Protein AF-A0A918TV89-F1 (afdb_monomer_lite)

Organism: NCBI:txid454148

Structure (mmCIF, N/CA/C/O backbone):
data_AF-A0A918TV89-F1
#
_entry.id   AF-A0A918TV89-F1
#
loop_
_atom_site.group_PDB
_atom_site.id
_atom_site.type_symbol
_atom_site.label_atom_id
_atom_site.label_alt_id
_atom_site.label_comp_id
_atom_site.label_asym_id
_atom_site.label_entity_id
_atom_site.label_seq_id
_atom_site.pdbx_PDB_ins_code
_atom_site.Cartn_x
_atom_site.Cartn_y
_atom_site.Cartn_z
_atom_site.occupancy
_atom_site.B_iso_or_equiv
_atom_site.auth_seq_id
_atom_site.auth_comp_id
_atom_site.auth_asym_id
_atom_site.auth_atom_id
_atom_site.pdbx_PDB_model_num
ATOM 1 N N . MET A 1 1 ? 17.527 -5.616 -58.600 1.00 38.19 1 MET A N 1
ATOM 2 C CA . MET A 1 1 ? 17.125 -6.724 -59.502 1.00 38.19 1 MET A CA 1
ATOM 3 C C . MET A 1 1 ? 16.628 -7.858 -58.612 1.00 38.19 1 MET A C 1
ATOM 5 O O . MET A 1 1 ? 17.432 -8.473 -57.926 1.00 38.19 1 MET A O 1
ATOM 9 N N . LEU A 1 2 ? 15.305 -8.010 -58.497 1.00 38.81 2 LEU A N 1
ATOM 10 C CA . LEU A 1 2 ? 14.639 -8.952 -57.588 1.00 38.81 2 LEU A CA 1
ATOM 11 C C . LEU A 1 2 ? 14.893 -10.394 -58.045 1.00 38.81 2 LEU A C 1
ATOM 13 O O . LEU A 1 2 ? 14.176 -10.913 -58.894 1.00 38.81 2 LEU A O 1
ATOM 17 N N . ILE A 1 3 ? 15.923 -11.035 -57.496 1.00 50.16 3 ILE A N 1
ATOM 18 C CA . ILE A 1 3 ? 16.037 -12.494 -57.554 1.00 50.16 3 ILE A CA 1
ATOM 19 C C . ILE A 1 3 ? 14.991 -13.038 -56.580 1.00 50.16 3 ILE A C 1
ATOM 21 O O . ILE A 1 3 ? 15.085 -12.819 -55.373 1.00 50.16 3 ILE A O 1
ATOM 25 N N . THR A 1 4 ? 13.957 -13.691 -57.103 1.00 47.41 4 THR A N 1
ATOM 26 C CA . THR A 1 4 ? 12.904 -14.310 -56.294 1.00 47.41 4 THR A CA 1
ATOM 27 C C . THR A 1 4 ? 13.390 -15.609 -55.644 1.00 47.41 4 THR A C 1
ATOM 29 O O . THR A 1 4 ? 14.240 -16.314 -56.189 1.00 47.41 4 THR A O 1
ATOM 32 N N . LEU A 1 5 ? 12.813 -15.933 -54.479 1.00 45.31 5 LEU A N 1
ATOM 33 C CA . LEU A 1 5 ? 13.067 -17.133 -53.660 1.00 45.31 5 LEU A CA 1
ATOM 34 C C . LEU A 1 5 ? 13.107 -18.453 -54.451 1.00 45.31 5 LEU A C 1
ATOM 36 O O . LEU A 1 5 ? 13.869 -19.354 -54.101 1.00 45.31 5 LEU A O 1
ATOM 40 N N . ASP A 1 6 ? 12.328 -18.556 -55.529 1.00 44.66 6 ASP A N 1
ATOM 41 C CA . ASP A 1 6 ? 12.279 -19.752 -56.374 1.00 44.66 6 ASP A CA 1
ATOM 42 C C . ASP A 1 6 ? 13.567 -19.992 -57.165 1.00 44.66 6 ASP A C 1
ATOM 44 O O . ASP A 1 6 ? 13.985 -21.141 -57.311 1.00 44.66 6 ASP A O 1
ATOM 48 N N . HIS A 1 7 ? 14.252 -18.932 -57.604 1.00 52.38 7 HIS A N 1
ATOM 49 C CA . HIS A 1 7 ? 15.482 -19.060 -58.391 1.00 52.38 7 HIS A CA 1
ATOM 50 C C . HIS A 1 7 ? 16.663 -19.566 -57.552 1.00 52.38 7 HIS A C 1
ATOM 52 O O . HIS A 1 7 ? 17.511 -20.294 -58.062 1.00 52.38 7 HIS A O 1
ATOM 58 N N . LEU A 1 8 ? 16.708 -19.224 -56.260 1.00 51.72 8 LEU A N 1
ATOM 59 C CA . LEU A 1 8 ? 17.768 -19.660 -55.343 1.00 51.72 8 LEU A CA 1
ATOM 60 C C . LEU A 1 8 ? 17.558 -21.103 -54.848 1.00 51.72 8 LEU A C 1
ATOM 62 O O . LEU A 1 8 ? 18.528 -21.801 -54.572 1.00 51.72 8 LEU A O 1
ATOM 66 N N . ARG A 1 9 ? 16.309 -21.584 -54.770 1.00 47.69 9 ARG A N 1
ATOM 67 C CA . ARG A 1 9 ? 15.990 -22.942 -54.284 1.00 47.69 9 ARG A CA 1
ATOM 68 C C . ARG A 1 9 ? 16.287 -24.068 -55.278 1.00 47.69 9 ARG A C 1
ATOM 70 O O . ARG A 1 9 ? 16.457 -25.202 -54.847 1.00 47.69 9 ARG A O 1
ATOM 77 N N . HIS A 1 10 ? 16.353 -23.778 -56.578 1.00 50.97 10 HIS A N 1
ATOM 78 C CA . HIS A 1 10 ? 16.405 -24.809 -57.625 1.00 50.97 10 HIS A CA 1
ATOM 79 C C . HIS A 1 10 ? 17.817 -25.107 -58.168 1.00 50.97 10 HIS A C 1
ATOM 81 O O . HIS A 1 10 ? 17.950 -25.849 -59.136 1.00 50.97 10 HIS A O 1
ATOM 87 N N . GLY A 1 11 ? 18.882 -24.563 -57.564 1.00 47.88 11 GLY A N 1
ATOM 88 C CA . GLY A 1 11 ? 20.275 -24.983 -57.803 1.00 47.88 11 GLY A CA 1
ATOM 89 C C . GLY A 1 11 ? 20.850 -24.750 -59.212 1.00 47.88 11 GLY A C 1
ATOM 90 O O . GLY A 1 11 ? 22.004 -25.089 -59.454 1.00 47.88 11 GLY A O 1
ATOM 91 N N . GLN A 1 12 ? 20.097 -24.165 -60.149 1.00 48.25 12 GLN A N 1
ATOM 92 C CA . GLN A 1 12 ? 20.498 -24.107 -61.562 1.00 48.25 12 GLN A CA 1
ATOM 93 C C . GLN A 1 12 ? 21.509 -23.000 -61.919 1.00 48.25 12 GLN A C 1
ATOM 95 O O . GLN A 1 12 ? 22.010 -23.000 -63.037 1.00 48.25 12 GLN A O 1
ATOM 100 N N . PHE A 1 13 ? 21.859 -22.092 -60.997 1.00 54.00 13 PHE A N 1
ATOM 101 C CA . PHE A 1 13 ? 22.743 -20.949 -61.291 1.00 54.00 13 PHE A CA 1
ATOM 102 C C . PHE A 1 13 ? 23.621 -20.535 -60.093 1.00 54.00 13 PHE A C 1
ATOM 104 O O . PHE A 1 13 ? 23.590 -19.379 -59.672 1.00 54.00 13 PHE A O 1
ATOM 111 N N . HIS A 1 14 ? 24.401 -21.457 -59.511 1.00 58.62 14 HIS A N 1
ATOM 112 C CA . HIS A 1 14 ? 25.229 -21.150 -58.328 1.00 58.62 14 HIS A CA 1
ATOM 113 C C . HIS A 1 14 ? 26.225 -20.004 -58.558 1.00 58.62 14 HIS A C 1
ATOM 115 O O . HIS A 1 14 ? 26.185 -19.009 -57.833 1.00 58.62 14 HIS A O 1
ATOM 121 N N . ASP A 1 15 ? 27.074 -20.102 -59.582 1.00 55.50 15 ASP A N 1
ATOM 122 C CA . ASP A 1 15 ? 28.140 -19.118 -59.817 1.00 55.50 15 ASP A CA 1
ATOM 123 C C . ASP A 1 15 ? 27.606 -17.753 -60.270 1.00 55.50 15 ASP A C 1
ATOM 125 O O . ASP A 1 15 ? 28.129 -16.708 -59.869 1.00 55.50 15 ASP A O 1
ATOM 129 N N . ASP A 1 16 ? 26.540 -17.742 -61.070 1.00 58.00 16 ASP A N 1
ATOM 130 C CA . ASP A 1 16 ? 25.929 -16.505 -61.556 1.00 58.00 16 ASP A CA 1
ATOM 131 C C . ASP A 1 16 ? 25.141 -15.793 -60.452 1.00 58.00 16 ASP A C 1
ATOM 133 O O . ASP A 1 16 ? 25.238 -14.570 -60.334 1.00 58.00 16 ASP A O 1
ATOM 137 N N . ALA A 1 17 ? 24.449 -16.536 -59.578 1.00 57.44 17 ALA A N 1
ATOM 138 C CA . ALA A 1 17 ? 23.795 -15.974 -58.398 1.00 57.44 17 ALA A CA 1
ATOM 139 C C . ALA A 1 17 ? 24.815 -15.384 -57.411 1.00 57.44 17 ALA A C 1
ATOM 141 O O . ALA A 1 17 ? 24.624 -14.260 -56.944 1.00 57.44 17 ALA A O 1
ATOM 142 N N . VAL A 1 18 ? 25.933 -16.075 -57.143 1.00 59.88 18 VAL A N 1
ATOM 143 C CA . VAL A 1 18 ? 27.009 -15.560 -56.273 1.00 59.88 18 VAL A CA 1
ATOM 144 C C . VAL A 1 18 ? 27.608 -14.270 -56.845 1.00 59.88 18 VAL A C 1
ATOM 146 O O . VAL A 1 18 ? 27.779 -13.294 -56.108 1.00 59.88 18 VAL A O 1
ATOM 149 N N . LYS A 1 19 ? 27.870 -14.207 -58.158 1.00 63.25 19 LYS A N 1
ATOM 150 C CA . LYS A 1 19 ? 28.360 -12.986 -58.828 1.00 63.25 19 LYS A CA 1
ATOM 151 C C . LYS A 1 19 ? 27.353 -11.835 -58.763 1.00 63.25 19 LYS A C 1
ATOM 153 O O . LYS A 1 19 ? 27.755 -10.699 -58.507 1.00 63.25 19 LYS A O 1
ATOM 158 N N . LEU A 1 20 ? 26.062 -12.106 -58.966 1.00 59.47 20 LEU A N 1
ATOM 159 C CA . LEU A 1 20 ? 25.007 -11.087 -58.921 1.00 59.47 20 LEU A CA 1
ATOM 160 C C . LEU A 1 20 ? 24.806 -10.528 -57.512 1.00 59.47 20 LEU A C 1
ATOM 162 O O . LEU A 1 20 ? 24.729 -9.310 -57.354 1.00 59.47 20 LEU A O 1
ATOM 166 N N . ILE A 1 21 ? 24.781 -11.396 -56.495 1.00 59.22 21 ILE A N 1
ATOM 167 C CA . ILE A 1 21 ? 24.690 -10.985 -55.088 1.00 59.22 21 ILE A CA 1
ATOM 168 C C . ILE A 1 21 ? 25.926 -10.160 -54.707 1.00 59.22 21 ILE A C 1
ATOM 170 O O . ILE A 1 21 ? 25.783 -9.081 -54.139 1.00 59.22 21 ILE A O 1
ATOM 174 N N . THR A 1 22 ? 27.124 -10.601 -55.112 1.00 59.12 22 THR A N 1
ATOM 175 C CA . THR A 1 22 ? 28.381 -9.861 -54.894 1.00 59.12 22 THR A CA 1
ATOM 176 C C . THR A 1 22 ? 28.322 -8.462 -55.513 1.00 59.12 22 THR A C 1
ATOM 178 O O . THR A 1 22 ? 28.699 -7.482 -54.875 1.00 59.12 22 THR A O 1
ATOM 181 N N . LYS A 1 23 ? 27.809 -8.336 -56.740 1.00 61.94 23 LYS A N 1
ATOM 182 C CA . LYS A 1 23 ? 27.687 -7.045 -57.428 1.00 61.94 23 LYS A CA 1
ATOM 183 C C . LYS A 1 23 ? 26.637 -6.133 -56.782 1.00 61.94 23 LYS A C 1
ATOM 185 O O . LYS A 1 23 ? 26.883 -4.942 -56.652 1.00 61.94 23 LYS A O 1
ATOM 190 N N . ALA A 1 24 ? 25.502 -6.681 -56.343 1.00 55.91 24 ALA A N 1
ATOM 191 C CA . ALA A 1 24 ? 24.456 -5.924 -55.650 1.00 55.91 24 ALA A CA 1
ATOM 192 C C . ALA A 1 24 ? 24.916 -5.418 -54.270 1.00 55.91 24 ALA A C 1
ATOM 194 O O . ALA A 1 24 ? 24.630 -4.282 -53.902 1.00 55.91 24 ALA A O 1
ATOM 195 N N . SER A 1 25 ? 25.707 -6.219 -53.548 1.00 53.81 25 SER A N 1
ATOM 196 C CA . SER A 1 25 ? 26.252 -5.855 -52.231 1.00 53.81 25 SER A CA 1
ATOM 197 C C . SER A 1 25 ? 27.299 -4.730 -52.252 1.00 53.81 25 SER A C 1
ATOM 199 O O . SER A 1 25 ? 27.689 -4.230 -51.202 1.00 53.81 25 SER A O 1
ATOM 201 N N . GLN A 1 26 ? 27.756 -4.312 -53.438 1.00 57.78 26 GLN A N 1
ATOM 202 C CA . GLN A 1 26 ? 28.606 -3.126 -53.601 1.00 57.78 26 GLN A CA 1
ATOM 203 C C . GLN A 1 26 ? 27.798 -1.818 -53.595 1.00 57.78 26 GLN A C 1
ATOM 205 O O . GLN A 1 26 ? 28.386 -0.749 -53.445 1.00 57.78 26 GLN A O 1
ATOM 210 N N . THR A 1 27 ? 26.474 -1.890 -53.771 1.00 51.06 27 THR A N 1
ATOM 211 C CA . THR A 1 27 ? 25.582 -0.725 -53.895 1.00 51.06 27 THR A CA 1
ATOM 212 C C . THR A 1 27 ? 24.441 -0.710 -52.875 1.00 51.06 27 THR A C 1
ATOM 214 O O . THR A 1 27 ? 23.963 0.368 -52.540 1.00 51.06 27 THR A O 1
ATOM 217 N N . GLU A 1 28 ? 24.011 -1.869 -52.365 1.00 55.69 28 GLU A N 1
ATOM 218 C CA . GLU A 1 28 ? 22.900 -2.018 -51.411 1.00 55.69 28 GLU A CA 1
ATOM 219 C C . GLU A 1 28 ? 23.225 -3.062 -50.324 1.00 55.69 28 GLU A C 1
ATOM 221 O O . GLU A 1 28 ? 24.055 -3.949 -50.522 1.00 55.69 28 GLU A O 1
ATOM 226 N N . LEU A 1 29 ? 22.549 -2.979 -49.172 1.00 52.47 29 LEU A N 1
ATOM 227 C CA . LEU A 1 29 ? 22.635 -3.985 -48.106 1.00 52.47 29 LEU A CA 1
ATOM 228 C C . LEU A 1 29 ? 22.058 -5.335 -48.593 1.00 52.47 29 LEU A C 1
ATOM 230 O O . LEU A 1 29 ? 20.903 -5.366 -49.024 1.00 52.47 29 LEU A O 1
ATOM 234 N N . PRO A 1 30 ? 22.798 -6.461 -48.514 1.00 57.34 30 PRO A N 1
ATOM 235 C CA . PRO A 1 30 ? 22.271 -7.764 -48.853 1.00 57.34 30 PRO A CA 1
ATOM 236 C C . PRO A 1 30 ? 21.195 -8.151 -47.841 1.00 57.34 30 PRO A C 1
ATOM 238 O O . PRO A 1 30 ? 21.341 -7.994 -46.628 1.00 57.34 30 PRO A O 1
ATOM 241 N N . THR A 1 31 ? 20.092 -8.668 -48.363 1.00 58.47 31 THR A N 1
ATOM 242 C CA . THR A 1 31 ? 18.972 -9.153 -47.557 1.00 58.47 31 THR A CA 1
ATOM 243 C C . THR A 1 31 ? 19.401 -10.352 -46.697 1.00 58.47 31 THR A C 1
ATOM 245 O O . THR A 1 31 ? 20.295 -11.102 -47.106 1.00 58.47 31 THR A O 1
ATOM 248 N N . PRO A 1 32 ? 18.733 -10.620 -45.555 1.00 53.00 32 PRO A N 1
ATOM 249 C CA . PRO A 1 32 ? 18.991 -11.818 -44.752 1.00 53.00 32 PRO A CA 1
ATOM 250 C C . PRO A 1 32 ? 19.000 -13.108 -45.586 1.00 53.00 32 PRO A C 1
ATOM 252 O O . PRO A 1 32 ? 19.838 -13.975 -45.377 1.00 53.00 32 PRO A O 1
ATOM 255 N N . PHE A 1 33 ? 18.141 -13.205 -46.604 1.00 59.06 33 PHE A N 1
ATOM 256 C CA . PHE A 1 33 ? 18.077 -14.351 -47.513 1.00 59.06 33 PHE A CA 1
ATOM 257 C C . PHE A 1 33 ? 19.316 -14.515 -48.402 1.00 59.06 33 PHE A C 1
ATOM 259 O O . PHE A 1 33 ? 19.754 -15.639 -48.638 1.00 59.06 33 PHE A O 1
ATOM 266 N N . GLN A 1 34 ? 19.902 -13.418 -48.883 1.00 64.56 34 GLN A N 1
ATOM 267 C CA . GLN A 1 34 ? 21.139 -13.462 -49.670 1.00 64.56 34 GLN A CA 1
ATOM 268 C C . GLN A 1 34 ? 22.334 -13.880 -48.812 1.00 64.56 34 GLN A C 1
ATOM 270 O O . GLN A 1 34 ? 23.192 -14.620 -49.285 1.00 64.56 34 GLN A O 1
ATOM 275 N N . ILE A 1 35 ? 22.357 -13.449 -47.549 1.00 61.00 35 ILE A N 1
ATOM 276 C CA . ILE A 1 35 ? 23.365 -13.861 -46.568 1.00 61.00 35 ILE A CA 1
ATOM 277 C C . ILE A 1 35 ? 23.234 -15.361 -46.267 1.00 61.00 35 ILE A C 1
ATOM 279 O O . ILE A 1 35 ? 24.232 -16.070 -46.313 1.00 61.00 35 ILE A O 1
ATOM 283 N N . ILE A 1 36 ? 22.012 -15.864 -46.060 1.00 58.06 36 ILE A N 1
ATOM 284 C CA . ILE A 1 36 ? 21.742 -17.301 -45.857 1.00 58.06 36 ILE A CA 1
ATOM 285 C C . ILE A 1 36 ? 22.222 -18.132 -47.046 1.00 58.06 36 ILE A C 1
ATOM 287 O O . ILE A 1 36 ? 22.927 -19.121 -46.872 1.00 58.06 36 ILE A O 1
ATOM 291 N N . TYR A 1 37 ? 21.869 -17.713 -48.263 1.00 65.44 37 TYR A N 1
ATOM 292 C CA . TYR A 1 37 ? 22.257 -18.427 -49.473 1.00 65.44 37 TYR A CA 1
ATOM 293 C C . TYR A 1 37 ? 23.776 -18.446 -49.664 1.00 65.44 37 TYR A C 1
ATOM 295 O O . TYR A 1 37 ? 24.335 -19.470 -50.039 1.00 65.44 37 TYR A O 1
ATOM 303 N N . LEU A 1 38 ? 24.470 -17.337 -49.394 1.00 63.66 38 LEU A N 1
ATOM 304 C CA . LEU A 1 38 ? 25.929 -17.288 -49.486 1.00 63.66 38 LEU A CA 1
ATOM 305 C C . LEU A 1 38 ? 26.619 -18.096 -48.387 1.00 63.66 38 LEU A C 1
ATOM 307 O O . LEU A 1 38 ? 27.620 -18.743 -48.681 1.00 63.66 38 LEU A O 1
ATOM 311 N N . ALA A 1 39 ? 26.094 -18.091 -47.160 1.00 60.38 39 ALA A N 1
ATOM 312 C CA . ALA A 1 39 ? 26.599 -18.936 -46.084 1.00 60.38 39 ALA A CA 1
ATOM 313 C C . ALA A 1 39 ? 26.540 -20.417 -46.488 1.00 60.38 39 ALA A C 1
ATOM 315 O O . ALA A 1 39 ? 27.541 -21.111 -46.370 1.00 60.38 39 ALA A O 1
ATOM 316 N N . ASP A 1 40 ? 25.431 -20.857 -47.089 1.00 58.62 40 ASP A N 1
ATOM 317 C CA . ASP A 1 40 ? 25.246 -22.251 -47.514 1.00 58.62 40 ASP A CA 1
ATOM 318 C C . ASP A 1 40 ? 26.112 -22.674 -48.712 1.00 58.62 40 ASP A C 1
ATOM 320 O O . ASP A 1 40 ? 26.357 -23.865 -48.902 1.00 58.62 40 ASP A O 1
ATOM 324 N N . THR A 1 41 ? 26.540 -21.732 -49.557 1.00 63.47 41 THR A N 1
ATOM 325 C CA . THR A 1 41 ? 27.029 -22.055 -50.913 1.00 63.47 41 THR A CA 1
ATOM 326 C C . THR A 1 41 ? 28.442 -21.562 -51.192 1.00 63.47 41 THR A C 1
ATOM 328 O O . THR A 1 41 ? 29.160 -22.169 -51.985 1.00 63.47 41 THR A O 1
ATOM 331 N N . ASN A 1 42 ? 28.872 -20.481 -50.538 1.00 66.50 42 ASN A N 1
ATOM 332 C CA . ASN A 1 42 ? 30.232 -19.959 -50.609 1.00 66.50 42 ASN A CA 1
ATOM 333 C C . ASN A 1 42 ? 30.586 -19.183 -49.318 1.00 66.50 42 ASN A C 1
ATOM 335 O O . ASN A 1 42 ? 30.598 -17.944 -49.316 1.00 66.50 42 ASN A O 1
ATOM 339 N N . PRO A 1 43 ? 30.899 -19.897 -48.217 1.00 59.50 43 PRO A N 1
ATOM 340 C CA . PRO A 1 43 ? 31.137 -19.296 -46.903 1.00 59.50 43 PRO A CA 1
ATOM 341 C C . PRO A 1 43 ? 32.250 -18.245 -46.910 1.00 59.50 43 PRO A C 1
ATOM 343 O O . PRO A 1 43 ? 32.115 -17.181 -46.312 1.00 59.50 43 PRO A O 1
ATOM 346 N N . GLN A 1 44 ? 33.335 -18.498 -47.646 1.00 63.22 44 GLN A N 1
ATOM 347 C CA . GLN A 1 44 ? 34.471 -17.580 -47.739 1.00 63.22 44 GLN A CA 1
ATOM 348 C C . GLN A 1 44 ? 34.068 -16.249 -48.392 1.00 63.22 44 GLN A C 1
ATOM 350 O O . GLN A 1 44 ? 34.455 -15.178 -47.921 1.00 63.22 44 GLN A O 1
ATOM 355 N N . LYS A 1 45 ? 33.207 -16.293 -49.417 1.00 66.06 45 LYS A N 1
ATOM 356 C CA . LYS A 1 45 ? 32.626 -15.088 -50.018 1.00 66.06 45 LYS A CA 1
ATOM 357 C C . LYS A 1 45 ? 31.617 -14.407 -49.094 1.00 66.06 45 LYS A C 1
ATOM 359 O O . LYS A 1 45 ? 31.570 -13.179 -49.059 1.00 66.06 45 LYS A O 1
ATOM 364 N N . CYS A 1 46 ? 30.859 -15.178 -48.312 1.00 62.28 46 CYS A N 1
ATOM 365 C CA . CYS A 1 46 ? 29.985 -14.647 -47.268 1.00 62.28 46 CYS A CA 1
ATOM 366 C C . CYS A 1 46 ? 30.782 -13.841 -46.225 1.00 62.28 46 CYS A C 1
ATOM 368 O O . CYS A 1 46 ? 30.354 -12.748 -45.855 1.00 62.28 46 CYS A O 1
ATOM 370 N N . VAL A 1 47 ? 31.970 -14.312 -45.817 1.00 60.62 47 VAL A N 1
ATOM 371 C CA . VAL A 1 47 ? 32.883 -13.566 -44.927 1.00 60.62 47 VAL A CA 1
ATOM 372 C C . VAL A 1 47 ? 33.349 -12.260 -45.561 1.00 60.62 47 VAL A C 1
ATOM 374 O O . VAL A 1 47 ? 33.234 -11.206 -44.936 1.00 60.62 47 VAL A O 1
ATOM 377 N N . GLU A 1 48 ? 33.846 -12.302 -46.800 1.00 63.38 48 GLU A N 1
ATOM 378 C CA . GLU A 1 48 ? 34.315 -11.100 -47.504 1.00 63.38 48 GLU A CA 1
ATOM 379 C C . GLU A 1 48 ? 33.210 -10.045 -47.646 1.00 63.38 48 GLU A C 1
ATOM 381 O O . GLU A 1 48 ? 33.439 -8.859 -47.398 1.00 63.38 48 GLU A O 1
ATOM 386 N N . LEU A 1 49 ? 32.003 -10.479 -48.016 1.00 60.47 49 LEU A N 1
ATOM 387 C CA . LEU A 1 49 ? 30.853 -9.602 -48.216 1.00 60.47 49 LEU A CA 1
ATOM 388 C C . LEU A 1 49 ? 30.313 -9.049 -46.901 1.00 60.47 49 LEU A C 1
ATOM 390 O O . LEU A 1 49 ? 30.027 -7.859 -46.830 1.00 60.47 49 LEU A O 1
ATOM 394 N N . THR A 1 50 ? 30.250 -9.861 -45.845 1.00 58.06 50 THR A N 1
ATOM 395 C CA . THR A 1 50 ? 29.837 -9.401 -44.510 1.00 58.06 50 THR A CA 1
ATOM 396 C C . THR A 1 50 ? 30.866 -8.430 -43.926 1.00 58.06 50 THR A C 1
ATOM 398 O O . THR A 1 50 ? 30.497 -7.400 -43.371 1.00 58.06 50 THR A O 1
ATOM 401 N N . GLY A 1 51 ? 32.164 -8.673 -44.133 1.00 56.03 51 GLY A N 1
ATOM 402 C CA . GLY A 1 51 ? 33.229 -7.740 -43.755 1.00 56.03 51 GLY A CA 1
ATOM 403 C C . GLY A 1 51 ? 33.184 -6.416 -44.531 1.00 56.03 51 GLY A C 1
ATOM 404 O O . GLY A 1 51 ? 33.405 -5.351 -43.951 1.00 56.03 51 GLY A O 1
ATOM 405 N N . GLY A 1 52 ? 32.864 -6.457 -45.829 1.00 55.09 52 GLY A N 1
ATOM 406 C CA . GLY A 1 52 ? 32.619 -5.264 -46.647 1.00 55.09 52 GLY A CA 1
ATOM 407 C C . GLY A 1 52 ? 31.370 -4.497 -46.205 1.00 55.09 52 GLY A C 1
ATOM 408 O O . GLY A 1 52 ? 31.399 -3.270 -46.099 1.00 55.09 52 GLY A O 1
ATOM 409 N N . LEU A 1 53 ? 30.313 -5.227 -45.847 1.00 53.16 53 LEU A N 1
ATOM 410 C CA . LEU A 1 53 ? 29.066 -4.677 -45.340 1.00 53.16 53 LEU A CA 1
ATOM 411 C C . LEU A 1 53 ? 29.256 -3.919 -44.031 1.00 53.16 53 LEU A C 1
ATOM 413 O O . LEU A 1 53 ? 28.843 -2.768 -43.921 1.00 53.16 53 LEU A O 1
ATOM 417 N N . LEU A 1 54 ? 29.936 -4.542 -43.068 1.00 52.59 54 LEU A N 1
ATOM 418 C CA . LEU A 1 54 ? 30.236 -3.959 -41.761 1.00 52.59 54 LEU A CA 1
ATOM 419 C C . LEU A 1 54 ? 31.053 -2.665 -41.886 1.00 52.59 54 LEU A C 1
ATOM 421 O O . LEU A 1 54 ? 30.824 -1.720 -41.135 1.00 52.59 54 LEU A O 1
ATOM 425 N N . LYS A 1 55 ? 31.943 -2.573 -42.884 1.00 51.91 55 LYS A N 1
ATOM 426 C CA . LYS A 1 55 ? 32.658 -1.330 -43.215 1.00 51.91 55 LYS A CA 1
ATOM 427 C C . LYS A 1 55 ? 31.740 -0.279 -43.850 1.00 51.91 55 LYS A C 1
ATOM 429 O O . LYS A 1 55 ? 31.855 0.895 -43.521 1.00 51.91 55 LYS A O 1
ATOM 434 N N . SER A 1 56 ? 30.819 -0.681 -44.729 1.00 50.03 56 SER A N 1
ATOM 435 C CA . SER A 1 56 ? 29.874 0.237 -45.394 1.00 50.03 56 SER A CA 1
ATOM 436 C C . SER A 1 56 ? 28.780 0.787 -44.465 1.00 50.03 56 SER A C 1
ATOM 438 O O . SER A 1 56 ? 28.327 1.916 -44.642 1.00 50.03 56 SER A O 1
ATOM 440 N N . LEU A 1 57 ? 28.399 0.020 -43.439 1.00 48.66 57 LEU A N 1
ATOM 441 C CA . LEU A 1 57 ? 27.384 0.363 -42.439 1.00 48.66 57 LEU A CA 1
ATOM 442 C C . LEU A 1 57 ? 27.787 1.530 -41.525 1.00 48.66 57 LEU A C 1
ATOM 444 O O . LEU A 1 57 ? 26.915 2.154 -40.932 1.00 48.66 57 LEU A O 1
ATOM 448 N N . GLN A 1 58 ? 29.073 1.896 -41.485 1.00 47.88 58 GLN A N 1
ATOM 449 C CA . GLN A 1 58 ? 29.546 3.134 -40.849 1.00 47.88 58 GLN A CA 1
ATOM 450 C C . GLN A 1 58 ? 28.928 4.401 -41.472 1.00 47.88 58 GLN A C 1
ATOM 452 O O . GLN A 1 58 ? 28.897 5.446 -40.828 1.00 47.88 58 GLN A O 1
ATOM 457 N N . ASN A 1 59 ? 28.406 4.306 -42.701 1.00 45.25 59 ASN A N 1
ATOM 458 C CA . ASN A 1 59 ? 27.810 5.424 -43.433 1.00 45.25 59 ASN A CA 1
ATOM 459 C C . ASN A 1 59 ? 26.271 5.475 -43.358 1.00 45.25 59 ASN A C 1
ATOM 461 O O . ASN A 1 59 ? 25.682 6.422 -43.876 1.00 45.25 59 ASN A O 1
ATOM 465 N N . TYR A 1 60 ? 25.607 4.494 -42.734 1.00 45.22 60 TYR A N 1
ATOM 466 C CA . TYR A 1 60 ? 24.142 4.411 -42.675 1.00 45.22 60 TYR A CA 1
ATOM 467 C C . TYR A 1 60 ? 23.627 4.669 -41.253 1.00 45.22 60 TYR A C 1
ATOM 469 O O . TYR A 1 60 ? 23.911 3.907 -40.334 1.00 45.22 60 TYR A O 1
ATOM 477 N N . ARG A 1 61 ? 22.843 5.743 -41.074 1.00 43.53 61 ARG A N 1
ATOM 478 C CA . ARG A 1 61 ? 22.273 6.150 -39.773 1.00 43.53 61 ARG A CA 1
ATOM 479 C C . ARG A 1 61 ? 21.059 5.322 -39.317 1.00 43.53 61 ARG A C 1
ATOM 481 O O . ARG A 1 61 ? 20.719 5.389 -38.145 1.00 43.53 61 ARG A O 1
ATOM 488 N N . GLU A 1 62 ? 20.425 4.541 -40.197 1.00 45.28 62 GLU A N 1
ATOM 489 C CA . GLU A 1 62 ? 19.107 3.932 -39.937 1.00 45.28 62 GLU A CA 1
ATOM 490 C C . GLU A 1 62 ? 18.980 2.506 -40.503 1.00 45.28 62 GLU A C 1
ATOM 492 O O . GLU A 1 62 ? 18.258 2.262 -41.468 1.00 45.28 62 GLU A O 1
ATOM 497 N N . VAL A 1 63 ? 19.681 1.526 -39.925 1.00 50.09 63 VAL A N 1
ATOM 498 C CA . VAL A 1 63 ? 19.386 0.107 -40.205 1.00 50.09 63 VAL A CA 1
ATOM 499 C C . VAL A 1 63 ? 18.610 -0.482 -39.024 1.00 50.09 63 VAL A C 1
ATOM 501 O O . VAL A 1 63 ? 19.137 -0.471 -37.912 1.00 50.09 63 VAL A O 1
ATOM 504 N N . PRO A 1 64 ? 17.388 -1.019 -39.225 1.00 51.66 64 PRO A N 1
ATOM 505 C CA . PRO A 1 64 ? 16.616 -1.631 -38.146 1.00 51.66 64 PRO A CA 1
ATOM 506 C C . PRO A 1 64 ? 17.339 -2.834 -37.518 1.00 51.66 64 PRO A C 1
ATOM 508 O O . PRO A 1 64 ? 17.706 -3.773 -38.233 1.00 51.66 64 PRO A O 1
ATOM 511 N N . ASN A 1 65 ? 17.464 -2.850 -36.182 1.00 54.91 65 ASN A N 1
ATOM 512 C CA . ASN A 1 65 ? 18.112 -3.918 -35.393 1.00 54.91 65 ASN A CA 1
ATOM 513 C C . ASN A 1 65 ? 17.659 -5.315 -35.820 1.00 54.91 65 ASN A C 1
ATOM 515 O O . ASN A 1 65 ? 18.473 -6.214 -35.996 1.00 54.91 65 ASN A O 1
ATOM 519 N N . TYR A 1 66 ? 16.359 -5.474 -36.068 1.00 57.56 66 TYR A N 1
ATOM 520 C CA . TYR A 1 66 ? 15.746 -6.743 -36.439 1.00 57.56 66 TYR A CA 1
ATOM 521 C C . TYR A 1 66 ? 16.341 -7.378 -37.707 1.00 57.56 66 TYR A C 1
ATOM 523 O O . TYR A 1 66 ? 16.477 -8.596 -37.775 1.00 57.56 66 TYR A O 1
ATOM 531 N N . ILE A 1 67 ? 16.725 -6.585 -38.714 1.00 56.28 67 ILE A N 1
ATOM 532 C CA . ILE A 1 67 ? 17.241 -7.120 -39.988 1.00 56.28 67 ILE A CA 1
ATOM 533 C C . ILE A 1 67 ? 18.638 -7.710 -39.787 1.00 56.28 67 ILE A C 1
ATOM 535 O O . ILE A 1 67 ? 18.922 -8.818 -40.248 1.00 56.28 67 ILE A O 1
ATOM 539 N N . VAL A 1 68 ? 19.484 -6.994 -39.044 1.00 59.09 68 VAL A N 1
ATOM 540 C CA . VAL A 1 68 ? 20.820 -7.450 -38.646 1.00 59.09 68 VAL A CA 1
ATOM 541 C C . VAL A 1 68 ? 20.688 -8.688 -37.755 1.00 59.09 68 VAL A C 1
ATOM 543 O O . VAL A 1 68 ? 21.311 -9.714 -38.034 1.00 59.09 68 VAL A O 1
ATOM 546 N N . THR A 1 69 ? 19.780 -8.644 -36.775 1.00 63.41 69 THR A N 1
ATOM 547 C CA . THR A 1 69 ? 19.500 -9.768 -35.877 1.00 63.41 69 THR A CA 1
ATOM 548 C C . THR A 1 69 ? 18.927 -10.995 -36.591 1.00 63.41 69 THR A C 1
ATOM 550 O O . THR A 1 69 ? 19.131 -12.118 -36.159 1.00 63.41 69 THR A O 1
ATOM 553 N N . LYS A 1 70 ? 18.242 -10.862 -37.726 1.00 62.47 70 LYS A N 1
ATOM 554 C CA . LYS A 1 70 ? 17.797 -12.038 -38.497 1.00 62.47 70 LYS A CA 1
ATOM 555 C C . LYS A 1 70 ? 18.899 -12.626 -39.371 1.00 62.47 70 LYS A C 1
ATOM 557 O O . LYS A 1 70 ? 18.971 -13.846 -39.510 1.00 62.47 70 LYS A O 1
ATOM 562 N N . ALA A 1 71 ? 19.775 -11.788 -39.922 1.00 65.38 71 ALA A N 1
ATOM 563 C CA . ALA A 1 71 ? 20.849 -12.229 -40.806 1.00 65.38 71 ALA A CA 1
ATOM 564 C C . ALA A 1 71 ? 21.863 -13.136 -40.092 1.00 65.38 71 ALA A C 1
ATOM 566 O O . ALA A 1 71 ? 22.084 -14.267 -40.519 1.00 65.38 71 ALA A O 1
ATOM 567 N N . PHE A 1 72 ? 22.438 -12.692 -38.971 1.00 69.81 72 PHE A N 1
ATOM 568 C CA . PHE A 1 72 ? 23.428 -13.506 -38.258 1.00 69.81 72 PHE A CA 1
ATOM 569 C C . PHE A 1 72 ? 22.793 -14.742 -37.566 1.00 69.81 72 PHE A C 1
ATOM 571 O O . PHE A 1 72 ? 23.495 -15.707 -37.294 1.00 69.81 72 PHE A O 1
ATOM 578 N N . GLN A 1 73 ? 21.473 -14.756 -37.306 1.00 69.19 73 GLN A N 1
ATOM 579 C CA . GLN A 1 73 ? 20.764 -15.854 -36.627 1.00 69.19 73 GLN A CA 1
ATOM 580 C C . GLN A 1 73 ? 20.695 -16.998 -37.615 1.00 69.19 73 GLN A C 1
ATOM 582 O O . GLN A 1 73 ? 20.913 -18.155 -37.286 1.00 69.19 73 GLN A O 1
ATOM 587 N N . ALA A 1 74 ? 20.444 -16.639 -38.866 1.00 68.00 74 ALA A N 1
ATOM 588 C CA . ALA A 1 74 ? 20.436 -17.572 -39.952 1.00 68.00 74 ALA A CA 1
ATOM 589 C C . ALA A 1 74 ? 21.849 -18.067 -40.323 1.00 68.00 74 ALA A C 1
ATOM 591 O O . ALA A 1 74 ? 21.973 -19.227 -40.699 1.00 68.00 74 ALA A O 1
ATOM 592 N N . ILE A 1 75 ? 22.904 -17.255 -40.131 1.00 69.56 75 ILE A N 1
ATOM 593 C CA . ILE A 1 75 ? 24.304 -17.732 -40.176 1.00 69.56 75 ILE A CA 1
ATOM 594 C C . ILE A 1 75 ? 24.555 -18.754 -39.051 1.00 69.56 75 ILE A C 1
ATOM 596 O O . ILE A 1 75 ? 25.079 -19.835 -39.312 1.00 69.56 75 ILE A O 1
ATOM 600 N N . ALA A 1 76 ? 24.154 -18.447 -37.813 1.00 70.81 76 ALA A N 1
ATOM 601 C CA . ALA A 1 76 ? 24.342 -19.334 -36.665 1.00 70.81 76 ALA A CA 1
ATOM 602 C C . ALA A 1 76 ? 23.568 -20.660 -36.806 1.00 70.81 76 ALA A C 1
ATOM 604 O O . ALA A 1 76 ? 24.099 -21.721 -36.491 1.00 70.81 76 ALA A O 1
ATOM 605 N N . ASN A 1 77 ? 22.358 -20.623 -37.373 1.00 71.56 77 ASN A N 1
ATOM 606 C CA . ASN A 1 77 ? 21.542 -21.806 -37.687 1.00 71.56 77 ASN A CA 1
ATOM 607 C C . ASN A 1 77 ? 22.127 -22.693 -38.807 1.00 71.56 77 ASN A C 1
ATOM 609 O O . ASN A 1 77 ? 21.557 -23.728 -39.144 1.00 71.56 77 ASN A O 1
ATOM 613 N N . GLN A 1 78 ? 23.232 -22.281 -39.427 1.00 71.38 78 GLN A N 1
ATOM 614 C CA . GLN A 1 78 ? 23.977 -23.055 -40.419 1.00 71.38 78 GLN A CA 1
ATOM 615 C C . GLN A 1 78 ? 25.408 -23.300 -39.914 1.00 71.38 78 GLN A C 1
ATOM 617 O O . GLN A 1 78 ? 26.370 -23.265 -40.683 1.00 71.38 78 GLN A O 1
ATOM 622 N N . TRP A 1 79 ? 25.559 -23.541 -38.603 1.00 76.44 79 TRP A N 1
ATOM 623 C CA . TRP A 1 79 ? 26.856 -23.659 -37.925 1.00 76.44 79 TRP A CA 1
ATOM 624 C C . TRP A 1 79 ? 27.827 -24.611 -38.638 1.00 76.44 79 TRP A C 1
ATOM 626 O O . TRP A 1 79 ? 28.979 -24.260 -38.879 1.00 76.44 79 TRP A O 1
ATOM 636 N N . THR A 1 80 ? 27.338 -25.785 -39.052 1.00 74.62 80 THR A N 1
ATOM 637 C CA . THR A 1 80 ? 28.118 -26.840 -39.727 1.00 74.62 80 THR A CA 1
ATOM 638 C C . THR A 1 80 ? 28.328 -26.614 -41.227 1.00 74.62 80 THR A C 1
ATOM 640 O O . THR A 1 80 ? 29.047 -27.383 -41.863 1.00 74.62 80 THR A O 1
ATOM 643 N N . LYS A 1 81 ? 27.723 -25.573 -41.809 1.00 66.38 81 LYS A N 1
ATOM 644 C CA . LYS A 1 81 ? 27.823 -25.220 -43.232 1.00 66.38 81 LYS A CA 1
ATOM 645 C C . LYS A 1 81 ? 28.480 -23.853 -43.419 1.00 66.38 81 LYS A C 1
ATOM 647 O O . LYS A 1 81 ? 27.945 -22.986 -44.095 1.00 66.38 81 LYS A O 1
ATOM 652 N N . GLY A 1 82 ? 29.630 -23.631 -42.785 1.00 65.12 82 GLY A N 1
ATOM 653 C CA . GLY A 1 82 ? 30.387 -22.384 -42.935 1.00 65.12 82 GLY A CA 1
ATOM 654 C C . GLY A 1 82 ? 30.004 -21.263 -41.962 1.00 65.12 82 GLY A C 1
ATOM 655 O O . GLY A 1 82 ? 30.704 -20.251 -41.890 1.00 65.12 82 GLY A O 1
ATOM 656 N N . GLY A 1 83 ? 28.910 -21.415 -41.204 1.00 71.38 83 GLY A N 1
ATOM 657 C CA . GLY A 1 83 ? 28.458 -20.420 -40.228 1.00 71.38 83 GLY A CA 1
ATOM 658 C C . GLY A 1 83 ? 29.463 -20.190 -39.096 1.00 71.38 83 GLY A C 1
ATOM 659 O O . GLY A 1 83 ? 29.687 -19.041 -38.704 1.00 71.38 83 GLY A O 1
ATOM 660 N N . ARG A 1 84 ? 30.133 -21.258 -38.636 1.00 79.44 84 ARG A N 1
ATOM 661 C CA . ARG A 1 84 ? 31.216 -21.195 -37.644 1.00 79.44 84 ARG A CA 1
ATOM 662 C C . ARG A 1 84 ? 32.351 -20.286 -38.116 1.00 79.44 84 ARG A C 1
ATOM 664 O O . ARG A 1 84 ? 32.701 -19.325 -37.434 1.00 79.44 84 ARG A O 1
ATOM 671 N N . GLU A 1 85 ? 32.913 -20.546 -39.293 1.00 72.06 85 GLU A N 1
ATOM 672 C CA . GLU A 1 85 ? 34.023 -19.767 -39.851 1.00 72.06 85 GLU A CA 1
ATOM 673 C C . GLU A 1 85 ? 33.637 -18.299 -40.031 1.00 72.06 85 GLU A C 1
ATOM 675 O O . GLU A 1 85 ? 34.441 -17.413 -39.740 1.00 72.06 85 GLU A O 1
ATOM 680 N N . VAL A 1 86 ? 32.398 -18.039 -40.460 1.00 69.00 86 VAL A N 1
ATOM 681 C CA . VAL A 1 86 ? 31.882 -16.682 -40.645 1.00 69.00 86 VAL A CA 1
ATOM 682 C C . VAL A 1 86 ? 31.790 -15.934 -39.320 1.00 69.00 86 VAL A C 1
ATOM 684 O O . VAL A 1 86 ? 32.317 -14.825 -39.217 1.00 69.00 86 VAL A O 1
ATOM 687 N N . LEU A 1 87 ? 31.189 -16.527 -38.289 1.00 73.75 87 LEU A N 1
ATOM 688 C CA . LEU A 1 87 ? 31.026 -15.871 -36.991 1.00 73.75 87 LEU A CA 1
ATOM 689 C C . LEU A 1 87 ? 32.360 -15.666 -36.267 1.00 73.75 87 LEU A C 1
ATOM 691 O O . LEU A 1 87 ? 32.575 -14.589 -35.715 1.00 73.75 87 LEU A O 1
ATOM 695 N N . PHE A 1 88 ? 33.297 -16.614 -36.344 1.00 74.56 88 PHE A N 1
ATOM 696 C CA . PHE A 1 88 ? 34.645 -16.434 -35.792 1.00 74.56 88 PHE A CA 1
ATOM 697 C C . PHE A 1 88 ? 35.475 -15.412 -36.571 1.00 74.56 88 PHE A C 1
ATOM 699 O O . PHE A 1 88 ? 36.202 -14.621 -35.968 1.00 74.56 88 PHE A O 1
ATOM 706 N N . ALA A 1 89 ? 35.381 -15.391 -37.903 1.00 68.25 89 ALA A N 1
ATOM 707 C CA . ALA A 1 89 ? 36.046 -14.371 -38.706 1.00 68.25 89 ALA A CA 1
ATOM 708 C C . ALA A 1 89 ? 35.503 -12.979 -38.371 1.00 68.25 89 ALA A C 1
ATOM 710 O O . ALA A 1 89 ? 36.281 -12.035 -38.249 1.00 68.25 89 ALA A O 1
ATOM 711 N N . ILE A 1 90 ? 34.195 -12.857 -38.156 1.00 67.19 90 ILE A N 1
ATOM 712 C CA . ILE A 1 90 ? 33.561 -11.631 -37.678 1.00 67.19 90 ILE A CA 1
ATOM 713 C C . ILE A 1 90 ? 34.059 -11.304 -36.268 1.00 67.19 90 ILE A C 1
ATOM 715 O O . ILE A 1 90 ? 34.578 -10.211 -36.080 1.00 67.19 90 ILE A O 1
ATOM 719 N N . ALA A 1 91 ? 34.004 -12.216 -35.298 1.00 70.75 91 ALA A N 1
ATOM 720 C CA . ALA A 1 91 ? 34.472 -11.965 -33.930 1.00 70.75 91 ALA A CA 1
ATOM 721 C C . ALA A 1 91 ? 35.928 -11.461 -33.886 1.00 70.75 91 ALA A C 1
ATOM 723 O O . ALA A 1 91 ? 36.240 -10.551 -33.123 1.00 70.75 91 ALA A O 1
ATOM 724 N N . LYS A 1 92 ? 36.800 -12.013 -34.745 1.00 68.06 92 LYS A N 1
ATOM 725 C CA . LYS A 1 92 ? 38.231 -11.667 -34.849 1.00 68.06 92 LYS A CA 1
ATOM 726 C C . LYS A 1 92 ? 38.510 -10.378 -35.627 1.00 68.06 92 LYS A C 1
ATOM 728 O O . LYS A 1 92 ? 39.515 -9.724 -35.366 1.00 68.06 92 LYS A O 1
ATOM 733 N N . ASN A 1 93 ? 37.672 -10.032 -36.609 1.00 58.34 93 ASN A N 1
ATOM 734 C CA . ASN A 1 93 ? 37.941 -8.941 -37.560 1.00 58.34 93 ASN A CA 1
ATOM 735 C C . ASN A 1 93 ? 36.924 -7.789 -37.507 1.00 58.34 93 ASN A C 1
ATOM 737 O O . ASN A 1 93 ? 37.061 -6.829 -38.270 1.00 58.34 93 ASN A O 1
ATOM 741 N N . SER A 1 94 ? 35.903 -7.861 -36.649 1.00 56.81 94 SER A N 1
ATOM 742 C CA . SER A 1 94 ? 34.877 -6.824 -36.522 1.00 56.81 94 SER A CA 1
ATOM 743 C C . SER A 1 94 ? 35.494 -5.526 -36.030 1.00 56.81 94 SER A C 1
ATOM 745 O O . SER A 1 94 ? 35.788 -5.349 -34.849 1.00 56.81 94 SER A O 1
ATOM 747 N N . ILE A 1 95 ? 35.658 -4.593 -36.961 1.00 50.94 95 ILE A N 1
ATOM 748 C CA . ILE A 1 95 ? 35.871 -3.181 -36.679 1.00 50.94 95 ILE A CA 1
ATOM 749 C C . ILE A 1 95 ? 34.551 -2.675 -36.088 1.00 50.94 95 ILE A C 1
ATOM 751 O O . ILE A 1 95 ? 33.631 -2.325 -36.827 1.00 50.94 95 ILE A O 1
ATOM 755 N N . LEU A 1 96 ? 34.429 -2.678 -34.759 1.00 51.41 96 LEU A N 1
ATOM 756 C CA . LEU A 1 96 ? 33.389 -1.889 -34.101 1.00 51.41 96 LEU A CA 1
ATOM 757 C C . LEU A 1 96 ? 33.710 -0.421 -34.440 1.00 51.41 96 LEU A C 1
ATOM 759 O O . LEU A 1 96 ? 34.887 -0.050 -34.387 1.00 51.41 96 LEU A O 1
ATOM 763 N N . PRO A 1 97 ? 32.736 0.394 -34.882 1.00 45.41 97 PRO A N 1
ATOM 764 C CA . PRO A 1 97 ? 33.004 1.742 -35.370 1.00 45.41 97 PRO A CA 1
ATOM 765 C C . PRO A 1 97 ? 33.893 2.539 -34.410 1.00 45.41 97 PRO A C 1
ATOM 767 O O . PRO A 1 97 ? 33.596 2.680 -33.227 1.00 45.41 97 PRO A O 1
ATOM 770 N N . THR A 1 98 ? 35.001 3.057 -34.937 1.00 40.41 98 THR A N 1
ATOM 771 C CA . THR A 1 98 ? 36.017 3.802 -34.179 1.00 40.41 98 THR A CA 1
ATOM 772 C C . THR A 1 98 ? 35.641 5.265 -33.933 1.00 40.41 98 THR A C 1
ATOM 774 O O . THR A 1 98 ? 36.405 5.984 -33.297 1.00 40.41 98 THR A O 1
ATOM 777 N N . SER A 1 99 ? 34.493 5.736 -34.430 1.00 39.50 99 SER A N 1
ATOM 778 C CA . SER A 1 99 ? 34.059 7.129 -34.294 1.00 39.50 99 SER A CA 1
ATOM 779 C C . SER A 1 99 ? 32.595 7.223 -33.881 1.00 39.50 99 SER A C 1
ATOM 781 O O . SER A 1 99 ? 31.699 6.907 -34.664 1.00 39.50 99 SER A O 1
ATOM 783 N N . PHE A 1 100 ? 32.372 7.709 -32.662 1.00 40.25 100 PHE A N 1
ATOM 784 C CA . PHE A 1 100 ? 31.082 8.229 -32.226 1.00 40.25 100 PHE A CA 1
ATOM 785 C C . PHE A 1 100 ? 30.845 9.587 -32.895 1.00 40.25 100 PHE A C 1
ATOM 787 O O . PHE A 1 100 ? 31.733 10.440 -32.909 1.00 40.25 100 PHE A O 1
ATOM 794 N N . THR A 1 101 ? 29.650 9.817 -33.435 1.00 37.88 101 THR A N 1
ATOM 795 C CA . THR A 1 101 ? 29.167 11.186 -33.648 1.00 37.88 101 THR A CA 1
ATOM 796 C C . THR A 1 101 ? 28.903 11.838 -32.288 1.00 37.88 101 THR A C 1
ATOM 798 O O . THR A 1 101 ? 28.520 11.149 -31.343 1.00 37.88 101 THR A O 1
ATOM 801 N N . ASN A 1 102 ? 29.087 13.162 -32.196 1.00 36.94 102 ASN A N 1
ATOM 802 C CA . ASN A 1 102 ? 28.977 13.971 -30.967 1.00 36.94 102 ASN A CA 1
ATOM 803 C C . ASN A 1 102 ? 27.654 13.815 -30.176 1.00 36.94 102 ASN A C 1
ATOM 805 O O . ASN A 1 102 ? 27.589 14.260 -29.034 1.00 36.94 102 ASN A O 1
ATOM 809 N N . ASP A 1 103 ? 26.643 13.146 -30.740 1.00 38.03 103 ASP A N 1
ATOM 810 C CA . ASP A 1 103 ? 25.329 12.901 -30.132 1.00 38.03 103 ASP A CA 1
ATOM 811 C C . ASP A 1 103 ? 25.173 11.497 -29.498 1.00 38.03 103 ASP A C 1
ATOM 813 O O . ASP A 1 103 ? 24.080 11.111 -29.090 1.00 38.03 103 ASP A O 1
ATOM 817 N N . GLY A 1 104 ? 26.245 10.702 -29.390 1.00 39.81 104 GLY A N 1
ATOM 818 C CA . GLY A 1 104 ? 26.253 9.481 -28.564 1.00 39.81 104 GLY A CA 1
ATOM 819 C C . GLY A 1 104 ? 25.461 8.273 -29.096 1.00 39.81 104 GLY A C 1
ATOM 820 O O . GLY A 1 104 ? 25.320 7.283 -28.384 1.00 39.81 104 GLY A O 1
ATOM 821 N N . GLN A 1 105 ? 24.981 8.305 -30.339 1.00 43.12 105 GLN A N 1
ATOM 822 C CA . GLN A 1 105 ? 24.363 7.174 -31.048 1.00 43.12 105 GLN A CA 1
ATOM 823 C C . GLN A 1 105 ? 25.115 7.035 -32.387 1.00 43.12 105 GLN A C 1
ATOM 825 O O . GLN A 1 105 ? 25.168 8.005 -33.129 1.00 43.12 105 GLN A O 1
ATOM 830 N N . ALA A 1 106 ? 25.804 5.959 -32.777 1.00 43.03 106 ALA A N 1
ATOM 831 C CA . ALA A 1 106 ? 25.736 4.535 -32.452 1.00 43.03 106 ALA A CA 1
ATOM 832 C C . ALA A 1 106 ? 27.162 3.909 -32.551 1.00 43.03 106 ALA A C 1
ATOM 834 O O . ALA A 1 106 ? 28.023 4.508 -33.202 1.00 43.03 106 ALA A O 1
ATOM 835 N N . PRO A 1 107 ? 27.443 2.738 -31.926 1.00 48.25 107 PRO A N 1
ATOM 836 C CA . PRO A 1 107 ? 26.825 1.466 -32.318 1.00 48.25 107 PRO A CA 1
ATOM 837 C C . PRO A 1 107 ? 26.557 0.523 -31.123 1.00 48.25 107 PRO A C 1
ATOM 839 O O . PRO A 1 107 ? 27.339 -0.383 -30.855 1.00 48.25 107 PRO A O 1
ATOM 842 N N . SER A 1 108 ? 25.423 0.681 -30.434 1.00 54.00 108 SER A N 1
ATOM 843 C CA . SER A 1 108 ? 24.904 -0.363 -29.529 1.00 54.00 108 SER A CA 1
ATOM 844 C C . SER A 1 108 ? 24.234 -1.505 -30.304 1.00 54.00 108 SER A C 1
ATOM 846 O O . SER A 1 108 ? 24.262 -2.648 -29.872 1.00 54.00 108 SER A O 1
ATOM 848 N N . ILE A 1 109 ? 23.687 -1.216 -31.488 1.00 50.94 109 ILE A N 1
ATOM 849 C CA . ILE A 1 109 ? 22.871 -2.136 -32.291 1.00 50.94 109 ILE A CA 1
ATOM 850 C C . ILE A 1 109 ? 23.656 -3.369 -32.746 1.00 50.94 109 ILE A C 1
ATOM 852 O O . ILE A 1 109 ? 23.174 -4.486 -32.613 1.00 50.94 109 ILE A O 1
ATOM 856 N N . PHE A 1 110 ? 24.869 -3.183 -33.271 1.00 54.19 110 PHE A N 1
ATOM 857 C CA . PHE A 1 110 ? 25.635 -4.271 -33.888 1.00 54.19 110 PHE A CA 1
ATOM 858 C C . PHE A 1 110 ? 26.268 -5.210 -32.872 1.00 54.19 110 PHE A C 1
ATOM 860 O O . PHE A 1 110 ? 26.244 -6.415 -33.075 1.00 54.19 110 PHE A O 1
ATOM 867 N N . SER A 1 111 ? 26.798 -4.681 -31.772 1.00 56.12 111 SER A N 1
ATOM 868 C CA . SER A 1 111 ? 27.303 -5.492 -30.663 1.00 56.12 111 SER A CA 1
ATOM 869 C C . SER A 1 111 ? 26.178 -6.179 -29.901 1.00 56.12 111 SER A C 1
ATOM 871 O O . SER A 1 111 ? 26.353 -7.314 -29.477 1.00 56.12 111 SER A O 1
ATOM 873 N N . HIS A 1 112 ? 25.032 -5.506 -29.737 1.00 54.78 112 HIS A N 1
ATOM 874 C CA . HIS A 1 112 ? 23.855 -6.087 -29.102 1.00 54.78 112 HIS A CA 1
ATOM 875 C C . HIS A 1 112 ? 23.259 -7.192 -29.967 1.00 54.78 112 HIS A C 1
ATOM 877 O O . HIS A 1 112 ? 23.041 -8.273 -29.447 1.00 54.78 112 HIS A O 1
ATOM 883 N N . ALA A 1 113 ? 23.096 -6.970 -31.276 1.00 58.84 113 ALA A N 1
ATOM 884 C CA . ALA A 1 113 ? 22.696 -8.012 -32.216 1.00 58.84 113 ALA A CA 1
ATOM 885 C C . ALA A 1 113 ? 23.716 -9.155 -32.199 1.00 58.84 113 ALA A C 1
ATOM 887 O O . ALA A 1 113 ? 23.363 -10.287 -31.911 1.00 58.84 113 ALA A O 1
ATOM 888 N N . PHE A 1 114 ? 25.006 -8.872 -32.388 1.00 65.62 114 PHE A N 1
ATOM 889 C CA . PHE A 1 114 ? 26.050 -9.896 -32.355 1.00 65.62 114 PHE A CA 1
ATOM 890 C C . PHE A 1 114 ? 26.000 -10.739 -31.066 1.00 65.62 114 PHE A C 1
ATOM 892 O O . PHE A 1 114 ? 25.955 -11.964 -31.144 1.00 65.62 114 PHE A O 1
ATOM 899 N N . ALA A 1 115 ? 25.896 -10.107 -29.894 1.00 63.00 115 ALA A N 1
ATOM 900 C CA . ALA A 1 115 ? 25.757 -10.788 -28.607 1.00 63.00 115 ALA A CA 1
ATOM 901 C C . ALA A 1 115 ? 24.451 -11.583 -28.462 1.00 63.00 115 ALA A C 1
ATOM 903 O O . ALA A 1 115 ? 24.482 -12.763 -28.114 1.00 63.00 115 ALA A O 1
ATOM 904 N N . GLU A 1 116 ? 23.310 -10.960 -28.767 1.00 61.53 116 GLU A N 1
ATOM 905 C CA . GLU A 1 116 ? 21.971 -11.560 -28.724 1.00 61.53 116 GLU A CA 1
ATOM 906 C C . GLU A 1 116 ? 21.910 -12.837 -29.556 1.00 61.53 116 GLU A C 1
ATOM 908 O O . GLU A 1 116 ? 21.175 -13.761 -29.237 1.00 61.53 116 GLU A O 1
ATOM 913 N N . MET A 1 117 ? 22.722 -12.943 -30.597 1.00 64.31 117 MET A N 1
ATOM 914 C CA . MET A 1 117 ? 22.643 -14.019 -31.576 1.00 64.31 117 MET A CA 1
ATOM 915 C C . MET A 1 117 ? 23.623 -15.149 -31.325 1.00 64.31 117 MET A C 1
ATOM 917 O O . MET A 1 117 ? 23.274 -16.313 -31.532 1.00 64.31 117 MET A O 1
ATOM 921 N N . CYS A 1 118 ? 24.811 -14.813 -30.817 1.00 63.50 118 CYS A N 1
ATOM 922 C CA . CYS A 1 118 ? 25.715 -15.802 -30.242 1.00 63.50 118 CYS A CA 1
ATOM 923 C C . CYS A 1 118 ? 25.027 -16.544 -29.086 1.00 63.50 118 CYS A C 1
ATOM 925 O O . CYS A 1 118 ? 25.239 -17.737 -28.916 1.00 63.50 118 CYS A O 1
ATOM 927 N N . LEU A 1 119 ? 24.159 -15.856 -28.335 1.00 62.84 119 LEU A N 1
ATOM 928 C CA . LEU A 1 119 ? 23.515 -16.394 -27.135 1.00 62.84 119 LEU A CA 1
ATOM 929 C C . LEU A 1 119 ? 22.104 -16.972 -27.373 1.00 62.84 119 LEU A C 1
ATOM 931 O O . LEU A 1 119 ? 21.668 -17.811 -26.592 1.00 62.84 119 LEU A O 1
ATOM 935 N N . SER A 1 120 ? 21.397 -16.586 -28.446 1.00 56.69 120 SER A N 1
ATOM 936 C CA . SER A 1 120 ? 20.040 -17.093 -28.757 1.00 56.69 120 SER A CA 1
ATOM 937 C C . SER A 1 120 ? 19.981 -18.289 -29.717 1.00 56.69 120 SER A C 1
ATOM 939 O O . SER A 1 120 ? 18.898 -18.832 -29.938 1.00 56.69 120 SER A O 1
ATOM 941 N N . SER A 1 121 ? 21.099 -18.725 -30.310 1.00 61.22 121 SER A N 1
ATOM 942 C CA . SER A 1 121 ? 21.094 -19.833 -31.276 1.00 61.22 121 SER A CA 1
ATOM 943 C C . SER A 1 121 ? 21.395 -21.178 -30.606 1.00 61.22 121 SER A C 1
ATOM 945 O O . SER A 1 121 ? 22.520 -21.485 -30.229 1.00 61.22 121 SER A O 1
ATOM 947 N N . ALA A 1 122 ? 20.375 -22.034 -30.513 1.00 58.44 122 ALA A N 1
ATOM 948 C CA . ALA A 1 122 ? 20.444 -23.357 -29.879 1.00 58.44 122 ALA A CA 1
ATOM 949 C C . ALA A 1 122 ? 21.382 -24.378 -30.573 1.00 58.44 122 ALA A C 1
ATOM 951 O O . ALA A 1 122 ? 21.413 -25.542 -30.185 1.00 58.44 122 ALA A O 1
ATOM 952 N N . GLN A 1 123 ? 22.104 -23.979 -31.626 1.00 65.56 123 GLN A N 1
ATOM 953 C CA . GLN A 1 123 ? 22.913 -24.866 -32.470 1.00 65.56 123 GLN A CA 1
ATOM 954 C C . GLN A 1 123 ? 24.429 -24.658 -32.335 1.00 65.56 123 GLN A C 1
ATOM 956 O O . GLN A 1 123 ? 25.187 -25.417 -32.939 1.00 65.56 123 GLN A O 1
ATOM 961 N N . VAL A 1 124 ? 24.882 -23.669 -31.556 1.00 72.56 124 VAL A N 1
ATOM 962 C CA . VAL A 1 124 ? 26.314 -23.434 -31.310 1.00 72.56 124 VAL A CA 1
ATOM 963 C C . VAL A 1 124 ? 26.805 -24.378 -30.206 1.00 72.56 124 VAL A C 1
ATOM 965 O O . VAL A 1 124 ? 26.253 -24.343 -29.104 1.00 72.56 124 VAL A O 1
ATOM 968 N N . PRO A 1 125 ? 27.826 -25.222 -30.450 1.00 79.94 125 PRO A N 1
ATOM 969 C CA . PRO A 1 125 ? 28.437 -26.032 -29.401 1.00 79.94 125 PRO A CA 1
ATOM 970 C C . PRO A 1 125 ? 28.995 -25.158 -28.272 1.00 79.94 125 PRO A C 1
ATOM 972 O O . PRO A 1 125 ? 29.563 -24.098 -28.523 1.00 79.94 125 PRO A O 1
ATOM 975 N N . GLY A 1 126 ? 28.873 -25.614 -27.026 1.00 75.81 126 GLY A N 1
ATOM 976 C CA . GLY A 1 126 ? 29.264 -24.832 -25.849 1.00 75.81 126 GLY A CA 1
ATOM 977 C C . GLY A 1 126 ? 30.731 -24.376 -25.837 1.00 75.81 126 GLY A C 1
ATOM 978 O O . GLY A 1 126 ? 31.010 -23.220 -25.529 1.00 75.81 126 GLY A O 1
ATOM 979 N N . ASP A 1 127 ? 31.660 -25.246 -26.243 1.00 79.19 127 ASP A N 1
ATOM 980 C CA . ASP A 1 127 ? 33.093 -24.912 -26.313 1.00 79.19 127 ASP A CA 1
ATOM 981 C C . ASP A 1 127 ? 33.381 -23.837 -27.374 1.00 79.19 127 ASP A C 1
ATOM 983 O O . ASP A 1 127 ? 34.140 -22.897 -27.137 1.00 79.19 127 ASP A O 1
ATOM 987 N N . ASP A 1 128 ? 32.712 -23.935 -28.526 1.00 81.81 128 ASP A N 1
ATOM 988 C CA . ASP A 1 128 ? 32.791 -22.940 -29.595 1.00 81.81 128 ASP A CA 1
ATOM 989 C C . ASP A 1 128 ? 32.197 -21.593 -29.140 1.00 81.81 128 ASP A C 1
ATOM 991 O O . ASP A 1 128 ? 32.707 -20.535 -29.503 1.00 81.81 128 ASP A O 1
ATOM 995 N N . LEU A 1 129 ? 31.133 -21.609 -28.329 1.00 78.94 129 LEU A N 1
ATOM 996 C CA . LEU A 1 129 ? 30.523 -20.399 -27.777 1.00 78.94 129 LEU A CA 1
ATOM 997 C C . LEU A 1 129 ? 31.478 -19.667 -26.825 1.00 78.94 129 LEU A C 1
ATOM 999 O O . LEU A 1 129 ? 31.616 -18.445 -26.922 1.00 78.94 129 LEU A O 1
ATOM 1003 N N . ALA A 1 130 ? 32.149 -20.398 -25.932 1.00 79.75 130 ALA A N 1
ATOM 1004 C CA . ALA A 1 130 ? 33.151 -19.830 -25.035 1.00 79.75 130 ALA A CA 1
ATOM 1005 C C . ALA A 1 130 ? 34.315 -19.203 -25.822 1.00 79.75 130 ALA A C 1
ATOM 1007 O O . ALA A 1 130 ? 34.658 -18.041 -25.591 1.00 79.75 130 ALA A O 1
ATOM 1008 N N . GLU A 1 131 ? 34.843 -19.914 -26.826 1.00 83.31 131 GLU A N 1
ATOM 1009 C CA . GLU A 1 131 ? 35.919 -19.407 -27.690 1.00 83.31 131 GLU A CA 1
ATOM 1010 C C . GLU A 1 131 ? 35.480 -18.161 -28.488 1.00 83.31 131 GLU A C 1
ATOM 1012 O O . GLU A 1 131 ? 36.256 -17.219 -28.682 1.00 83.31 131 GLU A O 1
ATOM 1017 N N . LEU A 1 132 ? 34.222 -18.110 -28.933 1.00 77.31 132 LEU A N 1
ATOM 1018 C CA . LEU A 1 132 ? 33.666 -16.965 -29.653 1.00 77.31 132 LEU A CA 1
ATOM 1019 C C . LEU A 1 132 ? 33.558 -15.721 -28.752 1.00 77.31 132 LEU A C 1
ATOM 1021 O O . LEU A 1 132 ? 33.928 -14.621 -29.176 1.00 77.31 132 LEU A O 1
ATOM 1025 N N . VAL A 1 133 ? 33.090 -15.890 -27.509 1.00 78.44 133 VAL A N 1
ATOM 1026 C CA . VAL A 1 133 ? 33.010 -14.817 -26.501 1.00 78.44 133 VAL A CA 1
ATOM 1027 C C . VAL A 1 133 ? 34.404 -14.321 -26.119 1.00 78.44 133 VAL A C 1
ATOM 1029 O O . VAL A 1 133 ? 34.614 -13.105 -26.034 1.00 78.44 133 VAL A O 1
ATOM 1032 N N . ASP A 1 134 ? 35.370 -15.225 -25.961 1.00 80.56 134 ASP A N 1
ATOM 1033 C CA . ASP A 1 134 ? 36.773 -14.873 -25.729 1.00 80.56 134 ASP A CA 1
ATOM 1034 C C . ASP A 1 134 ? 37.334 -14.057 -26.888 1.00 80.56 134 ASP A C 1
ATOM 1036 O O . ASP A 1 134 ? 37.896 -12.980 -26.680 1.00 80.56 134 ASP A O 1
ATOM 1040 N N . SER A 1 135 ? 37.112 -14.514 -28.121 1.00 78.12 135 SER A N 1
ATOM 1041 C CA . SER A 1 135 ? 37.558 -13.810 -29.320 1.00 78.12 135 SER A CA 1
ATOM 1042 C C . SER A 1 135 ? 36.939 -12.414 -29.433 1.00 78.12 135 SER A C 1
ATOM 1044 O O . SER A 1 135 ? 37.624 -11.469 -29.834 1.00 78.12 135 SER A O 1
ATOM 1046 N N . ALA A 1 136 ? 35.659 -12.262 -29.090 1.00 74.31 136 ALA A N 1
ATOM 1047 C CA . ALA A 1 136 ? 34.971 -10.975 -29.114 1.00 74.31 136 ALA A CA 1
ATOM 1048 C C . ALA A 1 136 ? 35.492 -10.029 -28.019 1.00 74.31 136 ALA A C 1
ATOM 1050 O O . ALA A 1 136 ? 35.763 -8.853 -28.281 1.00 74.31 136 ALA A O 1
ATOM 1051 N N . THR A 1 137 ? 35.686 -10.544 -26.805 1.00 76.69 137 THR A N 1
ATOM 1052 C CA . THR A 1 137 ? 36.163 -9.770 -25.650 1.00 76.69 137 THR A CA 1
ATOM 1053 C C . THR A 1 137 ? 37.624 -9.346 -25.822 1.00 76.69 137 THR A C 1
ATOM 1055 O O . THR A 1 137 ? 37.968 -8.188 -25.573 1.00 76.69 137 THR A O 1
ATOM 1058 N N . ASP A 1 138 ? 38.483 -10.239 -26.319 1.00 79.50 138 ASP A N 1
ATOM 1059 C CA . ASP A 1 138 ? 39.882 -9.953 -26.653 1.00 79.50 138 ASP A CA 1
ATOM 1060 C C . ASP A 1 138 ? 39.982 -8.886 -27.752 1.00 79.50 138 ASP A C 1
ATOM 1062 O O . ASP A 1 138 ? 40.701 -7.895 -27.594 1.00 79.50 138 ASP A O 1
ATOM 1066 N N . THR A 1 139 ? 39.179 -9.006 -28.812 1.00 71.94 139 THR A N 1
ATOM 1067 C CA . THR A 1 139 ? 39.112 -7.991 -29.874 1.00 71.94 139 THR A CA 1
ATOM 1068 C C . THR A 1 139 ? 38.668 -6.632 -29.326 1.00 71.94 139 THR A C 1
ATOM 1070 O O . THR A 1 139 ? 39.321 -5.620 -29.595 1.00 71.94 139 THR A O 1
ATOM 1073 N N . LEU A 1 140 ? 37.624 -6.589 -28.488 1.00 72.19 140 LEU A N 1
ATOM 1074 C CA . LEU A 1 140 ? 37.148 -5.363 -27.833 1.00 72.19 140 LEU A CA 1
ATOM 1075 C C . LEU A 1 140 ? 38.225 -4.732 -26.933 1.00 72.19 140 LEU A C 1
ATOM 1077 O O . LEU A 1 140 ? 38.378 -3.506 -26.890 1.00 72.19 140 LEU A O 1
ATOM 1081 N N . SER A 1 141 ? 39.005 -5.559 -26.232 1.00 72.94 141 SER A N 1
ATOM 1082 C CA . SER A 1 141 ? 40.080 -5.088 -25.356 1.00 72.94 141 SER A CA 1
ATOM 1083 C C . SER A 1 141 ? 41.179 -4.351 -26.137 1.00 72.94 141 SER A C 1
ATOM 1085 O O . SER A 1 141 ? 41.624 -3.282 -25.698 1.00 72.94 141 SER A O 1
ATOM 1087 N N . ARG A 1 142 ? 41.534 -4.857 -27.329 1.00 73.25 142 ARG A N 1
ATOM 1088 C CA . ARG A 1 142 ? 42.608 -4.352 -28.206 1.00 73.25 142 ARG A CA 1
ATOM 1089 C C . ARG A 1 142 ? 42.235 -3.095 -28.989 1.00 73.25 142 ARG A C 1
ATOM 1091 O O . ARG A 1 142 ? 43.124 -2.397 -29.473 1.00 73.25 142 ARG A O 1
ATOM 1098 N N . GLN A 1 143 ? 40.949 -2.783 -29.123 1.00 68.12 143 GLN A N 1
ATOM 1099 C CA . GLN A 1 143 ? 40.514 -1.600 -29.865 1.00 68.12 143 GLN A CA 1
ATOM 1100 C C . GLN A 1 143 ? 40.789 -0.292 -29.111 1.00 68.12 143 GLN A C 1
ATOM 1102 O O . GLN A 1 143 ? 40.673 -0.212 -27.886 1.00 68.12 143 GLN A O 1
ATOM 1107 N N . SER A 1 144 ? 41.111 0.771 -29.850 1.00 68.31 144 SER A N 1
ATOM 1108 C CA . SER A 1 144 ? 41.300 2.122 -29.303 1.00 68.31 144 SER A CA 1
ATOM 1109 C C . SER A 1 144 ? 39.953 2.839 -29.148 1.00 68.31 144 SER A C 1
ATOM 1111 O O . SER A 1 144 ? 39.600 3.688 -29.960 1.00 68.31 144 SER A O 1
ATOM 1113 N N . LEU A 1 145 ? 39.186 2.460 -28.121 1.00 67.62 145 LEU A N 1
ATOM 1114 C CA . LEU A 1 145 ? 37.875 3.037 -27.786 1.00 67.62 145 LEU A CA 1
ATOM 1115 C C . LEU A 1 145 ? 37.908 3.741 -26.425 1.00 67.62 145 LEU A C 1
ATOM 1117 O O . LEU A 1 145 ? 38.666 3.347 -25.532 1.00 67.62 145 LEU A O 1
ATOM 1121 N N . GLU A 1 146 ? 37.029 4.731 -26.238 1.00 69.56 146 GLU A N 1
ATOM 1122 C CA . GLU A 1 146 ? 36.798 5.341 -24.928 1.00 69.56 146 GLU A CA 1
ATOM 1123 C C . GLU A 1 146 ? 36.333 4.303 -23.898 1.00 69.56 146 GLU A C 1
ATOM 1125 O O . GLU A 1 146 ? 35.564 3.386 -24.197 1.00 69.56 146 GLU A O 1
ATOM 1130 N N . LYS A 1 147 ? 36.755 4.478 -22.640 1.00 73.94 147 LYS A N 1
ATOM 1131 C CA . LYS A 1 147 ? 36.433 3.553 -21.540 1.00 73.94 147 LYS A CA 1
ATOM 1132 C C . LYS A 1 147 ? 34.924 3.332 -21.374 1.00 73.94 147 LYS A C 1
ATOM 1134 O O . LYS A 1 147 ? 34.499 2.211 -21.112 1.00 73.94 147 LYS A O 1
ATOM 1139 N N . ARG A 1 148 ? 34.116 4.387 -21.536 1.00 70.25 148 ARG A N 1
ATOM 1140 C CA . ARG A 1 148 ? 32.651 4.311 -21.441 1.00 70.25 148 ARG A CA 1
ATOM 1141 C C . ARG A 1 148 ? 32.063 3.408 -22.527 1.00 70.25 148 ARG A C 1
ATOM 1143 O O . ARG A 1 148 ? 31.313 2.497 -22.200 1.00 70.25 148 ARG A O 1
ATOM 1150 N N . ALA A 1 149 ? 32.468 3.615 -23.778 1.00 66.31 149 ALA A N 1
ATOM 1151 C CA . ALA A 1 149 ? 32.025 2.814 -24.913 1.00 66.31 149 ALA A CA 1
ATOM 1152 C C . ALA A 1 149 ? 32.396 1.334 -24.750 1.00 66.31 149 ALA A C 1
ATOM 1154 O O . ALA A 1 149 ? 31.553 0.462 -24.936 1.00 66.31 149 ALA A O 1
ATOM 1155 N N . LYS A 1 150 ? 33.631 1.038 -24.317 1.00 73.19 150 LYS A N 1
ATOM 1156 C CA . LYS A 1 150 ? 34.047 -0.345 -24.024 1.00 73.19 150 LYS A CA 1
ATOM 1157 C C . LYS A 1 150 ? 33.151 -1.008 -22.978 1.00 73.19 150 LYS A C 1
ATOM 1159 O O . LYS A 1 150 ? 32.758 -2.155 -23.160 1.00 73.19 150 LYS A O 1
ATOM 1164 N N . ASN A 1 151 ? 32.803 -0.287 -21.911 1.00 77.19 151 ASN A N 1
ATOM 1165 C CA . ASN A 1 151 ? 31.944 -0.816 -20.852 1.00 77.19 151 ASN A CA 1
ATOM 1166 C C . ASN A 1 151 ? 30.503 -1.058 -21.328 1.00 77.19 151 ASN A C 1
ATOM 1168 O O . ASN A 1 151 ? 29.921 -2.077 -20.976 1.00 77.19 151 ASN A O 1
ATOM 1172 N N . GLU A 1 152 ? 29.925 -0.156 -22.125 1.00 71.81 152 GLU A N 1
ATOM 1173 C CA . GLU A 1 152 ? 28.571 -0.322 -22.683 1.00 71.81 152 GLU A CA 1
ATOM 1174 C C . GLU A 1 152 ? 28.486 -1.527 -23.638 1.00 71.81 152 GLU A C 1
ATOM 1176 O O . GLU A 1 152 ? 27.521 -2.298 -23.594 1.00 71.81 152 GLU A O 1
ATOM 1181 N N . LEU A 1 153 ? 29.527 -1.744 -24.446 1.00 71.06 153 LEU A N 1
ATOM 1182 C CA . LEU A 1 153 ? 29.642 -2.902 -25.334 1.00 71.06 153 LEU A CA 1
ATOM 1183 C C . LEU A 1 153 ? 29.777 -4.207 -24.541 1.00 71.06 153 LEU A C 1
ATOM 1185 O O . LEU A 1 153 ? 29.056 -5.166 -24.809 1.00 71.06 153 LEU A O 1
ATOM 1189 N N . LEU A 1 154 ? 30.640 -4.222 -23.522 1.00 75.75 154 LEU A N 1
ATOM 1190 C CA . LEU A 1 154 ? 30.824 -5.375 -22.641 1.00 75.75 154 LEU A CA 1
ATOM 1191 C C . LEU A 1 154 ? 29.527 -5.704 -21.881 1.00 75.75 154 LEU A C 1
ATOM 1193 O O . LEU A 1 154 ? 29.118 -6.859 -21.844 1.00 75.75 154 LEU A O 1
ATOM 1197 N N . ASN A 1 155 ? 28.823 -4.694 -21.357 1.00 75.38 155 ASN A N 1
ATOM 1198 C CA . ASN A 1 155 ? 27.513 -4.871 -20.721 1.00 75.38 155 ASN A CA 1
ATOM 1199 C C . ASN A 1 155 ? 26.492 -5.486 -21.686 1.00 75.38 155 ASN A C 1
ATOM 1201 O O . ASN A 1 155 ? 25.738 -6.366 -21.291 1.00 75.38 155 ASN A O 1
ATOM 1205 N N . SER A 1 156 ? 26.472 -5.050 -22.949 1.00 71.88 156 SER A N 1
ATOM 1206 C CA . SER A 1 156 ? 25.539 -5.577 -23.954 1.00 71.88 156 SER A CA 1
ATOM 1207 C C . SER A 1 156 ? 25.792 -7.053 -24.263 1.00 71.88 156 SER A C 1
ATOM 1209 O O . SER A 1 156 ? 24.834 -7.790 -24.482 1.00 71.88 156 SER A O 1
ATOM 1211 N N . ILE A 1 157 ? 27.062 -7.480 -24.246 1.00 73.25 157 ILE A N 1
ATOM 1212 C CA . ILE A 1 157 ? 27.446 -8.885 -24.431 1.00 73.25 157 ILE A CA 1
ATOM 1213 C C . ILE A 1 157 ? 26.876 -9.750 -23.302 1.00 73.25 157 ILE A C 1
ATOM 1215 O O . ILE A 1 157 ? 26.209 -10.748 -23.564 1.00 73.25 157 ILE A O 1
ATOM 1219 N N . TRP A 1 158 ? 27.072 -9.330 -22.053 1.00 79.44 158 TRP A N 1
ATOM 1220 C CA . TRP A 1 158 ? 26.651 -10.100 -20.877 1.00 79.44 158 TRP A CA 1
ATOM 1221 C C . TRP A 1 158 ? 25.164 -9.933 -20.514 1.00 79.44 158 TRP A C 1
ATOM 1223 O O . TRP A 1 158 ? 24.594 -10.788 -19.848 1.00 79.44 158 TRP A O 1
ATOM 1233 N N . ALA A 1 159 ? 24.482 -8.884 -20.985 1.00 76.06 159 ALA A N 1
ATOM 1234 C CA . ALA A 1 159 ? 23.052 -8.687 -20.715 1.00 76.06 159 ALA A CA 1
ATOM 1235 C C . ALA A 1 159 ? 22.181 -9.819 -21.278 1.00 76.06 159 ALA A C 1
ATOM 1237 O O . ALA A 1 159 ? 21.155 -10.179 -20.707 1.00 76.06 159 ALA A O 1
ATOM 1238 N N . GLN A 1 160 ? 22.599 -10.396 -22.400 1.00 69.88 160 GLN A N 1
ATOM 1239 C CA . GLN A 1 160 ? 21.893 -11.505 -23.032 1.00 69.88 160 GLN A CA 1
ATOM 1240 C C . GLN A 1 160 ? 22.190 -12.838 -22.333 1.00 69.88 160 GLN A C 1
ATOM 1242 O O . GLN A 1 160 ? 21.314 -13.697 -22.266 1.00 69.88 160 GLN A O 1
ATOM 1247 N N . SER A 1 161 ? 23.379 -12.997 -21.738 1.00 70.12 161 SER A N 1
ATOM 1248 C CA . SER A 1 161 ? 23.715 -14.210 -20.988 1.00 70.12 161 SER A CA 1
ATOM 1249 C C . SER A 1 161 ? 22.931 -14.312 -19.683 1.00 70.12 161 SER A C 1
ATOM 1251 O O . SER A 1 161 ? 22.623 -15.413 -19.253 1.00 70.12 161 SER A O 1
ATOM 1253 N N . ALA A 1 162 ? 22.555 -13.178 -19.085 1.00 72.75 162 ALA A N 1
ATOM 1254 C CA . ALA A 1 162 ? 21.661 -13.154 -17.930 1.00 72.75 162 ALA A CA 1
ATOM 1255 C C . ALA A 1 162 ? 20.238 -13.634 -18.277 1.00 72.75 162 ALA A C 1
ATOM 1257 O O . ALA A 1 162 ? 19.586 -14.280 -17.462 1.00 72.75 162 ALA A O 1
ATOM 1258 N N . ARG A 1 163 ? 19.762 -13.372 -19.506 1.00 71.88 163 ARG A N 1
ATOM 1259 C CA . ARG A 1 163 ? 18.450 -13.847 -19.993 1.00 71.88 163 ARG A CA 1
ATOM 1260 C C . ARG A 1 163 ? 18.452 -15.336 -20.336 1.00 71.88 163 ARG A C 1
ATOM 1262 O O . ARG A 1 163 ? 17.446 -16.007 -20.129 1.00 71.88 163 ARG A O 1
ATOM 1269 N N . LEU A 1 164 ? 19.561 -15.831 -20.888 1.00 71.56 164 LEU A N 1
ATOM 1270 C CA . LEU A 1 164 ? 19.767 -17.232 -21.267 1.00 71.56 164 LEU A CA 1
ATOM 1271 C C . LEU A 1 164 ? 21.138 -17.724 -20.758 1.00 71.56 164 LEU A C 1
ATOM 1273 O O . LEU A 1 164 ? 22.109 -17.740 -21.522 1.00 71.56 164 LEU A O 1
ATOM 1277 N N . PRO A 1 165 ? 21.237 -18.116 -19.475 1.00 78.00 165 PRO A N 1
ATOM 1278 C CA . PRO A 1 165 ? 22.482 -18.599 -18.881 1.00 78.00 165 PRO A CA 1
ATOM 1279 C C . PRO A 1 165 ? 22.985 -19.875 -19.559 1.00 78.00 165 PRO A C 1
ATOM 1281 O O . PRO A 1 165 ? 22.219 -20.818 -19.769 1.00 78.00 165 PRO A O 1
ATOM 1284 N N . ASN A 1 166 ? 24.281 -19.930 -19.877 1.00 81.44 166 ASN A N 1
ATOM 1285 C CA . ASN A 1 166 ? 24.899 -21.082 -20.534 1.00 81.44 166 ASN A CA 1
ATOM 1286 C C . ASN A 1 166 ? 26.047 -21.657 -19.679 1.00 81.44 166 ASN A C 1
ATOM 1288 O O . ASN A 1 166 ? 26.991 -20.920 -19.382 1.00 81.44 166 ASN A O 1
ATOM 1292 N N . PRO A 1 167 ? 26.017 -22.954 -19.303 1.00 83.94 167 PRO A N 1
ATOM 1293 C CA . PRO A 1 167 ? 27.058 -23.568 -18.473 1.00 83.94 167 PRO A CA 1
ATOM 1294 C C . PRO A 1 167 ? 28.477 -23.454 -19.043 1.00 83.94 167 PRO A C 1
ATOM 1296 O O . PRO A 1 167 ? 29.435 -23.361 -18.283 1.00 83.94 167 PRO A O 1
ATOM 1299 N N . SER A 1 168 ? 28.640 -23.406 -20.367 1.00 84.75 168 SER A N 1
ATOM 1300 C CA . SER A 1 168 ? 29.962 -23.267 -20.995 1.00 84.75 168 SER A CA 1
ATOM 1301 C C . SER A 1 168 ? 30.619 -21.902 -20.759 1.00 84.75 168 SER A C 1
ATOM 1303 O O . SER A 1 168 ? 31.815 -21.761 -20.989 1.00 84.75 168 SER A O 1
ATOM 1305 N N . LEU A 1 169 ? 29.867 -20.906 -20.277 1.00 86.31 169 LEU A N 1
ATOM 1306 C CA . LEU A 1 169 ? 30.363 -19.566 -19.942 1.00 86.31 169 LEU A CA 1
ATOM 1307 C C . LEU A 1 169 ? 30.555 -19.355 -18.430 1.00 86.31 169 LEU A C 1
ATOM 1309 O O . LEU A 1 169 ? 30.845 -18.238 -17.995 1.00 86.31 169 LEU A O 1
ATOM 1313 N N . GLU A 1 170 ? 30.414 -20.404 -17.614 1.00 89.06 170 GLU A N 1
ATOM 1314 C CA . GLU A 1 170 ? 30.458 -20.306 -16.150 1.00 89.06 170 GLU A CA 1
ATOM 1315 C C . GLU A 1 170 ? 31.743 -19.627 -15.644 1.00 89.06 170 GLU A C 1
ATOM 1317 O O . GLU A 1 170 ? 31.693 -18.731 -14.798 1.00 89.06 170 GLU A O 1
ATOM 1322 N N . SER A 1 171 ? 32.902 -19.985 -16.209 1.00 89.69 171 SER A N 1
ATOM 1323 C CA . SER A 1 171 ? 34.194 -19.381 -15.853 1.00 89.69 171 SER A CA 1
ATOM 1324 C C . SER A 1 171 ? 34.215 -17.866 -16.044 1.00 89.69 171 SER A C 1
ATOM 1326 O O . SER A 1 171 ? 34.821 -17.139 -15.250 1.00 89.69 171 SER A O 1
ATOM 1328 N N . HIS A 1 172 ? 33.541 -17.371 -17.080 1.00 89.19 172 HIS A N 1
ATOM 1329 C CA . HIS A 1 172 ? 33.471 -15.948 -17.376 1.00 89.19 172 HIS A CA 1
ATOM 1330 C C . HIS A 1 172 ? 32.526 -15.228 -16.432 1.00 89.19 172 HIS A C 1
ATOM 1332 O O . HIS A 1 172 ? 32.849 -14.123 -16.001 1.00 89.19 172 HIS A O 1
ATOM 1338 N N . TYR A 1 173 ? 31.405 -15.846 -16.053 1.00 92.25 173 TYR A N 1
ATOM 1339 C CA . TYR A 1 173 ? 30.516 -15.267 -15.048 1.00 92.25 173 TYR A CA 1
ATOM 1340 C C . TYR A 1 173 ? 31.248 -15.088 -13.714 1.00 92.25 173 TYR A C 1
ATOM 1342 O O . TYR A 1 173 ? 31.244 -13.990 -13.158 1.00 92.25 173 TYR A O 1
ATOM 1350 N N . TRP A 1 174 ? 31.990 -16.102 -13.255 1.00 94.38 174 TRP A N 1
ATOM 1351 C CA . TRP A 1 174 ? 32.827 -15.981 -12.054 1.00 94.38 174 TRP A CA 1
ATOM 1352 C C . TRP A 1 174 ? 33.914 -14.909 -12.189 1.00 94.38 174 TRP A C 1
ATOM 1354 O O . TRP A 1 174 ? 34.187 -14.181 -11.234 1.00 94.38 174 TRP A O 1
ATOM 1364 N N . SER A 1 175 ? 34.512 -14.758 -13.373 1.00 91.94 175 SER A N 1
ATOM 1365 C CA . SER A 1 175 ? 35.467 -13.676 -13.637 1.00 91.94 175 SER A CA 1
ATOM 1366 C C . SER A 1 175 ? 34.804 -12.295 -13.529 1.00 91.94 175 SER A C 1
ATOM 1368 O O . SER A 1 175 ? 35.293 -11.420 -12.806 1.00 91.94 175 SER A O 1
ATOM 1370 N N . ASN A 1 176 ? 33.646 -12.120 -14.168 1.00 91.19 176 ASN A N 1
ATOM 1371 C CA . ASN A 1 176 ? 32.879 -10.874 -14.191 1.00 91.19 176 ASN A CA 1
ATOM 1372 C C . ASN A 1 176 ? 32.311 -10.495 -12.822 1.00 91.19 176 ASN A C 1
ATOM 1374 O O . ASN A 1 176 ? 32.227 -9.306 -12.512 1.00 91.19 176 ASN A O 1
ATOM 1378 N N . LEU A 1 177 ? 32.000 -11.476 -11.973 1.00 93.94 177 LEU A N 1
ATOM 1379 C CA . LEU A 1 177 ? 31.577 -11.253 -10.591 1.00 93.94 177 LEU A CA 1
ATOM 1380 C C . LEU A 1 177 ? 32.629 -10.468 -9.789 1.00 93.94 177 LEU A C 1
ATOM 1382 O O . LEU A 1 177 ? 32.290 -9.646 -8.939 1.00 93.94 177 LEU A O 1
ATOM 1386 N N . THR A 1 178 ? 33.916 -10.667 -10.098 1.00 93.31 178 THR A N 1
ATOM 1387 C CA . THR A 1 178 ? 35.036 -9.962 -9.447 1.00 93.31 178 THR A CA 1
ATOM 1388 C C . THR A 1 178 ? 35.348 -8.588 -10.047 1.00 93.31 178 THR A C 1
ATOM 1390 O O . THR A 1 178 ? 36.298 -7.922 -9.620 1.00 93.31 178 THR A O 1
ATOM 1393 N N . SER A 1 179 ? 34.578 -8.159 -11.049 1.00 88.81 179 SER A N 1
ATOM 1394 C CA . SER A 1 179 ? 34.752 -6.872 -11.715 1.00 88.81 179 SER A CA 1
ATOM 1395 C C . SER A 1 179 ? 34.397 -5.707 -10.793 1.00 88.81 179 SER A C 1
ATOM 1397 O O . SER A 1 179 ? 33.464 -5.770 -10.000 1.00 88.81 179 SER A O 1
ATOM 1399 N N . ASN A 1 180 ? 35.096 -4.585 -10.959 1.00 84.94 180 ASN A N 1
ATOM 1400 C CA . ASN A 1 180 ? 34.744 -3.325 -10.300 1.00 84.94 180 ASN A CA 1
ATOM 1401 C C . ASN A 1 180 ? 33.601 -2.571 -11.012 1.00 84.94 180 ASN A C 1
ATOM 1403 O O . ASN A 1 180 ? 33.187 -1.495 -10.571 1.00 84.94 180 ASN A O 1
ATOM 1407 N N . LEU A 1 181 ? 33.106 -3.102 -12.135 1.00 85.00 181 LEU A N 1
ATOM 1408 C CA . LEU A 1 181 ? 31.961 -2.569 -12.862 1.00 85.00 181 LEU A CA 1
ATOM 1409 C C . LEU A 1 181 ? 30.675 -3.190 -12.319 1.00 85.00 181 LEU A C 1
ATOM 1411 O O . LEU A 1 181 ? 30.348 -4.330 -12.638 1.00 85.00 181 LEU A O 1
ATOM 1415 N N . LYS A 1 182 ? 29.915 -2.397 -11.552 1.00 84.50 182 LYS A N 1
ATOM 1416 C CA . LYS A 1 182 ? 28.666 -2.829 -10.902 1.00 84.50 182 LYS A CA 1
ATOM 1417 C C . LYS A 1 182 ? 27.678 -3.504 -11.866 1.00 84.50 182 LYS A C 1
ATOM 1419 O O . LYS A 1 182 ? 27.049 -4.485 -11.503 1.00 84.50 182 LYS A O 1
ATOM 1424 N N . THR A 1 183 ? 27.559 -3.002 -13.096 1.00 85.00 183 THR A N 1
ATOM 1425 C CA . THR A 1 183 ? 26.667 -3.579 -14.116 1.00 85.00 183 THR A CA 1
ATOM 1426 C C . THR A 1 183 ? 27.088 -4.982 -14.544 1.00 85.00 183 THR A C 1
ATOM 1428 O O . THR A 1 183 ? 26.239 -5.852 -14.653 1.00 85.00 183 THR A O 1
ATOM 1431 N N . LEU A 1 184 ? 28.385 -5.234 -14.744 1.00 86.75 184 LEU A N 1
ATOM 1432 C CA . LEU A 1 184 ? 28.871 -6.571 -15.107 1.00 86.75 184 LEU A CA 1
ATOM 1433 C C . LEU A 1 184 ? 28.770 -7.547 -13.948 1.00 86.75 184 LEU A C 1
ATOM 1435 O O . LEU A 1 184 ? 28.434 -8.706 -14.161 1.00 86.75 184 LEU A O 1
ATOM 1439 N N . GLN A 1 185 ? 29.046 -7.069 -12.736 1.00 91.75 185 GLN A N 1
ATOM 1440 C CA . GLN A 1 185 ? 28.879 -7.861 -11.527 1.00 91.75 185 GLN A CA 1
ATOM 1441 C C . GLN A 1 185 ? 27.420 -8.307 -11.370 1.00 91.75 185 GLN A C 1
ATOM 1443 O O . GLN A 1 185 ? 27.177 -9.487 -11.153 1.00 91.75 185 GLN A O 1
ATOM 1448 N N . GLN A 1 186 ? 26.456 -7.404 -11.575 1.00 90.81 186 GLN A N 1
ATOM 1449 C CA . GLN A 1 186 ? 25.029 -7.732 -11.526 1.00 90.81 186 GLN A CA 1
ATOM 1450 C C . GLN A 1 186 ? 24.623 -8.762 -12.594 1.00 90.81 186 GLN A C 1
ATOM 1452 O O . GLN A 1 186 ? 23.983 -9.759 -12.279 1.00 90.81 186 GLN A O 1
ATOM 1457 N N . LEU A 1 187 ? 25.052 -8.570 -13.845 1.00 88.69 187 LEU A N 1
ATOM 1458 C CA . LEU A 1 187 ? 24.767 -9.512 -14.936 1.00 88.69 187 LEU A CA 1
ATOM 1459 C C . LEU A 1 187 ? 25.391 -10.896 -14.695 1.00 88.69 187 LEU A C 1
ATOM 1461 O O . LEU A 1 187 ? 24.822 -11.919 -15.080 1.00 88.69 187 LEU A O 1
ATOM 1465 N N . ALA A 1 188 ? 26.557 -10.939 -14.045 1.00 92.44 188 ALA A N 1
ATOM 1466 C CA . ALA A 1 188 ? 27.192 -12.181 -13.627 1.00 92.44 188 ALA A CA 1
ATOM 1467 C C . ALA A 1 188 ? 26.398 -12.893 -12.525 1.00 92.44 188 ALA A C 1
ATOM 1469 O O . ALA A 1 188 ? 26.255 -14.109 -12.597 1.00 92.44 188 ALA A O 1
ATOM 1470 N N . ILE A 1 189 ? 25.854 -12.153 -11.550 1.00 94.00 189 ILE A N 1
ATOM 1471 C CA . ILE A 1 189 ? 24.976 -12.704 -10.506 1.00 94.00 189 ILE A CA 1
ATOM 1472 C C . ILE A 1 189 ? 23.745 -13.347 -11.146 1.00 94.00 189 ILE A C 1
ATOM 1474 O O . ILE A 1 189 ? 23.496 -14.529 -10.926 1.00 94.00 189 ILE A O 1
ATOM 1478 N N . GLU A 1 190 ? 23.034 -12.610 -12.002 1.00 91.69 190 GLU A N 1
ATOM 1479 C CA . GLU A 1 190 ? 21.844 -13.105 -12.710 1.00 91.69 190 GLU A CA 1
ATOM 1480 C C . GLU A 1 190 ? 22.151 -14.372 -13.525 1.00 91.69 190 GLU A C 1
ATOM 1482 O O . GLU A 1 190 ? 21.410 -15.354 -13.463 1.00 91.69 190 GLU A O 1
ATOM 1487 N N . SER A 1 191 ? 23.290 -14.382 -14.229 1.00 90.56 191 SER A N 1
ATOM 1488 C CA . SER A 1 191 ? 23.733 -15.542 -15.007 1.00 90.56 191 SER A CA 1
ATOM 1489 C C . SER A 1 191 ? 24.055 -16.749 -14.110 1.00 90.56 191 SER A C 1
ATOM 1491 O O . SER A 1 191 ? 23.588 -17.849 -14.388 1.00 90.56 191 SER A O 1
ATOM 1493 N N . LEU A 1 192 ? 24.815 -16.567 -13.020 1.00 94.19 192 LEU A N 1
ATOM 1494 C CA . LEU A 1 192 ? 25.201 -17.650 -12.099 1.00 94.19 192 LEU A CA 1
ATOM 1495 C C . LEU A 1 192 ? 23.995 -18.256 -11.375 1.00 94.19 192 LEU A C 1
ATOM 1497 O O . LEU A 1 192 ? 23.887 -19.478 -11.296 1.00 94.19 192 LEU A O 1
ATOM 1501 N N . VAL A 1 193 ? 23.068 -17.421 -10.901 1.00 92.19 193 VAL A N 1
ATOM 1502 C CA . VAL A 1 193 ? 21.814 -17.874 -10.278 1.00 92.19 193 VAL A CA 1
ATOM 1503 C C . VAL A 1 193 ? 20.974 -18.657 -11.288 1.00 92.19 193 VAL A C 1
ATOM 1505 O O . VAL A 1 193 ? 20.461 -19.736 -10.986 1.00 92.19 193 VAL A O 1
ATOM 1508 N N . GLY A 1 194 ? 20.878 -18.160 -12.522 1.00 87.00 194 GLY A N 1
ATOM 1509 C CA . GLY A 1 194 ? 20.113 -18.809 -13.576 1.00 87.00 194 GLY A CA 1
ATOM 1510 C C . GLY A 1 194 ? 20.683 -20.156 -14.051 1.00 87.00 194 GLY A C 1
ATOM 1511 O O . GLY A 1 194 ? 19.913 -20.979 -14.550 1.00 87.00 194 GLY A O 1
ATOM 1512 N N . LEU A 1 195 ? 21.980 -20.436 -13.840 1.00 88.38 195 LEU A N 1
ATOM 1513 C CA . LEU A 1 195 ? 22.572 -21.762 -14.091 1.00 88.38 195 LEU A CA 1
ATOM 1514 C C . LEU A 1 195 ? 22.074 -22.844 -13.119 1.00 88.38 195 LEU A C 1
ATOM 1516 O O . LEU A 1 195 ? 22.127 -24.025 -13.467 1.00 88.38 195 LEU A O 1
ATOM 1520 N N . LYS A 1 196 ? 21.601 -22.461 -11.923 1.00 87.88 196 LYS A N 1
ATOM 1521 C CA . LYS A 1 196 ? 21.069 -23.369 -10.887 1.00 87.88 196 LYS A CA 1
ATOM 1522 C C . LYS A 1 196 ? 22.010 -24.534 -10.537 1.00 87.88 196 LYS A C 1
ATOM 1524 O O . LYS A 1 196 ? 21.571 -25.673 -10.371 1.00 87.88 196 LYS A O 1
ATOM 1529 N N . GLN A 1 197 ? 23.312 -24.269 -10.453 1.00 89.44 197 GLN A N 1
ATOM 1530 C CA . GLN A 1 197 ? 24.287 -25.275 -10.033 1.00 89.44 197 GLN A CA 1
ATOM 1531 C C . GLN A 1 197 ? 24.284 -25.429 -8.508 1.00 89.44 197 GLN A C 1
ATOM 1533 O O . GLN A 1 197 ? 24.252 -24.451 -7.771 1.00 89.44 197 GLN A O 1
ATOM 1538 N N . ALA A 1 198 ? 24.374 -26.667 -8.023 1.00 86.50 198 ALA A N 1
ATOM 1539 C CA . ALA A 1 198 ? 24.323 -26.955 -6.587 1.00 86.50 198 ALA A CA 1
ATOM 1540 C C . ALA A 1 198 ? 25.546 -26.446 -5.794 1.00 86.50 198 ALA A C 1
ATOM 1542 O O . ALA A 1 198 ? 25.511 -26.410 -4.569 1.00 86.50 198 ALA A O 1
ATOM 1543 N N . ASP A 1 199 ? 26.646 -26.088 -6.464 1.00 91.88 199 ASP A N 1
ATOM 1544 C CA . ASP A 1 199 ? 27.894 -25.657 -5.824 1.00 91.88 199 ASP A CA 1
ATOM 1545 C C . ASP A 1 199 ? 28.134 -24.136 -5.883 1.00 91.88 199 ASP A C 1
ATOM 1547 O O . ASP A 1 199 ? 29.183 -23.661 -5.431 1.00 91.88 199 ASP A O 1
ATOM 1551 N N . THR A 1 200 ? 27.174 -23.360 -6.404 1.00 93.88 200 THR A N 1
ATOM 1552 C CA . THR A 1 200 ? 27.305 -21.905 -6.581 1.00 93.88 200 THR A CA 1
ATOM 1553 C C . THR A 1 200 ? 27.593 -21.196 -5.255 1.00 93.88 200 THR A C 1
ATOM 1555 O O . THR A 1 200 ? 28.572 -20.451 -5.162 1.00 93.88 200 THR A O 1
ATOM 1558 N N . SER A 1 201 ? 26.834 -21.485 -4.199 1.00 93.56 201 SER A N 1
ATOM 1559 C CA . SER A 1 201 ? 27.010 -20.873 -2.874 1.00 93.56 201 SER A CA 1
ATOM 1560 C C . SER A 1 201 ? 28.371 -21.201 -2.261 1.00 93.56 201 SER A C 1
ATOM 1562 O O . SER A 1 201 ? 29.063 -20.323 -1.748 1.00 93.56 201 SER A O 1
ATOM 1564 N N . GLN A 1 202 ? 28.839 -22.444 -2.414 1.00 94.44 202 GLN A N 1
ATOM 1565 C CA . GLN A 1 202 ? 30.152 -22.873 -1.914 1.00 94.44 202 GLN A CA 1
ATOM 1566 C C . GLN A 1 202 ? 31.310 -22.161 -2.629 1.00 94.44 202 GLN A C 1
ATOM 1568 O O . GLN A 1 202 ? 32.321 -21.815 -2.008 1.00 94.44 202 GLN A O 1
ATOM 1573 N N . LYS A 1 203 ? 31.187 -21.936 -3.943 1.00 95.69 203 LYS A N 1
ATOM 1574 C CA . LYS A 1 203 ? 32.159 -21.152 -4.720 1.00 95.69 203 LYS A CA 1
ATOM 1575 C C . LYS A 1 203 ? 32.154 -19.682 -4.288 1.00 95.69 203 LYS A C 1
ATOM 1577 O O . LYS A 1 203 ? 33.232 -19.108 -4.118 1.00 95.69 203 LYS A O 1
ATOM 1582 N N . ALA A 1 204 ? 30.979 -19.101 -4.043 1.00 96.19 204 ALA A N 1
ATOM 1583 C CA . ALA A 1 204 ? 30.842 -17.726 -3.564 1.00 96.19 204 ALA A CA 1
ATOM 1584 C C . ALA A 1 204 ? 31.446 -17.535 -2.160 1.00 96.19 204 ALA A C 1
ATOM 1586 O O . ALA A 1 204 ? 32.224 -16.603 -1.955 1.00 96.19 204 ALA A O 1
ATOM 1587 N N . ILE A 1 205 ? 31.206 -18.463 -1.227 1.00 96.31 205 ILE A N 1
ATOM 1588 C CA . ILE A 1 205 ? 31.798 -18.447 0.123 1.00 96.31 205 ILE A CA 1
ATOM 1589 C C . ILE A 1 205 ? 33.330 -18.423 0.059 1.00 96.31 205 ILE A C 1
ATOM 1591 O O . ILE A 1 205 ? 33.975 -17.609 0.719 1.00 96.31 205 ILE A O 1
ATOM 1595 N N . LYS A 1 206 ? 33.950 -19.251 -0.792 1.00 95.88 206 LYS A N 1
ATOM 1596 C CA . LYS A 1 206 ? 35.415 -19.225 -0.983 1.00 95.88 206 LYS A CA 1
ATOM 1597 C C . LYS A 1 206 ? 35.909 -17.860 -1.468 1.00 95.88 206 LYS A C 1
ATOM 1599 O O . LYS A 1 206 ? 37.008 -17.434 -1.109 1.00 95.88 206 LYS A O 1
ATOM 1604 N N . LEU A 1 207 ? 35.108 -17.168 -2.275 1.00 95.94 207 LEU A N 1
ATOM 1605 C CA . LEU A 1 207 ? 35.443 -15.863 -2.836 1.00 95.94 207 LEU A CA 1
ATOM 1606 C C . LEU A 1 207 ? 35.349 -14.725 -1.799 1.00 95.94 207 LEU A C 1
ATOM 1608 O O . LEU A 1 207 ? 36.036 -13.714 -1.961 1.00 95.94 207 LEU A O 1
ATOM 1612 N N . LEU A 1 208 ? 34.628 -14.914 -0.685 1.00 95.81 208 LEU A N 1
ATOM 1613 C CA . LEU A 1 208 ? 34.659 -13.998 0.467 1.00 95.81 208 LEU A CA 1
ATOM 1614 C C . LEU A 1 208 ? 36.053 -13.889 1.102 1.00 95.81 208 LEU A C 1
ATOM 1616 O O . LEU A 1 208 ? 36.364 -12.885 1.728 1.00 95.81 208 LEU A O 1
ATOM 1620 N N . GLN A 1 209 ? 36.938 -14.863 0.885 1.00 93.81 209 GLN A N 1
ATOM 1621 C CA . GLN A 1 209 ? 38.323 -14.828 1.375 1.00 93.81 209 GLN A CA 1
ATOM 1622 C C . GLN A 1 209 ? 39.303 -14.191 0.371 1.00 93.81 209 GLN A C 1
ATOM 1624 O O . GLN A 1 209 ? 40.526 -14.229 0.542 1.00 93.81 209 GLN A O 1
ATOM 1629 N N . ALA A 1 210 ? 38.799 -13.601 -0.718 1.00 94.00 210 ALA A N 1
ATOM 1630 C CA . ALA A 1 210 ? 39.640 -12.992 -1.739 1.00 94.00 210 ALA A CA 1
ATOM 1631 C C . ALA A 1 210 ? 40.378 -11.745 -1.220 1.00 94.00 210 ALA A C 1
ATOM 1633 O O . ALA A 1 210 ? 39.836 -10.903 -0.506 1.00 94.00 210 ALA A O 1
ATOM 1634 N N . LYS A 1 211 ? 41.621 -11.549 -1.683 1.00 92.31 211 LYS A N 1
ATOM 1635 C CA . LYS A 1 211 ? 42.437 -10.374 -1.315 1.00 92.31 211 LYS A CA 1
ATOM 1636 C C . LYS A 1 211 ? 41.805 -9.040 -1.740 1.00 92.31 211 LYS A C 1
ATOM 1638 O O . LYS A 1 211 ? 41.976 -8.035 -1.054 1.00 92.31 211 LYS A O 1
ATOM 1643 N N . LYS A 1 212 ? 41.104 -9.009 -2.880 1.00 92.81 212 LYS A N 1
ATOM 1644 C CA . LYS A 1 212 ? 40.498 -7.790 -3.444 1.00 92.81 212 LYS A CA 1
ATOM 1645 C C . LYS A 1 212 ? 39.086 -7.577 -2.897 1.00 92.81 212 LYS A C 1
ATOM 1647 O O . LYS A 1 212 ? 38.265 -8.481 -2.986 1.00 92.81 212 LYS A O 1
ATOM 1652 N N . ALA A 1 213 ? 38.796 -6.361 -2.431 1.00 91.44 213 ALA A N 1
ATOM 1653 C CA . ALA A 1 213 ? 37.477 -5.999 -1.907 1.00 91.44 213 ALA A CA 1
ATOM 1654 C C . ALA A 1 213 ? 36.352 -6.151 -2.947 1.00 91.44 213 ALA A C 1
ATOM 1656 O O . ALA A 1 213 ? 35.287 -6.632 -2.594 1.00 91.44 213 ALA A O 1
ATOM 1657 N N . ASP A 1 214 ? 36.595 -5.829 -4.225 1.00 90.31 214 ASP A N 1
ATOM 1658 C CA . ASP A 1 214 ? 35.579 -5.969 -5.287 1.00 90.31 214 ASP A CA 1
ATOM 1659 C C . ASP A 1 214 ? 35.132 -7.429 -5.491 1.00 90.31 214 ASP A C 1
ATOM 1661 O O . ASP A 1 214 ? 33.962 -7.688 -5.757 1.00 90.31 214 ASP A O 1
ATOM 1665 N N . ALA A 1 215 ? 36.045 -8.391 -5.304 1.00 93.50 215 ALA A N 1
ATOM 1666 C CA . ALA A 1 215 ? 35.723 -9.815 -5.385 1.00 93.50 215 ALA A CA 1
ATOM 1667 C C . ALA A 1 215 ? 34.860 -10.270 -4.201 1.00 93.50 215 ALA A C 1
ATOM 1669 O O . ALA A 1 215 ? 33.879 -10.980 -4.401 1.00 93.50 215 ALA A O 1
ATOM 1670 N N . ARG A 1 216 ? 35.186 -9.810 -2.985 1.00 95.81 216 ARG A N 1
ATOM 1671 C CA . ARG A 1 216 ? 34.377 -10.084 -1.788 1.00 95.81 216 ARG A CA 1
ATOM 1672 C C . ARG A 1 216 ? 33.003 -9.418 -1.864 1.00 95.81 216 ARG A C 1
ATOM 1674 O O . ARG A 1 216 ? 32.015 -10.024 -1.480 1.00 95.81 216 ARG A O 1
ATOM 1681 N N . LEU A 1 217 ? 32.935 -8.206 -2.421 1.00 93.62 217 LEU A N 1
ATOM 1682 C CA . LEU A 1 217 ? 31.684 -7.485 -2.655 1.00 93.62 217 LEU A CA 1
ATOM 1683 C C . LEU A 1 217 ? 30.762 -8.252 -3.613 1.00 93.62 217 LEU A C 1
ATOM 1685 O O . LEU A 1 217 ? 29.584 -8.415 -3.318 1.00 93.62 217 LEU A O 1
ATOM 1689 N N . GLY A 1 218 ? 31.304 -8.751 -4.729 1.00 93.88 218 GLY A N 1
ATOM 1690 C CA . GLY A 1 218 ? 30.540 -9.563 -5.680 1.00 93.88 218 GLY A CA 1
ATOM 1691 C C . GLY A 1 218 ? 30.076 -10.889 -5.088 1.00 93.88 218 GLY A C 1
ATOM 1692 O O . GLY A 1 218 ? 28.942 -11.294 -5.314 1.00 93.88 218 GLY A O 1
ATOM 1693 N N . ALA A 1 219 ? 30.922 -11.533 -4.282 1.00 96.75 219 ALA A N 1
ATOM 1694 C CA . ALA A 1 219 ? 30.563 -12.746 -3.556 1.00 96.75 219 ALA A CA 1
ATOM 1695 C C . ALA A 1 219 ? 29.412 -12.517 -2.563 1.00 96.75 219 ALA A C 1
ATOM 1697 O O . ALA A 1 219 ? 28.459 -13.291 -2.560 1.00 96.75 219 ALA A O 1
ATOM 1698 N N . ALA A 1 220 ? 29.470 -11.440 -1.772 1.00 95.94 220 ALA A N 1
ATOM 1699 C CA . ALA A 1 220 ? 28.407 -11.082 -0.835 1.00 95.94 220 ALA A CA 1
ATOM 1700 C C . ALA A 1 220 ? 27.077 -10.802 -1.559 1.00 95.94 220 ALA A C 1
ATOM 1702 O O . ALA A 1 220 ? 26.056 -11.353 -1.172 1.00 95.94 220 ALA A O 1
ATOM 1703 N N . ALA A 1 221 ? 27.101 -10.038 -2.657 1.00 94.56 221 ALA A N 1
ATOM 1704 C CA . ALA A 1 221 ? 25.902 -9.741 -3.449 1.00 94.56 221 ALA A CA 1
ATOM 1705 C C . ALA A 1 221 ? 25.296 -10.986 -4.136 1.00 94.56 221 ALA A C 1
ATOM 1707 O O . ALA A 1 221 ? 24.078 -11.098 -4.281 1.00 94.56 221 ALA A O 1
ATOM 1708 N N . LEU A 1 222 ? 26.130 -11.948 -4.553 1.00 96.75 222 LEU A N 1
ATOM 1709 C CA . LEU A 1 222 ? 25.645 -13.230 -5.072 1.00 96.75 222 LEU A CA 1
ATOM 1710 C C . LEU A 1 222 ? 24.953 -14.050 -3.974 1.00 96.75 222 LEU A C 1
ATOM 1712 O O . LEU A 1 222 ? 23.870 -14.577 -4.207 1.00 96.75 222 LEU A O 1
ATOM 1716 N N . LEU A 1 223 ? 25.555 -14.134 -2.784 1.00 96.31 223 LEU A N 1
ATOM 1717 C CA . LEU A 1 223 ? 24.979 -14.851 -1.640 1.00 96.31 223 LEU A CA 1
ATOM 1718 C C . LEU A 1 223 ? 23.680 -14.203 -1.147 1.00 96.31 223 LEU A C 1
ATOM 1720 O O . LEU A 1 223 ? 22.739 -14.919 -0.828 1.00 96.31 223 LEU A O 1
ATOM 1724 N N . GLU A 1 224 ? 23.597 -12.873 -1.172 1.00 93.50 224 GLU A N 1
ATOM 1725 C CA . GLU A 1 224 ? 22.359 -12.127 -0.922 1.00 93.50 224 GLU A CA 1
ATOM 1726 C C . GLU A 1 224 ? 21.239 -12.534 -1.886 1.00 93.50 224 GLU A C 1
ATOM 1728 O O . GLU A 1 224 ? 20.111 -12.757 -1.464 1.00 93.50 224 GLU A O 1
ATOM 1733 N N . THR A 1 225 ? 21.554 -12.689 -3.176 1.00 93.19 225 THR A N 1
ATOM 1734 C CA . THR A 1 225 ? 20.560 -13.081 -4.190 1.00 93.19 225 THR A CA 1
ATOM 1735 C C . THR A 1 225 ? 20.120 -14.542 -4.041 1.00 93.19 225 THR A C 1
ATOM 1737 O O . THR A 1 225 ? 18.982 -14.874 -4.361 1.00 93.19 225 THR A O 1
ATOM 1740 N N . LEU A 1 226 ? 21.016 -15.424 -3.584 1.00 93.44 226 LEU A N 1
ATOM 1741 C CA . LEU A 1 226 ? 20.709 -16.838 -3.343 1.00 93.44 226 LEU A CA 1
ATOM 1742 C C . LEU A 1 226 ? 19.894 -17.045 -2.058 1.00 93.44 226 LEU A C 1
ATOM 1744 O O . LEU A 1 226 ? 19.036 -17.922 -2.031 1.00 93.44 226 LEU A O 1
ATOM 1748 N N . ALA A 1 227 ? 20.148 -16.233 -1.024 1.00 91.75 227 ALA A N 1
ATOM 1749 C CA . ALA A 1 227 ? 19.418 -16.227 0.246 1.00 91.75 227 ALA A CA 1
ATOM 1750 C C . ALA A 1 227 ? 19.331 -17.606 0.945 1.00 91.75 227 ALA A C 1
ATOM 1752 O O . ALA A 1 227 ? 18.360 -17.926 1.632 1.00 91.75 227 ALA A O 1
ATOM 1753 N N . GLU A 1 228 ? 20.360 -18.443 0.788 1.00 91.94 228 GLU A N 1
ATOM 1754 C CA . GLU A 1 228 ? 20.413 -19.787 1.372 1.00 91.94 228 GLU A CA 1
ATOM 1755 C C . GLU A 1 228 ? 20.783 -19.732 2.861 1.00 91.94 228 GLU A C 1
ATOM 1757 O O . GLU A 1 228 ? 21.815 -19.177 3.249 1.00 91.94 228 GLU A O 1
ATOM 1762 N N . LYS A 1 229 ? 19.951 -20.331 3.722 1.00 89.12 229 LYS A N 1
ATOM 1763 C CA . LYS A 1 229 ? 20.144 -20.301 5.184 1.00 89.12 229 LYS A CA 1
ATOM 1764 C C . LYS A 1 229 ? 21.408 -21.036 5.624 1.00 89.12 229 LYS A C 1
ATOM 1766 O O . LYS A 1 229 ? 21.991 -20.698 6.654 1.00 89.12 229 LYS A O 1
ATOM 1771 N N . GLU A 1 230 ? 21.867 -22.011 4.846 1.00 90.56 230 GLU A N 1
ATOM 1772 C CA . GLU A 1 230 ? 23.100 -22.749 5.114 1.00 90.56 230 GLU A CA 1
ATOM 1773 C C . GLU A 1 230 ? 24.351 -21.854 5.087 1.00 90.56 230 GLU A C 1
ATOM 1775 O O . GLU A 1 230 ? 25.355 -22.209 5.702 1.00 90.56 230 GLU A O 1
ATOM 1780 N N . CYS A 1 231 ? 24.305 -20.692 4.423 1.00 91.19 231 CYS A N 1
ATOM 1781 C CA . CYS A 1 231 ? 25.443 -19.775 4.300 1.00 91.19 231 CYS A CA 1
ATOM 1782 C C . CYS A 1 231 ? 25.638 -18.835 5.502 1.00 91.19 231 CYS A C 1
ATOM 1784 O O . CYS A 1 231 ? 26.662 -18.150 5.570 1.00 91.19 231 CYS A O 1
ATOM 1786 N N . ILE A 1 232 ? 24.691 -18.783 6.448 1.00 88.56 232 ILE A N 1
ATOM 1787 C CA . ILE A 1 232 ? 24.715 -17.844 7.586 1.00 88.56 232 ILE A CA 1
ATOM 1788 C C . ILE A 1 232 ? 26.037 -17.903 8.383 1.00 88.56 232 ILE A C 1
ATOM 1790 O O . ILE A 1 232 ? 26.631 -16.841 8.592 1.00 88.56 232 ILE A O 1
ATOM 1794 N N . PRO A 1 233 ? 26.564 -19.082 8.786 1.00 89.50 233 PRO A N 1
ATOM 1795 C CA . PRO A 1 233 ? 27.797 -19.143 9.577 1.00 89.50 233 PRO A CA 1
ATOM 1796 C C . PRO A 1 233 ? 29.017 -18.581 8.835 1.00 89.50 233 PRO A C 1
ATOM 1798 O O . PRO A 1 233 ? 29.861 -17.904 9.425 1.00 89.50 233 PRO A O 1
ATOM 1801 N N . ASP A 1 234 ? 29.108 -18.831 7.527 1.00 93.19 234 ASP A N 1
ATOM 1802 C CA . ASP A 1 234 ? 30.207 -18.345 6.693 1.00 93.19 234 ASP A CA 1
ATOM 1803 C C . ASP A 1 234 ? 30.132 -16.826 6.476 1.00 93.19 234 ASP A C 1
ATOM 1805 O O . ASP A 1 234 ? 31.162 -16.145 6.503 1.00 93.19 234 ASP A O 1
ATOM 1809 N N . LEU A 1 235 ? 28.921 -16.283 6.312 1.00 90.69 235 LEU A N 1
ATOM 1810 C CA . LEU A 1 235 ? 28.677 -14.842 6.201 1.00 90.69 235 LEU A CA 1
ATOM 1811 C C . LEU A 1 235 ? 29.027 -14.099 7.500 1.00 90.69 235 LEU A C 1
ATOM 1813 O O . LEU A 1 235 ? 29.693 -13.063 7.443 1.00 90.69 235 LEU A O 1
ATOM 1817 N N . GLN A 1 236 ? 28.648 -14.640 8.663 1.00 86.94 236 GLN A N 1
ATOM 1818 C CA . GLN A 1 236 ? 29.003 -14.075 9.972 1.00 86.94 236 GLN A CA 1
ATOM 1819 C C . GLN A 1 236 ? 30.525 -14.056 10.184 1.00 86.94 236 GLN A C 1
ATOM 1821 O O . GLN A 1 236 ? 31.094 -13.020 10.527 1.00 86.94 236 GLN A O 1
ATOM 1826 N N . ASN A 1 237 ? 31.212 -15.159 9.881 1.00 86.06 237 ASN A N 1
ATOM 1827 C CA . ASN A 1 237 ? 32.672 -15.248 9.989 1.00 86.06 237 ASN A CA 1
ATOM 1828 C C . ASN A 1 237 ? 33.396 -14.279 9.025 1.00 86.06 237 ASN A C 1
ATOM 1830 O O . ASN A 1 237 ? 34.377 -13.614 9.381 1.00 86.06 237 ASN A O 1
ATOM 1834 N N . ALA A 1 238 ? 32.894 -14.139 7.794 1.00 89.62 238 ALA A N 1
ATOM 1835 C CA . ALA A 1 238 ? 33.417 -13.155 6.849 1.00 89.62 238 ALA A CA 1
ATOM 1836 C C . ALA A 1 238 ? 33.233 -11.715 7.360 1.00 89.62 238 ALA A C 1
ATOM 1838 O O . ALA A 1 238 ? 34.129 -10.887 7.192 1.00 89.62 238 ALA A O 1
ATOM 1839 N N . LEU A 1 239 ? 32.110 -11.418 8.020 1.00 85.75 239 LEU A N 1
ATOM 1840 C CA . LEU A 1 239 ? 31.807 -10.095 8.564 1.00 85.75 239 LEU A CA 1
ATOM 1841 C C . LEU A 1 239 ? 32.744 -9.698 9.717 1.00 85.75 239 LEU A C 1
ATOM 1843 O O . LEU A 1 239 ? 33.204 -8.553 9.749 1.00 85.75 239 LEU A O 1
ATOM 1847 N N . GLU A 1 240 ? 33.070 -10.630 10.617 1.00 82.25 240 GLU A N 1
ATOM 1848 C CA . GLU A 1 240 ? 33.975 -10.394 11.756 1.00 82.25 240 GLU A CA 1
ATOM 1849 C C . GLU A 1 240 ? 35.370 -9.927 11.318 1.00 82.25 240 GLU A C 1
ATOM 1851 O O . GLU A 1 240 ? 35.978 -9.051 11.938 1.00 82.25 240 GLU A O 1
ATOM 1856 N N . SER A 1 241 ? 35.878 -10.502 10.227 1.00 83.12 241 SER A N 1
ATOM 1857 C CA . SER A 1 241 ? 37.229 -10.244 9.717 1.00 83.12 241 SER A CA 1
ATOM 1858 C C . SER A 1 241 ? 37.286 -9.180 8.611 1.00 83.12 241 SER A C 1
ATOM 1860 O O . SER A 1 241 ? 38.377 -8.780 8.184 1.00 83.12 241 SER A O 1
ATOM 1862 N N . GLU A 1 242 ? 36.138 -8.670 8.155 1.00 90.25 242 GLU A N 1
ATOM 1863 C CA . GLU A 1 242 ? 36.077 -7.687 7.077 1.00 90.25 242 GLU A CA 1
ATOM 1864 C C . GLU A 1 242 ? 36.536 -6.294 7.542 1.00 90.25 242 GLU A C 1
ATOM 1866 O O . GLU A 1 242 ? 36.258 -5.821 8.645 1.00 90.25 242 GLU A O 1
ATOM 1871 N N . THR A 1 243 ? 37.233 -5.582 6.658 1.00 82.00 243 THR A N 1
ATOM 1872 C CA . THR A 1 243 ? 37.768 -4.233 6.912 1.00 82.00 243 THR A CA 1
ATOM 1873 C C . THR A 1 243 ? 37.166 -3.171 5.997 1.00 82.00 243 THR A C 1
ATOM 1875 O O . THR A 1 243 ? 37.223 -1.986 6.314 1.00 82.00 243 THR A O 1
ATOM 1878 N N . SER A 1 244 ? 36.581 -3.564 4.865 1.00 84.44 244 SER A N 1
ATOM 1879 C CA . SER A 1 244 ? 35.928 -2.662 3.925 1.00 84.44 244 SER A CA 1
ATOM 1880 C C . SER A 1 244 ? 34.477 -2.406 4.320 1.00 84.44 244 SER A C 1
ATOM 1882 O O . SER A 1 244 ? 33.651 -3.309 4.230 1.00 84.44 244 SER A O 1
ATOM 1884 N N . ASP A 1 245 ? 34.143 -1.155 4.645 1.00 75.88 245 ASP A N 1
ATOM 1885 C CA . ASP A 1 245 ? 32.769 -0.755 4.996 1.00 75.88 245 ASP A CA 1
ATOM 1886 C C . ASP A 1 245 ? 31.745 -1.158 3.923 1.00 75.88 245 ASP A C 1
ATOM 1888 O O . ASP A 1 245 ? 30.663 -1.637 4.239 1.00 75.88 245 ASP A O 1
ATOM 1892 N N . LYS A 1 246 ? 32.108 -1.042 2.636 1.00 80.31 246 LYS A N 1
ATOM 1893 C CA . LYS A 1 246 ? 31.229 -1.440 1.524 1.00 80.31 246 LYS A CA 1
ATOM 1894 C C . LYS A 1 246 ? 30.915 -2.934 1.525 1.00 80.31 246 LYS A C 1
ATOM 1896 O O . LYS A 1 246 ? 29.794 -3.309 1.205 1.00 80.31 246 LYS A O 1
ATOM 1901 N N . VAL A 1 247 ? 31.907 -3.770 1.839 1.00 87.25 247 VAL A N 1
ATOM 1902 C CA . VAL A 1 247 ? 31.721 -5.225 1.888 1.00 87.25 247 VAL A CA 1
ATOM 1903 C C . VAL A 1 247 ? 30.956 -5.607 3.150 1.00 87.25 247 VAL A C 1
ATOM 1905 O O . VAL A 1 247 ? 30.062 -6.435 3.059 1.00 87.25 247 VAL A O 1
ATOM 1908 N N . LYS A 1 248 ? 31.205 -4.942 4.288 1.00 80.81 248 LYS A N 1
ATOM 1909 C CA . LYS A 1 248 ? 30.399 -5.125 5.507 1.00 80.81 248 LYS A CA 1
ATOM 1910 C C . LYS A 1 248 ? 28.919 -4.879 5.251 1.00 80.81 248 LYS A C 1
ATOM 1912 O O . LYS A 1 248 ? 28.106 -5.722 5.594 1.00 80.81 248 LYS A O 1
ATOM 1917 N N . THR A 1 249 ? 28.570 -3.763 4.604 1.00 76.69 249 THR A N 1
ATOM 1918 C CA . THR A 1 249 ? 27.174 -3.473 4.242 1.00 76.69 249 THR A CA 1
ATOM 1919 C C . THR A 1 249 ? 26.572 -4.565 3.356 1.00 76.69 249 THR A C 1
ATOM 1921 O O . THR A 1 249 ? 25.448 -4.979 3.601 1.00 76.69 249 THR A O 1
ATOM 1924 N N . ALA A 1 250 ? 27.316 -5.064 2.365 1.00 84.44 250 ALA A N 1
ATOM 1925 C CA . ALA A 1 250 ? 26.835 -6.150 1.509 1.00 84.44 250 ALA A CA 1
ATOM 1926 C C . ALA A 1 250 ? 26.667 -7.479 2.270 1.00 84.44 250 ALA A C 1
ATOM 1928 O O . ALA A 1 250 ? 25.710 -8.202 2.032 1.00 84.44 250 ALA A O 1
ATOM 1929 N N . LEU A 1 251 ? 27.560 -7.786 3.215 1.00 87.62 251 LEU A N 1
ATOM 1930 C CA . LEU A 1 251 ? 27.449 -8.962 4.083 1.00 87.62 251 LEU A CA 1
ATOM 1931 C C . LEU A 1 251 ? 26.242 -8.872 5.024 1.00 87.62 251 LEU A C 1
ATOM 1933 O O . LEU A 1 251 ? 25.559 -9.872 5.217 1.00 87.62 251 LEU A O 1
ATOM 1937 N N . PHE A 1 252 ? 25.947 -7.686 5.565 1.00 80.50 252 PHE A N 1
ATOM 1938 C CA . PHE A 1 252 ? 24.720 -7.459 6.332 1.00 80.50 252 PHE A CA 1
ATOM 1939 C C . PHE A 1 252 ? 23.470 -7.681 5.478 1.00 80.50 252 PHE A C 1
ATOM 1941 O O . PHE A 1 252 ? 22.577 -8.405 5.904 1.00 80.50 252 PHE A O 1
ATOM 1948 N N . SER A 1 253 ? 23.441 -7.127 4.261 1.00 77.75 253 SER A N 1
ATOM 1949 C CA . SER A 1 253 ? 22.338 -7.339 3.312 1.00 77.75 253 SER A CA 1
ATOM 1950 C C . SER A 1 253 ? 22.132 -8.828 3.016 1.00 77.75 253 SER A C 1
ATOM 1952 O O . SER A 1 253 ? 21.011 -9.325 3.059 1.00 77.75 253 SER A O 1
ATOM 1954 N N . ALA A 1 254 ? 23.226 -9.570 2.813 1.00 86.69 254 ALA A N 1
ATOM 1955 C CA . ALA A 1 254 ? 23.176 -11.011 2.591 1.00 86.69 254 ALA A CA 1
ATOM 1956 C C . ALA A 1 254 ? 22.633 -11.791 3.801 1.00 86.69 254 ALA A C 1
ATOM 1958 O O . ALA A 1 254 ? 21.818 -12.691 3.628 1.00 86.69 254 ALA A O 1
ATOM 1959 N N . LEU A 1 255 ? 23.048 -11.442 5.024 1.00 84.38 255 LEU A N 1
ATOM 1960 C CA . LEU A 1 255 ? 22.532 -12.062 6.251 1.00 84.38 255 LEU A CA 1
ATOM 1961 C C . LEU A 1 255 ? 21.033 -11.799 6.437 1.00 84.38 255 LEU A C 1
ATOM 1963 O O . LEU A 1 255 ? 20.286 -12.733 6.736 1.00 84.38 255 LEU A O 1
ATOM 1967 N N . ALA A 1 256 ? 20.596 -10.559 6.205 1.00 75.19 256 ALA A N 1
ATOM 1968 C CA . ALA A 1 256 ? 19.186 -10.187 6.258 1.00 75.19 256 ALA A CA 1
ATOM 1969 C C . ALA A 1 256 ? 18.360 -10.975 5.227 1.00 75.19 256 ALA A C 1
ATOM 1971 O O . ALA A 1 256 ? 17.316 -11.526 5.570 1.00 75.19 256 ALA A O 1
ATOM 1972 N N . ALA A 1 257 ? 18.865 -11.124 3.996 1.00 78.31 257 ALA A N 1
ATOM 1973 C CA . ALA A 1 257 ? 18.218 -11.928 2.957 1.00 78.31 257 ALA A CA 1
ATOM 1974 C C . ALA A 1 257 ? 18.065 -13.412 3.352 1.00 78.31 257 ALA A C 1
ATOM 1976 O O . ALA A 1 257 ? 17.055 -14.032 3.030 1.00 78.31 257 ALA A O 1
ATOM 1977 N N . CYS A 1 258 ? 19.009 -13.977 4.114 1.00 83.56 258 CYS A N 1
ATOM 1978 C CA . CYS A 1 258 ? 18.904 -15.331 4.677 1.00 83.56 258 CYS A CA 1
ATOM 1979 C C . CYS A 1 258 ? 17.888 -15.453 5.839 1.00 83.56 258 CYS A C 1
ATOM 1981 O O . CYS A 1 258 ? 17.718 -16.542 6.396 1.00 83.56 258 CYS A O 1
ATOM 1983 N N . GLY A 1 259 ? 17.206 -14.371 6.228 1.00 73.62 259 GLY A N 1
ATOM 1984 C CA . GLY A 1 259 ? 16.235 -14.357 7.324 1.00 73.62 259 GLY A CA 1
ATOM 1985 C C . GLY A 1 259 ? 16.867 -14.264 8.713 1.00 73.62 259 GLY A C 1
ATOM 1986 O O . GLY A 1 259 ? 16.241 -14.662 9.695 1.00 73.62 259 GLY A O 1
ATOM 1987 N N . VAL A 1 260 ? 18.110 -13.781 8.804 1.00 72.38 260 VAL A N 1
ATOM 1988 C CA . VAL A 1 260 ? 18.683 -13.332 10.076 1.00 72.38 260 VAL A CA 1
ATOM 1989 C C . VAL A 1 260 ? 18.081 -11.959 10.356 1.00 72.38 260 VAL A C 1
ATOM 1991 O O . VAL A 1 260 ? 18.499 -10.966 9.762 1.00 72.38 260 VAL A O 1
ATOM 1994 N N . GLU A 1 261 ? 17.063 -11.913 11.218 1.00 57.62 261 GLU A N 1
ATOM 1995 C CA . GLU A 1 261 ? 16.555 -10.644 11.744 1.00 57.62 261 GLU A CA 1
ATOM 1996 C C . GLU A 1 261 ? 17.714 -9.883 12.400 1.00 57.62 261 GLU A C 1
ATOM 1998 O O . GLU A 1 261 ? 18.548 -10.495 13.080 1.00 57.62 261 GLU A O 1
ATOM 2003 N N . GLU A 1 262 ? 17.761 -8.558 12.204 1.00 53.34 262 GLU A N 1
ATOM 2004 C CA . GLU A 1 262 ? 18.811 -7.669 12.739 1.00 53.34 262 GLU A CA 1
ATOM 2005 C C . GLU A 1 262 ? 19.033 -7.838 14.256 1.00 53.34 262 GLU A C 1
ATOM 2007 O O . GLU A 1 262 ? 20.105 -7.502 14.760 1.00 53.34 262 GLU A O 1
ATOM 2012 N N . ASP A 1 263 ? 18.055 -8.412 14.963 1.00 39.78 263 ASP A N 1
ATOM 2013 C CA . ASP A 1 263 ? 18.053 -8.656 16.406 1.00 39.78 263 ASP A CA 1
ATOM 2014 C C . ASP A 1 263 ? 18.889 -9.882 16.840 1.00 39.78 263 ASP A C 1
ATOM 2016 O O . ASP A 1 263 ? 19.267 -10.025 18.005 1.00 39.78 263 ASP A O 1
ATOM 2020 N N . SER A 1 264 ? 19.251 -10.775 15.910 1.00 39.25 264 SER A N 1
ATOM 2021 C CA . SER A 1 264 ? 20.073 -11.949 16.222 1.00 39.25 264 SER A CA 1
ATOM 2022 C C . SER A 1 264 ? 21.551 -11.729 15.878 1.00 39.25 264 SER A C 1
ATOM 2024 O O . SER A 1 264 ? 22.036 -12.022 14.788 1.00 39.25 264 SER A O 1
ATOM 2026 N N . ALA A 1 265 ? 22.284 -11.274 16.898 1.00 40.69 265 ALA A N 1
ATOM 2027 C CA . ALA A 1 265 ? 23.744 -11.283 16.998 1.00 40.69 265 ALA A CA 1
ATOM 2028 C C . ALA A 1 265 ? 24.506 -10.224 16.178 1.00 40.69 265 ALA A C 1
ATOM 2030 O O . ALA A 1 265 ? 25.390 -10.537 15.380 1.00 40.69 265 ALA A O 1
ATOM 2031 N N . GLN A 1 266 ? 24.296 -8.948 16.505 1.00 48.22 266 GLN A N 1
ATOM 2032 C CA . GLN A 1 266 ? 25.454 -8.059 16.621 1.00 48.22 266 GLN A CA 1
ATOM 2033 C C . GLN A 1 266 ? 26.039 -8.231 18.032 1.00 48.22 266 GLN A C 1
ATOM 2035 O O . GLN A 1 266 ? 25.283 -8.166 19.001 1.00 48.22 266 GLN A O 1
ATOM 2040 N N . PRO A 1 267 ? 27.355 -8.441 18.212 1.00 44.78 267 PRO A N 1
ATOM 2041 C CA . PRO A 1 267 ? 27.946 -8.166 19.513 1.00 44.78 267 PRO A CA 1
ATOM 2042 C C . PRO A 1 267 ? 27.689 -6.683 19.807 1.00 44.78 267 PRO A C 1
ATOM 2044 O O . PRO A 1 267 ? 28.127 -5.835 19.028 1.00 44.78 267 PRO A O 1
ATOM 2047 N N . GLU A 1 268 ? 26.944 -6.371 20.875 1.00 54.59 268 GLU A N 1
ATOM 2048 C CA . GLU A 1 268 ? 26.730 -4.993 21.331 1.00 54.59 268 GLU A CA 1
ATOM 2049 C C . GLU A 1 268 ? 28.085 -4.285 21.383 1.00 54.59 268 GLU A C 1
ATOM 2051 O O . GLU A 1 268 ? 28.920 -4.578 22.244 1.00 54.59 268 GLU A O 1
ATOM 2056 N N . LEU A 1 269 ? 28.341 -3.369 20.443 1.00 65.81 269 LEU A N 1
ATOM 2057 C CA . LEU A 1 269 ? 29.553 -2.572 20.514 1.00 65.81 269 LEU A CA 1
ATOM 2058 C C . LEU A 1 269 ? 29.401 -1.648 21.728 1.00 65.81 269 LEU A C 1
ATOM 2060 O O . LEU A 1 269 ? 28.441 -0.866 21.775 1.00 65.81 269 LEU A O 1
ATOM 2064 N N . PRO A 1 270 ? 30.322 -1.683 22.705 1.00 78.31 270 PRO A N 1
ATOM 2065 C CA . PRO A 1 270 ? 30.212 -0.818 23.865 1.00 78.31 270 PRO A CA 1
ATOM 2066 C C . PRO A 1 270 ? 30.213 0.649 23.428 1.00 78.31 270 PRO A C 1
ATOM 2068 O O . PRO A 1 270 ? 31.065 1.065 22.635 1.00 78.31 270 PRO A O 1
ATOM 2071 N N . LEU A 1 271 ? 29.318 1.463 23.998 1.00 80.94 271 LEU A N 1
ATOM 2072 C CA . LEU A 1 271 ? 29.229 2.899 23.707 1.00 80.94 271 LEU A CA 1
ATOM 2073 C C . LEU A 1 271 ? 30.604 3.614 23.710 1.00 80.94 271 LEU A C 1
ATOM 2075 O O . LEU A 1 271 ? 30.867 4.389 22.786 1.00 80.94 271 LEU A O 1
ATOM 2079 N N . PRO A 1 272 ? 31.550 3.332 24.636 1.00 82.25 272 PRO A N 1
ATOM 2080 C CA . PRO A 1 272 ? 32.888 3.927 24.592 1.00 82.25 272 PRO A CA 1
ATOM 2081 C C . PRO A 1 272 ? 33.682 3.657 23.302 1.00 82.25 272 PRO A C 1
ATOM 2083 O O . PRO A 1 272 ? 34.481 4.500 22.890 1.00 82.25 272 PRO A O 1
ATOM 2086 N N . GLU A 1 273 ? 33.504 2.505 22.654 1.00 79.94 273 GLU A N 1
ATOM 2087 C CA . GLU A 1 273 ? 34.179 2.177 21.392 1.00 79.94 273 GLU A CA 1
ATOM 2088 C C . GLU A 1 273 ? 33.575 2.935 20.210 1.00 79.94 273 GLU A C 1
ATOM 2090 O O . GLU A 1 273 ? 34.314 3.501 19.393 1.00 79.94 273 GLU A O 1
ATOM 2095 N N . ILE A 1 274 ? 32.245 3.056 20.184 1.00 80.69 274 ILE A N 1
ATOM 2096 C CA . ILE A 1 274 ? 31.518 3.888 19.217 1.00 80.69 274 ILE A CA 1
ATOM 2097 C C . ILE A 1 274 ? 32.020 5.337 19.315 1.00 80.69 274 ILE A C 1
ATOM 2099 O O . ILE A 1 274 ? 32.443 5.929 18.315 1.00 80.69 274 ILE A O 1
ATOM 2103 N N . LEU A 1 275 ? 32.091 5.883 20.534 1.00 82.81 275 LEU A N 1
ATOM 2104 C CA . LEU A 1 275 ? 32.553 7.250 20.793 1.00 82.81 275 LEU A CA 1
ATOM 2105 C C . LEU A 1 275 ? 34.027 7.476 20.406 1.00 82.81 275 LEU A C 1
ATOM 2107 O O . LEU A 1 275 ? 34.378 8.553 19.919 1.00 82.81 275 LEU A O 1
ATOM 2111 N N . LYS A 1 276 ? 34.906 6.473 20.545 1.00 81.06 276 LYS A N 1
ATOM 2112 C CA . LYS A 1 276 ? 36.303 6.571 20.072 1.00 81.06 276 LYS A CA 1
ATOM 2113 C C . LYS A 1 276 ? 36.385 6.729 18.555 1.00 81.06 276 LYS A C 1
ATOM 2115 O O . LYS A 1 276 ? 37.194 7.518 18.062 1.00 81.06 276 LYS A O 1
ATOM 2120 N N . SER A 1 277 ? 35.554 6.000 17.809 1.00 76.56 277 SER A N 1
ATOM 2121 C CA . SER A 1 277 ? 35.516 6.090 16.342 1.00 76.56 277 SER A CA 1
ATOM 2122 C C . SER A 1 277 ? 34.999 7.455 15.854 1.00 76.56 277 SER A C 1
ATOM 2124 O O . SER A 1 277 ? 35.402 7.950 14.796 1.00 76.56 277 SER A O 1
ATOM 2126 N N . ALA A 1 278 ? 34.169 8.105 16.671 1.00 76.81 278 ALA A N 1
ATOM 2127 C CA . ALA A 1 278 ? 33.539 9.381 16.377 1.00 76.81 278 ALA A CA 1
ATOM 2128 C C . ALA A 1 278 ? 34.489 10.585 16.437 1.00 76.81 278 ALA A C 1
ATOM 2130 O O . ALA A 1 278 ? 34.293 11.553 15.705 1.00 76.81 278 ALA A O 1
ATOM 2131 N N . ALA A 1 279 ? 35.563 10.510 17.233 1.00 72.38 279 ALA A N 1
ATOM 2132 C CA . ALA A 1 279 ? 36.506 11.614 17.448 1.00 72.38 279 ALA A CA 1
ATOM 2133 C C . ALA A 1 279 ? 37.189 12.135 16.163 1.00 72.38 279 ALA A C 1
ATOM 2135 O O . ALA A 1 279 ? 37.724 13.242 16.145 1.00 72.38 279 ALA A O 1
ATOM 2136 N N . LYS A 1 280 ? 37.189 11.348 15.077 1.00 80.06 280 LYS A N 1
ATOM 2137 C CA . LYS A 1 280 ? 37.772 11.722 13.773 1.00 80.06 280 LYS A CA 1
ATOM 2138 C C . LYS A 1 280 ? 36.739 12.218 12.754 1.00 80.06 280 LYS A C 1
ATOM 2140 O O . LYS A 1 280 ? 37.115 12.598 11.641 1.00 80.06 280 LYS A O 1
ATOM 2145 N N . LEU A 1 281 ? 35.451 12.173 13.085 1.00 87.62 281 LEU A N 1
ATOM 2146 C CA . LEU A 1 281 ? 34.371 12.554 12.181 1.00 87.62 281 LEU A CA 1
ATOM 2147 C C . LEU A 1 281 ? 34.146 14.068 12.204 1.00 87.62 281 LEU A C 1
ATOM 2149 O O . LEU A 1 281 ? 34.434 14.756 13.177 1.00 87.62 281 LEU A O 1
ATOM 2153 N N . LYS A 1 282 ? 33.632 14.590 11.090 1.00 90.12 282 LYS A N 1
ATOM 2154 C CA . LYS A 1 282 ? 33.189 15.980 10.973 1.00 90.12 282 LYS A CA 1
ATOM 2155 C C . LYS A 1 282 ? 31.704 15.981 10.662 1.00 90.12 282 LYS A C 1
ATOM 2157 O O . LYS A 1 282 ? 31.261 15.171 9.844 1.00 90.12 282 LYS A O 1
ATOM 2162 N N . LEU A 1 283 ? 30.979 16.911 11.274 1.00 92.12 283 LEU A N 1
ATOM 2163 C CA . LEU A 1 283 ? 29.585 17.175 10.938 1.00 92.12 283 LEU A CA 1
ATOM 2164 C C . LEU A 1 283 ? 29.442 17.522 9.445 1.00 92.12 283 LEU A C 1
ATOM 2166 O O . LEU A 1 283 ? 30.374 18.072 8.838 1.00 92.12 283 LEU A O 1
ATOM 2170 N N . PRO A 1 284 ? 28.289 17.205 8.835 1.00 91.62 284 PRO A N 1
ATOM 2171 C CA . PRO A 1 284 ? 27.992 17.634 7.479 1.00 91.62 284 PRO A CA 1
ATOM 2172 C C . PRO A 1 284 ? 28.013 19.166 7.390 1.00 91.62 284 PRO A C 1
ATOM 2174 O O . PRO A 1 284 ? 27.694 19.879 8.339 1.00 91.62 284 PRO A O 1
ATOM 2177 N N . LYS A 1 285 ? 28.411 19.693 6.227 1.00 90.06 285 LYS A N 1
ATOM 2178 C CA . LYS A 1 285 ? 28.427 21.141 5.981 1.00 90.06 285 LYS A CA 1
ATOM 2179 C C . LYS A 1 285 ? 27.005 21.646 5.728 1.00 90.06 285 LYS A C 1
ATOM 2181 O O . LYS A 1 285 ? 26.585 21.763 4.572 1.00 90.06 285 LYS A O 1
ATOM 2186 N N . THR A 1 286 ? 26.301 21.941 6.814 1.00 89.81 286 THR A N 1
ATOM 2187 C CA . THR A 1 286 ? 24.918 22.431 6.829 1.00 89.81 286 THR A CA 1
ATOM 2188 C C . THR A 1 286 ? 24.824 23.755 7.574 1.00 89.81 286 THR A C 1
ATOM 2190 O O . THR A 1 286 ? 25.345 23.871 8.677 1.00 89.81 286 THR A O 1
ATOM 2193 N N . SER A 1 287 ? 24.159 24.748 6.983 1.00 88.19 287 SER A N 1
ATOM 2194 C CA . SER A 1 287 ? 24.015 26.091 7.567 1.00 88.19 287 SER A CA 1
ATOM 2195 C C . SER A 1 287 ? 22.966 26.176 8.677 1.00 88.19 287 SER A C 1
ATOM 2197 O O . SER A 1 287 ? 22.996 27.125 9.450 1.00 88.19 287 SER A O 1
ATOM 2199 N N . PHE A 1 288 ? 22.047 25.210 8.754 1.00 94.62 288 PHE A N 1
ATOM 2200 C CA . PHE A 1 288 ? 20.924 25.243 9.694 1.00 94.62 288 PHE A CA 1
ATOM 2201 C C . PHE A 1 288 ? 21.235 24.637 11.068 1.00 94.62 288 PHE A C 1
ATOM 2203 O O . PHE A 1 288 ? 20.551 24.952 12.034 1.00 94.62 288 PHE A O 1
ATOM 2210 N N . LEU A 1 289 ? 22.228 23.744 11.151 1.00 95.38 289 LEU A N 1
ATOM 2211 C CA . LEU A 1 289 ? 22.460 22.922 12.337 1.00 95.38 289 LEU A CA 1
ATOM 2212 C C . LEU A 1 289 ? 23.158 23.722 13.441 1.00 95.38 289 LEU A C 1
ATOM 2214 O O . LEU A 1 289 ? 24.328 24.083 13.310 1.00 95.38 289 LEU A O 1
ATOM 2218 N N . ASN A 1 290 ? 22.465 23.909 14.561 1.00 93.50 290 ASN A N 1
ATOM 2219 C CA . ASN A 1 290 ? 23.015 24.428 15.807 1.00 93.50 290 ASN A CA 1
ATOM 2220 C C . ASN A 1 290 ? 22.866 23.379 16.919 1.00 93.50 290 ASN A C 1
ATOM 2222 O O . ASN A 1 290 ? 21.811 23.287 17.550 1.00 93.50 290 ASN A O 1
ATOM 2226 N N . LEU A 1 291 ? 23.935 22.610 17.167 1.00 91.00 291 LEU A N 1
ATOM 2227 C CA . LEU A 1 291 ? 23.949 21.544 18.178 1.00 91.00 291 LEU A CA 1
ATOM 2228 C C . LEU A 1 291 ? 23.658 22.052 19.594 1.00 91.00 291 LEU A C 1
ATOM 2230 O O . LEU A 1 291 ? 22.953 21.381 20.339 1.00 91.00 291 LEU A O 1
ATOM 2234 N N . GLY A 1 292 ? 24.150 23.240 19.958 1.00 89.94 292 GLY A N 1
ATOM 2235 C CA . GLY A 1 292 ? 23.970 23.794 21.305 1.00 89.94 292 GLY A CA 1
ATOM 2236 C C . GLY A 1 292 ? 22.537 24.236 21.618 1.00 89.94 292 GLY A C 1
ATOM 2237 O O . GLY A 1 292 ? 22.223 24.497 22.774 1.00 89.94 292 GLY A O 1
ATOM 2238 N N . ALA A 1 293 ? 21.674 24.327 20.602 1.00 93.12 293 ALA A N 1
ATOM 2239 C CA . ALA A 1 293 ? 20.258 24.660 20.748 1.00 93.12 293 ALA A CA 1
ATOM 2240 C C . ALA A 1 293 ? 19.339 23.424 20.723 1.00 93.12 293 ALA A C 1
ATOM 2242 O O . ALA A 1 293 ? 18.120 23.577 20.802 1.00 93.12 293 ALA A O 1
ATOM 2243 N N . LEU A 1 294 ? 19.894 22.215 20.581 1.00 95.50 294 LEU A N 1
ATOM 2244 C CA . LEU A 1 294 ? 19.114 20.980 20.609 1.00 95.50 294 LEU A CA 1
ATOM 2245 C C . LEU A 1 294 ? 18.912 20.512 22.064 1.00 95.50 294 LEU A C 1
ATOM 2247 O O . LEU A 1 294 ? 19.856 20.568 22.854 1.00 95.50 294 LEU A O 1
ATOM 2251 N N . PRO A 1 295 ? 17.710 20.026 22.431 1.00 96.19 295 PRO A N 1
ATOM 2252 C CA . PRO A 1 295 ? 17.493 19.315 23.691 1.00 96.19 295 PRO A CA 1
ATOM 2253 C C . PRO A 1 295 ? 18.457 18.126 23.850 1.00 96.19 295 PRO A C 1
ATOM 2255 O O . PRO A 1 295 ? 18.936 17.603 22.848 1.00 96.19 295 PRO A O 1
ATOM 2258 N N . PRO A 1 296 ? 18.749 17.653 25.071 1.00 95.69 296 PRO A N 1
ATOM 2259 C CA . PRO A 1 296 ? 19.603 16.483 25.240 1.00 95.69 296 PRO A CA 1
ATOM 2260 C C . PRO A 1 296 ? 18.951 15.237 24.626 1.00 95.69 296 PRO A C 1
ATOM 2262 O O . PRO A 1 296 ? 17.779 14.957 24.868 1.00 95.69 296 PRO A O 1
ATOM 2265 N N . LEU A 1 297 ? 19.731 14.473 23.860 1.00 96.12 297 LEU A N 1
ATOM 2266 C CA . LEU A 1 297 ? 19.368 13.120 23.447 1.00 96.12 297 LEU A CA 1
ATOM 2267 C C . LEU A 1 297 ? 19.800 12.163 24.558 1.00 96.12 297 LEU A C 1
ATOM 2269 O O . LEU A 1 297 ? 20.975 12.157 24.921 1.00 96.12 297 LEU A O 1
ATOM 2273 N N . LEU A 1 298 ? 18.866 11.412 25.133 1.00 95.62 298 LEU A N 1
ATOM 2274 C CA . LEU A 1 298 ? 19.136 10.576 26.303 1.00 95.62 298 LEU A CA 1
ATOM 2275 C C . LEU A 1 298 ? 19.526 9.155 25.891 1.00 95.62 298 LEU A C 1
ATOM 2277 O O . LEU A 1 298 ? 19.011 8.607 24.916 1.00 95.62 298 LEU A O 1
ATOM 2281 N N . THR A 1 299 ? 20.445 8.569 26.647 1.00 93.88 299 THR A N 1
ATOM 2282 C CA . THR A 1 299 ? 20.759 7.139 26.590 1.00 93.88 299 THR A CA 1
ATOM 2283 C C . THR A 1 299 ? 19.828 6.358 27.520 1.00 93.88 299 THR A C 1
ATOM 2285 O O . THR A 1 299 ? 19.139 6.954 28.351 1.00 93.88 299 THR A O 1
ATOM 2288 N N . GLN A 1 300 ? 19.795 5.030 27.395 1.00 90.88 300 GLN A N 1
ATOM 2289 C CA . GLN A 1 300 ? 18.938 4.164 28.217 1.00 90.88 300 GLN A CA 1
ATOM 2290 C C . GLN A 1 300 ? 19.197 4.298 29.728 1.00 90.88 300 GLN A C 1
ATOM 2292 O O . GLN A 1 300 ? 18.283 4.103 30.526 1.00 90.88 300 GLN A O 1
ATOM 2297 N N . ASP A 1 301 ? 20.413 4.681 30.136 1.00 89.00 301 ASP A N 1
ATOM 2298 C CA . ASP A 1 301 ? 20.750 4.938 31.544 1.00 89.00 301 ASP A CA 1
ATOM 2299 C C . ASP A 1 301 ? 20.269 6.318 32.055 1.00 89.00 301 ASP A C 1
ATOM 2301 O O . ASP A 1 301 ? 20.462 6.663 33.224 1.00 89.00 301 ASP A O 1
ATOM 2305 N N . GLY A 1 302 ? 19.623 7.110 31.191 1.00 89.50 302 GLY A N 1
ATOM 2306 C CA . GLY A 1 302 ? 19.107 8.447 31.479 1.00 89.50 302 GLY A CA 1
ATOM 2307 C C . GLY A 1 302 ? 20.138 9.572 31.342 1.00 89.50 302 GLY A C 1
ATOM 2308 O O . GLY A 1 302 ? 19.781 10.744 31.495 1.00 89.50 302 GLY A O 1
ATOM 2309 N N . SER A 1 303 ? 21.401 9.264 31.042 1.00 93.19 303 SER A N 1
ATOM 2310 C CA . SER A 1 303 ? 22.438 10.265 30.799 1.00 93.19 303 SER A CA 1
ATOM 2311 C C . SER A 1 303 ? 22.317 10.879 29.401 1.00 93.19 303 SER A C 1
ATOM 2313 O O . SER A 1 303 ? 21.845 10.251 28.451 1.00 93.19 303 SER A O 1
ATOM 2315 N N . ALA A 1 304 ? 22.745 12.136 29.261 1.00 95.19 304 ALA A N 1
ATOM 2316 C CA . ALA A 1 304 ? 22.767 12.810 27.968 1.00 95.19 304 ALA A CA 1
ATOM 2317 C C . ALA A 1 304 ? 23.905 12.267 27.092 1.00 95.19 304 ALA A C 1
ATOM 2319 O O . ALA A 1 304 ? 25.063 12.221 27.518 1.00 95.19 304 ALA A O 1
ATOM 2320 N N . LEU A 1 305 ? 23.586 11.930 25.842 1.00 94.44 305 LEU A N 1
ATOM 2321 C CA . LEU A 1 305 ? 24.566 11.513 24.853 1.00 94.44 305 LEU A CA 1
ATOM 2322 C C . LEU A 1 305 ? 25.596 12.640 24.641 1.00 94.44 305 LEU A C 1
ATOM 2324 O O . LEU A 1 305 ? 25.213 13.763 24.294 1.00 94.44 305 LEU A O 1
ATOM 2328 N N . PRO A 1 30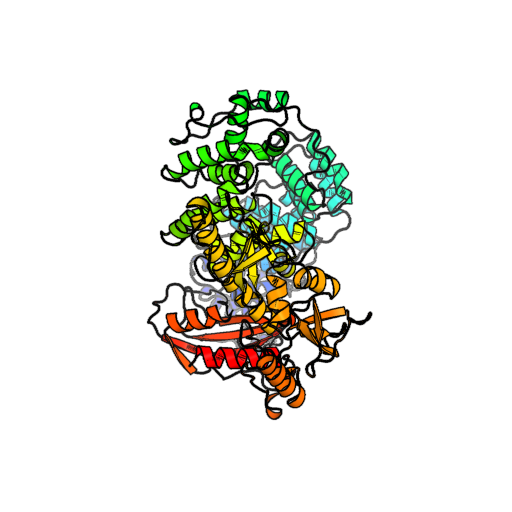6 ? 26.904 12.367 24.798 1.00 92.12 306 PRO A N 1
ATOM 2329 C CA . PRO A 1 306 ? 27.935 13.375 24.581 1.00 92.12 306 PRO A CA 1
ATOM 2330 C C . PRO A 1 306 ? 27.925 13.930 23.149 1.00 92.12 306 PRO A C 1
ATOM 2332 O O . PRO A 1 306 ? 27.578 13.227 22.199 1.00 92.12 306 PRO A O 1
ATOM 2335 N N . GLU A 1 307 ? 28.420 15.156 22.957 1.00 90.94 307 GLU A N 1
ATOM 2336 C CA . GLU A 1 307 ? 28.490 15.818 21.638 1.00 90.94 307 GLU A CA 1
ATOM 2337 C C . GLU A 1 307 ? 29.240 14.986 20.579 1.00 90.94 307 GLU A C 1
ATOM 2339 O O . GLU A 1 307 ? 28.894 14.979 19.397 1.00 90.94 307 GLU A O 1
ATOM 2344 N N . VAL A 1 308 ? 30.244 14.220 21.007 1.00 90.56 308 VAL A N 1
ATOM 2345 C CA . VAL A 1 308 ? 30.980 13.283 20.148 1.00 90.56 308 VAL A CA 1
ATOM 2346 C C . VAL A 1 308 ? 30.063 12.163 19.627 1.00 90.56 308 VAL A C 1
ATOM 2348 O O . VAL A 1 308 ? 30.162 11.783 18.461 1.00 90.56 308 VAL A O 1
ATOM 2351 N N . GLY A 1 309 ? 29.120 11.685 20.445 1.00 91.81 309 GLY A N 1
ATOM 2352 C CA . GLY A 1 309 ? 28.085 10.729 20.043 1.00 91.81 309 GLY A CA 1
ATOM 2353 C C . GLY A 1 309 ? 27.061 11.342 19.087 1.00 91.81 309 GLY A C 1
ATOM 2354 O O . GLY A 1 309 ? 26.745 10.737 18.064 1.00 91.81 309 GLY A O 1
ATOM 2355 N N . LEU A 1 310 ? 26.629 12.584 19.335 1.00 93.94 310 LEU A N 1
ATOM 2356 C CA . LEU A 1 310 ? 25.784 13.332 18.388 1.00 93.94 310 LEU A CA 1
ATOM 2357 C C . LEU A 1 310 ? 26.486 13.519 17.034 1.00 93.94 310 LEU A C 1
ATOM 2359 O O . LEU A 1 310 ? 25.881 13.344 15.976 1.00 93.94 310 LEU A O 1
ATOM 2363 N N . THR A 1 311 ? 27.788 13.814 17.059 1.00 92.81 311 THR A N 1
ATOM 2364 C CA . THR A 1 311 ? 28.612 13.940 15.851 1.00 92.81 311 THR A CA 1
ATOM 2365 C C . THR A 1 311 ? 28.684 12.625 15.087 1.00 92.81 311 THR A C 1
ATOM 2367 O O . THR A 1 311 ? 28.583 12.641 13.860 1.00 92.81 311 THR A O 1
ATOM 2370 N N . PHE A 1 312 ? 28.826 11.492 15.780 1.00 93.25 312 PHE A N 1
ATOM 2371 C CA . PHE A 1 312 ? 28.786 10.169 15.157 1.00 93.25 312 PHE A CA 1
ATOM 2372 C C . PHE A 1 312 ? 27.462 9.927 14.439 1.00 93.25 312 PHE A C 1
ATOM 2374 O O . PHE A 1 312 ? 27.463 9.693 13.229 1.00 93.25 312 PHE A O 1
ATOM 2381 N N . LEU A 1 313 ? 26.355 10.057 15.175 1.00 94.94 313 LEU A N 1
ATOM 2382 C CA . LEU A 1 313 ? 24.998 9.843 14.682 1.00 94.94 313 LEU A CA 1
ATOM 2383 C C . LEU A 1 313 ? 24.743 10.658 13.409 1.00 94.94 313 LEU A C 1
ATOM 2385 O O . LEU A 1 313 ? 24.417 10.110 12.356 1.00 94.94 313 LEU A O 1
ATOM 2389 N N . ILE A 1 314 ? 24.978 11.970 13.482 1.00 95.62 314 ILE A N 1
ATOM 2390 C CA . ILE A 1 314 ? 24.709 12.892 12.377 1.00 95.62 314 ILE A CA 1
ATOM 2391 C C . ILE A 1 314 ? 25.670 12.649 11.210 1.00 95.62 314 ILE A C 1
ATOM 2393 O O . ILE A 1 314 ? 25.237 12.588 10.061 1.00 95.62 314 ILE A O 1
ATOM 2397 N N . ALA A 1 315 ? 26.977 12.502 11.453 1.00 94.00 315 ALA A N 1
ATOM 2398 C CA . ALA A 1 315 ? 27.955 12.373 10.372 1.00 94.00 315 ALA A CA 1
ATOM 2399 C C . ALA A 1 315 ? 27.830 11.047 9.608 1.00 94.00 315 ALA A C 1
ATOM 2401 O O . ALA A 1 315 ? 28.096 11.015 8.401 1.00 94.00 315 ALA A O 1
ATOM 2402 N N . LYS A 1 316 ? 27.455 9.959 10.290 1.00 93.25 316 LYS A N 1
ATOM 2403 C CA . LYS A 1 316 ? 27.211 8.656 9.662 1.00 93.25 316 LYS A CA 1
ATOM 2404 C C . LYS A 1 316 ? 25.888 8.656 8.907 1.00 93.25 316 LYS A C 1
ATOM 2406 O O . LYS A 1 316 ? 25.892 8.318 7.723 1.00 93.25 316 LYS A O 1
ATOM 2411 N N . GLN A 1 317 ? 24.806 9.152 9.513 1.00 94.81 317 GLN A N 1
ATOM 2412 C CA . GLN A 1 317 ? 23.519 9.239 8.822 1.00 94.81 317 GLN A CA 1
ATOM 2413 C C . GLN A 1 317 ? 23.576 10.181 7.611 1.00 94.81 317 GLN A C 1
ATOM 2415 O O . GLN A 1 317 ? 23.073 9.845 6.546 1.00 94.81 317 GLN A O 1
ATOM 2420 N N . ALA A 1 318 ? 24.264 11.323 7.707 1.00 94.75 318 ALA A N 1
ATOM 2421 C CA . ALA A 1 318 ? 24.375 12.280 6.602 1.00 94.75 318 ALA A CA 1
ATOM 2422 C C . ALA A 1 318 ? 25.127 11.745 5.369 1.00 94.75 318 ALA A C 1
ATOM 2424 O O . ALA A 1 318 ? 24.954 12.264 4.263 1.00 94.75 318 ALA A O 1
ATOM 2425 N N . LYS A 1 319 ? 25.979 10.726 5.536 1.00 91.81 319 LYS A N 1
ATOM 2426 C CA . LYS A 1 319 ? 26.656 10.043 4.421 1.00 91.81 319 LYS A CA 1
ATOM 2427 C C . LYS A 1 319 ? 25.802 8.935 3.812 1.00 91.81 319 LYS A C 1
ATOM 2429 O O . LYS A 1 319 ? 26.005 8.599 2.642 1.00 91.81 319 LYS A O 1
ATOM 2434 N N . HIS A 1 320 ? 24.872 8.389 4.586 1.00 90.38 320 HIS A N 1
ATOM 2435 C CA . HIS A 1 320 ? 23.949 7.363 4.144 1.00 90.38 320 HIS A CA 1
ATOM 2436 C C . HIS A 1 320 ? 22.847 7.994 3.287 1.00 90.38 320 HIS A C 1
ATOM 2438 O O . HIS A 1 320 ? 22.249 9.010 3.642 1.00 90.38 320 HIS A O 1
ATOM 2444 N N . LYS A 1 321 ? 22.669 7.477 2.066 1.00 87.44 321 LYS A N 1
ATOM 2445 C CA . LYS A 1 321 ? 21.809 8.129 1.073 1.00 87.44 321 LYS A CA 1
ATOM 2446 C C . LYS A 1 321 ? 20.328 7.737 1.159 1.00 87.44 321 LYS A C 1
ATOM 2448 O O . LYS A 1 321 ? 19.525 8.654 0.945 1.00 87.44 321 LYS A O 1
ATOM 2453 N N . PRO A 1 322 ? 19.976 6.457 1.339 1.00 88.75 322 PRO A N 1
ATOM 2454 C CA . PRO A 1 322 ? 18.594 6.040 1.562 1.00 88.75 322 PRO A CA 1
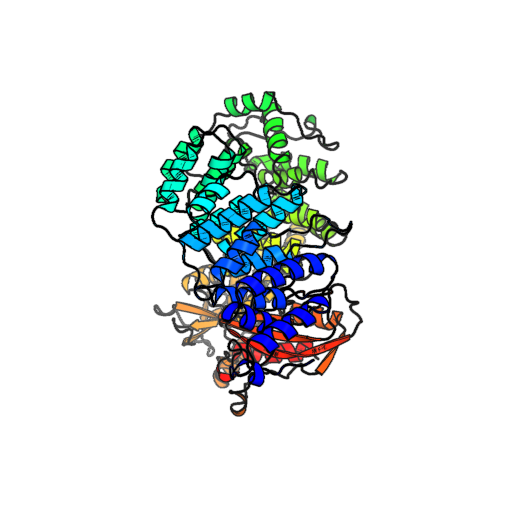ATOM 2455 C C . PRO A 1 322 ? 17.967 6.702 2.799 1.00 88.75 322 PRO A C 1
ATOM 2457 O O . PRO A 1 322 ? 18.679 7.210 3.667 1.00 88.75 322 PRO A O 1
ATOM 2460 N N . VAL A 1 323 ? 16.632 6.751 2.848 1.00 91.19 323 VAL A N 1
ATOM 2461 C CA . VAL A 1 323 ? 15.877 7.234 4.019 1.00 91.19 323 VAL A CA 1
ATOM 2462 C C . VAL A 1 323 ? 15.581 6.037 4.916 1.00 91.19 323 VAL A C 1
ATOM 2464 O O . VAL A 1 323 ? 14.450 5.596 5.046 1.00 91.19 323 VAL A O 1
ATOM 2467 N N . GLU A 1 324 ? 16.644 5.499 5.490 1.00 89.88 324 GLU A N 1
ATOM 2468 C CA . GLU A 1 324 ? 16.645 4.362 6.410 1.00 89.88 324 GLU A CA 1
ATOM 2469 C C . GLU A 1 324 ? 17.833 4.550 7.376 1.00 89.88 324 GLU A C 1
ATOM 2471 O O . GLU A 1 324 ? 18.714 5.390 7.103 1.00 89.88 324 GLU A O 1
ATOM 2476 N N . PRO A 1 325 ? 17.864 3.873 8.535 1.00 88.31 325 PRO A N 1
ATOM 2477 C CA . PRO A 1 325 ? 18.989 3.996 9.449 1.00 88.31 325 PRO A CA 1
ATOM 2478 C C . PRO A 1 325 ? 20.268 3.498 8.771 1.00 88.31 325 PRO A C 1
ATOM 2480 O O . PRO A 1 325 ? 20.317 2.411 8.206 1.00 88.31 325 PRO A O 1
ATOM 2483 N N . SER A 1 326 ? 21.338 4.292 8.837 1.00 89.31 326 SER A N 1
ATOM 2484 C CA . SER A 1 326 ? 22.648 3.806 8.409 1.00 89.31 326 SER A CA 1
ATOM 2485 C C . SER A 1 326 ? 23.021 2.572 9.242 1.00 89.31 326 SER A C 1
ATOM 2487 O O . SER A 1 326 ? 22.983 2.669 10.472 1.00 89.31 326 SER A O 1
ATOM 2489 N N . PRO A 1 327 ? 23.493 1.466 8.636 1.00 82.50 327 PRO A N 1
ATOM 2490 C CA . PRO A 1 327 ? 23.937 0.292 9.394 1.00 82.50 327 PRO A CA 1
ATOM 2491 C C . PRO A 1 327 ? 24.988 0.632 10.462 1.00 82.50 327 PRO A C 1
ATOM 2493 O O . PRO A 1 327 ? 25.081 -0.006 11.503 1.00 82.50 327 PRO A O 1
ATOM 2496 N N . GLU A 1 328 ? 25.762 1.698 10.234 1.00 84.50 328 GLU A N 1
ATOM 2497 C CA . GLU A 1 328 ? 26.790 2.170 11.161 1.00 84.50 328 GLU A CA 1
ATOM 2498 C C . GLU A 1 328 ? 26.239 2.849 12.425 1.00 84.50 328 GLU A C 1
ATOM 2500 O O . GLU A 1 328 ? 26.977 2.976 13.400 1.00 84.50 328 GLU A O 1
ATOM 2505 N N . ILE A 1 329 ? 24.990 3.333 12.412 1.00 89.81 329 ILE A N 1
ATOM 2506 C CA . ILE A 1 329 ? 24.363 3.971 13.581 1.00 89.81 329 ILE A CA 1
ATOM 2507 C C . ILE A 1 329 ? 23.490 3.012 14.387 1.00 89.81 329 ILE A C 1
ATOM 2509 O O . ILE A 1 329 ? 23.174 3.354 15.523 1.00 89.81 329 ILE A O 1
ATOM 2513 N N . LEU A 1 330 ? 23.139 1.837 13.851 1.00 86.12 330 LEU A N 1
ATOM 2514 C CA . LEU A 1 330 ? 22.308 0.847 14.550 1.00 86.12 330 LEU A CA 1
ATOM 2515 C C . LEU A 1 330 ? 22.853 0.508 15.951 1.00 86.12 330 LEU A C 1
ATOM 2517 O O . LEU A 1 330 ? 22.082 0.624 16.904 1.00 86.12 330 LEU A O 1
ATOM 2521 N N . PRO A 1 331 ? 24.172 0.262 16.143 1.00 85.50 331 PRO A N 1
ATOM 2522 C CA . PRO A 1 331 ? 24.709 0.003 17.479 1.00 85.50 331 PRO A CA 1
ATOM 2523 C C . PRO A 1 331 ? 24.594 1.194 18.429 1.00 85.50 331 PRO A C 1
ATOM 2525 O O . PRO A 1 331 ? 24.638 1.011 19.633 1.00 85.50 331 PRO A O 1
ATOM 2528 N N . LEU A 1 332 ? 24.513 2.431 17.923 1.00 90.44 332 LEU A N 1
ATOM 2529 C CA . LEU A 1 332 ? 24.299 3.604 18.772 1.00 90.44 332 LEU A CA 1
ATOM 2530 C C . LEU A 1 332 ? 22.821 3.746 19.139 1.00 90.44 332 LEU A C 1
ATOM 2532 O O . LEU A 1 332 ? 22.535 4.099 20.277 1.00 90.44 332 LEU A O 1
ATOM 2536 N N . LEU A 1 333 ? 21.905 3.486 18.198 1.00 91.81 333 LEU A N 1
ATOM 2537 C CA . LEU A 1 333 ? 20.462 3.561 18.440 1.00 91.81 333 LEU A CA 1
ATOM 2538 C C . LEU A 1 333 ? 20.030 2.614 19.566 1.00 91.81 333 LEU A C 1
ATOM 2540 O O . LEU A 1 333 ? 19.203 3.013 20.381 1.00 91.81 333 LEU A O 1
ATOM 2544 N N . SER A 1 334 ? 20.642 1.429 19.674 1.00 88.62 334 SER A N 1
ATOM 2545 C CA . SER A 1 334 ? 20.359 0.477 20.757 1.00 88.62 334 SER A CA 1
ATOM 2546 C C . SER A 1 334 ? 20.761 0.974 22.152 1.00 88.62 334 SER A C 1
ATOM 2548 O O . SER A 1 334 ? 20.241 0.462 23.134 1.00 88.62 334 SER A O 1
ATOM 2550 N N . HIS A 1 335 ? 21.622 1.994 22.268 1.00 91.06 335 HIS A N 1
ATOM 2551 C CA . HIS A 1 335 ? 21.972 2.632 23.551 1.00 91.06 335 HIS A CA 1
ATOM 2552 C C . HIS A 1 335 ? 21.082 3.837 23.893 1.00 91.06 335 HIS A C 1
ATOM 2554 O O . HIS A 1 335 ? 21.242 4.425 24.966 1.00 91.06 335 HIS A O 1
ATOM 2560 N N . LEU A 1 336 ? 20.180 4.262 23.001 1.00 94.12 336 LEU A N 1
ATOM 2561 C CA . LEU A 1 336 ? 19.344 5.451 23.195 1.00 94.12 336 LEU A CA 1
ATOM 2562 C C . LEU A 1 336 ? 18.007 5.130 23.867 1.00 94.12 336 LEU A C 1
ATOM 2564 O O . LEU A 1 336 ? 17.407 4.083 23.640 1.00 94.12 336 LEU A O 1
ATOM 2568 N N . ASP A 1 337 ? 17.508 6.084 24.652 1.00 93.88 337 ASP A N 1
ATOM 2569 C CA . ASP A 1 337 ? 16.119 6.093 25.112 1.00 93.88 337 ASP A CA 1
ATOM 2570 C C . ASP A 1 337 ? 15.249 6.728 24.014 1.00 93.88 337 ASP A C 1
ATOM 2572 O O . ASP A 1 337 ? 15.097 7.954 23.927 1.00 93.88 337 ASP A O 1
ATOM 2576 N N . LEU A 1 338 ? 14.721 5.881 23.126 1.00 91.69 338 LEU A N 1
ATOM 2577 C CA . LEU A 1 338 ? 13.915 6.326 21.988 1.00 91.69 338 LEU A CA 1
ATOM 2578 C C . LEU A 1 338 ? 12.575 6.940 22.422 1.00 91.69 338 LEU A C 1
ATOM 2580 O O . LEU A 1 338 ? 12.127 7.898 21.788 1.00 91.69 338 LEU A O 1
ATOM 2584 N N . GLU A 1 339 ? 11.985 6.493 23.535 1.00 89.62 339 GLU A N 1
ATOM 2585 C CA . GLU A 1 339 ? 10.730 7.047 24.065 1.00 89.62 339 GLU A CA 1
ATOM 2586 C C . GLU A 1 339 ? 10.883 8.522 24.466 1.00 89.62 339 GLU A C 1
ATOM 2588 O O . GLU A 1 339 ? 9.975 9.335 24.262 1.00 89.62 339 GLU A O 1
ATOM 2593 N N . LYS A 1 340 ? 12.057 8.900 24.988 1.00 92.94 340 LYS A N 1
ATOM 2594 C CA . LYS A 1 340 ? 12.367 10.283 25.387 1.00 92.94 340 LYS A CA 1
ATOM 2595 C C . LYS A 1 340 ? 13.106 11.094 24.319 1.00 92.94 340 LYS A C 1
ATOM 2597 O O . LYS A 1 340 ? 13.405 12.266 24.553 1.00 92.94 340 LYS A O 1
ATOM 2602 N N . SER A 1 341 ? 13.375 10.525 23.143 1.00 94.81 341 SER A N 1
ATOM 2603 C CA . SER A 1 341 ? 14.157 11.185 22.082 1.00 94.81 341 SER A CA 1
ATOM 2604 C C . SER A 1 341 ? 13.374 12.221 21.250 1.00 94.81 341 SER A C 1
ATOM 2606 O O . SER A 1 341 ? 13.975 13.101 20.623 1.00 94.81 341 SER A O 1
ATOM 2608 N N . GLY A 1 342 ? 12.037 12.209 21.333 1.00 94.06 342 GLY A N 1
ATOM 2609 C CA . GLY A 1 342 ? 11.138 13.067 20.547 1.00 94.06 342 GLY A CA 1
ATOM 2610 C C . GLY A 1 342 ? 11.454 14.573 20.564 1.00 94.06 342 GLY A C 1
ATOM 2611 O O . GLY A 1 342 ? 11.500 15.183 19.494 1.00 94.06 342 GLY A O 1
ATOM 2612 N N . PRO A 1 343 ? 11.710 15.213 21.726 1.00 95.38 343 PRO A N 1
ATOM 2613 C CA . PRO A 1 343 ? 12.046 16.638 21.776 1.00 95.38 343 PRO A CA 1
ATOM 2614 C C . PRO A 1 343 ? 13.320 17.002 21.002 1.00 95.38 343 PRO A C 1
ATOM 2616 O O . PRO A 1 343 ? 13.351 18.035 20.331 1.00 95.38 343 PRO A O 1
ATOM 2619 N N . PHE A 1 344 ? 14.358 16.158 21.062 1.00 96.94 344 PHE A N 1
ATOM 2620 C CA . PHE A 1 344 ? 15.591 16.353 20.293 1.00 96.94 344 PHE A CA 1
ATOM 2621 C C . PHE A 1 344 ? 15.306 16.299 18.790 1.00 96.94 344 PHE A C 1
ATOM 2623 O O . PHE A 1 344 ? 15.686 17.205 18.044 1.00 96.94 344 PHE A O 1
ATOM 2630 N N . ALA A 1 345 ? 14.596 15.257 18.359 1.00 96.81 345 ALA A N 1
ATOM 2631 C CA . ALA A 1 345 ? 14.261 15.025 16.962 1.00 96.81 345 ALA A CA 1
ATOM 2632 C C . ALA A 1 345 ? 13.399 16.151 16.375 1.00 96.81 345 ALA A C 1
ATOM 2634 O O . ALA A 1 345 ? 13.681 16.643 15.282 1.00 96.81 345 ALA A O 1
ATOM 2635 N N . LEU A 1 346 ? 12.394 16.607 17.129 1.00 96.56 346 LEU A N 1
ATOM 2636 C CA . LEU A 1 346 ? 11.523 17.711 16.737 1.00 96.56 346 LEU A CA 1
ATOM 2637 C C . LEU A 1 346 ? 12.309 19.019 16.583 1.00 96.56 346 LEU A C 1
ATOM 2639 O O . LEU A 1 346 ? 12.147 19.710 15.580 1.00 96.56 346 LEU A O 1
ATOM 2643 N N . ALA A 1 347 ? 13.197 19.344 17.527 1.00 96.75 347 ALA A N 1
ATOM 2644 C CA . ALA A 1 347 ? 14.027 20.546 17.437 1.00 96.75 347 ALA A CA 1
ATOM 2645 C C . ALA A 1 347 ? 14.989 20.497 16.235 1.00 96.75 347 ALA A C 1
ATOM 2647 O O . ALA A 1 347 ? 15.141 21.490 15.520 1.00 96.75 347 ALA A O 1
ATOM 2648 N N . LEU A 1 348 ? 15.603 19.337 15.972 1.00 97.06 348 LEU A N 1
ATOM 2649 C CA . LEU A 1 348 ? 16.458 19.127 14.801 1.00 97.06 348 LEU A CA 1
ATOM 2650 C C . LEU A 1 348 ? 15.668 19.293 13.495 1.00 97.06 348 LEU A C 1
ATOM 2652 O O . LEU A 1 348 ? 16.115 19.998 12.585 1.00 97.06 348 LEU A O 1
ATOM 2656 N N . TYR A 1 349 ? 14.485 18.680 13.420 1.00 97.00 349 TYR A N 1
ATOM 2657 C CA . TYR A 1 349 ? 13.572 18.825 12.293 1.00 97.00 349 TYR A CA 1
ATOM 2658 C C . TYR A 1 349 ? 13.179 20.286 12.077 1.00 97.00 349 TYR A C 1
ATOM 2660 O O . TYR A 1 349 ? 13.263 20.762 10.952 1.00 97.00 349 TYR A O 1
ATOM 2668 N N . GLN A 1 350 ? 12.822 21.025 13.130 1.00 96.00 350 GLN A N 1
ATOM 2669 C CA . GLN A 1 350 ? 12.428 22.433 13.033 1.00 96.00 350 GLN A CA 1
ATOM 2670 C C . GLN A 1 350 ? 13.568 23.332 12.540 1.00 96.00 350 GLN A C 1
ATOM 2672 O O . GLN A 1 350 ? 13.337 24.186 11.682 1.00 96.00 350 GLN A O 1
ATOM 2677 N N . GLN A 1 351 ? 14.805 23.117 13.011 1.00 97.00 351 GLN A N 1
ATOM 2678 C CA . GLN A 1 351 ? 15.974 23.832 12.481 1.00 97.00 351 GLN A CA 1
ATOM 2679 C C . GLN A 1 351 ? 16.154 23.565 10.979 1.00 97.00 351 GLN A C 1
ATOM 2681 O O . GLN A 1 351 ? 16.361 24.496 10.199 1.00 97.00 351 GLN A O 1
ATOM 2686 N N . TRP A 1 352 ? 16.040 22.303 10.553 1.00 96.38 352 TRP A N 1
ATOM 2687 C CA . TRP A 1 352 ? 16.125 21.934 9.139 1.00 96.38 352 TRP A CA 1
ATOM 2688 C C . TRP A 1 352 ? 14.951 22.486 8.316 1.00 96.38 352 TRP A C 1
ATOM 2690 O O . TRP A 1 352 ? 15.158 23.007 7.219 1.00 96.38 352 TRP A O 1
ATOM 2700 N N . PHE A 1 353 ? 13.731 22.422 8.840 1.00 95.50 353 PHE A N 1
ATOM 2701 C CA . PHE A 1 353 ? 12.515 22.873 8.171 1.00 95.50 353 PHE A CA 1
ATOM 2702 C C . PHE A 1 353 ? 12.519 24.391 7.946 1.00 95.50 353 PHE A C 1
ATOM 2704 O O . PHE A 1 353 ? 12.081 24.855 6.896 1.00 95.50 353 PHE A O 1
ATOM 2711 N N . ALA A 1 354 ? 13.099 25.160 8.872 1.00 95.38 354 ALA A N 1
ATOM 2712 C CA . ALA A 1 354 ? 13.303 26.604 8.732 1.00 95.38 354 ALA A CA 1
ATOM 2713 C C . ALA A 1 354 ? 14.408 26.991 7.723 1.00 95.38 354 ALA A C 1
ATOM 2715 O O . ALA A 1 354 ? 14.586 28.173 7.426 1.00 95.38 354 ALA A O 1
ATOM 2716 N N . SER A 1 355 ? 15.167 26.022 7.205 1.00 94.06 355 SER A N 1
ATOM 2717 C CA . SER A 1 355 ? 16.213 26.250 6.204 1.00 94.06 355 SER A CA 1
ATOM 2718 C C . SER A 1 355 ? 15.670 26.202 4.769 1.00 94.06 355 SER A C 1
ATOM 2720 O O . SER A 1 355 ? 14.478 26.034 4.529 1.00 94.06 355 SER A O 1
ATOM 2722 N N . GLU A 1 356 ? 16.560 26.269 3.776 1.00 91.00 356 GLU A N 1
ATOM 2723 C CA . GLU A 1 356 ? 16.215 26.035 2.364 1.00 91.00 356 GLU A CA 1
ATOM 2724 C C . GLU A 1 356 ? 15.748 24.588 2.079 1.00 91.00 356 GLU A C 1
ATOM 2726 O O . GLU A 1 356 ? 15.289 24.284 0.973 1.00 91.00 356 GLU A O 1
ATOM 2731 N N . GLN A 1 357 ? 15.852 23.678 3.062 1.00 92.12 357 GLN A N 1
ATOM 2732 C CA . GLN A 1 357 ? 15.438 22.271 2.963 1.00 92.12 357 GLN A CA 1
ATOM 2733 C C . GLN A 1 357 ? 16.123 21.575 1.767 1.00 92.12 357 GLN A C 1
ATOM 2735 O O . GLN A 1 357 ? 15.492 20.928 0.922 1.00 92.12 357 GLN A O 1
ATOM 2740 N N . ALA A 1 358 ? 17.442 21.761 1.656 1.00 89.12 358 ALA A N 1
ATOM 2741 C CA . ALA A 1 358 ? 18.238 21.218 0.563 1.00 89.12 358 ALA A CA 1
ATOM 2742 C C . ALA A 1 358 ? 18.210 19.678 0.561 1.00 89.12 358 ALA A C 1
ATOM 2744 O O . ALA A 1 358 ? 18.394 19.034 1.591 1.00 89.12 358 ALA A O 1
ATOM 2745 N N . ALA A 1 359 ? 18.067 19.057 -0.616 1.00 83.69 359 ALA A N 1
ATOM 2746 C CA . ALA A 1 359 ? 17.921 17.597 -0.742 1.00 83.69 359 ALA A CA 1
ATOM 2747 C C . ALA A 1 359 ? 19.125 16.782 -0.215 1.00 83.69 359 ALA A C 1
ATOM 2749 O O . ALA A 1 359 ? 18.988 15.611 0.157 1.00 83.69 359 ALA A O 1
ATOM 2750 N N . LYS A 1 360 ? 20.319 17.390 -0.173 1.00 87.38 360 LYS A N 1
ATOM 2751 C CA . LYS A 1 360 ? 21.521 16.795 0.441 1.00 87.38 360 LYS A CA 1
ATOM 2752 C C . LYS A 1 360 ? 21.386 16.614 1.961 1.00 87.38 360 LYS A C 1
ATOM 2754 O O . LYS A 1 360 ? 22.056 15.747 2.507 1.00 87.38 360 LYS A O 1
ATOM 2759 N N . ASP A 1 361 ? 20.482 17.360 2.594 1.00 93.38 361 ASP A N 1
ATOM 2760 C CA . ASP A 1 361 ? 20.285 17.402 4.044 1.00 93.38 361 ASP A CA 1
ATOM 2761 C C . ASP A 1 361 ? 19.074 16.580 4.514 1.00 93.38 361 ASP A C 1
ATOM 2763 O O . ASP A 1 361 ? 18.645 16.685 5.658 1.00 93.38 361 ASP A O 1
ATOM 2767 N N . ARG A 1 362 ? 18.542 15.705 3.647 1.00 92.50 362 ARG A N 1
ATOM 2768 C CA . ARG A 1 362 ? 17.418 14.800 3.961 1.00 92.50 362 ARG A CA 1
ATOM 2769 C C . ARG A 1 362 ? 17.670 13.860 5.146 1.00 92.50 362 ARG A C 1
ATOM 2771 O O . ARG A 1 362 ? 16.719 13.315 5.682 1.00 92.50 362 ARG A O 1
ATOM 2778 N N . TRP A 1 363 ? 18.923 13.693 5.571 1.00 95.75 363 TRP A N 1
ATOM 2779 C CA . TRP A 1 363 ? 19.278 12.940 6.776 1.00 95.75 363 TRP A CA 1
ATOM 2780 C C . TRP A 1 363 ? 18.572 13.475 8.031 1.00 95.75 363 TRP A C 1
ATOM 2782 O O . TRP A 1 363 ? 18.326 12.705 8.955 1.00 95.75 363 TRP A O 1
ATOM 2792 N N . ALA A 1 364 ? 18.203 14.763 8.057 1.00 96.75 364 ALA A N 1
ATOM 2793 C CA . ALA A 1 364 ? 17.417 15.343 9.141 1.00 96.75 364 ALA A CA 1
ATOM 2794 C C . ALA A 1 364 ? 15.998 14.753 9.204 1.00 96.75 364 ALA A C 1
ATOM 2796 O O . ALA A 1 364 ? 15.518 14.480 10.297 1.00 96.75 364 ALA A O 1
ATOM 2797 N N . LEU A 1 365 ? 15.360 14.485 8.054 1.00 95.94 365 LEU A N 1
ATOM 2798 C CA . LEU A 1 365 ? 14.076 13.771 7.999 1.00 95.94 365 LEU A CA 1
ATOM 2799 C C . LEU A 1 365 ? 14.228 12.333 8.497 1.00 95.94 365 LEU A C 1
ATOM 2801 O O . LEU A 1 365 ? 13.396 11.869 9.265 1.00 95.94 365 LEU A O 1
ATOM 2805 N N . THR A 1 366 ? 15.305 11.644 8.108 1.00 96.81 366 THR A N 1
ATOM 2806 C CA . THR A 1 366 ? 15.566 10.276 8.575 1.00 96.81 366 THR A CA 1
ATOM 2807 C C . THR A 1 366 ? 15.710 10.222 10.095 1.00 96.81 366 THR A C 1
ATOM 2809 O O . THR A 1 366 ? 15.051 9.416 10.739 1.00 96.81 366 THR A O 1
ATOM 2812 N N . LEU A 1 367 ? 16.508 11.119 10.690 1.00 97.44 367 LEU A N 1
ATOM 2813 C CA . LEU A 1 367 ? 16.633 11.202 12.150 1.00 97.44 367 LEU A CA 1
ATOM 2814 C C . LEU A 1 367 ? 15.326 11.636 12.825 1.00 97.44 367 LEU A C 1
ATOM 2816 O O . LEU A 1 367 ? 15.037 11.170 13.921 1.00 97.44 367 LEU A O 1
ATOM 2820 N N . ALA A 1 368 ? 14.525 12.486 12.178 1.00 96.75 368 ALA A N 1
ATOM 2821 C CA . ALA A 1 368 ? 13.207 12.859 12.678 1.00 96.75 368 ALA A CA 1
ATOM 2822 C C . ALA A 1 368 ? 12.253 11.653 12.731 1.00 96.75 368 ALA A C 1
ATOM 2824 O O . ALA A 1 368 ? 11.538 11.506 13.712 1.00 96.75 368 ALA A O 1
ATOM 2825 N N . GLY A 1 369 ? 12.281 10.767 11.731 1.00 95.88 369 GLY A N 1
ATOM 2826 C CA . GLY A 1 369 ? 11.518 9.514 11.740 1.00 95.88 369 GLY A CA 1
ATOM 2827 C C . GLY A 1 369 ? 11.997 8.524 12.806 1.00 95.88 369 GLY A C 1
ATOM 2828 O O . GLY A 1 369 ? 11.188 8.005 13.564 1.00 95.88 369 GLY A O 1
ATOM 2829 N N . LEU A 1 370 ? 13.316 8.325 12.919 1.00 95.44 370 LEU A N 1
ATOM 2830 C CA . LEU A 1 370 ? 13.919 7.369 13.862 1.00 95.44 370 LEU A CA 1
ATOM 2831 C C . LEU A 1 370 ? 13.772 7.774 15.337 1.00 95.44 370 LEU A C 1
ATOM 2833 O O . LEU A 1 370 ? 13.649 6.914 16.201 1.00 95.44 370 LEU A O 1
ATOM 2837 N N . LEU A 1 371 ? 13.837 9.077 15.634 1.00 96.38 371 LEU A N 1
ATOM 2838 C CA . LEU A 1 371 ? 13.910 9.607 17.004 1.00 96.38 371 LEU A CA 1
ATOM 2839 C C . LEU A 1 371 ? 12.673 10.434 17.399 1.00 96.38 371 LEU A C 1
ATOM 2841 O O . LEU A 1 371 ? 12.537 10.868 18.536 1.00 96.38 371 LEU A O 1
ATOM 2845 N N . GLY A 1 372 ? 11.781 10.746 16.460 1.00 93.12 372 GLY A N 1
ATOM 2846 C CA . GLY A 1 372 ? 10.653 11.649 16.706 1.00 93.12 372 GLY A CA 1
ATOM 2847 C C . GLY A 1 372 ? 9.497 11.028 17.477 1.00 93.12 372 GLY A C 1
ATOM 2848 O O . GLY A 1 372 ? 8.719 11.758 18.101 1.00 93.12 372 GLY A O 1
ATOM 2849 N N . GLY A 1 373 ? 9.373 9.699 17.425 1.00 90.69 373 GLY A N 1
ATOM 2850 C CA . GLY A 1 373 ? 8.175 8.990 17.868 1.00 90.69 373 GLY A CA 1
ATOM 2851 C C . GLY A 1 373 ? 6.911 9.509 17.169 1.00 90.69 373 GLY A C 1
ATOM 2852 O O . GLY A 1 373 ? 6.977 10.201 16.153 1.00 90.69 373 GLY A O 1
ATOM 2853 N N . GLN A 1 374 ? 5.737 9.236 17.740 1.00 86.19 374 GLN A N 1
ATOM 2854 C CA . GLN A 1 374 ? 4.459 9.617 17.117 1.00 86.19 374 GLN A CA 1
ATOM 2855 C C . GLN A 1 374 ? 4.276 11.132 16.938 1.00 86.19 374 GLN A C 1
ATOM 2857 O O . GLN A 1 374 ? 3.590 11.586 16.023 1.00 86.19 374 GLN A O 1
ATOM 2862 N N . LYS A 1 375 ? 4.947 11.949 17.759 1.00 86.62 375 LYS A N 1
ATOM 2863 C CA . LYS A 1 375 ? 4.823 13.416 17.723 1.00 86.62 375 LYS A CA 1
ATOM 2864 C C . LYS A 1 375 ? 5.327 14.040 16.421 1.00 86.62 375 LYS A C 1
ATOM 2866 O O . LYS A 1 375 ? 4.911 15.149 16.102 1.00 86.62 375 LYS A O 1
ATOM 2871 N N . ILE A 1 376 ? 6.199 13.361 15.668 1.00 92.81 376 ILE A N 1
ATOM 2872 C CA . ILE A 1 376 ? 6.703 13.890 14.393 1.00 92.81 376 ILE A CA 1
ATOM 2873 C C . ILE A 1 376 ? 5.706 13.716 13.244 1.00 92.81 376 ILE A C 1
ATOM 2875 O O . ILE A 1 376 ? 5.748 14.471 12.275 1.00 92.81 376 ILE A O 1
ATOM 2879 N N . VAL A 1 377 ? 4.798 12.740 13.334 1.00 91.25 377 VAL A N 1
ATOM 2880 C CA . VAL A 1 377 ? 3.911 12.381 12.221 1.00 91.25 377 VAL A CA 1
ATOM 2881 C C . VAL A 1 377 ? 3.005 13.558 11.824 1.00 91.25 377 VAL A C 1
ATOM 2883 O O . VAL A 1 377 ? 3.010 13.916 10.642 1.00 91.25 377 VAL A O 1
ATOM 2886 N N . PRO A 1 378 ? 2.302 14.248 12.750 1.00 87.62 378 PRO A N 1
ATOM 2887 C CA . PRO A 1 378 ? 1.483 15.413 12.401 1.00 87.62 378 PRO A CA 1
ATOM 2888 C C . PRO A 1 378 ? 2.280 16.559 11.761 1.00 87.62 378 PRO A C 1
ATOM 2890 O O . PRO A 1 378 ? 1.785 17.209 10.836 1.00 87.62 378 PRO A O 1
ATOM 2893 N N . GLU A 1 379 ? 3.526 16.765 12.198 1.00 91.38 379 GLU A N 1
ATOM 2894 C CA . GLU A 1 379 ? 4.427 17.819 11.707 1.00 91.38 379 GLU A CA 1
ATOM 2895 C C . GLU A 1 379 ? 4.867 17.599 10.251 1.00 91.38 379 GLU A C 1
ATOM 2897 O O . GLU A 1 379 ? 5.256 18.551 9.571 1.00 91.38 379 GLU A O 1
ATOM 2902 N N . LEU A 1 380 ? 4.786 16.362 9.747 1.00 94.44 380 LEU A N 1
ATOM 2903 C CA . LEU A 1 380 ? 5.159 16.003 8.376 1.00 94.44 380 LEU A CA 1
ATOM 2904 C C . LEU A 1 380 ? 3.973 16.040 7.399 1.00 94.44 380 LEU A C 1
ATOM 2906 O O . LEU A 1 380 ? 4.177 16.271 6.206 1.00 94.44 380 LEU A O 1
ATOM 2910 N N . ILE A 1 381 ? 2.728 15.879 7.866 1.00 91.31 381 ILE A N 1
ATOM 2911 C CA . ILE A 1 381 ? 1.545 15.777 6.987 1.00 91.31 381 ILE A CA 1
ATOM 2912 C C . ILE A 1 381 ? 1.328 17.055 6.165 1.00 91.31 381 ILE A C 1
ATOM 2914 O O . ILE A 1 381 ? 1.138 16.988 4.946 1.00 91.31 381 ILE A O 1
ATOM 2918 N N . ALA A 1 382 ? 1.317 18.226 6.810 1.00 91.25 382 ALA A N 1
ATOM 2919 C CA . ALA A 1 382 ? 1.094 19.492 6.110 1.00 91.25 382 ALA A CA 1
ATOM 2920 C C . ALA A 1 382 ? 2.227 19.806 5.106 1.00 91.25 382 ALA A C 1
ATOM 2922 O O . ALA A 1 382 ? 1.903 20.069 3.943 1.00 91.25 382 ALA A O 1
ATOM 2923 N N . PRO A 1 383 ? 3.518 19.676 5.470 1.00 94.69 383 PRO A N 1
ATOM 2924 C CA . PRO A 1 383 ? 4.630 19.790 4.526 1.00 94.69 383 PRO A CA 1
ATOM 2925 C C . PRO A 1 383 ? 4.578 18.823 3.347 1.00 94.69 383 PRO A C 1
ATOM 2927 O O . PRO A 1 383 ? 4.814 19.246 2.220 1.00 94.69 383 PRO A O 1
ATOM 2930 N N . ILE A 1 384 ? 4.220 17.550 3.558 1.00 95.00 384 ILE A N 1
A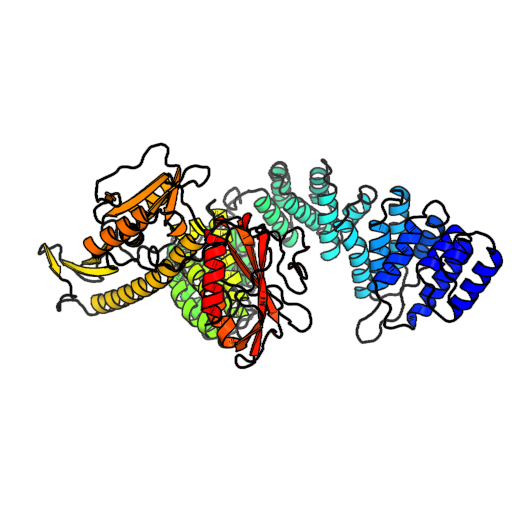TOM 2931 C CA . ILE A 1 384 ? 4.064 16.583 2.459 1.00 95.00 384 ILE A CA 1
ATOM 2932 C C . ILE A 1 384 ? 3.050 17.101 1.435 1.00 95.00 384 ILE A C 1
ATOM 2934 O O . ILE A 1 384 ? 3.315 17.057 0.233 1.00 95.00 384 ILE A O 1
ATOM 2938 N N . ASN A 1 385 ? 1.910 17.623 1.900 1.00 92.06 385 ASN A N 1
ATOM 2939 C CA . ASN A 1 385 ? 0.888 18.178 1.014 1.00 92.06 385 ASN A CA 1
ATOM 2940 C C . ASN A 1 385 ? 1.376 19.432 0.274 1.00 92.06 385 ASN A C 1
ATOM 2942 O O . ASN A 1 385 ? 1.150 19.551 -0.930 1.00 92.06 385 ASN A O 1
ATOM 2946 N N . ASP A 1 386 ? 2.064 20.340 0.965 1.00 93.88 386 ASP A N 1
ATOM 2947 C CA . ASP A 1 386 ? 2.617 21.553 0.359 1.00 93.88 386 ASP A CA 1
ATOM 2948 C C . ASP A 1 386 ? 3.684 21.227 -0.700 1.00 93.88 386 ASP A C 1
ATOM 2950 O O . ASP A 1 386 ? 3.590 21.651 -1.853 1.00 93.88 386 ASP A O 1
ATOM 2954 N N . TRP A 1 387 ? 4.659 20.388 -0.353 1.00 94.75 387 TRP A N 1
ATOM 2955 C CA . TRP A 1 387 ? 5.727 19.970 -1.257 1.00 94.75 387 TRP A CA 1
ATOM 2956 C C . TRP A 1 387 ? 5.207 19.197 -2.467 1.00 94.75 387 TRP A C 1
ATOM 2958 O O . TRP A 1 387 ? 5.754 19.340 -3.565 1.00 94.75 387 TRP A O 1
ATOM 2968 N N . ALA A 1 388 ? 4.152 18.396 -2.294 1.00 91.56 388 ALA A N 1
ATOM 2969 C CA . ALA A 1 388 ? 3.493 17.722 -3.403 1.00 91.56 388 ALA A CA 1
ATOM 2970 C C . ALA A 1 388 ? 2.928 18.734 -4.414 1.00 91.56 388 ALA A C 1
ATOM 2972 O O . ALA A 1 388 ? 3.137 18.564 -5.613 1.00 91.56 388 ALA A O 1
ATOM 2973 N N . LEU A 1 389 ? 2.282 19.807 -3.946 1.00 89.50 389 LEU A N 1
ATOM 2974 C CA . LEU A 1 389 ? 1.669 20.832 -4.799 1.00 89.50 389 LEU A CA 1
ATOM 2975 C C . LEU A 1 389 ? 2.692 21.805 -5.408 1.00 89.50 389 LEU A C 1
ATOM 2977 O O . LEU A 1 389 ? 2.525 22.229 -6.549 1.00 89.50 389 LEU A O 1
ATOM 2981 N N . ASN A 1 390 ? 3.776 22.108 -4.694 1.00 91.25 390 ASN A N 1
ATOM 2982 C CA . ASN A 1 390 ? 4.783 23.097 -5.096 1.00 91.25 390 ASN A CA 1
ATOM 2983 C C . ASN A 1 390 ? 5.999 22.488 -5.819 1.00 91.25 390 ASN A C 1
ATOM 2985 O O . ASN A 1 390 ? 7.118 22.984 -5.702 1.00 91.25 390 ASN A O 1
ATOM 2989 N N . SER A 1 391 ? 5.805 21.402 -6.576 1.00 88.00 391 SER A N 1
ATOM 2990 C CA . SER A 1 391 ? 6.855 20.754 -7.392 1.00 88.00 391 SER A CA 1
ATOM 2991 C C . SER A 1 391 ? 8.085 20.246 -6.612 1.00 88.00 391 SER A C 1
ATOM 2993 O O . SER A 1 391 ? 9.161 20.060 -7.182 1.00 88.00 391 SER A O 1
ATOM 2995 N N . ARG A 1 392 ? 7.950 19.961 -5.309 1.00 90.88 392 ARG A N 1
ATOM 2996 C CA . ARG A 1 392 ? 9.007 19.383 -4.451 1.00 90.88 392 ARG A CA 1
ATOM 2997 C C . ARG A 1 392 ? 8.745 17.905 -4.144 1.00 90.88 392 ARG A C 1
ATOM 2999 O O . ARG A 1 392 ? 8.974 17.432 -3.033 1.00 90.88 392 ARG A O 1
ATOM 3006 N N . HIS A 1 393 ? 8.301 17.146 -5.147 1.00 91.12 393 HIS A N 1
ATOM 3007 C CA . HIS A 1 393 ? 7.807 15.768 -4.991 1.00 91.12 393 HIS A CA 1
ATOM 3008 C C . HIS A 1 393 ? 8.803 14.805 -4.335 1.00 91.12 393 HIS A C 1
ATOM 3010 O O . HIS A 1 393 ? 8.390 13.909 -3.604 1.00 91.12 393 HIS A O 1
ATOM 3016 N N . LYS A 1 394 ? 10.111 14.981 -4.572 1.00 91.12 394 LYS A N 1
ATOM 3017 C CA . LYS A 1 394 ? 11.138 14.129 -3.956 1.00 91.12 394 LYS A CA 1
ATOM 3018 C C . LYS A 1 394 ? 11.265 14.371 -2.451 1.00 91.12 394 LYS A C 1
ATOM 3020 O O . LYS A 1 394 ? 11.550 13.445 -1.705 1.00 91.12 394 LYS A O 1
ATOM 3025 N N . LEU A 1 395 ? 11.031 15.602 -2.003 1.00 93.31 395 LEU A N 1
ATOM 3026 C CA . LEU A 1 395 ? 11.062 15.928 -0.583 1.00 93.31 395 LEU A CA 1
ATOM 3027 C C . LEU A 1 395 ? 9.839 15.359 0.145 1.00 93.31 395 LEU A C 1
ATOM 3029 O O . LEU A 1 395 ? 9.984 14.779 1.214 1.00 93.31 395 LEU A O 1
ATOM 3033 N N . ALA A 1 396 ? 8.664 15.443 -0.485 1.00 95.19 396 ALA A N 1
ATOM 3034 C CA . ALA A 1 396 ? 7.450 14.792 0.003 1.00 95.19 396 ALA A CA 1
ATOM 3035 C C . ALA A 1 396 ? 7.601 13.263 0.087 1.00 95.19 396 ALA A C 1
ATOM 3037 O O . ALA A 1 396 ? 7.169 12.656 1.061 1.00 95.19 396 ALA A O 1
ATOM 3038 N N . GLU A 1 397 ? 8.265 12.648 -0.895 1.00 95.06 397 GLU A N 1
ATOM 3039 C CA . GLU A 1 397 ? 8.608 11.222 -0.865 1.00 95.06 397 GLU A CA 1
ATOM 3040 C C . GLU A 1 397 ? 9.535 10.876 0.310 1.00 95.06 397 GLU A C 1
ATOM 3042 O O . GLU A 1 397 ? 9.250 9.937 1.045 1.00 95.06 397 GLU A O 1
ATOM 3047 N N . TYR A 1 398 ? 10.599 11.656 0.542 1.00 95.25 398 TYR A N 1
ATOM 3048 C CA . TYR A 1 398 ? 11.495 11.436 1.685 1.00 95.25 398 TYR A CA 1
ATOM 3049 C C . TYR A 1 398 ? 10.787 11.591 3.031 1.00 95.25 398 TYR A C 1
ATOM 3051 O O . TYR A 1 398 ? 11.091 10.860 3.965 1.00 95.25 398 TYR A O 1
ATOM 3059 N N . ALA A 1 399 ? 9.842 12.521 3.149 1.00 95.69 399 ALA A N 1
ATOM 3060 C CA . ALA A 1 399 ? 9.070 12.674 4.374 1.00 95.69 399 ALA A CA 1
ATOM 3061 C C . ALA A 1 399 ? 8.071 11.528 4.585 1.00 95.69 399 ALA A C 1
ATOM 3063 O O . ALA A 1 399 ? 7.907 11.083 5.715 1.00 95.69 399 ALA A O 1
ATOM 3064 N N . ALA A 1 400 ? 7.470 10.989 3.519 1.00 95.94 400 ALA A N 1
ATOM 3065 C CA . ALA A 1 400 ? 6.688 9.757 3.611 1.00 95.94 400 ALA A CA 1
ATOM 3066 C C . ALA A 1 400 ? 7.552 8.568 4.075 1.00 95.94 400 ALA A C 1
ATOM 3068 O O . ALA A 1 400 ? 7.141 7.828 4.961 1.00 95.94 400 ALA A O 1
ATOM 3069 N N . GLN A 1 401 ? 8.772 8.429 3.548 1.00 95.19 401 GLN A N 1
ATOM 3070 C CA . GLN A 1 401 ? 9.736 7.421 4.014 1.00 95.19 401 GLN A CA 1
ATOM 3071 C C . GLN A 1 401 ? 10.196 7.667 5.459 1.00 95.19 401 GLN A C 1
ATOM 3073 O O . GLN A 1 401 ? 10.469 6.729 6.188 1.00 95.19 401 GLN A O 1
ATOM 3078 N N . ALA A 1 402 ? 10.263 8.917 5.917 1.00 95.94 402 ALA A N 1
ATOM 3079 C CA . ALA A 1 402 ? 10.563 9.200 7.318 1.00 95.94 402 ALA A CA 1
ATOM 3080 C C . ALA A 1 402 ? 9.427 8.755 8.254 1.00 95.94 402 ALA A C 1
ATOM 3082 O O . ALA A 1 402 ? 9.707 8.237 9.329 1.00 95.94 402 ALA A O 1
ATOM 3083 N N . ILE A 1 403 ? 8.158 8.902 7.842 1.00 96.56 403 ILE A N 1
ATOM 3084 C CA . ILE A 1 403 ? 7.008 8.406 8.620 1.00 96.56 403 ILE A CA 1
ATOM 3085 C C . ILE A 1 403 ? 7.077 6.881 8.781 1.00 96.56 403 ILE A C 1
ATOM 3087 O O . ILE A 1 403 ? 6.740 6.386 9.848 1.00 96.56 403 ILE A O 1
ATOM 3091 N N . SER A 1 404 ? 7.560 6.131 7.782 1.00 93.50 404 SER A N 1
ATOM 3092 C CA . SER A 1 404 ? 7.675 4.668 7.901 1.00 93.50 404 SER A CA 1
ATOM 3093 C C . SER A 1 404 ? 8.736 4.193 8.893 1.00 93.50 404 SER A C 1
ATOM 3095 O O . SER A 1 404 ? 8.765 3.012 9.214 1.00 93.50 404 SER A O 1
ATOM 3097 N N . LEU A 1 405 ? 9.602 5.089 9.373 1.00 93.44 405 LEU A N 1
ATOM 3098 C CA . LEU A 1 405 ? 10.574 4.796 10.430 1.00 93.44 405 LEU A CA 1
ATOM 3099 C C . LEU A 1 405 ? 9.984 4.988 11.834 1.00 93.44 405 LEU A C 1
ATOM 3101 O O . LEU A 1 405 ? 10.621 4.612 12.814 1.00 93.44 405 LEU A O 1
ATOM 3105 N N . VAL A 1 406 ? 8.790 5.583 11.940 1.00 93.38 406 VAL A N 1
ATOM 3106 C CA . VAL A 1 406 ? 8.099 5.775 13.216 1.00 93.38 406 VAL A CA 1
ATOM 3107 C C . VAL A 1 406 ? 7.396 4.465 13.597 1.00 93.38 406 VAL A C 1
ATOM 3109 O O . VAL A 1 406 ? 6.554 3.991 12.832 1.00 93.38 406 VAL A O 1
ATOM 3112 N N . PRO A 1 407 ? 7.695 3.873 14.766 1.00 86.75 407 PRO A N 1
ATOM 3113 C CA . PRO A 1 407 ? 7.077 2.618 15.184 1.00 86.75 407 PRO A CA 1
ATOM 3114 C C . PRO A 1 407 ? 5.601 2.813 15.557 1.00 86.75 407 PRO A C 1
ATOM 3116 O O . PRO A 1 407 ? 5.260 3.789 16.219 1.00 86.75 407 PRO A O 1
ATOM 3119 N N . GLY A 1 408 ? 4.738 1.854 15.203 1.00 86.81 408 GLY A N 1
ATOM 3120 C CA . GLY A 1 408 ? 3.322 1.800 15.607 1.00 86.81 408 GLY A CA 1
ATOM 3121 C C . GLY A 1 408 ? 2.308 2.031 14.476 1.00 86.81 408 GLY A C 1
ATOM 3122 O O . GLY A 1 408 ? 2.645 2.496 13.388 1.00 86.81 408 GLY A O 1
ATOM 3123 N N . ASP A 1 409 ? 1.040 1.704 14.741 1.00 89.81 409 ASP A N 1
ATOM 3124 C CA . ASP A 1 409 ? -0.029 1.662 13.724 1.00 89.81 409 ASP A CA 1
ATOM 3125 C C . ASP A 1 409 ? -0.533 3.042 13.283 1.00 89.81 409 ASP A C 1
ATOM 3127 O O . ASP A 1 409 ? -1.022 3.209 12.163 1.00 89.81 409 ASP A O 1
ATOM 3131 N N . GLU A 1 410 ? -0.368 4.062 14.125 1.00 87.25 410 GLU A N 1
ATOM 3132 C CA . GLU A 1 410 ? -0.762 5.440 13.812 1.00 87.25 410 GLU A CA 1
ATOM 3133 C C . GLU A 1 410 ? -0.019 5.964 12.574 1.00 87.25 410 GLU A C 1
ATOM 3135 O O . GLU A 1 410 ? -0.631 6.505 11.649 1.00 87.25 410 GLU A O 1
ATOM 3140 N N . ALA A 1 411 ? 1.295 5.732 12.504 1.00 92.38 411 ALA A N 1
ATOM 3141 C CA . ALA A 1 411 ? 2.118 6.101 11.358 1.00 92.38 411 ALA A CA 1
ATOM 3142 C C . ALA A 1 411 ? 1.681 5.356 10.085 1.00 92.38 411 ALA A C 1
ATOM 3144 O O . ALA A 1 411 ? 1.540 5.971 9.023 1.00 92.38 411 ALA A O 1
ATOM 3145 N N . LEU A 1 412 ? 1.384 4.055 10.194 1.00 93.81 412 LEU A N 1
ATOM 3146 C CA . LEU A 1 412 ? 0.892 3.242 9.077 1.00 93.81 412 LEU A CA 1
ATOM 3147 C C . LEU A 1 412 ? -0.474 3.727 8.576 1.00 93.81 412 LEU A C 1
ATOM 3149 O O . LEU A 1 412 ? -0.684 3.820 7.369 1.00 93.81 412 LEU A O 1
ATOM 3153 N N . THR A 1 413 ? -1.375 4.132 9.471 1.00 91.38 413 THR A N 1
ATOM 3154 C CA . THR A 1 413 ? -2.684 4.710 9.109 1.00 91.38 413 THR A CA 1
ATOM 3155 C C . THR A 1 413 ? -2.526 5.972 8.259 1.00 91.38 413 THR A C 1
ATOM 3157 O O . THR A 1 413 ? -3.239 6.190 7.269 1.00 91.38 413 THR A O 1
ATOM 3160 N N . ILE A 1 414 ? -1.570 6.827 8.637 1.00 91.69 414 ILE A N 1
ATOM 3161 C CA . ILE A 1 414 ? -1.244 8.038 7.883 1.00 91.69 414 ILE A CA 1
ATOM 3162 C C . ILE A 1 414 ? -0.637 7.677 6.528 1.00 91.69 414 ILE A C 1
ATOM 3164 O O . ILE A 1 414 ? -1.023 8.271 5.517 1.00 91.69 414 ILE A O 1
ATOM 3168 N N . LEU A 1 415 ? 0.254 6.687 6.474 1.00 94.56 415 LEU A N 1
ATOM 3169 C CA . LEU A 1 415 ? 0.817 6.200 5.217 1.00 94.56 415 LEU A CA 1
ATOM 3170 C C . LEU A 1 415 ? -0.250 5.612 4.293 1.00 94.56 415 LEU A C 1
ATOM 3172 O O . LEU A 1 415 ? -0.232 5.943 3.111 1.00 94.56 415 LEU A O 1
ATOM 3176 N N . ASP A 1 416 ? -1.214 4.839 4.794 1.00 91.62 416 ASP A N 1
ATOM 3177 C CA . ASP A 1 416 ? -2.332 4.331 3.984 1.00 91.62 416 ASP A CA 1
ATOM 3178 C C . ASP A 1 416 ? -3.188 5.479 3.435 1.00 91.62 416 ASP A C 1
ATOM 3180 O O . ASP A 1 416 ? -3.467 5.568 2.233 1.00 91.62 416 ASP A O 1
ATOM 3184 N N . SER A 1 417 ? -3.503 6.459 4.282 1.00 88.69 417 SER A N 1
ATOM 3185 C CA . SER A 1 417 ? -4.222 7.666 3.866 1.00 88.69 417 SER A CA 1
ATOM 3186 C C . SER A 1 417 ? -3.476 8.451 2.776 1.00 88.69 417 SER A C 1
ATOM 3188 O O . SER A 1 417 ? -4.091 8.935 1.816 1.00 88.69 417 SER A O 1
ATOM 3190 N N . LEU A 1 418 ? -2.151 8.580 2.892 1.00 91.38 418 LEU A N 1
ATOM 3191 C CA . LEU A 1 418 ? -1.296 9.249 1.908 1.00 91.38 418 LEU A CA 1
ATOM 3192 C C . LEU A 1 418 ? -1.145 8.426 0.622 1.00 91.38 418 LEU A C 1
ATOM 3194 O O . LEU A 1 418 ? -1.248 8.999 -0.465 1.00 91.38 418 LEU A O 1
ATOM 3198 N N . ALA A 1 419 ? -0.983 7.105 0.722 1.00 90.81 419 ALA A N 1
ATOM 3199 C CA . ALA A 1 419 ? -0.940 6.186 -0.413 1.00 90.81 419 ALA A CA 1
ATOM 3200 C C . ALA A 1 419 ? -2.223 6.299 -1.242 1.00 90.81 419 ALA A C 1
ATOM 3202 O O . ALA A 1 419 ? -2.177 6.427 -2.466 1.00 90.81 419 ALA A O 1
ATOM 3203 N N . ASN A 1 420 ? -3.373 6.345 -0.568 1.00 83.31 420 ASN A N 1
ATOM 3204 C CA . ASN A 1 420 ? -4.678 6.466 -1.199 1.00 83.31 420 ASN A CA 1
ATOM 3205 C C . ASN A 1 420 ? -4.908 7.851 -1.824 1.00 83.31 420 ASN A C 1
ATOM 3207 O O . ASN A 1 420 ? -5.463 7.948 -2.923 1.00 83.31 420 ASN A O 1
ATOM 3211 N N . ARG A 1 421 ? -4.444 8.924 -1.172 1.00 84.62 421 ARG A N 1
ATOM 3212 C CA . ARG A 1 421 ? -4.509 10.303 -1.690 1.00 84.62 421 ARG A CA 1
ATOM 3213 C C . ARG A 1 421 ? -3.623 10.508 -2.920 1.00 84.62 421 ARG A C 1
ATOM 3215 O O . ARG A 1 421 ? -4.058 11.140 -3.883 1.00 84.62 421 ARG A O 1
ATOM 3222 N N . TYR A 1 422 ? -2.398 9.987 -2.882 1.00 86.94 422 TYR A N 1
ATOM 3223 C CA . TYR A 1 422 ? -1.369 10.170 -3.911 1.00 86.94 422 TYR A CA 1
ATOM 3224 C C . TYR A 1 422 ? -1.220 8.972 -4.854 1.00 86.94 422 TYR A C 1
ATOM 3226 O O . TYR A 1 422 ? -0.218 8.827 -5.557 1.00 86.94 422 TYR A O 1
ATOM 3234 N N . ARG A 1 423 ? -2.249 8.119 -4.909 1.00 80.56 423 ARG A N 1
ATOM 3235 C CA . ARG A 1 423 ? -2.287 6.935 -5.773 1.00 80.56 423 ARG A CA 1
ATOM 3236 C C . ARG A 1 423 ? -2.149 7.300 -7.251 1.00 80.56 423 ARG A C 1
ATOM 3238 O O . ARG A 1 423 ? -1.397 6.665 -7.986 1.00 80.56 423 ARG A O 1
ATOM 3245 N N . SER A 1 424 ? -2.883 8.324 -7.692 1.00 70.31 424 SER A N 1
ATOM 3246 C CA . SER A 1 424 ? -2.897 8.765 -9.091 1.00 70.31 424 SER A CA 1
ATOM 3247 C C . SER A 1 424 ? -2.092 10.040 -9.333 1.00 70.31 424 SER A C 1
ATOM 3249 O O . SER A 1 424 ? -1.352 10.121 -10.317 1.00 70.31 424 SER A O 1
ATOM 3251 N N . LYS A 1 425 ? -2.183 11.010 -8.416 1.00 74.31 425 LYS A N 1
ATOM 3252 C CA . LYS A 1 425 ? -1.438 12.277 -8.441 1.00 74.31 425 LYS A CA 1
ATOM 3253 C C . LYS A 1 425 ? -0.185 12.148 -7.580 1.00 74.31 425 LYS A C 1
ATOM 3255 O O . LYS A 1 425 ? -0.285 11.709 -6.446 1.00 74.31 425 LYS A O 1
ATOM 3260 N N . PHE A 1 426 ? 0.974 12.554 -8.100 1.00 83.94 426 PHE A N 1
ATOM 3261 C CA . PHE A 1 426 ? 2.267 12.452 -7.398 1.00 83.94 426 PHE A CA 1
ATOM 3262 C C . PHE A 1 426 ? 2.630 11.007 -7.001 1.00 83.94 426 PHE A C 1
ATOM 3264 O O . PHE A 1 426 ? 2.950 10.705 -5.853 1.00 83.94 426 PHE A O 1
ATOM 3271 N N . LYS A 1 427 ? 2.592 10.103 -7.992 1.00 83.44 427 LYS A N 1
ATOM 3272 C CA . LYS A 1 427 ? 2.735 8.647 -7.814 1.00 83.44 427 LYS A CA 1
ATOM 3273 C C . LYS A 1 427 ? 3.984 8.212 -7.048 1.00 83.44 427 LYS A C 1
ATOM 3275 O O . LYS A 1 427 ? 3.958 7.150 -6.445 1.00 83.44 427 LYS A O 1
ATOM 3280 N N . ASN A 1 428 ? 5.077 8.974 -7.085 1.00 86.69 428 ASN A N 1
ATOM 3281 C CA . ASN A 1 428 ? 6.285 8.637 -6.330 1.00 86.69 428 ASN A CA 1
ATOM 3282 C C . ASN A 1 428 ? 6.031 8.671 -4.812 1.00 86.69 428 ASN A C 1
ATOM 3284 O O . ASN A 1 428 ? 6.500 7.784 -4.110 1.00 86.69 428 ASN A O 1
ATOM 3288 N N . ILE A 1 429 ? 5.226 9.627 -4.331 1.00 93.56 429 ILE A N 1
ATOM 3289 C CA . ILE A 1 429 ? 4.818 9.716 -2.922 1.00 93.56 429 ILE A CA 1
ATOM 3290 C C . ILE A 1 429 ? 3.926 8.522 -2.576 1.00 93.56 429 ILE A C 1
ATOM 3292 O O . ILE A 1 429 ? 4.215 7.792 -1.634 1.00 93.56 429 ILE A O 1
ATOM 3296 N N . GLY A 1 430 ? 2.883 8.275 -3.380 1.00 91.69 430 GLY A N 1
ATOM 3297 C CA . GLY A 1 430 ? 1.971 7.151 -3.157 1.00 91.69 430 GLY A CA 1
ATOM 3298 C C . GLY A 1 430 ? 2.677 5.789 -3.187 1.00 91.69 430 GLY A C 1
ATOM 3299 O O . GLY A 1 430 ? 2.399 4.941 -2.345 1.00 91.69 430 GLY A O 1
ATOM 3300 N N . LYS A 1 431 ? 3.636 5.599 -4.105 1.00 89.88 431 LYS A N 1
ATOM 3301 C CA . LYS A 1 431 ? 4.482 4.398 -4.174 1.00 89.88 431 LYS A CA 1
ATOM 3302 C C . LYS A 1 431 ? 5.362 4.237 -2.939 1.00 89.88 431 LYS A C 1
ATOM 3304 O O . LYS A 1 431 ? 5.456 3.126 -2.441 1.00 89.88 431 LYS A O 1
ATOM 3309 N N . ALA A 1 432 ? 5.973 5.311 -2.439 1.00 92.38 432 ALA A N 1
ATOM 3310 C CA . ALA A 1 432 ? 6.783 5.241 -1.225 1.00 92.38 432 ALA A CA 1
ATOM 3311 C C . ALA A 1 432 ? 5.941 4.853 0.000 1.00 92.38 432 ALA A C 1
ATOM 3313 O O . ALA A 1 432 ? 6.340 3.970 0.751 1.00 92.38 432 ALA A O 1
ATOM 3314 N N . CYS A 1 433 ? 4.750 5.443 0.161 1.00 95.31 433 CYS A N 1
ATOM 3315 C CA . CYS A 1 433 ? 3.822 5.046 1.222 1.00 95.31 433 CYS A CA 1
ATOM 3316 C C . CYS A 1 433 ? 3.397 3.578 1.093 1.00 95.31 433 CYS A C 1
ATOM 3318 O O . CYS A 1 433 ? 3.359 2.860 2.084 1.00 95.31 433 CYS A O 1
ATOM 3320 N N . ARG A 1 434 ? 3.094 3.122 -0.128 1.00 93.25 434 ARG A N 1
ATOM 3321 C CA . ARG A 1 434 ? 2.689 1.735 -0.367 1.00 93.25 434 ARG A CA 1
ATOM 3322 C C . ARG A 1 434 ? 3.817 0.740 -0.093 1.00 93.25 434 ARG A C 1
ATOM 3324 O O . ARG A 1 434 ? 3.560 -0.251 0.570 1.00 93.25 434 ARG A O 1
ATOM 3331 N N . ALA A 1 435 ? 5.042 1.035 -0.526 1.00 90.62 435 ALA A N 1
ATOM 3332 C CA . ALA A 1 435 ? 6.206 0.198 -0.244 1.00 90.62 435 ALA A CA 1
ATOM 3333 C C . ALA A 1 435 ? 6.458 0.063 1.267 1.00 90.62 435 ALA A C 1
ATOM 3335 O O . ALA A 1 435 ? 6.768 -1.019 1.747 1.00 90.62 435 ALA A O 1
ATOM 3336 N N . ALA A 1 436 ? 6.262 1.144 2.030 1.00 91.06 436 ALA A N 1
ATOM 3337 C CA . ALA A 1 436 ? 6.347 1.096 3.486 1.00 91.06 436 ALA A CA 1
ATOM 3338 C C . ALA A 1 436 ? 5.268 0.201 4.121 1.00 91.06 436 ALA A C 1
ATOM 3340 O O . ALA A 1 436 ? 5.562 -0.543 5.051 1.00 91.06 436 ALA A O 1
ATOM 3341 N N . LEU A 1 437 ? 4.030 0.251 3.618 1.00 93.94 437 LEU A N 1
ATOM 3342 C CA . LEU A 1 437 ? 2.954 -0.628 4.086 1.00 93.94 437 LEU A CA 1
ATOM 3343 C C . LEU A 1 437 ? 3.203 -2.092 3.702 1.00 93.94 437 LEU A C 1
ATOM 3345 O O . LEU A 1 437 ? 2.932 -2.976 4.503 1.00 93.94 437 LEU A O 1
ATOM 3349 N N . GLU A 1 438 ? 3.726 -2.351 2.504 1.00 91.88 438 GLU A N 1
ATOM 3350 C CA . GLU A 1 438 ? 4.093 -3.699 2.050 1.00 91.88 438 GLU A CA 1
ATOM 3351 C C . GLU A 1 438 ? 5.207 -4.286 2.928 1.00 91.88 438 GLU A C 1
ATOM 3353 O O . GLU A 1 438 ? 5.042 -5.392 3.435 1.00 91.88 438 GLU A O 1
ATOM 3358 N N . ALA A 1 439 ? 6.259 -3.515 3.223 1.00 84.88 439 ALA A N 1
ATOM 3359 C CA . ALA A 1 439 ? 7.316 -3.928 4.150 1.00 84.88 439 ALA A CA 1
ATOM 3360 C C . ALA A 1 439 ? 6.785 -4.172 5.576 1.00 84.88 439 ALA A C 1
ATOM 3362 O O . ALA A 1 439 ? 7.150 -5.148 6.225 1.00 84.88 439 ALA A O 1
ATOM 3363 N N . ALA A 1 440 ? 5.884 -3.315 6.070 1.00 86.19 440 ALA A N 1
ATOM 3364 C CA . ALA A 1 440 ? 5.262 -3.508 7.380 1.00 86.19 440 ALA A CA 1
ATOM 3365 C C . ALA A 1 440 ? 4.365 -4.758 7.429 1.00 86.19 440 ALA A C 1
ATOM 3367 O O . ALA A 1 440 ? 4.309 -5.427 8.461 1.00 86.19 440 ALA A O 1
ATOM 3368 N N . ALA A 1 441 ? 3.667 -5.072 6.335 1.00 87.31 441 ALA A N 1
ATOM 3369 C CA . ALA A 1 441 ? 2.836 -6.265 6.219 1.00 87.31 441 ALA A CA 1
ATOM 3370 C C . ALA A 1 441 ? 3.704 -7.535 6.195 1.00 87.31 441 ALA A C 1
ATOM 3372 O O . ALA A 1 441 ? 3.445 -8.463 6.960 1.00 87.31 441 ALA A O 1
ATOM 3373 N N . GLU A 1 442 ? 4.781 -7.525 5.403 1.00 86.00 442 GLU A N 1
ATOM 3374 C CA . GLU A 1 442 ? 5.764 -8.611 5.318 1.00 86.00 442 GLU A CA 1
ATOM 3375 C C . GLU A 1 442 ? 6.415 -8.895 6.677 1.00 86.00 442 GLU A C 1
ATOM 3377 O O . GLU A 1 442 ? 6.379 -10.033 7.142 1.00 86.00 442 GLU A O 1
ATOM 3382 N N . ASN A 1 443 ? 6.878 -7.855 7.381 1.00 79.31 443 ASN A N 1
ATOM 3383 C CA . ASN A 1 443 ? 7.453 -7.982 8.727 1.00 79.31 443 ASN A CA 1
ATOM 3384 C C . ASN A 1 443 ? 6.466 -8.555 9.759 1.00 79.31 443 ASN A C 1
ATOM 3386 O O . ASN A 1 443 ? 6.881 -9.145 10.752 1.00 79.31 443 ASN A O 1
ATOM 3390 N N . ARG A 1 444 ? 5.156 -8.374 9.553 1.00 84.75 444 ARG A N 1
ATOM 3391 C CA . ARG A 1 444 ? 4.102 -8.924 10.423 1.00 84.75 444 ARG A CA 1
ATOM 3392 C C . ARG A 1 444 ? 3.567 -10.276 9.945 1.00 84.75 444 ARG A C 1
ATOM 3394 O O . ARG A 1 444 ? 2.698 -10.835 10.609 1.00 84.75 444 ARG A O 1
ATOM 3401 N N . GLY A 1 445 ? 4.043 -10.789 8.810 1.00 84.44 445 GLY A N 1
ATOM 3402 C CA . GLY A 1 445 ? 3.546 -12.027 8.209 1.00 84.44 445 GLY A CA 1
ATOM 3403 C C . GLY A 1 445 ? 2.077 -11.960 7.777 1.00 84.44 445 GLY A C 1
ATOM 3404 O O . GLY A 1 445 ? 1.402 -12.987 7.771 1.00 84.44 445 GLY A O 1
ATOM 3405 N N . VAL A 1 446 ? 1.570 -10.768 7.445 1.00 88.06 446 VAL A N 1
ATOM 3406 C CA . VAL A 1 446 ? 0.184 -10.547 7.000 1.00 88.06 446 VAL A CA 1
ATOM 3407 C C . VAL A 1 446 ? 0.153 -9.975 5.587 1.00 88.06 446 VAL A C 1
ATOM 3409 O O . VAL A 1 446 ? 1.121 -9.391 5.103 1.00 88.06 446 VAL A O 1
ATOM 3412 N N . SER A 1 447 ? -0.977 -10.114 4.902 1.00 86.38 447 SER A N 1
ATOM 3413 C CA . SER A 1 447 ? -1.186 -9.448 3.614 1.00 86.38 447 SER A CA 1
ATOM 3414 C C . SER A 1 447 ? -1.383 -7.935 3.781 1.00 86.38 447 SER A C 1
ATOM 3416 O O . SER A 1 447 ? -1.790 -7.449 4.835 1.00 86.38 447 SER A O 1
ATOM 3418 N N . LEU A 1 448 ? -1.172 -7.164 2.711 1.00 87.12 448 LEU A N 1
ATOM 3419 C CA . LEU A 1 448 ? -1.413 -5.716 2.735 1.00 87.12 448 LEU A CA 1
ATOM 3420 C C . LEU A 1 448 ? -2.875 -5.360 3.067 1.00 87.12 448 LEU A C 1
ATOM 3422 O O . LEU A 1 448 ? -3.128 -4.384 3.770 1.00 87.12 448 LEU A O 1
ATOM 3426 N N . ASP A 1 449 ? -3.838 -6.143 2.567 1.00 86.75 449 ASP A N 1
ATOM 3427 C CA . ASP A 1 449 ? -5.252 -5.928 2.887 1.00 86.75 449 ASP A CA 1
ATOM 3428 C C . ASP A 1 449 ? -5.545 -6.241 4.371 1.00 86.75 449 ASP A C 1
ATOM 3430 O O . ASP A 1 449 ? -6.340 -5.532 4.984 1.00 86.75 449 ASP A O 1
ATOM 3434 N N . GLU A 1 450 ? -4.900 -7.255 4.966 1.00 90.12 450 GLU A N 1
ATOM 3435 C CA . GLU A 1 450 ? -5.009 -7.543 6.408 1.00 90.12 450 GLU A CA 1
ATOM 3436 C C . GLU A 1 450 ? -4.339 -6.468 7.259 1.00 90.12 450 GLU A C 1
ATOM 3438 O O . GLU A 1 450 ? -4.913 -6.044 8.257 1.00 90.12 450 GLU A O 1
ATOM 3443 N N . LEU A 1 451 ? -3.172 -5.959 6.852 1.00 92.62 451 LEU A N 1
ATOM 3444 C CA . LEU A 1 451 ? -2.554 -4.824 7.532 1.00 92.62 451 LEU A CA 1
ATOM 3445 C C . LEU A 1 451 ? -3.511 -3.626 7.548 1.00 92.62 451 LEU A C 1
ATOM 3447 O O . LEU A 1 451 ? -3.701 -3.013 8.592 1.00 92.62 451 LEU A O 1
ATOM 3451 N N . ALA A 1 452 ? -4.159 -3.326 6.419 1.00 90.44 452 ALA A N 1
ATOM 3452 C CA . ALA A 1 452 ? -5.143 -2.248 6.321 1.00 90.44 452 ALA A CA 1
ATOM 3453 C C . ALA A 1 452 ? -6.397 -2.476 7.190 1.00 90.44 452 ALA A C 1
ATOM 3455 O O . ALA A 1 452 ? -7.098 -1.516 7.519 1.00 90.44 452 ALA A O 1
ATOM 3456 N N . ASP A 1 453 ? -6.707 -3.725 7.544 1.00 90.94 453 ASP A N 1
ATOM 3457 C CA . ASP A 1 453 ? -7.743 -4.056 8.523 1.00 90.94 453 ASP A CA 1
ATOM 3458 C C . ASP A 1 453 ? -7.261 -3.807 9.965 1.00 90.94 453 ASP A C 1
ATOM 3460 O O . ASP A 1 453 ? -8.010 -3.247 10.763 1.00 90.94 453 ASP A O 1
ATOM 3464 N N . LEU A 1 454 ? -6.012 -4.168 10.275 1.00 90.75 454 LEU A N 1
ATOM 3465 C CA . LEU A 1 454 ? -5.422 -4.087 11.618 1.00 90.75 454 LEU A CA 1
ATOM 3466 C C . LEU A 1 454 ? -5.064 -2.661 12.052 1.00 90.75 454 LEU A C 1
ATOM 3468 O O . LEU A 1 454 ? -5.179 -2.335 13.227 1.00 90.75 454 LEU A O 1
ATOM 3472 N N . ILE A 1 455 ? -4.651 -1.803 11.118 1.00 92.44 455 ILE A N 1
ATOM 3473 C CA . ILE A 1 455 ? -4.218 -0.430 11.431 1.00 92.44 455 ILE A CA 1
ATOM 3474 C C . ILE A 1 455 ? -5.383 0.564 11.523 1.00 92.44 455 ILE A C 1
ATOM 3476 O O . ILE A 1 455 ? -5.149 1.764 11.618 1.00 92.44 455 ILE A O 1
ATOM 3480 N N . VAL A 1 456 ? -6.644 0.125 11.442 1.00 92.06 456 VAL A N 1
ATOM 3481 C CA . VAL A 1 456 ? -7.780 1.046 11.606 1.00 92.06 456 VAL A CA 1
ATOM 3482 C C . VAL A 1 456 ? -7.689 1.674 13.006 1.00 92.06 456 VAL A C 1
ATOM 3484 O O . VAL A 1 456 ? -7.594 0.950 13.992 1.00 92.06 456 VAL A O 1
ATOM 3487 N N . PRO A 1 457 ? -7.691 3.013 13.136 1.00 90.75 457 PRO A N 1
ATOM 3488 C CA . PRO A 1 457 ? -7.468 3.636 14.431 1.00 90.75 457 PRO A CA 1
ATOM 3489 C C . PRO A 1 457 ? -8.715 3.522 15.311 1.00 90.75 457 PRO A C 1
ATOM 3491 O O . PRO A 1 457 ? -9.822 3.858 14.881 1.00 90.75 457 PRO A O 1
ATOM 3494 N N . THR A 1 458 ? -8.528 3.174 16.585 1.00 91.69 458 THR A N 1
ATOM 3495 C CA . THR A 1 458 ? -9.605 3.197 17.590 1.00 91.69 458 THR A CA 1
ATOM 3496 C C . THR A 1 458 ? -10.002 4.616 17.986 1.00 91.69 458 THR A C 1
ATOM 3498 O O . THR A 1 458 ? -11.070 4.816 18.548 1.00 91.69 458 THR A O 1
ATOM 3501 N N . LEU A 1 459 ? -9.158 5.615 17.691 1.00 90.44 459 LEU A N 1
ATOM 3502 C CA . LEU A 1 459 ? -9.327 7.022 18.082 1.00 90.44 459 LEU A CA 1
ATOM 3503 C C . LEU A 1 459 ? -9.441 7.235 19.603 1.00 90.44 459 LEU A C 1
ATOM 3505 O O . LEU A 1 459 ? -9.954 8.264 20.041 1.00 90.44 459 LEU A O 1
ATOM 3509 N N . GLY A 1 460 ? -8.937 6.286 20.396 1.00 90.00 460 GLY A N 1
ATOM 3510 C CA . GLY A 1 460 ? -9.012 6.302 21.856 1.00 90.00 460 GLY A CA 1
ATOM 3511 C C . GLY A 1 460 ? -10.339 5.798 22.425 1.00 90.00 460 GLY A C 1
ATOM 3512 O O . GLY A 1 460 ? -10.562 5.979 23.616 1.00 90.00 460 GLY A O 1
ATOM 3513 N N . PHE A 1 461 ? -11.214 5.215 21.598 1.00 94.19 461 PHE A N 1
ATOM 3514 C CA . PHE A 1 461 ? -12.370 4.463 22.084 1.00 94.19 461 PHE A CA 1
ATOM 3515 C C . PHE A 1 461 ? -11.947 3.074 22.574 1.00 94.19 461 PHE A C 1
ATOM 3517 O O . PHE A 1 461 ? -11.086 2.443 21.953 1.00 94.19 461 PHE A O 1
ATOM 3524 N N . ASP A 1 462 ? -12.568 2.611 23.653 1.00 92.38 462 ASP A N 1
ATOM 3525 C CA . ASP A 1 462 ? -12.515 1.221 24.115 1.00 92.38 462 ASP A CA 1
ATOM 3526 C C . ASP A 1 462 ? -13.480 0.310 23.325 1.00 92.38 462 ASP A C 1
ATOM 3528 O O . ASP A 1 462 ? -14.082 0.728 22.330 1.00 92.38 462 ASP A O 1
ATOM 3532 N N . GLU A 1 463 ? -13.596 -0.957 23.731 1.00 88.50 463 GLU A N 1
ATOM 3533 C CA . GLU A 1 463 ? -14.446 -1.963 23.075 1.00 88.50 463 GLU A CA 1
ATOM 3534 C C . GLU A 1 463 ? -15.943 -1.611 23.195 1.00 88.50 463 GLU A C 1
ATOM 3536 O O . GLU A 1 463 ? -16.729 -1.825 22.264 1.00 88.50 463 GLU A O 1
ATOM 3541 N N . GLU A 1 464 ? -16.332 -0.963 24.294 1.00 87.81 464 GLU A N 1
ATOM 3542 C CA . GLU A 1 464 ? -17.669 -0.424 24.539 1.00 87.81 464 GLU A CA 1
ATOM 3543 C C . GLU A 1 464 ? -17.966 0.857 23.737 1.00 87.81 464 GLU A C 1
ATOM 3545 O O . GLU A 1 464 ? -19.103 1.345 23.728 1.00 87.81 464 GLU A O 1
ATOM 3550 N N . GLY A 1 465 ? -16.974 1.401 23.027 1.00 91.81 465 GLY A N 1
ATOM 3551 C CA . GLY A 1 465 ? -17.108 2.616 22.232 1.00 91.81 465 GLY A CA 1
ATOM 3552 C C . GLY A 1 465 ? -17.121 3.892 23.074 1.00 91.81 465 GLY A C 1
ATOM 3553 O O . GLY A 1 465 ? -17.667 4.906 22.626 1.00 91.81 465 GLY A O 1
ATOM 3554 N N . GLN A 1 466 ? -16.540 3.864 24.270 1.00 94.06 466 GLN A N 1
ATOM 3555 C CA . GLN A 1 466 ? -16.407 4.993 25.184 1.00 94.06 466 GLN A CA 1
ATOM 3556 C C . GLN A 1 466 ? -14.988 5.566 25.138 1.00 94.06 466 GLN A C 1
ATOM 3558 O O . GLN A 1 466 ? -14.001 4.865 24.935 1.00 94.06 466 GLN A O 1
ATOM 3563 N N . ARG A 1 467 ? -14.887 6.891 25.254 1.00 95.19 467 ARG A N 1
ATOM 3564 C CA . ARG A 1 467 ? -13.613 7.618 25.294 1.00 95.19 467 ARG A CA 1
ATOM 3565 C C . ARG A 1 467 ? -13.725 8.816 26.234 1.00 95.19 467 ARG A C 1
ATOM 3567 O O . ARG A 1 467 ? -14.557 9.690 25.966 1.00 95.19 467 ARG A O 1
ATOM 3574 N N . PRO A 1 468 ? -12.866 8.954 27.256 1.00 94.75 468 PRO A N 1
ATOM 3575 C CA . PRO A 1 468 ? -12.842 10.155 28.085 1.00 94.75 468 PRO A CA 1
ATOM 3576 C C . PRO A 1 468 ? -12.415 11.379 27.264 1.00 94.75 468 PRO A C 1
ATOM 3578 O O . PRO A 1 468 ? -11.524 11.300 26.414 1.00 94.75 468 PRO A O 1
ATOM 3581 N N . LEU A 1 469 ? -13.062 12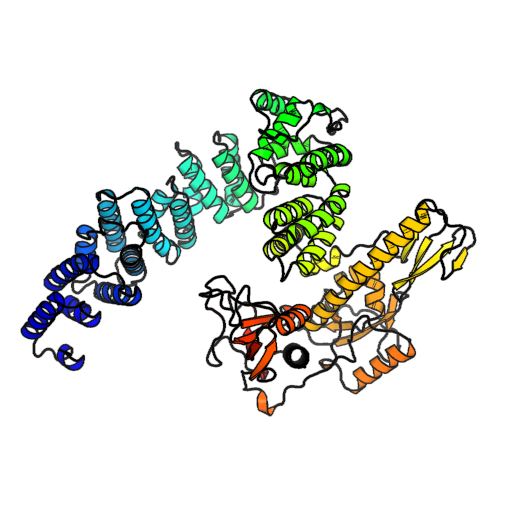.523 27.500 1.00 93.75 469 LEU A N 1
ATOM 3582 C CA . LEU A 1 469 ? -12.606 13.804 26.959 1.00 93.75 469 LEU A CA 1
ATOM 3583 C C . LEU A 1 469 ? -11.511 14.393 27.853 1.00 93.75 469 LEU A C 1
ATOM 3585 O O . LEU A 1 469 ? -11.600 14.311 29.080 1.00 93.75 469 LEU A O 1
ATOM 3589 N N . GLU A 1 470 ? -10.507 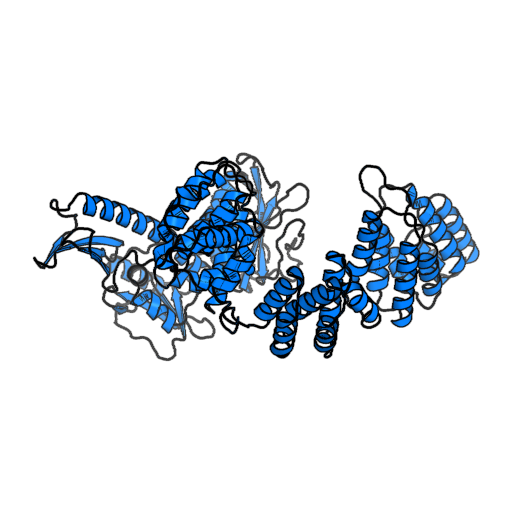15.025 27.243 1.00 90.94 470 GLU A N 1
ATOM 3590 C CA . GLU A 1 470 ? -9.414 15.662 27.988 1.00 90.94 470 GLU A CA 1
ATOM 3591 C C . GLU A 1 470 ? -9.932 16.668 29.030 1.00 90.94 470 GLU A C 1
ATOM 3593 O O . GLU A 1 470 ? -10.821 17.474 28.748 1.00 90.94 470 GLU A O 1
ATOM 3598 N N . ASP A 1 471 ? -9.367 16.623 30.241 1.00 89.25 471 ASP A N 1
ATOM 3599 C CA . ASP A 1 471 ? -9.753 17.459 31.387 1.00 89.25 471 ASP A CA 1
ATOM 3600 C C . ASP A 1 471 ? -11.270 17.476 31.680 1.00 89.25 471 ASP A C 1
ATOM 3602 O O . ASP A 1 471 ? -11.843 18.515 32.036 1.00 89.25 471 ASP A O 1
ATOM 3606 N N . SER A 1 472 ? -11.952 16.338 31.521 1.00 88.25 472 SER A N 1
ATOM 3607 C CA . SER A 1 472 ? -13.397 16.232 31.730 1.00 88.25 472 SER A CA 1
ATOM 3608 C C . SER A 1 472 ? -13.813 14.964 32.478 1.00 88.25 472 SER A C 1
ATOM 3610 O O . SER A 1 472 ? -13.182 13.925 32.356 1.00 88.25 472 SER A O 1
ATOM 3612 N N . GLN A 1 473 ? -14.935 15.044 33.201 1.00 88.50 473 GLN A N 1
ATOM 3613 C CA . GLN A 1 473 ? -15.679 13.884 33.732 1.00 88.50 473 GLN A CA 1
ATOM 3614 C C . GLN A 1 473 ? -16.738 13.385 32.727 1.00 88.50 473 GLN A C 1
ATOM 3616 O O . GLN A 1 473 ? -17.730 12.765 33.102 1.00 88.50 473 GLN A O 1
ATOM 3621 N N . ILE A 1 474 ? -16.618 13.791 31.461 1.00 94.06 474 ILE A N 1
ATOM 3622 C CA . ILE A 1 474 ? -17.546 13.446 30.387 1.00 94.06 474 ILE A CA 1
ATOM 3623 C C . ILE A 1 474 ? -16.832 12.525 29.409 1.00 94.06 474 ILE A C 1
ATOM 3625 O O . ILE A 1 474 ? -15.755 12.850 28.910 1.00 94.06 474 ILE A O 1
ATOM 3629 N N . GLU A 1 475 ? -17.490 11.425 29.083 1.00 95.44 475 GLU A N 1
ATOM 3630 C CA . GLU A 1 475 ? -17.054 10.461 28.086 1.00 95.44 475 GLU A CA 1
ATOM 3631 C C . GLU A 1 475 ? -17.860 10.649 26.802 1.00 95.44 475 GLU A C 1
ATOM 3633 O O . GLU A 1 475 ? -19.081 10.836 26.817 1.00 95.44 475 GLU A O 1
ATOM 3638 N N . ALA A 1 476 ? -17.169 10.625 25.667 1.00 96.81 476 ALA A N 1
ATOM 3639 C CA . ALA A 1 476 ? -17.794 10.501 24.364 1.00 96.81 476 ALA A CA 1
ATOM 3640 C C . ALA A 1 476 ? -18.160 9.030 24.133 1.00 96.81 476 ALA A C 1
ATOM 3642 O O . ALA A 1 476 ? -17.305 8.161 24.257 1.00 96.81 476 ALA A O 1
ATOM 3643 N N . VAL A 1 477 ? -19.410 8.770 23.753 1.00 95.75 477 VAL A N 1
ATOM 3644 C CA . VAL A 1 477 ? -19.921 7.422 23.473 1.00 95.75 477 VAL A CA 1
ATOM 3645 C C . VAL A 1 477 ? -20.284 7.320 21.999 1.00 95.75 477 VAL A C 1
ATOM 3647 O O . VAL A 1 477 ? -21.166 8.042 21.516 1.00 95.75 477 VAL A O 1
ATOM 3650 N N . LEU A 1 478 ? -19.610 6.430 21.277 1.00 94.56 478 LEU A N 1
ATOM 3651 C CA . LEU A 1 478 ? -19.846 6.173 19.865 1.00 94.56 478 LEU A CA 1
ATOM 3652 C C . LEU A 1 478 ? -21.141 5.380 19.663 1.00 94.56 478 LEU A C 1
ATOM 3654 O O . LEU A 1 478 ? -21.337 4.303 20.213 1.00 94.56 478 LEU A O 1
ATOM 3658 N N . GLN A 1 479 ? -22.030 5.917 18.838 1.00 91.62 479 GLN A N 1
ATOM 3659 C CA . GLN A 1 479 ? -23.324 5.315 18.533 1.00 91.62 479 GLN A CA 1
ATOM 3660 C C . GLN A 1 479 ? -23.273 4.498 17.230 1.00 91.62 479 GLN A C 1
ATOM 3662 O O . GLN A 1 479 ? -22.448 4.790 16.359 1.00 91.62 479 GLN A O 1
ATOM 3667 N N . PRO A 1 480 ? -24.216 3.556 17.008 1.00 87.12 480 PRO A N 1
ATOM 3668 C CA . PRO A 1 480 ? -24.282 2.750 15.781 1.00 87.12 480 PRO A CA 1
ATOM 3669 C C . PRO A 1 480 ? -24.487 3.534 14.471 1.00 87.12 480 PRO A C 1
ATOM 3671 O O . PRO A 1 480 ? -24.428 2.956 13.390 1.00 87.12 480 PRO A O 1
ATOM 3674 N N . ASP A 1 481 ? -24.760 4.839 14.528 1.00 87.44 481 ASP A N 1
ATOM 3675 C CA . ASP A 1 481 ? -24.813 5.735 13.365 1.00 87.44 481 ASP A CA 1
ATOM 3676 C C . ASP A 1 481 ? -23.559 6.624 13.240 1.00 87.44 481 ASP A C 1
ATOM 3678 O O . ASP A 1 481 ? -23.579 7.643 12.542 1.00 87.44 481 ASP A O 1
ATOM 3682 N N . PHE A 1 482 ? -22.482 6.241 13.932 1.00 90.81 482 PHE A N 1
ATOM 3683 C CA . PHE A 1 482 ? -21.218 6.959 14.084 1.00 90.81 482 PHE A CA 1
ATOM 3684 C C . PHE A 1 482 ? -21.318 8.347 14.737 1.00 90.81 482 PHE A C 1
ATOM 3686 O O . PHE A 1 482 ? -20.372 9.143 14.670 1.00 90.81 482 PHE A O 1
ATOM 3693 N N . LYS A 1 483 ? -22.451 8.688 15.359 1.00 92.25 483 LYS A N 1
ATOM 3694 C CA . LYS A 1 483 ? -22.565 9.922 16.144 1.00 92.25 483 LYS A CA 1
ATOM 3695 C C . LYS A 1 483 ? -22.025 9.726 17.552 1.00 92.25 483 LYS A C 1
ATOM 3697 O O . LYS A 1 483 ? -21.836 8.610 18.014 1.00 92.25 483 LYS A O 1
ATOM 3702 N N . LEU A 1 484 ? -21.789 10.849 18.223 1.00 96.06 484 LEU A N 1
ATOM 3703 C CA . LEU A 1 484 ? -21.358 10.871 19.613 1.00 96.06 484 LEU A CA 1
ATOM 3704 C C . LEU A 1 484 ? -22.517 11.284 20.508 1.00 96.06 484 LEU A C 1
ATOM 3706 O O . LEU A 1 484 ? -23.102 12.352 20.298 1.00 96.06 484 LEU A O 1
ATOM 3710 N N . ASN A 1 485 ? -22.772 10.465 21.519 1.00 96.50 485 ASN A N 1
ATOM 3711 C CA . ASN A 1 485 ? -23.432 10.889 22.741 1.00 96.50 485 ASN A CA 1
ATOM 3712 C C . ASN A 1 485 ? -22.373 11.215 23.805 1.00 96.50 485 ASN A C 1
ATOM 3714 O O . ASN A 1 485 ? -21.175 11.019 23.596 1.00 96.50 485 ASN A O 1
ATOM 3718 N N . PHE A 1 486 ? -22.824 11.764 24.927 1.00 96.69 486 PHE A N 1
ATOM 3719 C CA . PHE A 1 486 ? -21.987 12.229 26.023 1.00 96.69 486 PHE A CA 1
ATOM 3720 C C . PHE A 1 486 ? -22.519 11.662 27.325 1.00 96.69 486 PHE A C 1
ATOM 3722 O O . PHE A 1 486 ? -23.635 12.008 27.728 1.00 96.69 486 PHE A O 1
ATOM 3729 N N . TYR A 1 487 ? -21.723 10.807 27.950 1.00 95.38 487 TYR A N 1
ATOM 3730 C CA . TYR A 1 487 ? -22.030 10.143 29.205 1.00 95.38 487 TYR A CA 1
ATOM 3731 C C . TYR A 1 487 ? -21.247 10.788 30.347 1.00 95.38 487 TYR A C 1
ATOM 3733 O O . TYR A 1 487 ? -20.104 11.207 30.177 1.00 95.38 487 TYR A O 1
ATOM 3741 N N . ASN A 1 488 ? -21.885 10.925 31.504 1.00 93.81 488 ASN A N 1
ATOM 3742 C CA . ASN A 1 488 ? -21.240 11.365 32.732 1.00 93.81 488 ASN A CA 1
ATOM 3743 C C . ASN A 1 488 ? -21.309 10.215 33.752 1.00 93.81 488 ASN A C 1
ATOM 3745 O O . ASN A 1 488 ? -22.408 9.960 34.259 1.00 93.81 488 ASN A O 1
ATOM 3749 N N . PRO A 1 489 ? -20.177 9.561 34.073 1.00 89.44 489 PRO A N 1
ATOM 3750 C CA . PRO A 1 489 ? -20.146 8.437 35.007 1.00 89.44 489 PRO A CA 1
ATOM 3751 C C . PRO A 1 489 ? -20.664 8.776 36.411 1.00 89.44 489 PRO A C 1
ATOM 3753 O O . PRO A 1 489 ? -21.351 7.962 37.015 1.00 89.44 489 PRO A O 1
ATOM 3756 N N . ASP A 1 490 ? -20.421 9.995 36.907 1.00 88.81 490 ASP A N 1
ATOM 3757 C CA . ASP A 1 490 ? -20.830 10.411 38.261 1.00 88.81 490 ASP A CA 1
ATOM 3758 C C . ASP A 1 490 ? -22.351 10.555 38.430 1.00 88.81 490 ASP A C 1
ATOM 3760 O O . ASP A 1 490 ? -22.885 10.444 39.534 1.00 88.81 490 ASP A O 1
ATOM 3764 N N . THR A 1 491 ? -23.060 10.882 37.349 1.00 88.94 491 THR A N 1
ATOM 3765 C CA . THR A 1 491 ? -24.506 11.158 37.370 1.00 88.94 491 THR A CA 1
ATOM 3766 C C . THR A 1 491 ? -25.329 10.126 36.612 1.00 88.94 491 THR A C 1
ATOM 3768 O O . THR A 1 491 ? -26.556 10.241 36.610 1.00 88.94 491 THR A O 1
ATOM 3771 N N . GLU A 1 492 ? -24.670 9.165 35.957 1.00 91.06 492 GLU A N 1
ATOM 3772 C CA . GLU A 1 492 ? -25.259 8.143 35.081 1.00 91.06 492 GLU A CA 1
ATOM 3773 C C . GLU A 1 492 ? -26.156 8.737 33.975 1.00 91.06 492 GLU A C 1
ATOM 3775 O O . GLU A 1 492 ? -27.125 8.129 33.514 1.00 91.06 492 GLU A O 1
ATOM 3780 N N . LYS A 1 493 ? -25.867 9.974 33.548 1.00 91.75 493 LYS A N 1
ATOM 3781 C CA . LYS A 1 493 ? -26.653 10.681 32.528 1.00 91.75 493 LYS A CA 1
ATOM 3782 C C . LYS A 1 493 ? -25.965 10.645 31.177 1.00 91.75 493 LYS A C 1
ATOM 3784 O O . LYS A 1 493 ? -24.827 11.085 31.044 1.00 91.75 493 LYS A O 1
ATOM 3789 N N . GLU A 1 494 ? -26.721 10.246 30.159 1.00 94.19 494 GLU A N 1
ATOM 3790 C CA . GLU A 1 494 ? -26.316 10.307 28.757 1.00 94.19 494 GLU A CA 1
ATOM 3791 C C . GLU A 1 494 ? -27.106 11.383 27.997 1.00 94.19 494 GLU A C 1
ATOM 3793 O O . GLU A 1 494 ? -28.328 11.514 28.127 1.00 94.19 494 GLU A O 1
ATOM 3798 N N . THR A 1 495 ? -26.412 12.181 27.186 1.00 95.06 495 THR A N 1
ATOM 3799 C CA . THR A 1 495 ? -27.006 13.263 26.389 1.00 95.06 495 THR A CA 1
ATOM 3800 C C . THR A 1 495 ? -26.492 13.255 24.951 1.00 95.06 495 THR A C 1
ATOM 3802 O O . THR A 1 495 ? -25.351 12.904 24.681 1.00 95.06 495 THR A O 1
ATOM 3805 N N . LYS A 1 496 ? -27.329 13.677 23.994 1.00 94.50 496 LYS A N 1
ATOM 3806 C CA . LYS A 1 496 ? -26.967 13.722 22.558 1.00 94.50 496 LYS A CA 1
ATOM 3807 C C . LYS A 1 496 ? -26.099 14.921 22.166 1.00 94.50 496 LYS A C 1
ATOM 3809 O O . LYS A 1 496 ? -25.551 14.967 21.069 1.00 94.50 496 LYS A O 1
ATOM 3814 N N . SER A 1 497 ? -26.034 15.927 23.031 1.00 93.69 497 SER A N 1
ATOM 3815 C CA . SER A 1 497 ? -25.300 17.170 22.800 1.00 93.69 497 SER A CA 1
ATOM 3816 C C . SER A 1 497 ? -24.237 17.326 23.876 1.00 93.69 497 SER A C 1
ATOM 3818 O O . SER A 1 497 ? -24.505 16.964 25.019 1.00 93.69 497 SER A O 1
ATOM 3820 N N . PRO A 1 498 ? -23.065 17.895 23.546 1.00 91.44 498 PRO A N 1
ATOM 3821 C CA . PRO A 1 498 ? -22.022 18.101 24.536 1.00 91.44 498 PRO A CA 1
ATOM 3822 C C . PRO A 1 498 ? -22.545 18.995 25.672 1.00 91.44 498 PRO A C 1
ATOM 3824 O O . PRO A 1 498 ? -23.186 20.014 25.381 1.00 91.44 498 PRO A O 1
ATOM 3827 N N . PRO A 1 499 ? -22.279 18.653 26.944 1.00 89.44 499 PRO A N 1
ATOM 3828 C CA . PRO A 1 499 ? -22.656 19.490 28.076 1.00 89.44 499 PRO A CA 1
ATOM 3829 C C . PRO A 1 499 ? -22.072 20.901 27.961 1.00 89.44 499 PRO A C 1
ATOM 3831 O O . PRO A 1 499 ? -20.932 21.093 27.537 1.00 89.44 499 PRO A O 1
ATOM 3834 N N . SER A 1 500 ? -22.823 21.914 28.399 1.00 87.50 500 SER A N 1
ATOM 3835 C CA . SER A 1 500 ? -22.331 23.301 28.422 1.00 87.50 500 SER A CA 1
ATOM 3836 C C . SER A 1 500 ? -21.193 23.525 29.426 1.00 87.50 500 SER A C 1
ATOM 3838 O O . SER A 1 500 ? -20.551 24.570 29.393 1.00 87.50 500 SER A O 1
ATOM 3840 N N . THR A 1 501 ? -20.961 22.563 30.321 1.00 87.94 501 THR A N 1
ATOM 3841 C CA . THR A 1 501 ? -19.944 22.578 31.381 1.00 87.94 501 THR A CA 1
ATOM 3842 C C . THR A 1 501 ? -18.563 22.105 30.924 1.00 87.94 501 THR A C 1
ATOM 3844 O O . THR A 1 501 ? -17.647 22.102 31.741 1.00 87.94 501 THR A O 1
ATOM 3847 N N . LEU A 1 502 ? -18.389 21.699 29.658 1.00 91.62 502 LEU A N 1
ATOM 3848 C CA . LEU A 1 502 ? -17.078 21.299 29.136 1.00 91.62 502 LEU A CA 1
ATOM 3849 C C . LEU A 1 502 ? -16.068 22.457 29.219 1.00 91.62 502 LEU A C 1
ATOM 3851 O O . LEU A 1 502 ? -16.385 23.600 28.865 1.00 91.62 502 LEU A O 1
ATOM 3855 N N . SER A 1 503 ? -14.844 22.135 29.640 1.00 93.12 503 SER A N 1
ATOM 3856 C CA . SER A 1 503 ? -13.689 23.032 29.583 1.00 93.12 503 SER A CA 1
ATOM 3857 C C . SER A 1 503 ? -13.334 23.380 28.132 1.00 93.12 503 SER A C 1
ATOM 3859 O O . SER A 1 503 ? -13.783 22.732 27.183 1.00 93.12 503 SER A O 1
ATOM 3861 N N . ASP A 1 504 ? -12.530 24.424 27.931 1.00 93.06 504 ASP A N 1
ATOM 3862 C CA . ASP A 1 504 ? -12.094 24.796 26.581 1.00 93.06 504 ASP A CA 1
ATOM 3863 C C . ASP A 1 504 ? -11.133 23.760 25.975 1.00 93.06 504 ASP A C 1
ATOM 3865 O O . ASP A 1 504 ? -11.189 23.529 24.767 1.00 93.06 504 ASP A O 1
ATOM 3869 N N . THR A 1 505 ? -10.342 23.069 26.806 1.00 92.75 505 THR A N 1
ATOM 3870 C CA . THR A 1 505 ? -9.511 21.925 26.394 1.00 92.75 505 THR A CA 1
ATOM 3871 C C . THR A 1 505 ? -10.378 20.770 25.890 1.00 92.75 505 THR A C 1
ATOM 3873 O O . THR A 1 505 ? -10.238 20.368 24.735 1.00 92.75 505 THR A O 1
ATOM 3876 N N . ALA A 1 506 ? -11.383 20.345 26.664 1.00 93.94 506 ALA A N 1
ATOM 3877 C CA . ALA A 1 506 ? -12.327 19.297 26.261 1.00 93.94 506 ALA A CA 1
ATOM 3878 C C . ALA A 1 506 ? -13.097 19.639 24.972 1.00 93.94 506 ALA A C 1
ATOM 3880 O O . ALA A 1 506 ? -13.407 18.764 24.161 1.00 93.94 506 ALA A O 1
ATOM 3881 N N . LYS A 1 507 ? -13.434 20.920 24.757 1.00 94.19 507 LYS A N 1
ATOM 3882 C CA . LYS A 1 507 ? -14.098 21.368 23.520 1.00 94.19 507 LYS A CA 1
ATOM 3883 C C . LYS A 1 507 ? -13.192 21.227 22.299 1.00 94.19 507 LYS A C 1
ATOM 3885 O O . LYS A 1 507 ? -13.694 20.851 21.235 1.00 94.19 507 LYS A O 1
ATOM 3890 N N . GLU A 1 508 ? -11.905 21.546 22.421 1.00 93.25 508 GLU A N 1
ATOM 3891 C CA . GLU A 1 508 ? -10.954 21.415 21.312 1.00 93.25 508 GLU A CA 1
ATOM 3892 C C . GLU A 1 508 ? -10.601 19.944 21.041 1.00 93.25 508 GLU A C 1
ATOM 3894 O O . GLU A 1 508 ? -10.579 19.545 19.873 1.00 93.25 508 GLU A O 1
ATOM 3899 N N . ASP A 1 509 ? -10.454 19.116 22.083 1.00 92.38 509 ASP A N 1
ATOM 3900 C CA . ASP A 1 509 ? -10.334 17.656 21.944 1.00 92.38 509 ASP A CA 1
ATOM 3901 C C . ASP A 1 509 ? -11.550 17.085 21.199 1.00 92.38 509 ASP A C 1
ATOM 3903 O O . ASP A 1 509 ? -11.417 16.493 20.129 1.00 92.38 509 ASP A O 1
ATOM 3907 N N . LEU A 1 510 ? -12.772 17.391 21.651 1.00 94.75 510 LEU A N 1
ATOM 3908 C CA . LEU A 1 510 ? -14.001 16.941 20.990 1.00 94.75 510 LEU A CA 1
ATOM 3909 C C . LEU A 1 510 ? -14.090 17.388 19.520 1.00 94.75 510 LEU A C 1
ATOM 3911 O O . LEU A 1 510 ? -14.597 16.660 18.658 1.00 94.75 510 LEU A O 1
ATOM 3915 N N . LYS A 1 511 ? -13.639 18.603 19.208 1.00 94.62 511 LYS A N 1
ATOM 3916 C CA . LYS A 1 511 ? -13.602 19.118 17.834 1.00 94.62 511 LYS A CA 1
ATOM 3917 C C . LYS A 1 511 ? -12.603 18.340 16.975 1.00 94.62 511 LYS A C 1
ATOM 3919 O O . LYS A 1 511 ? -12.934 18.008 15.831 1.00 94.62 511 LYS A O 1
ATOM 3924 N N . THR A 1 512 ? -11.439 18.015 17.529 1.00 90.31 512 THR A N 1
ATOM 3925 C CA . THR A 1 512 ? -10.412 17.184 16.889 1.00 90.31 512 THR A CA 1
ATOM 3926 C C . THR A 1 512 ? -10.919 15.760 16.679 1.00 90.31 512 THR A C 1
ATOM 3928 O O . THR A 1 512 ? -10.934 15.287 15.542 1.00 90.31 512 THR A O 1
ATOM 3931 N N . LEU A 1 513 ? -11.471 15.129 17.716 1.00 92.94 513 LEU A N 1
ATOM 3932 C CA . LEU A 1 513 ? -12.085 13.803 17.663 1.00 92.94 513 LEU A CA 1
ATOM 3933 C C . LEU A 1 513 ? -13.164 13.718 16.576 1.00 92.94 513 LEU A C 1
ATOM 3935 O O . LEU A 1 513 ? -13.121 12.841 15.717 1.00 92.94 513 LEU A O 1
ATOM 3939 N N . ARG A 1 514 ? -14.101 14.674 16.531 1.00 94.69 514 ARG A N 1
ATOM 3940 C CA . ARG A 1 514 ? -15.146 14.724 15.487 1.00 94.69 514 ARG A CA 1
ATOM 3941 C C . ARG A 1 514 ? -14.578 14.835 14.075 1.00 94.69 514 ARG A C 1
ATOM 3943 O O . ARG A 1 514 ? -15.197 14.349 13.126 1.00 94.69 514 ARG A O 1
ATOM 3950 N N . LYS A 1 515 ? -13.450 15.528 13.905 1.00 91.94 515 LYS A N 1
ATOM 3951 C CA . LYS A 1 515 ? -12.767 15.622 12.613 1.00 91.94 515 LYS A CA 1
ATOM 3952 C C . LYS A 1 515 ? -12.144 14.277 12.243 1.00 91.94 515 LYS A C 1
ATOM 3954 O O . LYS A 1 515 ? -12.406 13.811 11.136 1.00 91.94 515 LYS A O 1
ATOM 3959 N N . LEU A 1 516 ? -11.408 13.659 13.167 1.00 89.62 516 LEU A N 1
ATOM 3960 C CA . LEU A 1 516 ? -10.764 12.361 12.965 1.00 89.62 516 LEU A CA 1
ATOM 3961 C C . LEU A 1 516 ? -11.790 11.270 12.645 1.00 89.62 516 LEU A C 1
ATOM 3963 O O . LEU A 1 516 ? -11.661 10.620 11.616 1.00 89.62 516 LEU A O 1
ATOM 3967 N N . ILE A 1 517 ? -12.877 11.163 13.418 1.00 92.88 517 ILE A N 1
ATOM 3968 C CA . ILE A 1 517 ? -13.982 10.223 13.151 1.00 92.88 517 ILE A CA 1
ATOM 3969 C C . ILE A 1 517 ? -14.498 10.382 11.715 1.00 92.88 517 ILE A C 1
ATOM 3971 O O . ILE A 1 517 ? -14.634 9.404 10.984 1.00 92.88 517 ILE A O 1
ATOM 3975 N N . ARG A 1 518 ? -14.754 11.621 11.271 1.00 93.12 518 ARG A N 1
ATOM 3976 C CA . ARG A 1 518 ? -15.267 11.888 9.918 1.00 93.12 518 ARG A CA 1
ATOM 3977 C C . ARG A 1 518 ? -14.279 11.464 8.828 1.00 93.12 518 ARG A C 1
ATOM 3979 O O . ARG A 1 518 ? -14.703 10.942 7.797 1.00 93.12 518 ARG A O 1
ATOM 3986 N N . GLU A 1 519 ? -12.991 11.729 9.022 1.00 87.88 519 GLU A N 1
ATOM 3987 C CA . GLU A 1 519 ? -11.941 11.365 8.067 1.00 87.88 519 GLU A CA 1
ATOM 3988 C C . GLU A 1 519 ? -11.743 9.844 8.011 1.00 87.88 519 GLU A C 1
ATOM 3990 O O . GLU A 1 519 ? -11.752 9.283 6.911 1.00 87.88 519 GLU A O 1
ATOM 3995 N N . THR A 1 520 ? -11.700 9.174 9.167 1.00 90.44 520 THR A N 1
ATOM 3996 C CA . THR A 1 520 ? -11.603 7.712 9.272 1.00 90.44 520 THR A CA 1
ATOM 3997 C C . THR A 1 520 ? -12.807 7.024 8.636 1.00 90.44 520 THR A C 1
ATOM 3999 O O . THR A 1 520 ? -12.628 6.134 7.809 1.00 90.44 520 THR A O 1
ATOM 4002 N N . ILE A 1 521 ? -14.039 7.468 8.923 1.00 92.38 521 ILE A N 1
ATOM 4003 C CA . ILE A 1 521 ? -15.251 6.895 8.311 1.00 92.38 521 ILE A CA 1
ATOM 4004 C C . ILE A 1 521 ? -15.219 7.046 6.796 1.00 92.38 521 ILE A C 1
ATOM 4006 O O . ILE A 1 521 ? -15.514 6.095 6.078 1.00 92.38 521 ILE A O 1
ATOM 4010 N N . LYS A 1 522 ? -14.839 8.225 6.294 1.00 89.44 522 LYS A N 1
ATOM 4011 C CA . LYS A 1 522 ? -14.758 8.473 4.853 1.00 89.44 522 LYS A CA 1
ATOM 4012 C C . LYS A 1 522 ? -13.778 7.513 4.170 1.00 89.44 522 LYS A C 1
ATOM 4014 O O . LYS A 1 522 ? -14.105 6.985 3.109 1.00 89.44 522 LYS A O 1
ATOM 4019 N N . GLY A 1 523 ? -12.597 7.311 4.755 1.00 86.81 523 GLY A N 1
ATOM 4020 C CA . GLY A 1 523 ? -11.597 6.375 4.236 1.00 86.81 523 GLY A CA 1
ATOM 4021 C C . GLY A 1 523 ? -12.080 4.927 4.301 1.00 86.81 523 GLY A C 1
ATOM 4022 O O . GLY A 1 523 ? -12.110 4.235 3.284 1.00 86.81 523 GLY A O 1
ATOM 4023 N N . GLN A 1 524 ? -12.545 4.503 5.476 1.00 92.06 524 GLN A N 1
ATOM 4024 C CA . GLN A 1 524 ? -12.946 3.124 5.739 1.00 92.06 524 GLN A CA 1
ATOM 4025 C C . GLN A 1 524 ? -14.203 2.703 4.966 1.00 92.06 524 GLN A C 1
ATOM 4027 O O . GLN A 1 524 ? -14.267 1.582 4.470 1.00 92.06 524 GLN A O 1
ATOM 4032 N N . THR A 1 525 ? -15.169 3.607 4.780 1.00 93.62 525 THR A N 1
ATOM 4033 C CA . THR A 1 525 ? -16.355 3.370 3.937 1.00 93.62 525 THR A CA 1
ATOM 4034 C C . THR A 1 525 ? -15.947 3.069 2.497 1.00 93.62 525 THR A C 1
ATOM 4036 O O . THR A 1 525 ? -16.380 2.067 1.934 1.00 93.62 525 THR A O 1
ATOM 4039 N N . ALA A 1 526 ? -15.069 3.893 1.914 1.00 87.88 526 ALA A N 1
ATOM 4040 C CA . ALA A 1 526 ? -14.578 3.674 0.554 1.00 87.88 526 ALA A CA 1
ATOM 4041 C C . ALA A 1 526 ? -13.771 2.368 0.439 1.00 87.88 526 ALA A C 1
ATOM 4043 O O . ALA A 1 526 ? -13.859 1.669 -0.572 1.00 87.88 526 ALA A O 1
ATOM 4044 N N . ARG A 1 527 ? -13.006 2.017 1.482 1.00 88.81 527 ARG A N 1
ATOM 4045 C CA . ARG A 1 527 ? -12.235 0.770 1.529 1.00 88.81 527 ARG A CA 1
ATOM 4046 C C . ARG A 1 527 ? -13.140 -0.460 1.570 1.00 88.81 527 ARG A C 1
ATOM 4048 O O . ARG A 1 527 ? -12.924 -1.381 0.784 1.00 88.81 527 ARG A O 1
ATOM 4055 N N . LEU A 1 528 ? -14.151 -0.475 2.440 1.00 93.25 528 LEU A N 1
ATOM 4056 C CA . LEU A 1 528 ? -15.095 -1.591 2.552 1.00 93.25 528 LEU A CA 1
ATOM 4057 C C . LEU A 1 528 ? -15.961 -1.740 1.298 1.00 93.25 528 LEU A C 1
ATOM 4059 O O . LEU A 1 528 ? -16.151 -2.863 0.840 1.00 93.25 528 LEU A O 1
ATOM 4063 N N . GLU A 1 529 ? -16.388 -0.640 0.670 1.00 92.25 529 GLU A N 1
ATOM 4064 C CA . GLU A 1 529 ? -17.049 -0.708 -0.641 1.00 92.25 529 GLU A CA 1
ATOM 4065 C C . GLU A 1 529 ? -16.125 -1.367 -1.683 1.00 92.25 529 GLU A C 1
ATOM 4067 O O . GLU A 1 529 ? -16.530 -2.283 -2.399 1.00 92.25 529 GLU A O 1
ATOM 4072 N N . GLY A 1 530 ? -14.844 -0.983 -1.715 1.00 87.31 530 GLY A N 1
ATOM 4073 C CA . GLY A 1 530 ? -13.844 -1.634 -2.562 1.00 87.31 530 GLY A CA 1
ATOM 4074 C C . GLY A 1 530 ? -13.631 -3.119 -2.235 1.00 87.31 530 GLY A C 1
ATOM 4075 O O . GLY A 1 530 ? -13.364 -3.909 -3.139 1.00 87.31 530 GLY A O 1
ATOM 4076 N N . CYS A 1 531 ? -13.760 -3.521 -0.969 1.00 89.44 531 CYS A N 1
ATOM 4077 C CA . CYS A 1 531 ? -13.678 -4.921 -0.545 1.00 89.44 531 CYS A CA 1
ATOM 4078 C C . CYS A 1 531 ? -14.900 -5.732 -0.996 1.00 89.44 531 CYS A C 1
ATOM 4080 O O . CYS A 1 531 ? -14.724 -6.870 -1.422 1.00 89.44 531 CYS A O 1
ATOM 4082 N N . LEU A 1 532 ? -16.107 -5.149 -0.981 1.00 91.94 532 LEU A N 1
ATOM 4083 C CA . LEU A 1 532 ? -17.309 -5.775 -1.547 1.00 91.94 532 LEU A CA 1
ATOM 4084 C C . LEU A 1 532 ? -17.113 -6.049 -3.045 1.00 91.94 532 LEU A C 1
ATOM 4086 O O . LEU A 1 532 ? -17.282 -7.178 -3.498 1.00 91.94 532 LEU A O 1
ATOM 4090 N N . VAL A 1 533 ? -16.684 -5.034 -3.800 1.00 88.12 533 VAL A N 1
ATOM 4091 C CA . VAL A 1 533 ? -16.490 -5.112 -5.260 1.00 88.12 533 VAL A CA 1
ATOM 4092 C C . VAL A 1 533 ? -15.392 -6.109 -5.648 1.00 88.12 533 VAL A C 1
ATOM 4094 O O . VAL A 1 533 ? -15.539 -6.859 -6.613 1.00 88.12 533 VAL A O 1
ATOM 4097 N N . ARG A 1 534 ? -14.290 -6.150 -4.887 1.00 83.44 534 ARG A N 1
ATOM 4098 C CA . ARG A 1 534 ? -13.202 -7.127 -5.074 1.00 83.44 534 ARG A CA 1
ATOM 4099 C C . ARG A 1 534 ? -13.515 -8.506 -4.490 1.00 83.44 534 ARG A C 1
ATOM 4101 O O . ARG A 1 534 ? -12.674 -9.389 -4.615 1.00 83.44 534 ARG A O 1
ATOM 4108 N N . GLN A 1 535 ? -14.685 -8.681 -3.871 1.00 86.94 535 GLN A N 1
ATOM 4109 C CA . GLN A 1 535 ? -15.118 -9.917 -3.219 1.00 86.94 535 GLN A CA 1
ATOM 4110 C C . GLN A 1 535 ? -14.125 -10.409 -2.154 1.00 86.94 535 GLN A C 1
ATOM 4112 O O . GLN A 1 535 ? -13.864 -11.602 -2.037 1.00 86.94 535 GLN A O 1
ATOM 4117 N N . ARG A 1 536 ? -13.567 -9.492 -1.352 1.00 88.19 536 ARG A N 1
ATOM 4118 C CA . ARG A 1 536 ? -12.704 -9.868 -0.224 1.00 88.19 536 ARG A CA 1
ATOM 4119 C C . ARG A 1 536 ? -13.486 -10.744 0.755 1.00 88.19 536 ARG A C 1
ATOM 4121 O O . ARG A 1 536 ? -14.673 -10.506 1.012 1.00 88.19 536 ARG A O 1
ATOM 4128 N N . ARG A 1 537 ? -12.796 -11.750 1.282 1.00 89.94 537 ARG A N 1
ATOM 4129 C CA . ARG A 1 537 ? -13.262 -12.658 2.324 1.00 89.94 537 ARG A CA 1
ATOM 4130 C C . ARG A 1 537 ? -12.244 -12.638 3.462 1.00 89.94 537 ARG A C 1
ATOM 4132 O O . ARG A 1 537 ? -11.049 -12.502 3.207 1.00 89.94 537 ARG A O 1
ATOM 4139 N N . TRP A 1 538 ? -12.735 -12.712 4.687 1.00 92.94 538 TRP A N 1
ATOM 4140 C CA . TRP A 1 538 ? -11.939 -12.828 5.905 1.00 92.94 538 TRP A CA 1
ATOM 4141 C C . TRP A 1 538 ? -12.096 -14.235 6.453 1.00 92.94 538 TRP A C 1
ATOM 4143 O O . TRP A 1 538 ? -13.197 -14.777 6.379 1.00 92.94 538 TRP A O 1
ATOM 4153 N N . ASP A 1 539 ? -11.051 -14.786 7.063 1.00 91.50 539 ASP A N 1
ATOM 4154 C CA . ASP A 1 539 ? -11.222 -15.933 7.955 1.00 91.50 539 ASP A CA 1
ATOM 4155 C C . ASP A 1 539 ? -12.217 -15.568 9.056 1.00 91.50 539 ASP A C 1
ATOM 4157 O O . ASP A 1 539 ? -12.158 -14.459 9.598 1.00 91.50 539 ASP A O 1
ATOM 4161 N N . THR A 1 540 ? -13.109 -16.492 9.413 1.00 92.62 540 THR A N 1
ATOM 4162 C CA . THR A 1 540 ? -14.147 -16.246 10.425 1.00 92.62 540 THR A CA 1
ATOM 4163 C C . THR A 1 540 ? -13.554 -15.682 11.716 1.00 92.62 540 THR A C 1
ATOM 4165 O O . THR A 1 540 ? -13.981 -14.626 12.167 1.00 92.62 540 THR A O 1
ATOM 4168 N N . ALA A 1 541 ? -12.490 -16.294 12.247 1.00 91.62 541 ALA A N 1
ATOM 4169 C CA . ALA A 1 541 ? -11.828 -15.819 13.465 1.00 91.62 541 ALA A CA 1
ATOM 4170 C C . ALA A 1 541 ? -11.291 -14.380 13.336 1.00 91.62 541 ALA A C 1
ATOM 4172 O O . ALA A 1 541 ? -11.446 -13.574 14.253 1.00 91.62 541 ALA A O 1
ATOM 4173 N N . ARG A 1 542 ? -10.708 -14.035 12.180 1.00 92.06 542 ARG A N 1
ATOM 4174 C CA . ARG A 1 542 ? -10.191 -12.686 11.920 1.00 92.06 542 ARG A CA 1
ATOM 4175 C C . ARG A 1 542 ? -11.320 -11.672 11.781 1.00 92.06 542 ARG A C 1
ATOM 4177 O O . ARG A 1 542 ? -11.201 -10.547 12.258 1.00 92.06 542 ARG A O 1
ATOM 4184 N N . TRP A 1 543 ? -12.417 -12.058 11.133 1.00 95.06 543 TRP A N 1
ATOM 4185 C CA . TRP A 1 543 ? -13.604 -11.216 11.058 1.00 95.06 543 TRP A CA 1
ATOM 4186 C C . TRP A 1 543 ? -14.152 -10.932 12.456 1.00 95.06 543 TRP A C 1
ATOM 4188 O O . TRP A 1 543 ? -14.447 -9.780 12.744 1.00 95.06 543 TRP A O 1
ATOM 4198 N N . GLN A 1 544 ? -14.232 -11.937 13.333 1.00 92.56 544 GLN A N 1
ATOM 4199 C CA . GLN A 1 544 ? -14.713 -11.745 14.702 1.00 92.56 544 GLN A CA 1
ATOM 4200 C C . GLN A 1 544 ? -13.813 -10.785 15.485 1.00 92.56 544 GLN A C 1
ATOM 4202 O O . GLN A 1 544 ? -14.297 -9.797 16.026 1.00 92.56 544 GLN A O 1
ATOM 4207 N N . GLU A 1 545 ? -12.498 -11.000 15.462 1.00 91.12 545 GLU A N 1
ATOM 4208 C CA . GLU A 1 545 ? -11.527 -10.115 16.117 1.00 91.12 545 GLU A CA 1
ATOM 4209 C C . GLU A 1 545 ? -11.695 -8.645 15.695 1.00 91.12 545 GLU A C 1
ATOM 4211 O O . GLU A 1 545 ? -11.732 -7.749 16.537 1.00 91.12 545 GLU A O 1
ATOM 4216 N N . LEU A 1 546 ? -11.845 -8.398 14.392 1.00 92.38 546 LEU A N 1
ATOM 4217 C CA . LEU A 1 546 ? -11.949 -7.050 13.840 1.00 92.38 546 LEU A CA 1
ATOM 4218 C C . LEU A 1 546 ? -13.341 -6.442 14.035 1.00 92.38 546 LEU A C 1
ATOM 4220 O O . LEU A 1 546 ? -13.468 -5.297 14.450 1.00 92.38 546 LEU A O 1
ATOM 4224 N N . PHE A 1 547 ? -14.398 -7.170 13.690 1.00 93.75 547 PHE A N 1
ATOM 4225 C CA . PHE A 1 547 ? -15.754 -6.637 13.555 1.00 93.75 547 PHE A CA 1
ATOM 4226 C C . PHE A 1 547 ? -16.639 -6.880 14.783 1.00 93.75 547 PHE A C 1
ATOM 4228 O O . PHE A 1 547 ? -17.731 -6.308 14.843 1.00 93.75 547 PHE A O 1
ATOM 4235 N N . GLU A 1 548 ? -16.197 -7.664 15.769 1.00 90.38 548 GLU A N 1
ATOM 4236 C CA . GLU A 1 548 ? -16.880 -7.763 17.063 1.00 90.38 548 GLU A CA 1
ATOM 4237 C C . GLU A 1 548 ? -16.299 -6.817 18.115 1.00 90.38 548 GLU A C 1
ATOM 4239 O O . GLU A 1 548 ? -17.092 -6.245 18.862 1.00 90.38 548 GLU A O 1
ATOM 4244 N N . ASN A 1 549 ? -14.977 -6.600 18.127 1.00 87.38 549 ASN A N 1
ATOM 4245 C CA . ASN A 1 549 ? -14.300 -5.909 19.235 1.00 87.38 549 ASN A CA 1
ATOM 4246 C C . ASN A 1 549 ? -13.854 -4.477 18.900 1.00 87.38 549 ASN A C 1
ATOM 4248 O O . ASN A 1 549 ? -13.795 -3.621 19.778 1.00 87.38 549 ASN A O 1
ATOM 4252 N N . HIS A 1 550 ? -13.545 -4.165 17.635 1.00 92.44 550 HIS A N 1
ATOM 4253 C CA . HIS A 1 550 ? -13.044 -2.830 17.305 1.00 92.44 550 HIS A CA 1
ATOM 4254 C C . HIS A 1 550 ? -14.188 -1.790 17.311 1.00 92.44 550 HIS A C 1
ATOM 4256 O O . HIS A 1 550 ? -15.136 -1.924 16.525 1.00 92.44 550 HIS A O 1
ATOM 4262 N N . PRO A 1 551 ? -14.059 -0.652 18.030 1.00 91.62 551 PRO A N 1
ATOM 4263 C CA . PRO A 1 551 ? -15.147 0.311 18.254 1.00 91.62 551 PRO A CA 1
ATOM 4264 C C . PRO A 1 551 ? -15.778 0.873 16.975 1.00 91.62 551 PRO A C 1
ATOM 4266 O O . PRO A 1 551 ? -16.998 0.989 16.855 1.00 91.62 551 PRO A O 1
ATOM 4269 N N . LEU A 1 552 ? -14.953 1.201 15.975 1.00 92.75 552 LEU A N 1
ATOM 4270 C CA . LEU A 1 552 ? -15.446 1.651 14.671 1.00 92.75 552 LEU A CA 1
ATOM 4271 C C . LEU A 1 552 ? -15.965 0.505 13.784 1.00 92.75 552 LEU A C 1
ATOM 4273 O O . LEU A 1 552 ? -17.003 0.666 13.140 1.00 92.75 552 LEU A O 1
ATOM 4277 N N . LEU A 1 553 ? -15.267 -0.636 13.709 1.00 94.19 553 LEU A N 1
ATOM 4278 C CA . LEU A 1 553 ? -15.616 -1.717 12.779 1.00 94.19 553 LEU A CA 1
ATOM 4279 C C . LEU A 1 553 ? -16.893 -2.457 13.181 1.00 94.19 553 LEU A C 1
ATOM 4281 O O . LEU A 1 553 ? -17.671 -2.803 12.292 1.00 94.19 553 LEU A O 1
ATOM 4285 N N . GLN A 1 554 ? -17.206 -2.579 14.474 1.00 92.25 554 GLN A N 1
ATOM 4286 C CA . GLN A 1 554 ? -18.488 -3.144 14.919 1.00 92.25 554 GLN A CA 1
ATOM 4287 C C . GLN A 1 554 ? -19.708 -2.375 14.396 1.00 92.25 554 GLN A C 1
ATOM 4289 O O . GLN A 1 554 ? -20.774 -2.946 14.133 1.00 92.25 554 GLN A O 1
ATOM 4294 N N . THR A 1 555 ? -19.545 -1.068 14.172 1.00 92.44 555 THR A N 1
ATOM 4295 C CA . THR A 1 555 ? -20.594 -0.231 13.590 1.00 92.44 555 THR A CA 1
ATOM 4296 C C . THR A 1 555 ? -20.800 -0.572 12.112 1.00 92.44 555 THR A C 1
ATOM 4298 O O . THR A 1 555 ? -21.937 -0.645 11.647 1.00 92.44 555 THR A O 1
ATOM 4301 N N . TYR A 1 556 ? -19.728 -0.863 11.368 1.00 95.00 556 TYR A N 1
ATOM 4302 C CA . TYR A 1 556 ? -19.836 -1.384 10.001 1.00 95.00 556 TYR A CA 1
ATOM 4303 C C . TYR A 1 556 ? -20.453 -2.782 9.979 1.00 95.00 556 TYR A C 1
ATOM 4305 O O . TYR A 1 556 ? -21.358 -3.028 9.182 1.00 95.00 556 TYR A O 1
ATOM 4313 N N . ALA A 1 557 ? -20.034 -3.659 10.895 1.00 94.25 557 ALA A N 1
ATOM 4314 C CA . ALA A 1 557 ? -20.600 -4.994 11.061 1.00 94.25 557 ALA A CA 1
ATOM 4315 C C . ALA A 1 557 ? -22.124 -4.938 11.238 1.00 94.25 557 ALA A C 1
ATOM 4317 O O . ALA A 1 557 ? -22.856 -5.724 10.639 1.00 94.25 557 ALA A O 1
ATOM 4318 N N . SER A 1 558 ? -22.591 -3.945 12.001 1.00 93.56 558 SER A N 1
ATOM 4319 C CA . SER A 1 558 ? -24.004 -3.754 12.319 1.00 93.56 558 SER A CA 1
ATOM 4320 C C . SER A 1 558 ? -24.822 -3.050 11.239 1.00 93.56 558 SER A C 1
ATOM 4322 O O . SER A 1 558 ? -26.053 -3.086 11.290 1.00 93.56 558 SER A O 1
ATOM 4324 N N . ASN A 1 559 ? -24.178 -2.401 10.271 1.00 94.81 559 ASN A N 1
ATOM 4325 C CA . ASN A 1 559 ? -24.846 -1.622 9.224 1.00 94.81 559 ASN A CA 1
ATOM 4326 C C . ASN A 1 559 ? -24.735 -2.248 7.827 1.00 94.81 559 ASN A C 1
ATOM 4328 O O . ASN A 1 559 ? -25.242 -1.679 6.861 1.00 94.81 559 ASN A O 1
ATOM 4332 N N . LEU A 1 560 ? -24.096 -3.410 7.719 1.00 97.06 560 LEU A N 1
ATOM 4333 C CA . LEU A 1 560 ? -23.932 -4.174 6.487 1.00 97.06 560 LEU A CA 1
ATOM 4334 C C . LEU A 1 560 ? -24.554 -5.564 6.635 1.00 97.06 560 LEU A C 1
ATOM 4336 O O . LEU A 1 560 ? -24.724 -6.070 7.746 1.00 97.06 560 LEU A O 1
ATOM 4340 N N . VAL A 1 561 ? -24.886 -6.175 5.501 1.00 97.88 561 VAL A N 1
ATOM 4341 C CA . VAL A 1 561 ? -25.275 -7.588 5.436 1.00 97.88 561 VAL A CA 1
ATOM 4342 C C . VAL A 1 561 ? -24.056 -8.423 5.057 1.00 97.88 561 VAL A C 1
ATOM 4344 O O . VAL A 1 561 ? -23.325 -8.114 4.112 1.00 97.88 561 VAL A O 1
ATOM 4347 N N . TRP A 1 562 ? -23.835 -9.485 5.808 1.00 97.75 562 TRP A N 1
ATOM 4348 C CA . TRP A 1 562 ? -22.705 -10.387 5.676 1.00 97.75 562 TRP A CA 1
ATOM 4349 C C . TRP A 1 562 ? -23.176 -11.760 5.229 1.00 97.75 562 TRP A C 1
ATOM 4351 O O . TRP A 1 562 ? -24.365 -12.081 5.239 1.00 97.75 562 TRP A O 1
ATOM 4361 N N . ALA A 1 563 ? -22.217 -12.562 4.815 1.00 96.00 563 ALA A N 1
ATOM 4362 C CA . ALA A 1 563 ? -22.417 -13.904 4.332 1.00 96.00 563 ALA A CA 1
ATOM 4363 C C . ALA A 1 563 ? -21.261 -14.788 4.780 1.00 96.00 563 ALA A C 1
ATOM 4365 O O . ALA A 1 563 ? -20.121 -14.318 4.846 1.00 96.00 563 ALA A O 1
ATOM 4366 N N . THR A 1 564 ? -21.561 -16.053 5.051 1.00 95.31 564 THR A N 1
ATOM 4367 C CA . THR A 1 564 ? -20.545 -17.081 5.249 1.00 95.31 564 THR A CA 1
ATOM 4368 C C . THR A 1 564 ? -20.338 -17.876 3.970 1.00 95.31 564 THR A C 1
ATOM 4370 O O . THR A 1 564 ? -21.260 -18.071 3.171 1.00 95.31 564 THR A O 1
ATOM 4373 N N . TYR A 1 565 ? -19.090 -18.275 3.755 1.00 91.50 565 TYR A N 1
ATOM 4374 C CA . TYR A 1 565 ? -18.631 -18.952 2.555 1.00 91.50 565 TYR A CA 1
ATOM 4375 C C . TYR A 1 565 ? -17.801 -20.173 2.937 1.00 91.50 565 TYR A C 1
ATOM 4377 O O . TYR A 1 565 ? -17.022 -20.144 3.897 1.00 91.50 565 TYR A O 1
ATOM 4385 N N . ASP A 1 566 ? -17.949 -21.236 2.153 1.00 86.81 566 ASP A N 1
ATOM 4386 C CA . ASP A 1 566 ? -17.093 -22.413 2.264 1.00 86.81 566 ASP A CA 1
ATOM 4387 C C . ASP A 1 566 ? -15.693 -22.152 1.668 1.00 86.81 566 ASP A C 1
ATOM 4389 O O . ASP A 1 566 ? -15.365 -21.060 1.188 1.00 86.81 566 ASP A O 1
ATOM 4393 N N . SER A 1 567 ? -14.832 -23.169 1.690 1.00 82.38 567 SER A N 1
ATOM 4394 C CA . SER A 1 567 ? -13.493 -23.098 1.092 1.00 82.38 567 SER A CA 1
ATOM 4395 C C . SER A 1 567 ? -13.503 -22.952 -0.435 1.00 82.38 567 SER A C 1
ATOM 4397 O O . SER A 1 567 ? -12.508 -22.517 -1.011 1.00 82.38 567 SER A O 1
ATOM 4399 N N . ALA A 1 568 ? -14.620 -23.266 -1.098 1.00 80.38 568 ALA A N 1
ATOM 4400 C CA . ALA A 1 568 ? -14.827 -23.052 -2.527 1.00 80.38 568 ALA A CA 1
ATOM 4401 C C . ALA A 1 568 ? -15.422 -21.663 -2.839 1.00 80.38 568 ALA A C 1
ATOM 4403 O O . ALA A 1 568 ? -15.758 -21.393 -3.992 1.00 80.38 568 ALA A O 1
ATOM 4404 N N . SER A 1 569 ? -15.531 -20.775 -1.839 1.00 80.81 569 SER A N 1
ATOM 4405 C CA . SER A 1 569 ? -16.163 -19.452 -1.944 1.00 80.81 569 SER A CA 1
ATOM 4406 C C . SER A 1 569 ? -17.640 -19.492 -2.351 1.00 80.81 569 SER A C 1
ATOM 4408 O O . SER A 1 569 ? -18.161 -18.523 -2.904 1.00 80.81 569 SER A O 1
ATOM 4410 N N . SER A 1 570 ? -18.338 -20.591 -2.063 1.00 86.00 570 SER A N 1
ATOM 4411 C CA . SER A 1 570 ? -19.781 -20.698 -2.285 1.00 86.00 570 SER A CA 1
ATOM 4412 C C . SER A 1 570 ? -20.540 -20.123 -1.096 1.00 86.00 570 SER A C 1
ATOM 4414 O O . SER A 1 570 ? -20.248 -20.468 0.052 1.00 86.00 570 SER A O 1
ATOM 4416 N N . LEU A 1 571 ? -21.525 -19.266 -1.377 1.00 91.81 571 LEU A N 1
ATOM 4417 C CA . LEU A 1 571 ? -22.414 -18.682 -0.374 1.00 91.81 571 LEU A CA 1
ATOM 4418 C C . LEU A 1 571 ? -23.166 -19.786 0.388 1.00 91.81 571 LEU A C 1
ATOM 4420 O O . LEU A 1 571 ? -23.878 -20.573 -0.234 1.00 91.81 571 LEU A O 1
ATOM 4424 N N . GLN A 1 572 ? -23.034 -19.813 1.716 1.00 92.06 572 GLN A N 1
ATOM 4425 C CA . GLN A 1 572 ? -23.733 -20.766 2.587 1.00 92.06 572 GLN A CA 1
ATOM 4426 C C . GLN A 1 572 ? -24.992 -20.145 3.192 1.00 92.06 572 GLN A C 1
ATOM 4428 O O . GLN A 1 572 ? -26.100 -20.645 3.007 1.00 92.06 572 GLN A O 1
ATOM 4433 N N . ARG A 1 573 ? -24.833 -19.017 3.890 1.00 92.81 573 ARG A N 1
ATOM 4434 C CA . ARG A 1 573 ? -25.941 -18.259 4.479 1.00 92.81 573 ARG A CA 1
ATOM 4435 C C . ARG A 1 573 ? -25.582 -16.791 4.636 1.00 92.81 573 ARG A C 1
ATOM 4437 O O . ARG A 1 573 ? -24.416 -16.409 4.600 1.00 92.81 573 ARG A O 1
ATOM 4444 N N . THR A 1 574 ? -26.605 -15.970 4.842 1.00 97.06 574 THR A N 1
ATOM 4445 C CA . THR A 1 574 ? -26.467 -14.530 5.079 1.00 97.06 574 THR A CA 1
ATOM 4446 C C . THR A 1 574 ? -26.921 -14.135 6.467 1.00 97.06 574 THR A C 1
ATOM 4448 O O . THR A 1 574 ? -27.877 -14.709 6.992 1.00 97.06 574 THR A O 1
ATOM 4451 N N . PHE A 1 575 ? -26.301 -13.102 7.022 1.00 97.12 575 PHE A N 1
ATOM 4452 C CA . PHE A 1 575 ? -26.601 -12.611 8.353 1.00 97.12 575 PHE A CA 1
ATOM 4453 C C . PHE A 1 575 ? -26.296 -11.122 8.503 1.00 97.12 575 PHE A C 1
ATOM 4455 O O . PHE A 1 575 ? -25.630 -10.498 7.678 1.00 97.12 575 PHE A O 1
ATOM 4462 N N . ARG A 1 576 ? -26.759 -10.550 9.608 1.00 95.88 576 ARG A N 1
ATOM 4463 C CA . ARG A 1 576 ? -26.375 -9.222 10.076 1.00 95.88 576 ARG A CA 1
ATOM 4464 C C . ARG A 1 576 ? -26.064 -9.302 11.565 1.00 95.88 576 ARG A C 1
ATOM 4466 O O . ARG A 1 576 ? -26.802 -9.943 12.310 1.00 95.88 576 ARG A O 1
ATOM 4473 N N . ARG A 1 577 ? -25.009 -8.615 12.001 1.00 94.69 577 ARG A N 1
ATOM 4474 C CA . ARG A 1 577 ? -24.719 -8.420 13.425 1.00 94.69 577 ARG A CA 1
ATOM 4475 C C . ARG A 1 577 ? -25.593 -7.289 13.972 1.00 94.69 577 ARG A C 1
ATOM 4477 O O . ARG A 1 577 ? -25.767 -6.258 13.330 1.00 94.69 577 ARG A O 1
ATOM 4484 N N . TYR A 1 578 ? -26.185 -7.459 15.139 1.00 93.50 578 TYR A N 1
ATOM 4485 C CA . TYR A 1 578 ? -26.867 -6.389 15.859 1.00 93.50 578 TYR A CA 1
ATOM 4486 C C . TYR A 1 578 ? -25.875 -5.625 16.748 1.00 93.50 578 TYR A C 1
ATOM 4488 O O . TYR A 1 578 ? -24.825 -6.163 17.096 1.00 93.50 578 TYR A O 1
ATOM 4496 N N . PRO A 1 579 ? -26.197 -4.385 17.169 1.00 89.25 579 PRO A N 1
ATOM 4497 C CA . PRO A 1 579 ? -25.308 -3.608 18.036 1.00 89.25 579 PRO A CA 1
ATOM 4498 C C . PRO A 1 579 ? -24.949 -4.299 19.359 1.00 89.25 579 PRO A C 1
ATOM 4500 O O . PRO A 1 579 ? -23.895 -4.030 19.912 1.00 89.25 579 PRO A O 1
ATOM 4503 N N . ASN A 1 580 ? -25.797 -5.207 19.849 1.00 89.25 580 ASN A N 1
ATOM 4504 C CA . ASN A 1 580 ? -25.550 -6.006 21.053 1.00 89.25 580 ASN A CA 1
ATOM 4505 C C . ASN A 1 580 ? -24.740 -7.294 20.795 1.00 89.25 580 ASN A C 1
ATOM 4507 O O . ASN A 1 580 ? -24.714 -8.169 21.655 1.00 89.25 580 ASN A O 1
ATOM 4511 N N . GLY A 1 581 ? -24.155 -7.454 19.606 1.00 89.62 581 GLY A N 1
ATOM 4512 C CA . GLY A 1 581 ? -23.317 -8.597 19.240 1.00 89.62 581 GLY A CA 1
ATOM 4513 C C . GLY A 1 581 ? -24.059 -9.807 18.676 1.00 89.62 581 GLY A C 1
ATOM 4514 O O . GLY A 1 581 ? -23.436 -10.634 18.020 1.00 89.62 581 GLY A O 1
ATOM 4515 N N . LEU A 1 582 ? -25.380 -9.900 18.854 1.00 94.44 582 LEU A N 1
ATOM 4516 C CA . LEU A 1 582 ? -26.155 -11.035 18.347 1.00 94.44 582 LEU A CA 1
ATOM 4517 C C . LEU A 1 582 ? -26.222 -11.036 16.817 1.00 94.44 582 LEU A C 1
ATOM 4519 O O . LEU A 1 582 ? -26.341 -9.981 16.196 1.00 94.44 582 LEU A O 1
ATOM 4523 N N . LEU A 1 583 ? -26.216 -12.217 16.206 1.00 95.75 583 LEU A N 1
ATOM 4524 C CA . LEU A 1 583 ? -26.396 -12.370 14.764 1.00 95.75 583 LEU A CA 1
ATOM 4525 C C . LEU A 1 583 ? -27.851 -12.706 14.453 1.00 95.75 583 LEU A C 1
ATOM 4527 O O . LEU A 1 583 ? -28.485 -13.459 15.190 1.00 95.75 583 LEU A O 1
ATOM 4531 N N . ALA A 1 584 ? -28.369 -12.178 13.349 1.00 96.19 584 ALA A N 1
ATOM 4532 C CA . ALA A 1 584 ? -29.703 -12.505 12.868 1.00 96.19 584 ALA A CA 1
ATOM 4533 C C . ALA A 1 584 ? -29.725 -12.754 11.358 1.00 96.19 584 ALA A C 1
ATOM 4535 O O . ALA A 1 584 ? -28.951 -12.150 10.610 1.00 96.19 584 ALA A O 1
ATOM 4536 N N . ASN A 1 585 ? -30.642 -13.612 10.914 1.00 96.38 585 ASN A N 1
ATOM 4537 C CA . ASN A 1 585 ? -30.972 -13.794 9.499 1.00 96.38 585 ASN A CA 1
ATOM 4538 C C . ASN A 1 585 ? -31.905 -12.665 8.986 1.00 96.38 585 ASN A C 1
ATOM 4540 O O . ASN A 1 585 ? -32.296 -11.764 9.736 1.00 96.38 585 ASN A O 1
ATOM 4544 N N . ALA A 1 586 ? -32.309 -12.724 7.710 1.00 95.38 586 ALA A N 1
ATOM 4545 C CA . ALA A 1 586 ? -33.209 -11.729 7.114 1.00 95.38 586 ALA A CA 1
ATOM 4546 C C . ALA A 1 586 ? -34.573 -11.648 7.833 1.00 95.38 586 ALA A C 1
ATOM 4548 O O . ALA A 1 586 ? -35.105 -10.555 8.049 1.00 95.38 586 ALA A O 1
ATOM 4549 N N . GLY A 1 587 ? -35.109 -12.789 8.285 1.00 93.62 587 GLY A N 1
ATOM 4550 C CA . GLY A 1 587 ? -36.345 -12.864 9.074 1.00 93.62 587 GLY A CA 1
ATOM 4551 C C . GLY A 1 587 ? -36.247 -12.135 10.419 1.00 93.62 587 GLY A C 1
ATOM 4552 O O . GLY A 1 587 ? -37.218 -11.518 10.871 1.00 93.62 587 GLY A O 1
ATOM 4553 N N . GLY A 1 588 ? -35.043 -12.082 10.989 1.00 92.75 588 GLY A N 1
ATOM 4554 C CA . GLY A 1 588 ? -34.759 -11.559 12.323 1.00 92.75 588 GLY A CA 1
ATOM 4555 C C . GLY A 1 588 ? -34.585 -12.653 13.376 1.00 92.75 588 GLY A C 1
ATOM 4556 O O . GLY A 1 588 ? -34.474 -12.316 14.555 1.00 92.75 588 GLY A O 1
ATOM 4557 N N . ASP A 1 589 ? -34.554 -13.926 12.972 1.00 96.00 589 ASP A N 1
ATOM 4558 C CA . ASP A 1 589 ? -34.254 -15.034 13.875 1.00 96.00 589 ASP A CA 1
ATOM 4559 C C . ASP A 1 589 ? -32.773 -15.001 14.239 1.00 96.00 589 ASP A C 1
ATOM 4561 O O . ASP A 1 589 ? -31.919 -14.768 13.377 1.00 96.00 589 ASP A O 1
ATOM 4565 N N . LEU A 1 590 ? -32.483 -15.234 15.518 1.00 96.88 590 LEU A N 1
ATOM 4566 C CA . LEU A 1 590 ? -31.118 -15.261 16.021 1.00 96.88 590 LEU A CA 1
ATOM 4567 C C . LEU A 1 590 ? -30.386 -16.508 15.530 1.00 96.88 590 LEU A C 1
ATOM 4569 O O . LEU A 1 590 ? -30.951 -17.603 15.524 1.00 96.88 590 LEU A O 1
ATOM 4573 N N . ILE A 1 591 ? -29.124 -16.327 15.156 1.00 94.81 591 ILE A N 1
ATOM 4574 C CA . ILE A 1 591 ? -28.244 -17.399 14.693 1.00 94.81 591 ILE A CA 1
ATOM 4575 C C . ILE A 1 591 ? -26.899 -17.345 15.427 1.00 94.81 591 ILE A C 1
ATOM 4577 O O . ILE A 1 591 ? -26.526 -16.319 15.994 1.00 94.81 591 ILE A O 1
ATOM 4581 N N . GLU A 1 592 ? -26.159 -18.447 15.373 1.00 91.69 592 GLU A N 1
ATOM 4582 C CA . GLU A 1 592 ? -24.790 -18.570 15.885 1.00 91.69 592 GLU A CA 1
ATOM 4583 C C . GLU A 1 592 ? -23.863 -19.046 14.767 1.00 91.69 592 GLU A C 1
ATOM 4585 O O . GLU A 1 592 ? -24.328 -19.703 13.829 1.00 91.69 592 GLU A O 1
ATOM 4590 N N . PHE A 1 593 ? -22.568 -18.733 14.863 1.00 87.19 593 PHE A N 1
ATOM 4591 C CA . PHE A 1 593 ? -21.562 -19.247 13.931 1.00 87.19 593 PHE A CA 1
ATOM 4592 C C . PHE A 1 593 ? -21.447 -20.776 14.022 1.00 87.19 593 PHE A C 1
ATOM 4594 O O . PHE A 1 593 ? -21.400 -21.354 15.110 1.00 87.19 593 PHE A O 1
ATOM 4601 N N . GLU A 1 594 ? -21.408 -21.431 12.867 1.00 83.56 594 GLU A N 1
ATOM 4602 C CA . GLU A 1 594 ? -21.224 -22.875 12.736 1.00 83.56 594 GLU A CA 1
ATOM 4603 C C . GLU A 1 594 ? -19.724 -23.204 12.625 1.00 83.56 594 GLU A C 1
ATOM 4605 O O . GLU A 1 594 ? -18.907 -22.377 12.223 1.00 83.56 594 GLU A O 1
ATOM 4610 N N . LYS A 1 595 ? -19.319 -24.415 13.032 1.00 74.81 595 LYS A N 1
ATOM 4611 C CA . LYS A 1 595 ? -17.887 -24.774 13.145 1.00 74.81 595 LYS A CA 1
ATOM 4612 C C . LYS A 1 595 ? -17.164 -24.893 11.802 1.00 74.81 595 LYS A C 1
ATOM 4614 O O . LYS A 1 595 ? -15.938 -24.866 11.772 1.00 74.81 595 LYS A O 1
ATOM 4619 N N . ASP A 1 596 ? -17.909 -25.113 10.733 1.00 74.25 596 ASP A N 1
ATOM 4620 C CA . ASP A 1 596 ? -17.445 -25.287 9.360 1.00 74.25 596 ASP A CA 1
ATOM 4621 C C . ASP A 1 596 ? -17.470 -23.984 8.548 1.00 74.25 596 ASP A C 1
ATOM 4623 O O . ASP A 1 596 ? -17.074 -23.980 7.382 1.00 74.25 596 ASP A O 1
ATOM 4627 N N . GLU A 1 597 ? -17.860 -22.862 9.156 1.00 76.38 597 GLU A N 1
ATOM 4628 C CA . GLU A 1 597 ? -17.800 -21.553 8.514 1.00 76.38 597 GLU A CA 1
ATOM 4629 C C . GLU A 1 597 ? -16.362 -21.054 8.461 1.00 76.38 597 GLU A C 1
ATOM 4631 O O . GLU A 1 597 ? -15.800 -20.566 9.443 1.00 76.38 597 GLU A O 1
ATOM 4636 N N . VAL A 1 598 ? -15.761 -21.189 7.282 1.00 83.31 598 VAL A N 1
ATOM 4637 C CA . VAL A 1 598 ? -14.349 -20.866 7.073 1.00 83.31 598 VAL A CA 1
ATOM 4638 C C . VAL A 1 598 ? -14.159 -19.371 6.837 1.00 83.31 598 VAL A C 1
ATOM 4640 O O . VAL A 1 598 ? -13.256 -18.770 7.419 1.00 83.31 598 VAL A O 1
ATOM 4643 N N . HIS A 1 599 ? -15.026 -18.766 6.018 1.00 93.00 599 HIS A N 1
ATOM 4644 C CA . HIS A 1 599 ? -14.858 -17.383 5.595 1.00 93.00 599 HIS A CA 1
ATOM 4645 C C . HIS A 1 599 ? -16.128 -16.542 5.728 1.00 93.00 599 HIS A C 1
ATOM 4647 O O . HIS A 1 599 ? -17.240 -17.016 5.492 1.00 93.00 599 HIS A O 1
ATOM 4653 N N . ILE A 1 600 ? -15.944 -15.250 5.993 1.00 95.31 600 ILE A N 1
ATOM 4654 C CA . ILE A 1 600 ? -16.993 -14.229 6.035 1.00 95.31 600 ILE A CA 1
ATOM 4655 C C . ILE A 1 600 ? -16.715 -13.159 4.976 1.00 95.31 600 ILE A C 1
ATOM 4657 O O . ILE A 1 600 ? -15.575 -12.757 4.749 1.00 95.31 600 ILE A O 1
ATOM 4661 N N . GLY A 1 601 ? -17.762 -12.661 4.323 1.00 94.69 601 GLY A N 1
ATOM 4662 C CA . GLY A 1 601 ? -17.674 -11.554 3.372 1.00 94.69 601 GLY A CA 1
ATOM 4663 C C . GLY A 1 601 ? -18.945 -10.717 3.335 1.00 94.69 601 GLY A C 1
ATOM 4664 O O . GLY A 1 601 ? -20.007 -11.156 3.768 1.00 94.69 601 GLY A O 1
ATOM 4665 N N . MET A 1 602 ? -18.851 -9.500 2.802 1.00 96.06 602 MET A N 1
ATOM 4666 C CA . MET A 1 602 ? -20.042 -8.695 2.518 1.00 96.06 602 MET A CA 1
ATOM 4667 C C . MET A 1 602 ? -20.794 -9.310 1.339 1.00 96.06 602 MET A C 1
ATOM 4669 O O . MET A 1 602 ? -20.172 -9.646 0.330 1.00 96.06 602 MET A O 1
ATOM 4673 N N . VAL A 1 603 ? -22.116 -9.442 1.466 1.00 95.06 603 VAL A N 1
ATOM 4674 C CA . VAL A 1 603 ? -22.946 -10.012 0.398 1.00 95.06 603 VAL A CA 1
ATOM 4675 C C . VAL A 1 603 ? -23.171 -8.996 -0.721 1.00 95.06 603 VAL A C 1
ATOM 4677 O O . VAL A 1 603 ? -23.472 -7.823 -0.460 1.00 95.06 603 VAL A O 1
ATOM 4680 N N . HIS A 1 604 ? -23.032 -9.443 -1.965 1.00 95.31 604 HIS A N 1
ATOM 4681 C CA . HIS A 1 604 ? -23.387 -8.690 -3.161 1.00 95.31 604 HIS A CA 1
ATOM 4682 C C . HIS A 1 604 ? -24.814 -9.054 -3.628 1.00 95.31 604 HIS A C 1
ATOM 4684 O O . HIS A 1 604 ? -25.190 -10.222 -3.549 1.00 95.31 604 HIS A O 1
ATOM 4690 N N . PRO A 1 605 ? -25.616 -8.121 -4.188 1.00 96.62 605 PRO A N 1
ATOM 4691 C CA . PRO A 1 605 ? -26.991 -8.420 -4.618 1.00 96.62 605 PRO A CA 1
ATOM 4692 C C . PRO A 1 605 ? -27.116 -9.587 -5.608 1.00 96.62 605 PRO A C 1
ATOM 4694 O O . PRO A 1 605 ? -28.103 -10.308 -5.588 1.00 96.62 605 PRO A O 1
ATOM 4697 N N . LEU A 1 606 ? -26.107 -9.790 -6.463 1.00 95.25 606 LEU A N 1
ATOM 4698 C CA . LEU A 1 606 ? -26.065 -10.907 -7.424 1.00 95.25 606 LEU A CA 1
ATOM 4699 C C . LEU A 1 606 ? -25.901 -12.291 -6.788 1.00 95.25 606 LEU A C 1
ATOM 4701 O O . LEU A 1 606 ? -26.097 -13.289 -7.476 1.00 95.25 606 LEU A O 1
ATOM 4705 N N . GLU A 1 607 ? -25.504 -12.355 -5.522 1.00 94.00 607 GLU A N 1
ATOM 4706 C CA . GLU A 1 607 ? -25.383 -13.614 -4.783 1.00 94.00 607 GLU A CA 1
ATOM 4707 C C . GLU A 1 607 ? -26.720 -14.015 -4.143 1.00 94.00 607 GLU A C 1
ATOM 4709 O O . GLU A 1 607 ? -26.873 -15.153 -3.709 1.00 94.00 607 GLU A O 1
ATOM 4714 N N . LEU A 1 608 ? -27.696 -13.100 -4.103 1.00 95.75 608 LEU A N 1
ATOM 4715 C CA . LEU A 1 608 ? -28.996 -13.306 -3.475 1.00 95.75 608 LEU A CA 1
ATOM 4716 C C . LEU A 1 608 ? -30.069 -13.686 -4.493 1.00 95.75 608 LEU A C 1
ATOM 4718 O O . LEU A 1 608 ? -30.104 -13.191 -5.623 1.00 95.75 608 LEU A O 1
ATOM 4722 N N . SER A 1 609 ? -31.014 -14.517 -4.052 1.00 95.19 609 SER A N 1
ATOM 4723 C CA . SER A 1 609 ? -32.283 -14.651 -4.756 1.00 95.19 609 SER A CA 1
ATOM 4724 C C . SER A 1 609 ? -33.078 -13.339 -4.665 1.00 95.19 609 SER A C 1
ATOM 4726 O O . SER A 1 609 ? -32.865 -12.518 -3.771 1.00 95.19 609 SER A O 1
ATOM 4728 N N . ALA A 1 610 ? -34.033 -13.132 -5.575 1.00 95.50 610 ALA A N 1
ATOM 4729 C CA . ALA A 1 610 ? -34.902 -11.954 -5.515 1.00 95.50 610 ALA A CA 1
ATOM 4730 C C . ALA A 1 610 ? -35.723 -11.891 -4.210 1.00 95.50 610 ALA A C 1
ATOM 4732 O O . ALA A 1 610 ? -36.029 -10.801 -3.732 1.00 95.50 610 ALA A O 1
ATOM 4733 N N . GLU A 1 611 ? -36.060 -13.052 -3.638 1.00 96.75 611 GLU A N 1
ATOM 4734 C CA . GLU A 1 611 ? -36.768 -13.164 -2.361 1.00 96.75 611 GLU A CA 1
ATOM 4735 C C . GLU A 1 611 ? -35.868 -12.748 -1.192 1.00 96.75 611 GLU A C 1
ATOM 4737 O O . GLU A 1 611 ? -36.256 -11.882 -0.408 1.00 96.75 611 GLU A O 1
ATOM 4742 N N . ASP A 1 612 ? -34.643 -13.277 -1.125 1.00 96.62 612 ASP A N 1
ATOM 4743 C CA . ASP A 1 612 ? -33.689 -12.948 -0.058 1.00 96.62 612 ASP A CA 1
ATOM 4744 C C . ASP A 1 612 ? -33.252 -11.481 -0.110 1.00 96.62 612 ASP A C 1
ATOM 4746 O O . ASP A 1 612 ? -33.138 -10.825 0.928 1.00 96.62 612 ASP A O 1
ATOM 4750 N N . LEU A 1 613 ? -33.039 -10.938 -1.315 1.00 97.56 613 LEU A N 1
ATOM 4751 C CA . LEU A 1 613 ? -32.712 -9.526 -1.506 1.00 97.56 613 LEU A CA 1
ATOM 4752 C C . LEU A 1 613 ? -33.821 -8.627 -0.948 1.00 97.56 613 LEU A C 1
ATOM 4754 O O . LEU A 1 613 ? -33.540 -7.708 -0.175 1.00 97.56 613 LEU A O 1
ATOM 4758 N N . LEU A 1 614 ? -35.079 -8.923 -1.293 1.00 97.56 614 LEU A N 1
ATOM 4759 C CA . LEU A 1 614 ? -36.234 -8.180 -0.795 1.00 97.56 614 LEU A CA 1
ATOM 4760 C C . LEU A 1 614 ? -36.384 -8.329 0.726 1.00 97.56 614 LEU A C 1
ATOM 4762 O O . LEU A 1 614 ? -36.645 -7.339 1.414 1.00 97.56 614 LEU A O 1
ATOM 4766 N N . ALA A 1 615 ? -36.191 -9.537 1.261 1.00 97.94 615 ALA A N 1
ATOM 4767 C CA . ALA A 1 615 ? -36.263 -9.801 2.694 1.00 97.94 615 ALA A CA 1
ATOM 4768 C C . ALA A 1 615 ? -35.224 -8.978 3.471 1.00 97.94 615 ALA A C 1
ATOM 4770 O O . ALA A 1 615 ? -35.555 -8.353 4.482 1.00 97.94 615 ALA A O 1
ATOM 4771 N N . TRP A 1 616 ? -33.988 -8.899 2.975 1.00 98.12 616 TRP A N 1
ATOM 4772 C CA . TRP A 1 616 ? -32.954 -8.067 3.585 1.00 98.12 616 TRP A CA 1
ATOM 4773 C C . TRP A 1 616 ? -33.231 -6.568 3.461 1.00 98.12 616 TRP A C 1
ATOM 4775 O O . TRP A 1 616 ? -33.053 -5.845 4.443 1.00 98.12 616 TRP A O 1
ATOM 4785 N N . GLN A 1 617 ? -33.701 -6.087 2.308 1.00 97.56 617 GLN A N 1
ATOM 4786 C CA . GLN A 1 617 ? -34.096 -4.681 2.144 1.00 97.56 617 GLN A CA 1
ATOM 4787 C C . GLN A 1 617 ? -35.182 -4.290 3.160 1.00 97.56 617 GLN A C 1
ATOM 4789 O O . GLN A 1 617 ? -35.039 -3.293 3.872 1.00 97.56 617 GLN A O 1
ATOM 4794 N N . GLN A 1 618 ? -36.216 -5.124 3.309 1.00 97.25 618 GLN A N 1
ATOM 4795 C CA . GLN A 1 618 ? -37.276 -4.929 4.301 1.00 97.25 618 GLN A CA 1
ATOM 4796 C C . GLN A 1 618 ? -36.751 -5.012 5.739 1.00 97.25 618 GLN A C 1
ATOM 4798 O O . GLN A 1 618 ? -37.166 -4.228 6.597 1.00 97.25 618 GLN A O 1
ATOM 4803 N N . HIS A 1 619 ? -35.824 -5.933 6.022 1.00 96.94 619 HIS A N 1
ATOM 4804 C CA . HIS A 1 619 ? -35.183 -6.038 7.330 1.00 96.94 619 HIS A CA 1
ATOM 4805 C C . HIS A 1 619 ? -34.443 -4.745 7.693 1.00 96.94 619 HIS A C 1
ATOM 4807 O O . HIS A 1 619 ? -34.639 -4.215 8.790 1.00 96.94 619 HIS A O 1
ATOM 4813 N N . LEU A 1 620 ? -33.605 -4.221 6.792 1.00 95.75 620 LEU A N 1
ATOM 4814 C CA . LEU A 1 620 ? -32.840 -2.994 7.030 1.00 95.75 620 LEU A CA 1
ATOM 4815 C C . LEU A 1 620 ? -33.764 -1.784 7.215 1.00 95.75 620 LEU A C 1
ATOM 4817 O O . LEU A 1 620 ? -33.549 -0.995 8.138 1.00 95.75 620 LEU A O 1
ATOM 4821 N N . GLU A 1 621 ? -34.827 -1.676 6.415 1.00 96.00 621 GLU A N 1
ATOM 4822 C CA . GLU A 1 621 ? -35.841 -0.626 6.556 1.00 96.00 621 GLU A CA 1
ATOM 4823 C C . GLU A 1 621 ? -36.556 -0.705 7.915 1.00 96.00 621 GLU A C 1
ATOM 4825 O O . GLU A 1 621 ? -36.611 0.288 8.649 1.00 96.00 621 GLU A O 1
ATOM 4830 N N . ARG A 1 622 ? -37.030 -1.898 8.303 1.00 95.88 622 ARG A N 1
ATOM 4831 C CA . ARG A 1 622 ? -37.689 -2.161 9.596 1.00 95.88 622 ARG A CA 1
ATOM 4832 C C . ARG A 1 622 ? -36.797 -1.781 10.776 1.00 95.88 622 ARG A C 1
ATOM 4834 O O . ARG A 1 622 ? -37.271 -1.179 11.740 1.00 95.88 622 ARG A O 1
ATOM 4841 N N . MET A 1 623 ? -35.508 -2.099 10.682 1.00 93.38 623 MET A N 1
ATOM 4842 C CA . MET A 1 623 ? -34.505 -1.793 11.706 1.00 93.38 623 MET A CA 1
ATOM 4843 C C . MET A 1 623 ? -33.948 -0.363 11.603 1.00 93.38 623 MET A C 1
ATOM 4845 O O . MET A 1 623 ? -33.137 0.030 12.441 1.00 93.38 623 MET A O 1
ATOM 4849 N N . LYS A 1 624 ? -34.390 0.434 10.616 1.00 93.62 624 LYS A N 1
ATOM 4850 C CA . LYS A 1 624 ? -33.927 1.807 10.330 1.00 93.62 624 LYS A CA 1
ATOM 4851 C C . LYS A 1 624 ? -32.414 1.910 10.123 1.00 93.62 624 LYS A C 1
ATOM 4853 O O . LYS A 1 624 ? -31.796 2.921 10.463 1.00 93.62 624 LYS A O 1
ATOM 4858 N N . VAL A 1 625 ? -31.829 0.865 9.557 1.00 92.94 625 VAL A N 1
ATOM 4859 C CA . VAL A 1 625 ? -30.400 0.770 9.276 1.00 92.94 625 VAL A CA 1
ATOM 4860 C C . VAL A 1 625 ? -30.117 1.449 7.948 1.00 92.94 625 VAL A C 1
ATOM 4862 O O . VAL A 1 625 ? -30.810 1.217 6.960 1.00 92.94 625 VAL A O 1
ATOM 4865 N N . LYS A 1 626 ? -29.086 2.292 7.919 1.00 91.62 626 LYS A N 1
ATOM 4866 C CA . LYS A 1 626 ? -28.595 2.912 6.689 1.00 91.62 626 LYS A CA 1
ATOM 4867 C C . LYS A 1 626 ? -27.208 2.364 6.392 1.00 91.62 626 LYS A C 1
ATOM 4869 O O . LYS A 1 626 ? -26.276 2.724 7.112 1.00 91.62 626 LYS A O 1
ATOM 4874 N N . PRO A 1 627 ? -27.063 1.523 5.357 1.00 93.94 627 PRO A N 1
ATOM 4875 C CA . PRO A 1 627 ? -25.756 1.059 4.935 1.00 93.94 627 PRO A CA 1
ATOM 4876 C C . PRO A 1 627 ? -24.810 2.234 4.633 1.00 93.94 627 PRO A C 1
ATOM 4878 O O . PRO A 1 627 ? -25.252 3.260 4.106 1.00 93.94 627 PRO A O 1
ATOM 4881 N N . PRO A 1 628 ? -23.511 2.109 4.953 1.00 93.56 628 PRO A N 1
ATOM 4882 C CA . PRO A 1 628 ? -22.519 3.167 4.736 1.00 93.56 628 PRO A CA 1
ATOM 4883 C C . PRO A 1 628 ? -22.258 3.454 3.245 1.00 93.56 628 PRO A C 1
ATOM 4885 O O . PRO A 1 628 ? -21.792 4.537 2.895 1.00 93.56 628 PRO A O 1
ATOM 4888 N N . PHE A 1 629 ? -22.590 2.508 2.366 1.00 94.38 629 PHE A N 1
ATOM 4889 C CA . PHE A 1 629 ? -22.574 2.625 0.908 1.00 94.38 629 PHE A CA 1
ATOM 4890 C C . PHE A 1 629 ? -23.722 1.792 0.314 1.00 94.38 629 PHE A C 1
ATOM 4892 O O . PHE A 1 629 ? -24.332 0.983 1.013 1.00 94.38 629 PHE A O 1
ATOM 4899 N N . ALA A 1 630 ? -24.027 1.973 -0.975 1.00 94.69 630 ALA A N 1
ATOM 4900 C CA . ALA A 1 630 ? -25.058 1.188 -1.656 1.00 94.69 630 ALA A CA 1
ATOM 4901 C C . ALA A 1 630 ? -24.618 -0.283 -1.771 1.00 94.69 630 ALA A C 1
ATOM 4903 O O . ALA A 1 630 ? -23.844 -0.632 -2.663 1.00 94.69 630 ALA A O 1
ATOM 4904 N N . GLN A 1 631 ? -25.085 -1.115 -0.836 1.00 96.81 631 GLN A N 1
ATOM 4905 C CA . GLN A 1 631 ? -24.842 -2.557 -0.819 1.00 96.81 631 GLN A CA 1
ATOM 4906 C C . GLN A 1 631 ? -25.952 -3.304 -1.567 1.00 96.81 631 GLN A C 1
ATOM 4908 O O . GLN A 1 631 ? -25.719 -3.790 -2.666 1.00 96.81 631 GLN A O 1
ATOM 4913 N N . LEU A 1 632 ? -27.155 -3.381 -0.985 1.00 96.94 632 LEU A N 1
ATOM 4914 C CA . LEU A 1 632 ? -28.268 -4.159 -1.545 1.00 96.94 632 LEU A CA 1
ATOM 4915 C C . LEU A 1 632 ? -29.005 -3.429 -2.674 1.00 96.94 632 LEU A C 1
ATOM 4917 O O . LEU A 1 632 ? -29.432 -4.054 -3.636 1.00 96.94 632 LEU A O 1
ATOM 4921 N N . ASP A 1 633 ? -29.069 -2.099 -2.603 1.00 94.44 633 ASP A N 1
ATOM 4922 C CA . ASP A 1 633 ? -29.664 -1.245 -3.644 1.00 94.44 633 ASP A CA 1
ATOM 4923 C C . ASP A 1 633 ? -28.677 -0.919 -4.778 1.00 94.44 633 ASP A C 1
ATOM 4925 O O . ASP A 1 633 ? -28.894 -0.003 -5.578 1.00 94.44 633 ASP A O 1
ATOM 4929 N N . ARG A 1 634 ? -27.540 -1.622 -4.821 1.00 93.88 634 ARG A N 1
ATOM 4930 C CA . ARG A 1 634 ? -26.503 -1.402 -5.824 1.00 93.88 634 ARG A CA 1
ATOM 4931 C C . ARG A 1 634 ? -27.019 -1.799 -7.214 1.00 93.88 634 ARG A C 1
ATOM 4933 O O . ARG A 1 634 ? -27.604 -2.873 -7.351 1.00 93.88 634 ARG A O 1
ATOM 4940 N N . PRO A 1 635 ? -26.780 -0.986 -8.262 1.00 93.25 635 PRO A N 1
ATOM 4941 C CA . PRO A 1 635 ? -27.111 -1.373 -9.628 1.00 93.25 635 PRO A CA 1
ATOM 4942 C C . PRO A 1 635 ? -26.374 -2.649 -10.039 1.00 93.25 635 PRO A C 1
ATOM 4944 O O . PRO A 1 635 ? -25.174 -2.775 -9.799 1.00 93.25 635 PRO A O 1
ATOM 4947 N N . VAL A 1 636 ? -27.081 -3.565 -10.702 1.00 94.81 636 VAL A N 1
ATOM 4948 C CA . VAL A 1 636 ? -26.510 -4.815 -11.214 1.00 94.81 636 VAL A CA 1
ATOM 4949 C C . VAL A 1 636 ? -26.730 -4.944 -12.716 1.00 94.81 636 VAL A C 1
ATOM 4951 O O . VAL A 1 636 ? -27.816 -4.661 -13.222 1.00 94.81 636 VAL A O 1
ATOM 4954 N N . ALA A 1 637 ? -25.707 -5.405 -13.431 1.00 95.25 637 ALA A N 1
ATOM 4955 C CA . ALA A 1 637 ? -25.767 -5.693 -14.856 1.00 95.25 637 ALA A CA 1
ATOM 4956 C C . ALA A 1 637 ? -25.588 -7.198 -15.092 1.00 95.25 637 ALA A C 1
ATOM 4958 O O . ALA A 1 637 ? -24.526 -7.771 -14.846 1.00 95.25 637 ALA A O 1
ATOM 4959 N N . LEU A 1 638 ? -26.646 -7.845 -15.585 1.00 94.06 638 LEU A N 1
ATOM 4960 C CA . LEU A 1 638 ? -26.647 -9.276 -15.877 1.00 94.06 638 LEU A CA 1
ATOM 4961 C C . LEU A 1 638 ? -26.053 -9.555 -17.261 1.00 94.06 638 LEU A C 1
ATOM 4963 O O . LEU A 1 638 ? -26.377 -8.889 -18.246 1.00 94.06 638 LEU A O 1
ATOM 4967 N N . LEU A 1 639 ? -25.206 -10.582 -17.348 1.00 93.94 639 LEU A N 1
ATOM 4968 C CA . LEU A 1 639 ? -24.703 -11.078 -18.625 1.00 93.94 639 LEU A CA 1
ATOM 4969 C C . LEU A 1 639 ? -25.829 -11.788 -19.389 1.00 93.94 639 LEU A C 1
ATOM 4971 O O . LEU A 1 639 ? -26.352 -12.806 -18.933 1.00 93.94 639 LEU A O 1
ATOM 4975 N N . ASP A 1 640 ? -26.144 -11.304 -20.591 1.00 91.81 640 ASP A N 1
ATOM 4976 C CA . ASP A 1 640 ? -27.007 -12.037 -21.519 1.00 91.81 640 ASP A CA 1
ATOM 4977 C C . ASP A 1 640 ? -26.360 -13.386 -21.871 1.00 91.81 640 ASP A C 1
ATOM 4979 O O . ASP A 1 640 ? -25.220 -13.460 -22.341 1.00 91.81 640 ASP A O 1
ATOM 4983 N N . SER A 1 641 ? -27.113 -14.467 -21.670 1.00 89.81 641 SER A N 1
ATOM 4984 C CA . SER A 1 641 ? -26.709 -15.834 -21.999 1.00 89.81 641 SER A CA 1
ATOM 4985 C C . SER A 1 641 ? -26.201 -16.012 -23.439 1.00 89.81 641 SER A C 1
ATOM 4987 O O . SER A 1 641 ? -25.276 -16.798 -23.656 1.00 89.81 641 SER A O 1
ATOM 4989 N N . ASN A 1 642 ? -26.717 -15.237 -24.400 1.00 92.62 642 ASN A N 1
ATOM 4990 C CA . ASN A 1 642 ? -26.287 -15.256 -25.803 1.00 92.62 642 ASN A CA 1
ATOM 4991 C C . ASN A 1 642 ? -24.903 -14.621 -26.017 1.00 92.62 642 ASN A C 1
ATOM 4993 O O . ASN A 1 642 ? -24.287 -14.789 -27.070 1.00 92.62 642 ASN A O 1
ATOM 4997 N N . HIS A 1 643 ? -24.400 -13.873 -25.035 1.00 93.31 643 HIS A N 1
ATOM 4998 C CA . HIS A 1 643 ? -23.147 -13.126 -25.118 1.00 93.31 643 HIS A CA 1
ATOM 4999 C C . HIS A 1 643 ? -21.991 -13.793 -24.361 1.00 93.31 643 HIS A C 1
ATOM 5001 O O . HIS A 1 643 ? -20.892 -13.246 -24.351 1.00 93.31 643 HIS A O 1
ATOM 5007 N N . LYS A 1 644 ? -22.180 -14.996 -23.798 1.00 94.19 644 LYS A N 1
ATOM 5008 C CA . LYS A 1 644 ? -21.145 -15.714 -23.023 1.00 94.19 644 LYS A CA 1
ATOM 5009 C C . LYS A 1 644 ? -19.818 -15.914 -23.762 1.00 94.19 644 LYS A C 1
ATOM 5011 O O . LYS A 1 644 ? -18.772 -15.892 -23.123 1.00 94.19 644 LYS A O 1
ATOM 5016 N N . ASN A 1 645 ? -19.857 -16.093 -25.082 1.00 94.94 645 ASN A N 1
ATOM 5017 C CA . ASN A 1 645 ? -18.662 -16.317 -25.905 1.00 94.94 645 ASN A CA 1
ATOM 5018 C C . ASN A 1 645 ? -17.987 -15.016 -26.374 1.00 94.94 645 ASN A C 1
ATOM 5020 O O . ASN A 1 645 ? -16.946 -15.075 -27.025 1.00 94.94 645 ASN A O 1
ATOM 5024 N N . ARG A 1 646 ? -18.572 -13.844 -26.090 1.00 95.62 646 ARG A N 1
ATOM 5025 C CA . ARG A 1 646 ? -17.965 -12.553 -26.437 1.00 95.62 646 ARG A CA 1
ATOM 5026 C C . ARG A 1 646 ? -16.811 -12.234 -25.489 1.00 95.62 646 ARG A C 1
ATOM 5028 O O . ARG A 1 646 ? -16.801 -12.685 -24.347 1.00 95.62 646 ARG A O 1
ATOM 5035 N N . LYS A 1 647 ? -15.860 -11.448 -25.989 1.00 95.88 647 LYS A N 1
ATOM 5036 C CA . LYS A 1 647 ? -14.643 -11.022 -25.279 1.00 95.88 647 LYS A CA 1
ATOM 5037 C C . LYS A 1 647 ? -14.470 -9.496 -25.203 1.00 95.88 647 LYS A C 1
ATOM 5039 O O . LYS A 1 647 ? -13.659 -9.011 -24.428 1.00 95.88 647 LYS A O 1
ATOM 5044 N N . GLU A 1 648 ? -15.241 -8.749 -25.992 1.00 94.56 648 GLU A N 1
ATOM 5045 C CA . GLU A 1 648 ? -15.184 -7.285 -26.096 1.00 94.56 648 GLU A CA 1
ATOM 5046 C C . GLU A 1 648 ? -16.411 -6.642 -25.462 1.00 94.56 648 GLU A C 1
ATOM 5048 O O . GLU A 1 648 ? -17.544 -6.851 -25.921 1.00 94.56 648 GLU A O 1
ATOM 5053 N N . LEU A 1 649 ? -16.194 -5.828 -24.432 1.00 95.69 649 LEU A N 1
ATOM 5054 C CA . LEU A 1 649 ? -17.241 -5.069 -23.764 1.00 95.69 649 LEU A CA 1
ATOM 5055 C C . LEU A 1 649 ? -17.351 -3.675 -24.380 1.00 95.69 649 LEU A C 1
ATOM 5057 O O . LEU A 1 649 ? -16.454 -2.846 -24.247 1.00 95.69 649 LEU A O 1
ATOM 5061 N N . LYS A 1 650 ? -18.476 -3.413 -25.052 1.00 95.31 650 LYS A N 1
ATOM 5062 C CA . LYS A 1 650 ? -18.698 -2.191 -25.849 1.00 95.31 650 LYS A CA 1
ATOM 5063 C C . LYS A 1 650 ? -19.430 -1.069 -25.105 1.00 95.31 650 LYS A C 1
ATOM 5065 O O . LYS A 1 650 ? -19.855 -0.102 -25.721 1.00 95.31 650 LYS A O 1
ATOM 5070 N N . THR A 1 651 ? -19.587 -1.175 -23.787 1.00 95.00 651 THR A N 1
ATOM 5071 C CA . THR A 1 651 ? -20.360 -0.227 -22.958 1.00 95.00 651 THR A CA 1
ATOM 5072 C C . THR A 1 651 ? -19.875 1.226 -23.060 1.00 95.00 651 THR A C 1
ATOM 5074 O O . THR A 1 651 ? -20.683 2.160 -23.008 1.00 95.00 651 THR A O 1
ATOM 5077 N N . ALA A 1 652 ? -18.563 1.422 -23.212 1.00 95.06 652 ALA A N 1
ATOM 5078 C CA . ALA A 1 652 ? -17.928 2.730 -23.365 1.00 95.06 652 ALA A CA 1
ATOM 5079 C C . ALA A 1 652 ? -17.472 3.029 -24.806 1.00 95.06 652 ALA A C 1
ATOM 5081 O O . ALA A 1 652 ? -16.993 4.129 -25.059 1.00 95.06 652 ALA A O 1
ATOM 5082 N N . ASP A 1 653 ? -17.639 2.080 -25.733 1.00 96.06 653 ASP A N 1
ATOM 5083 C CA . ASP A 1 653 ? -17.071 2.154 -27.081 1.00 96.06 653 ASP A CA 1
ATOM 5084 C C . ASP A 1 653 ? -17.568 3.398 -27.830 1.00 96.06 653 ASP A C 1
ATOM 5086 O O . ASP A 1 653 ? -18.774 3.659 -27.900 1.00 96.06 653 ASP A O 1
ATOM 5090 N N . LYS A 1 654 ? -16.624 4.163 -28.387 1.00 95.19 654 LYS A N 1
ATOM 5091 C CA . LYS A 1 654 ? -16.827 5.413 -29.139 1.00 95.19 654 LYS A CA 1
ATOM 5092 C C . LYS A 1 654 ? -17.465 6.551 -28.346 1.00 95.19 654 LYS A C 1
ATOM 5094 O O . LYS A 1 654 ? -17.987 7.492 -28.944 1.00 95.19 654 LYS A O 1
ATOM 5099 N N . LYS A 1 655 ? -17.456 6.488 -27.014 1.00 96.06 655 LYS A N 1
ATOM 5100 C CA . LYS A 1 655 ? -17.888 7.617 -26.186 1.00 96.06 655 LYS A CA 1
ATOM 5101 C C . LYS A 1 655 ? -16.721 8.575 -25.978 1.00 96.06 655 LYS A C 1
ATOM 5103 O O . LYS A 1 655 ? -15.651 8.156 -25.542 1.00 96.06 655 LYS A O 1
ATOM 5108 N N . SER A 1 656 ? -16.961 9.855 -26.246 1.00 95.62 656 SER A N 1
ATOM 5109 C CA . SER A 1 656 ? -15.982 10.924 -26.048 1.00 95.62 656 SER A CA 1
ATOM 5110 C C . SER A 1 656 ? -16.361 11.792 -24.853 1.00 95.62 656 SER A C 1
ATOM 5112 O O . SER A 1 656 ? -17.538 12.057 -24.598 1.00 95.62 656 SER A O 1
ATOM 5114 N N . LEU A 1 657 ? -15.358 12.196 -24.084 1.00 96.69 657 LEU A N 1
ATOM 5115 C CA . LEU A 1 657 ? -15.488 13.065 -22.917 1.00 96.69 657 LEU A CA 1
ATOM 5116 C C . LEU A 1 657 ? -14.147 13.744 -22.636 1.00 96.69 657 LEU A C 1
ATOM 5118 O O . LEU A 1 657 ? -13.106 13.274 -23.090 1.00 96.69 657 LEU A O 1
ATOM 5122 N N . SER A 1 658 ? -14.153 14.827 -21.857 1.00 96.56 658 SER A N 1
ATOM 5123 C CA . SER A 1 658 ? -12.899 15.505 -21.529 1.00 96.56 658 SER A CA 1
ATOM 5124 C C . SER A 1 658 ? -11.978 14.631 -20.672 1.00 96.56 658 SER A C 1
ATOM 5126 O O . SER A 1 658 ? -12.424 13.914 -19.763 1.00 96.56 658 SER A O 1
ATOM 5128 N N . CYS A 1 659 ? -10.674 14.735 -20.923 1.00 93.38 659 CYS A N 1
ATOM 5129 C CA . CYS A 1 659 ? -9.620 13.978 -20.256 1.00 93.38 659 CYS A CA 1
ATOM 5130 C C . CYS A 1 659 ? -9.692 14.122 -18.725 1.00 93.38 659 CYS A C 1
ATOM 5132 O O . CYS A 1 659 ? -9.586 13.139 -17.985 1.00 93.38 659 CYS A O 1
ATOM 5134 N N . GLY A 1 660 ? -9.956 15.335 -18.228 1.00 92.81 660 GLY A N 1
ATOM 5135 C CA . GLY A 1 660 ? -10.132 15.608 -16.801 1.00 92.81 660 GLY A CA 1
ATOM 5136 C C . GLY A 1 660 ? -11.349 14.905 -16.195 1.00 92.81 660 GLY A C 1
ATOM 5137 O O . GLY A 1 660 ? -11.247 14.329 -15.106 1.00 92.81 660 GLY A O 1
ATOM 5138 N N . THR A 1 661 ? -12.481 14.903 -16.907 1.00 95.12 661 THR A N 1
ATOM 5139 C CA . THR A 1 661 ? -13.717 14.237 -16.464 1.00 95.12 661 THR A CA 1
ATOM 5140 C C . THR A 1 661 ? -13.525 12.728 -16.396 1.00 95.12 661 THR A C 1
ATOM 5142 O O . THR A 1 661 ? -13.847 12.117 -15.373 1.00 95.12 661 THR A O 1
ATOM 5145 N N . PHE A 1 662 ? -12.947 12.132 -17.444 1.00 95.69 662 PHE A N 1
ATOM 5146 C CA . PHE A 1 662 ? -12.641 10.705 -17.474 1.00 95.69 662 PHE A CA 1
ATOM 5147 C C . PHE A 1 662 ? -11.711 10.305 -16.331 1.00 95.69 662 PHE A C 1
ATOM 5149 O O . PHE A 1 662 ? -12.089 9.459 -15.520 1.00 95.69 662 PHE A O 1
ATOM 5156 N N . ARG A 1 663 ? -10.545 10.962 -16.204 1.00 92.12 663 ARG A N 1
ATOM 5157 C CA . ARG A 1 663 ? -9.579 10.690 -15.125 1.00 92.12 663 ARG A CA 1
ATOM 5158 C C . ARG A 1 663 ? -10.259 10.733 -13.764 1.00 92.12 663 ARG A C 1
ATOM 5160 O O . ARG A 1 663 ? -10.144 9.789 -12.988 1.00 92.12 663 ARG A O 1
ATOM 5167 N N . SER A 1 664 ? -11.023 11.792 -13.488 1.00 90.38 664 SER A N 1
ATOM 5168 C CA . SER A 1 664 ? -11.690 11.948 -12.195 1.00 90.38 664 SER A CA 1
ATOM 5169 C C . SER A 1 664 ? -12.714 10.844 -11.914 1.00 90.38 664 SER A C 1
ATOM 5171 O O . SER A 1 664 ? -12.773 10.358 -10.782 1.00 90.38 664 SER A O 1
ATOM 5173 N N . ARG A 1 665 ? -13.535 10.461 -12.899 1.00 93.88 665 ARG A N 1
ATOM 5174 C CA . ARG A 1 665 ? -14.594 9.454 -12.723 1.00 93.88 665 ARG A CA 1
ATOM 5175 C C . ARG A 1 665 ? -14.054 8.028 -12.668 1.00 93.88 665 ARG A C 1
ATOM 5177 O O . ARG A 1 665 ? -14.578 7.241 -11.879 1.00 93.88 665 ARG A O 1
ATOM 5184 N N . ALA A 1 666 ? -13.044 7.719 -13.478 1.00 92.75 666 ALA A N 1
ATOM 5185 C CA . ALA A 1 666 ? -12.401 6.413 -13.544 1.00 92.75 666 ALA A CA 1
ATOM 5186 C C . ALA A 1 666 ? -11.580 6.147 -12.271 1.00 92.75 666 ALA A C 1
ATOM 5188 O O . ALA A 1 666 ? -11.806 5.151 -11.584 1.00 92.75 666 ALA A O 1
ATOM 5189 N N . GLU A 1 667 ? -10.713 7.084 -11.871 1.00 88.44 667 GLU A N 1
ATOM 5190 C CA . GLU A 1 667 ? -9.862 6.920 -10.682 1.00 88.44 667 GLU A CA 1
ATOM 5191 C C . GLU A 1 667 ? -10.673 6.836 -9.384 1.00 88.44 667 GLU A C 1
ATOM 5193 O O . GLU A 1 667 ? -10.333 6.060 -8.491 1.00 88.44 667 GLU A O 1
ATOM 5198 N N . LYS A 1 668 ? -11.793 7.571 -9.286 1.00 83.81 668 LYS A N 1
ATOM 5199 C CA . LYS A 1 668 ? -12.718 7.467 -8.144 1.00 83.81 668 LYS A CA 1
ATOM 5200 C C . LYS A 1 668 ? -13.323 6.062 -8.001 1.00 83.81 668 LYS A C 1
ATOM 5202 O O . LYS A 1 668 ? -13.685 5.680 -6.896 1.00 83.81 668 LYS A O 1
ATOM 5207 N N . ARG A 1 669 ? -13.415 5.306 -9.098 1.00 88.00 669 ARG A N 1
ATOM 5208 C CA . ARG A 1 669 ? -13.940 3.930 -9.154 1.00 88.00 669 ARG A CA 1
ATOM 5209 C C . ARG A 1 669 ? -12.843 2.862 -9.116 1.00 88.00 669 ARG A C 1
ATOM 5211 O O . ARG A 1 669 ? -13.110 1.684 -9.336 1.00 88.00 669 ARG A O 1
ATOM 5218 N N . GLY A 1 670 ? -11.605 3.264 -8.829 1.00 84.75 670 GLY A N 1
ATOM 5219 C CA . GLY A 1 670 ? -10.471 2.352 -8.703 1.00 84.75 670 GLY A CA 1
ATOM 5220 C C . GLY A 1 670 ? -9.811 1.969 -10.026 1.00 84.75 670 GLY A C 1
ATOM 5221 O O . GLY A 1 670 ? -8.912 1.132 -10.011 1.00 84.75 670 GLY A O 1
ATOM 5222 N N . TRP A 1 671 ? -10.199 2.588 -11.145 1.00 91.69 671 TRP A N 1
ATOM 5223 C CA . TRP A 1 671 ? -9.466 2.435 -12.398 1.00 91.69 671 TRP A CA 1
ATOM 5224 C C . TRP A 1 671 ? -8.137 3.179 -12.320 1.00 91.69 671 TRP A C 1
ATOM 5226 O O . TRP A 1 671 ? -8.033 4.287 -11.788 1.00 91.69 671 TRP A O 1
ATOM 5236 N N . GLN A 1 672 ? -7.110 2.568 -12.876 1.00 89.50 672 GLN A N 1
ATOM 5237 C CA . GLN A 1 672 ? -5.750 3.055 -12.878 1.00 89.50 672 GLN A CA 1
ATOM 5238 C C . GLN A 1 672 ? -5.270 3.218 -14.310 1.00 89.50 672 GLN A C 1
ATOM 5240 O O . GLN A 1 672 ? -5.690 2.522 -15.226 1.00 89.50 672 GLN A O 1
ATOM 5245 N N . ARG A 1 673 ? -4.350 4.153 -14.503 1.00 90.69 673 ARG A N 1
ATOM 5246 C CA . ARG A 1 673 ? -3.676 4.323 -15.785 1.00 90.69 673 ARG A CA 1
ATOM 5247 C C . ARG A 1 673 ? -2.777 3.113 -16.070 1.00 90.69 673 ARG A C 1
ATOM 5249 O O . ARG A 1 673 ? -1.964 2.790 -15.201 1.00 90.69 673 ARG A O 1
ATOM 5256 N N . GLY A 1 674 ? -2.870 2.547 -17.272 1.00 91.44 674 GLY A N 1
ATOM 5257 C CA . GLY A 1 674 ? -1.953 1.531 -17.795 1.00 91.44 674 GLY A CA 1
ATOM 5258 C C . GLY A 1 674 ? -0.564 2.084 -18.139 1.00 91.44 674 GLY A C 1
ATOM 5259 O O . GLY A 1 674 ? -0.127 3.107 -17.577 1.00 91.44 674 GLY A O 1
ATOM 5260 N N . SER A 1 675 ? 0.134 1.397 -19.045 1.00 88.94 675 SER A N 1
ATOM 5261 C CA . SER A 1 675 ? 1.514 1.719 -19.412 1.00 88.94 675 SER A CA 1
ATOM 5262 C C . SER A 1 675 ? 1.635 3.095 -20.061 1.00 88.94 675 SER A C 1
ATOM 5264 O O . SER A 1 675 ? 0.710 3.602 -20.699 1.00 88.94 675 SER A O 1
ATOM 5266 N N . VAL A 1 676 ? 2.791 3.730 -19.848 1.00 86.31 676 VAL A N 1
ATOM 5267 C CA . VAL A 1 676 ? 3.158 4.964 -20.554 1.00 86.31 676 VAL A CA 1
ATOM 5268 C C . VAL A 1 676 ? 4.136 4.589 -21.645 1.00 86.31 676 VAL A C 1
ATOM 5270 O O . VAL A 1 676 ? 5.235 4.122 -21.343 1.00 86.31 676 VAL A O 1
ATOM 5273 N N . VAL A 1 677 ? 3.725 4.803 -22.884 1.00 86.88 677 VAL A N 1
ATOM 5274 C CA . VAL A 1 677 ? 4.471 4.412 -24.080 1.00 86.88 677 VAL A CA 1
ATOM 5275 C C . VAL A 1 677 ? 5.108 5.633 -24.751 1.00 86.88 677 VAL A C 1
ATOM 5277 O O . VAL A 1 677 ? 5.206 6.709 -24.144 1.00 86.88 677 VAL A O 1
ATOM 5280 N N . ASP A 1 678 ? 5.581 5.470 -25.987 1.00 82.81 678 ASP A N 1
ATOM 5281 C CA . ASP A 1 678 ? 6.244 6.527 -26.749 1.00 82.81 678 ASP A CA 1
ATOM 5282 C C . ASP A 1 678 ? 5.428 7.829 -26.784 1.00 82.81 678 ASP A C 1
ATOM 5284 O O . ASP A 1 678 ? 4.195 7.836 -26.773 1.00 82.81 678 ASP A O 1
ATOM 5288 N N . ALA A 1 679 ? 6.146 8.957 -26.764 1.00 84.25 679 ALA A N 1
ATOM 5289 C CA . ALA A 1 679 ? 5.582 10.308 -26.659 1.00 84.25 679 ALA A CA 1
ATOM 5290 C C . ALA A 1 679 ? 4.671 10.540 -25.431 1.00 84.25 679 ALA A C 1
ATOM 5292 O O . ALA A 1 679 ? 3.900 11.497 -25.394 1.00 84.25 679 ALA A O 1
ATOM 5293 N N . GLY A 1 680 ? 4.768 9.693 -24.400 1.00 84.38 680 GLY A N 1
ATOM 5294 C CA . GLY A 1 680 ? 3.924 9.789 -23.212 1.00 84.38 680 GLY A CA 1
ATOM 5295 C C . GLY A 1 680 ? 2.491 9.308 -23.442 1.00 84.38 680 GLY A C 1
ATOM 5296 O O . GLY A 1 680 ? 1.618 9.659 -22.644 1.00 84.38 680 GLY A O 1
ATOM 5297 N N . GLY A 1 681 ? 2.243 8.540 -24.507 1.00 90.06 681 GLY A N 1
ATOM 5298 C CA . GLY A 1 681 ? 0.935 7.976 -24.822 1.00 90.06 681 GLY A CA 1
ATOM 5299 C C . GLY A 1 681 ? 0.421 7.036 -23.731 1.00 90.06 681 GLY A C 1
ATOM 5300 O O . GLY A 1 681 ? 1.192 6.385 -23.022 1.00 90.06 681 GLY A O 1
ATOM 5301 N N . ILE A 1 682 ? -0.899 6.996 -23.583 1.00 93.38 682 ILE A N 1
ATOM 5302 C CA . ILE A 1 682 ? -1.627 6.141 -22.648 1.00 93.38 682 ILE A CA 1
ATOM 5303 C C . ILE A 1 682 ? -2.749 5.484 -23.444 1.00 93.38 682 ILE A C 1
ATOM 5305 O O . ILE A 1 682 ? -3.715 6.152 -23.794 1.00 93.38 682 ILE A O 1
ATOM 5309 N N . TRP A 1 683 ? -2.627 4.190 -23.723 1.00 94.00 683 TRP A N 1
ATOM 5310 C CA . TRP A 1 683 ? -3.614 3.478 -24.548 1.00 94.00 683 TRP A CA 1
ATOM 5311 C C . TRP A 1 683 ? -4.652 2.718 -23.733 1.00 94.00 683 TRP A C 1
ATOM 5313 O O . TRP A 1 683 ? -5.697 2.347 -24.256 1.00 94.00 683 TRP A O 1
ATOM 5323 N N . TYR A 1 684 ? -4.385 2.491 -22.445 1.00 95.38 684 TYR A N 1
ATOM 5324 C CA . TYR A 1 684 ? -5.277 1.722 -21.589 1.00 95.38 684 TYR A CA 1
ATOM 5325 C C . TYR A 1 684 ? -5.415 2.330 -20.197 1.00 95.38 684 TYR A C 1
ATOM 5327 O O . TYR A 1 684 ? -4.463 2.846 -19.601 1.00 95.38 684 TYR A O 1
ATOM 5335 N N . TYR A 1 685 ? -6.621 2.212 -19.657 1.00 95.69 685 TYR A N 1
ATOM 5336 C CA . TYR A 1 685 ? -6.889 2.226 -18.224 1.00 95.69 685 TYR A CA 1
ATOM 5337 C C . TYR A 1 685 ? -7.261 0.814 -17.795 1.00 95.69 685 TYR A C 1
ATOM 5339 O O . TYR A 1 685 ? -7.837 0.069 -18.577 1.00 95.69 685 TYR A O 1
ATOM 5347 N N . TYR A 1 686 ? -6.957 0.436 -16.564 1.00 94.75 686 TYR A N 1
ATOM 5348 C CA . TYR A 1 686 ? -7.241 -0.903 -16.074 1.00 94.75 686 TYR A CA 1
ATOM 5349 C C . TYR A 1 686 ? -7.780 -0.889 -14.649 1.00 94.75 686 TYR A C 1
ATOM 5351 O O . TYR A 1 686 ? -7.584 0.075 -13.908 1.00 94.75 686 TYR A O 1
ATOM 5359 N N . LYS A 1 687 ? -8.467 -1.956 -14.259 1.00 92.75 687 LYS A N 1
ATOM 5360 C CA . LYS A 1 687 ? -8.923 -2.187 -12.887 1.00 92.75 687 LYS A CA 1
ATOM 5361 C C . LYS A 1 687 ? -8.725 -3.656 -12.538 1.00 92.75 687 LYS A C 1
ATOM 5363 O O . LYS A 1 687 ? -9.076 -4.527 -13.330 1.00 92.75 687 LYS A O 1
ATOM 5368 N N . SER A 1 688 ? -8.194 -3.908 -11.346 1.00 88.94 688 SER A N 1
ATOM 5369 C CA . SER A 1 688 ? -7.903 -5.259 -10.865 1.00 88.94 688 SER A CA 1
ATOM 5370 C C . SER A 1 688 ? -8.922 -5.743 -9.845 1.00 88.94 688 SER A C 1
ATOM 5372 O O . SER A 1 688 ? -9.214 -5.053 -8.862 1.00 88.94 688 SER A O 1
ATOM 5374 N N . TYR A 1 689 ? -9.423 -6.960 -10.047 1.00 88.06 689 TYR A N 1
ATOM 5375 C CA . TYR A 1 689 ? -10.315 -7.674 -9.137 1.00 88.06 689 TYR A CA 1
ATOM 5376 C C . TYR A 1 689 ? -9.568 -8.875 -8.547 1.00 88.06 689 TYR A C 1
ATOM 5378 O O . TYR A 1 689 ? -9.854 -10.023 -8.874 1.00 88.06 689 TYR A O 1
ATOM 5386 N N . GLN A 1 690 ? -8.592 -8.606 -7.673 1.00 77.25 690 GLN A N 1
ATOM 5387 C CA . GLN A 1 690 ? -7.673 -9.622 -7.133 1.00 77.25 690 GLN A CA 1
ATOM 5388 C C . GLN A 1 690 ? -8.381 -10.827 -6.493 1.00 77.25 690 GLN A C 1
ATOM 5390 O O . GLN A 1 690 ? -8.009 -11.957 -6.781 1.00 77.25 690 GLN A O 1
ATOM 5395 N N . GLY A 1 691 ? -9.449 -10.613 -5.712 1.00 72.56 691 GLY A N 1
ATOM 5396 C CA . GLY A 1 691 ? -10.218 -11.714 -5.106 1.00 72.56 691 GLY A CA 1
ATOM 5397 C C . GLY A 1 691 ? -10.922 -12.621 -6.124 1.00 72.56 691 GLY A C 1
ATOM 5398 O O . GLY A 1 691 ? -11.265 -13.754 -5.812 1.00 72.56 691 GLY A O 1
ATOM 5399 N N . ALA A 1 692 ? -11.095 -12.144 -7.357 1.00 82.19 692 ALA A N 1
ATOM 5400 C CA . ALA A 1 692 ? -11.644 -12.899 -8.476 1.00 82.19 692 ALA A CA 1
ATOM 5401 C C . ALA A 1 692 ? -10.568 -13.402 -9.456 1.00 82.19 692 ALA A C 1
ATOM 5403 O O . ALA A 1 692 ? -10.907 -14.115 -10.400 1.00 82.19 692 ALA A O 1
ATOM 5404 N N . GLY A 1 693 ? -9.300 -13.011 -9.279 1.00 86.75 693 GLY A N 1
ATOM 5405 C CA . GLY A 1 693 ? -8.210 -13.336 -10.200 1.00 86.75 693 GLY A CA 1
ATOM 5406 C C . GLY A 1 693 ? -8.439 -12.823 -11.627 1.00 86.75 693 GLY A C 1
ATOM 5407 O O . GLY A 1 693 ? -8.080 -13.515 -12.579 1.00 86.75 693 GLY A O 1
ATOM 5408 N N . VAL A 1 694 ? -9.071 -11.653 -11.790 1.00 92.50 694 VAL A N 1
ATOM 5409 C CA . VAL A 1 694 ? -9.400 -11.053 -13.097 1.00 92.50 694 VAL A CA 1
ATOM 5410 C C . VAL A 1 694 ? -9.027 -9.574 -13.117 1.00 92.50 694 VAL A C 1
ATOM 5412 O O . VAL A 1 694 ? -9.363 -8.834 -12.193 1.00 92.50 694 VAL A O 1
ATOM 5415 N N . ASP A 1 695 ? -8.425 -9.128 -14.217 1.00 94.62 695 ASP A N 1
ATOM 5416 C CA . ASP A 1 695 ? -8.223 -7.711 -14.519 1.00 94.62 695 ASP A CA 1
ATOM 5417 C C . ASP A 1 695 ? -9.075 -7.302 -15.723 1.00 94.62 695 ASP A C 1
ATOM 5419 O O . ASP A 1 695 ? -9.383 -8.116 -16.596 1.00 94.62 695 ASP A O 1
ATOM 5423 N N . VAL A 1 696 ? -9.454 -6.028 -15.792 1.00 96.50 696 VAL A N 1
ATOM 5424 C CA . VAL A 1 696 ? -10.115 -5.444 -16.963 1.00 96.50 696 VAL A CA 1
ATOM 5425 C C . VAL A 1 696 ? -9.307 -4.275 -17.498 1.00 96.50 696 VAL A C 1
ATOM 5427 O O . VAL A 1 696 ? -8.893 -3.411 -16.731 1.00 96.50 696 VAL A O 1
ATOM 5430 N N . PHE A 1 697 ? -9.123 -4.230 -18.815 1.00 97.31 697 PHE A N 1
ATOM 5431 C CA . PHE A 1 697 ? -8.452 -3.152 -19.536 1.00 97.31 697 PHE A CA 1
ATOM 5432 C C . PHE A 1 697 ? -9.452 -2.449 -20.448 1.00 97.31 697 PHE A C 1
ATOM 5434 O O . PHE A 1 697 ? -10.096 -3.097 -21.265 1.00 97.31 697 PHE A O 1
ATOM 5441 N N . LEU A 1 698 ? -9.582 -1.133 -20.308 1.00 97.62 698 LEU A N 1
ATOM 5442 C CA . LEU A 1 698 ? -10.360 -0.233 -21.151 1.00 97.62 698 LEU A CA 1
ATOM 5443 C C . LEU A 1 698 ? -9.410 0.498 -22.098 1.00 97.62 698 LEU A C 1
ATOM 5445 O O . LEU A 1 698 ? -8.527 1.221 -21.632 1.00 97.62 698 LEU A O 1
ATOM 5449 N N . HIS A 1 699 ? -9.615 0.339 -23.403 1.00 96.38 699 HIS A N 1
ATOM 5450 C CA . HIS A 1 699 ? -8.877 1.100 -24.408 1.00 96.38 699 HIS A CA 1
ATOM 5451 C C . HIS A 1 699 ? -9.257 2.585 -24.367 1.00 96.38 699 HIS A C 1
ATOM 5453 O O . HIS A 1 699 ? -10.431 2.934 -24.208 1.00 96.38 699 HIS A O 1
ATOM 5459 N N . VAL A 1 700 ? -8.262 3.453 -24.526 1.00 95.88 700 VAL A N 1
ATOM 5460 C CA . VAL A 1 700 ? -8.415 4.905 -24.564 1.00 95.88 700 VAL A CA 1
ATOM 5461 C C . VAL A 1 700 ? -7.564 5.466 -25.695 1.00 95.88 700 VAL A C 1
ATOM 5463 O O . VAL A 1 700 ? -6.365 5.211 -25.776 1.00 95.88 700 VAL A O 1
ATOM 5466 N N . GLU A 1 701 ? -8.186 6.266 -26.548 1.00 94.31 701 GLU A N 1
ATOM 5467 C CA . GLU A 1 701 ? -7.545 6.950 -27.663 1.00 94.31 701 GLU A CA 1
ATOM 5468 C C . GLU A 1 701 ? -7.220 8.400 -27.294 1.00 94.31 701 GLU A C 1
ATOM 5470 O O . GLU A 1 701 ? -7.899 9.016 -26.471 1.00 94.31 701 GLU A O 1
ATOM 5475 N N . GLU A 1 702 ? -6.174 8.941 -27.926 1.00 89.69 702 GLU A N 1
ATOM 5476 C CA . GLU A 1 702 ? -5.785 10.361 -27.834 1.00 89.69 702 GLU A CA 1
ATOM 5477 C C . GLU A 1 702 ? -5.414 10.836 -26.419 1.00 89.69 702 GLU A C 1
ATOM 5479 O O . GLU A 1 702 ? -5.403 12.031 -26.125 1.00 89.69 702 GLU A O 1
ATOM 5484 N N . MET A 1 703 ? -5.050 9.903 -25.536 1.00 93.50 703 MET A N 1
ATOM 5485 C CA . MET A 1 703 ? -4.666 10.213 -24.166 1.00 93.50 703 MET A CA 1
ATOM 5486 C C . MET A 1 703 ? -3.150 10.175 -23.968 1.00 93.50 703 MET A C 1
ATOM 5488 O O . MET A 1 703 ? -2.477 9.215 -24.343 1.00 93.50 703 MET A O 1
ATOM 5492 N N . TYR A 1 704 ? -2.600 11.205 -23.321 1.00 90.75 704 TYR A N 1
ATOM 5493 C CA . TYR A 1 704 ? -1.164 11.297 -23.040 1.00 90.75 704 TYR A CA 1
ATOM 5494 C C . TYR A 1 704 ? -0.851 12.000 -21.708 1.00 90.75 704 TYR A C 1
ATOM 5496 O O . TYR A 1 704 ? -1.698 12.626 -21.055 1.00 90.75 704 TYR A O 1
ATOM 5504 N N . VAL A 1 705 ? 0.386 11.841 -21.233 1.00 86.19 705 VAL A N 1
ATOM 5505 C CA . VAL A 1 705 ? 0.865 12.463 -19.990 1.00 86.19 705 VAL A CA 1
ATOM 5506 C C . VAL A 1 705 ? 0.958 13.979 -20.152 1.00 86.19 705 VAL A C 1
ATOM 5508 O O . VAL A 1 705 ? 1.553 14.474 -21.098 1.00 86.19 705 VAL A O 1
ATOM 5511 N N . GLY A 1 706 ? 0.408 14.722 -19.189 1.00 83.94 706 GLY A N 1
ATOM 5512 C CA . GLY A 1 706 ? 0.441 16.191 -19.204 1.00 83.94 706 GLY A CA 1
ATOM 5513 C C . GLY A 1 706 ? -0.622 16.846 -20.090 1.00 83.94 706 GLY A C 1
ATOM 5514 O O . GLY A 1 706 ? -0.651 18.068 -20.160 1.00 83.94 706 GLY A O 1
ATOM 5515 N N . GLN A 1 707 ? -1.503 16.051 -20.703 1.00 88.38 707 GLN A N 1
ATOM 5516 C CA . GLN A 1 707 ? -2.637 16.526 -21.494 1.00 88.38 707 GLN A CA 1
ATOM 5517 C C . GLN A 1 707 ? -3.529 17.517 -20.734 1.00 88.38 707 GLN A C 1
ATOM 5519 O O . GLN A 1 707 ? -3.814 17.302 -19.544 1.00 88.38 707 GLN A O 1
ATOM 5524 N N . ASP A 1 708 ? -3.993 18.552 -21.443 1.00 90.06 708 ASP A N 1
ATOM 5525 C CA . ASP A 1 708 ? -4.956 19.527 -20.932 1.00 90.06 708 ASP A CA 1
ATOM 5526 C C . ASP A 1 708 ? -6.240 18.800 -20.477 1.00 90.06 708 ASP A C 1
ATOM 5528 O O . ASP A 1 708 ? -6.824 18.031 -21.244 1.00 90.06 708 ASP A O 1
ATOM 5532 N N . PRO A 1 709 ? -6.713 19.005 -19.231 1.00 91.19 709 PRO A N 1
ATOM 5533 C CA . PRO A 1 709 ? -7.946 18.392 -18.740 1.00 91.19 709 PRO A CA 1
ATOM 5534 C C . PRO A 1 709 ? -9.199 18.656 -19.591 1.00 91.19 709 PRO A C 1
ATOM 5536 O O . PRO A 1 709 ? -10.177 17.918 -19.440 1.00 91.19 709 PRO A O 1
ATOM 5539 N N . MET A 1 710 ? -9.197 19.701 -20.421 1.00 93.88 710 MET A N 1
ATOM 5540 C CA . MET A 1 710 ? -10.312 20.084 -21.288 1.00 93.88 710 MET A CA 1
ATOM 5541 C C . MET A 1 710 ? -10.266 19.427 -22.670 1.00 93.88 710 MET A C 1
ATOM 5543 O O . MET A 1 710 ? -11.293 19.425 -23.344 1.00 93.88 710 MET A O 1
ATOM 5547 N N . GLU A 1 711 ? -9.130 18.859 -23.086 1.00 94.88 711 GLU A N 1
ATOM 5548 C CA . GLU A 1 711 ? -9.050 18.095 -24.335 1.00 94.88 711 GLU A CA 1
ATOM 5549 C C . GLU A 1 711 ? -9.918 16.839 -24.267 1.00 94.88 711 GLU A C 1
ATOM 5551 O O . GLU A 1 711 ? -10.071 16.219 -23.209 1.00 94.88 711 GLU A O 1
ATOM 5556 N N . GLU A 1 712 ? -10.507 16.479 -25.403 1.00 96.31 712 GLU A N 1
ATOM 5557 C CA . GLU A 1 712 ? -11.321 15.277 -25.523 1.00 96.31 712 GLU A CA 1
ATOM 5558 C C . GLU A 1 712 ? -10.447 14.037 -25.691 1.00 96.31 712 GLU A C 1
ATOM 5560 O O . GLU A 1 712 ? -9.348 14.084 -26.237 1.00 96.31 712 GLU A O 1
ATOM 5565 N N . ILE A 1 713 ? -10.962 12.923 -25.186 1.00 96.88 713 ILE A N 1
ATOM 5566 C CA . ILE A 1 713 ? -10.452 11.580 -25.441 1.00 96.88 713 ILE A CA 1
ATOM 5567 C C . ILE A 1 713 ? -11.616 10.714 -25.909 1.00 96.88 713 ILE A C 1
ATOM 5569 O O . ILE A 1 713 ? -12.775 10.998 -25.583 1.00 96.88 713 ILE A O 1
ATOM 5573 N N . THR A 1 714 ? -11.309 9.623 -26.602 1.00 97.56 714 THR A N 1
ATOM 5574 C CA . THR A 1 714 ? -12.316 8.646 -27.027 1.00 97.56 714 THR A CA 1
ATOM 5575 C C . THR A 1 714 ? -12.071 7.314 -26.335 1.00 97.56 714 THR A C 1
ATOM 5577 O O . THR A 1 714 ? -10.954 6.802 -26.308 1.00 97.56 714 THR A O 1
ATOM 5580 N N . LEU A 1 715 ? -13.115 6.755 -25.727 1.00 97.56 715 LEU A N 1
ATOM 5581 C CA . LEU A 1 715 ? -13.052 5.445 -25.088 1.00 97.56 715 LEU A CA 1
ATOM 5582 C C . LEU A 1 715 ? -13.357 4.347 -26.107 1.00 97.56 715 LEU A C 1
ATOM 5584 O O . LEU A 1 715 ? -14.272 4.476 -26.920 1.00 97.56 715 LEU A O 1
ATOM 5588 N N . GLY A 1 716 ? -12.601 3.256 -26.041 1.00 95.31 716 GLY A N 1
ATOM 5589 C CA . GLY A 1 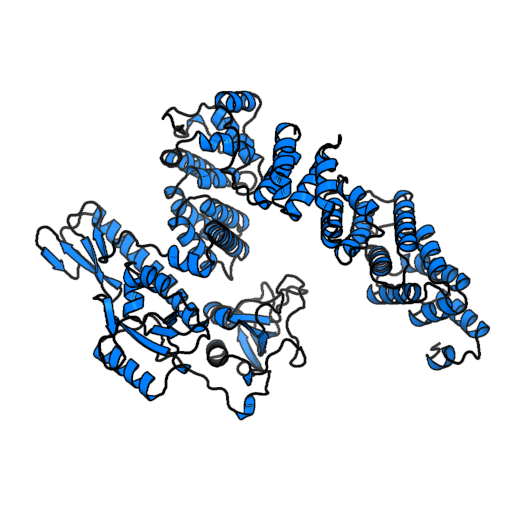716 ? -12.821 2.062 -26.848 1.00 95.31 716 GLY A CA 1
ATOM 5590 C C . GLY A 1 716 ? -13.522 0.952 -26.069 1.00 95.31 716 GLY A C 1
ATOM 5591 O O . GLY A 1 716 ? -14.272 1.176 -25.113 1.00 95.31 716 GLY A O 1
ATOM 5592 N N . THR A 1 717 ? -13.261 -0.283 -26.481 1.00 95.88 717 THR A N 1
ATOM 5593 C CA . THR A 1 717 ? -13.782 -1.478 -25.816 1.00 95.88 717 THR A CA 1
ATOM 5594 C C . THR A 1 717 ? -12.984 -1.835 -24.566 1.00 95.88 717 THR A C 1
ATOM 5596 O O . THR A 1 717 ? -11.783 -1.569 -24.489 1.00 95.88 717 THR A O 1
ATOM 5599 N N . ALA A 1 718 ? -13.639 -2.502 -23.615 1.00 97.25 718 ALA A N 1
ATOM 5600 C CA . ALA A 1 718 ? -12.975 -3.125 -22.477 1.00 97.25 718 ALA A CA 1
ATOM 5601 C C . ALA A 1 718 ? -12.843 -4.649 -22.647 1.00 97.25 718 ALA A C 1
ATOM 5603 O O . ALA A 1 718 ? -13.712 -5.291 -23.241 1.00 97.25 718 ALA A O 1
ATOM 5604 N N . MET A 1 719 ? -11.768 -5.230 -22.120 1.00 97.12 719 MET A N 1
ATOM 5605 C CA . MET A 1 719 ? -11.461 -6.662 -22.199 1.00 97.12 719 MET A CA 1
ATOM 5606 C C . MET A 1 719 ? -11.028 -7.191 -20.835 1.00 97.12 719 MET A C 1
ATOM 5608 O O . MET A 1 719 ? -10.251 -6.546 -20.134 1.00 97.12 719 MET A O 1
ATOM 5612 N N . PHE A 1 720 ? -11.524 -8.373 -20.478 1.00 97.56 720 PHE A N 1
ATOM 5613 C CA . PHE A 1 720 ? -11.137 -9.070 -19.254 1.00 97.56 720 PHE A CA 1
ATOM 5614 C C . PHE A 1 720 ? -9.964 -10.002 -19.531 1.00 97.56 720 PHE A C 1
ATOM 5616 O O . PHE A 1 720 ? -9.966 -10.697 -20.546 1.00 97.56 720 PHE A O 1
ATOM 5623 N N . VAL A 1 721 ? -9.004 -10.067 -18.619 1.00 96.25 721 VAL A N 1
ATOM 5624 C CA . VAL A 1 721 ? -7.867 -10.992 -18.670 1.00 96.25 721 VAL A CA 1
ATOM 5625 C C . VAL A 1 721 ? -7.716 -11.726 -17.345 1.00 96.25 721 VAL A C 1
ATOM 5627 O O . VAL A 1 721 ? -8.237 -11.286 -16.318 1.00 96.25 721 VAL A O 1
ATOM 5630 N N . GLN A 1 722 ? -6.991 -12.843 -17.361 1.00 92.19 722 GLN A N 1
ATOM 5631 C CA . GLN A 1 722 ? -6.544 -13.479 -16.124 1.00 92.19 722 GLN A CA 1
ATOM 5632 C C . GLN A 1 722 ? -5.710 -12.476 -15.308 1.00 92.19 722 GLN A C 1
ATOM 5634 O O . GLN A 1 722 ? -4.845 -11.800 -15.869 1.00 92.19 722 GLN A O 1
ATOM 5639 N N . GLY A 1 723 ? -5.970 -12.382 -14.006 1.00 88.75 723 GLY A N 1
ATOM 5640 C CA . GLY A 1 723 ? -5.244 -11.494 -13.099 1.00 88.75 723 GLY A CA 1
ATOM 5641 C C . GLY A 1 723 ? -3.735 -11.722 -13.164 1.00 88.75 723 GLY A C 1
ATOM 5642 O O . GLY A 1 723 ? -3.288 -12.855 -13.359 1.00 88.75 723 GLY A O 1
ATOM 5643 N N . ASP A 1 724 ? -2.974 -10.633 -13.061 1.00 82.88 724 ASP A N 1
ATOM 5644 C CA . ASP A 1 724 ? -1.502 -10.607 -13.083 1.00 82.88 724 ASP A CA 1
ATOM 5645 C C . ASP A 1 724 ? -0.856 -11.123 -14.390 1.00 82.88 724 ASP A C 1
ATOM 5647 O O . ASP A 1 724 ? 0.365 -11.246 -14.486 1.00 82.88 724 ASP A O 1
ATOM 5651 N N . SER A 1 725 ? -1.646 -11.390 -15.440 1.00 89.19 725 SER A N 1
ATOM 5652 C CA . SER A 1 725 ? -1.137 -11.858 -16.744 1.00 89.19 725 SER A CA 1
ATOM 5653 C C . SER A 1 725 ? -0.613 -10.742 -17.659 1.00 89.19 725 SER A C 1
ATOM 5655 O O . SER A 1 725 ? -0.103 -11.018 -18.754 1.00 89.19 725 SER A O 1
ATOM 5657 N N . VAL A 1 726 ? -0.767 -9.484 -17.241 1.00 88.44 726 VAL A N 1
ATOM 5658 C CA . VAL A 1 726 ? -0.377 -8.290 -17.996 1.00 88.44 726 VAL A CA 1
ATOM 5659 C C . VAL A 1 726 ? 0.560 -7.430 -17.152 1.00 88.44 726 VAL A C 1
ATOM 5661 O O . VAL A 1 726 ? 0.208 -7.005 -16.054 1.00 88.44 726 VAL A O 1
ATOM 5664 N N . HIS A 1 727 ? 1.743 -7.137 -17.685 1.00 84.38 727 HIS A N 1
ATOM 5665 C CA . HIS A 1 727 ? 2.712 -6.243 -17.055 1.00 84.38 727 HIS A CA 1
ATOM 5666 C C . HIS A 1 727 ? 2.445 -4.784 -17.435 1.00 84.38 727 HIS A C 1
ATOM 5668 O O . HIS A 1 727 ? 2.118 -4.477 -18.578 1.00 84.38 727 HIS A O 1
ATOM 5674 N N . ILE A 1 728 ? 2.597 -3.877 -16.466 1.00 84.00 728 ILE A N 1
ATOM 5675 C CA . ILE A 1 728 ? 2.326 -2.446 -16.641 1.00 84.00 728 ILE A CA 1
ATOM 5676 C C . ILE A 1 728 ? 3.567 -1.651 -16.255 1.00 84.00 728 ILE A C 1
ATOM 5678 O O . ILE A 1 728 ? 4.049 -1.738 -15.122 1.00 84.00 728 ILE A O 1
ATOM 5682 N N . GLY A 1 729 ? 4.070 -0.832 -17.177 1.00 78.00 729 GLY A N 1
ATOM 5683 C CA . GLY A 1 729 ? 5.362 -0.174 -17.009 1.00 78.00 729 GLY A CA 1
ATOM 5684 C C . GLY A 1 729 ? 5.559 1.081 -17.855 1.00 78.00 729 GLY A C 1
ATOM 5685 O O . GLY A 1 729 ? 4.643 1.607 -18.487 1.00 78.00 729 GLY A O 1
ATOM 5686 N N . SER A 1 730 ? 6.780 1.614 -17.814 1.00 73.88 730 SER A N 1
ATOM 5687 C CA . SER A 1 730 ? 7.216 2.662 -18.742 1.00 73.88 730 SER A CA 1
ATOM 5688 C C . SER A 1 730 ? 7.854 1.983 -19.944 1.00 73.88 730 SER A C 1
ATOM 5690 O O . SER A 1 730 ? 8.788 1.211 -19.749 1.00 73.88 730 SER A O 1
ATOM 5692 N N . TYR A 1 731 ? 7.392 2.304 -21.152 1.00 79.94 731 TYR A N 1
ATOM 5693 C CA . TYR A 1 731 ? 7.777 1.619 -22.394 1.00 79.94 731 TYR A CA 1
ATOM 5694 C C . TYR A 1 731 ? 7.461 0.113 -22.390 1.00 79.94 731 TYR A C 1
ATOM 5696 O O . TYR A 1 731 ? 8.120 -0.670 -23.070 1.00 79.94 731 TYR A O 1
ATOM 5704 N N . GLU A 1 732 ? 6.442 -0.278 -21.624 1.00 81.31 732 GLU A N 1
ATOM 5705 C CA . GLU A 1 732 ? 5.892 -1.631 -21.618 1.00 81.31 732 GLU A CA 1
ATOM 5706 C C . GLU A 1 732 ? 4.752 -1.695 -22.647 1.00 81.31 732 GLU A C 1
ATOM 5708 O O . GLU A 1 732 ? 3.884 -0.822 -22.657 1.00 81.31 732 GLU A O 1
ATOM 5713 N N . TYR A 1 733 ? 4.776 -2.702 -23.522 1.00 84.94 733 TYR A N 1
ATOM 5714 C CA . TYR A 1 733 ? 3.771 -2.932 -24.569 1.00 84.94 733 TYR A CA 1
ATOM 5715 C C . TYR A 1 733 ? 3.168 -4.330 -24.396 1.00 84.94 733 TYR A C 1
ATOM 5717 O O . TYR A 1 733 ? 3.353 -5.208 -25.244 1.00 84.94 733 TYR A O 1
ATOM 5725 N N . ASN A 1 734 ? 2.528 -4.573 -23.251 1.00 88.25 734 ASN A N 1
ATOM 5726 C CA . ASN A 1 734 ? 2.092 -5.914 -22.852 1.00 88.25 734 ASN A CA 1
ATOM 5727 C C . ASN A 1 734 ? 0.566 -6.070 -22.756 1.00 88.25 734 ASN A C 1
ATOM 5729 O O . ASN A 1 734 ? 0.076 -7.201 -22.702 1.00 88.25 734 ASN A O 1
ATOM 5733 N N . GLU A 1 735 ? -0.185 -4.971 -22.768 1.00 90.38 735 GLU A N 1
ATOM 5734 C CA . GLU A 1 735 ? -1.646 -4.960 -22.735 1.00 90.38 735 GLU A CA 1
ATOM 5735 C C . GLU A 1 735 ? -2.274 -5.690 -23.942 1.00 90.38 735 GLU A C 1
ATOM 5737 O O . GLU A 1 735 ? -1.707 -5.695 -25.040 1.00 90.38 735 GLU A O 1
ATOM 5742 N N . PRO A 1 736 ? -3.446 -6.334 -23.766 1.00 87.88 736 PRO A N 1
ATOM 5743 C CA . PRO A 1 736 ? -4.098 -7.083 -24.835 1.00 87.88 736 PRO A CA 1
ATOM 5744 C C . PRO A 1 736 ? -4.609 -6.131 -25.921 1.00 87.88 736 PRO A C 1
ATOM 5746 O O . PRO A 1 736 ? -5.523 -5.346 -25.689 1.00 87.88 736 PRO A O 1
ATOM 5749 N N . ASN A 1 737 ? -4.047 -6.229 -27.126 1.00 80.44 737 ASN A N 1
ATOM 5750 C CA . ASN A 1 737 ? -4.418 -5.349 -28.241 1.00 80.44 737 ASN A CA 1
ATOM 5751 C C . ASN A 1 737 ? -5.689 -5.785 -28.986 1.00 80.44 737 ASN A C 1
ATOM 5753 O O . ASN A 1 737 ? -6.241 -5.004 -29.758 1.00 80.44 737 ASN A O 1
ATOM 5757 N N . ASN A 1 738 ? -6.137 -7.033 -28.818 1.00 87.75 738 ASN A N 1
ATOM 5758 C CA . ASN A 1 738 ? -7.343 -7.565 -29.455 1.00 87.75 738 ASN A CA 1
ATOM 5759 C C . ASN A 1 738 ? -7.862 -8.820 -28.729 1.00 87.75 738 ASN A C 1
ATOM 5761 O O . ASN A 1 738 ? -7.252 -9.322 -27.785 1.00 87.75 738 ASN A O 1
ATOM 5765 N N . THR A 1 739 ? -8.989 -9.350 -29.206 1.00 87.69 739 THR A N 1
ATOM 5766 C CA . THR A 1 739 ? -9.670 -10.525 -28.637 1.00 87.69 739 THR A CA 1
ATOM 5767 C C . THR A 1 739 ? -9.036 -11.879 -28.968 1.00 87.69 739 THR A C 1
ATOM 5769 O O . THR A 1 739 ? -9.414 -12.889 -28.353 1.00 87.69 739 THR A O 1
ATOM 5772 N N . ASP A 1 740 ? -8.072 -11.908 -29.892 1.00 88.25 740 ASP A N 1
ATOM 5773 C CA . ASP A 1 740 ? -7.295 -13.102 -30.237 1.00 88.25 740 ASP A CA 1
ATOM 5774 C C . ASP A 1 740 ? -6.172 -13.370 -29.224 1.00 88.25 740 ASP A C 1
ATOM 5776 O O . ASP A 1 740 ? -5.619 -14.472 -29.200 1.00 88.25 740 ASP A O 1
ATOM 5780 N N . ASP A 1 741 ? -5.858 -12.404 -28.352 1.00 89.44 741 ASP A N 1
ATOM 5781 C CA . ASP A 1 741 ? -4.901 -12.600 -27.267 1.00 89.44 741 ASP A CA 1
ATOM 5782 C C . ASP A 1 741 ? -5.363 -13.759 -26.355 1.00 89.44 741 ASP A C 1
ATOM 5784 O O . ASP A 1 741 ? -6.499 -13.754 -25.853 1.00 89.44 741 ASP A O 1
ATOM 5788 N N . PRO A 1 742 ? -4.510 -14.779 -26.129 1.00 89.00 742 PRO A N 1
ATOM 5789 C CA . PRO A 1 742 ? -4.878 -15.967 -25.363 1.00 89.00 742 PRO A CA 1
ATOM 5790 C C . PRO A 1 742 ? -5.212 -15.666 -23.897 1.00 89.00 742 PRO A C 1
ATOM 5792 O O . PRO A 1 742 ? -5.874 -16.479 -23.253 1.00 89.00 742 PRO A O 1
ATOM 5795 N N . ARG A 1 743 ? -4.785 -14.513 -23.368 1.00 93.50 743 ARG A N 1
ATOM 5796 C CA . ARG A 1 743 ? -5.076 -14.076 -21.997 1.00 93.50 743 ARG A CA 1
ATOM 5797 C C . ARG A 1 743 ? -6.487 -13.512 -21.849 1.00 93.50 743 ARG A C 1
ATOM 5799 O O . ARG A 1 743 ? -6.992 -13.453 -20.730 1.00 93.50 743 ARG A O 1
ATOM 5806 N N . VAL A 1 744 ? -7.129 -13.104 -22.950 1.00 95.75 744 VAL A N 1
ATOM 5807 C CA . VAL A 1 744 ? -8.453 -12.469 -22.923 1.00 95.75 744 VAL A CA 1
ATOM 5808 C C . VAL A 1 744 ? -9.552 -13.501 -22.680 1.00 95.75 744 VAL A C 1
ATOM 5810 O O . VAL A 1 744 ? -9.763 -14.439 -23.462 1.00 95.75 744 VAL A O 1
ATOM 5813 N N . LEU A 1 745 ? -10.300 -13.272 -21.604 1.00 96.31 745 LEU A N 1
ATOM 5814 C CA . LEU A 1 745 ? -11.383 -14.113 -21.123 1.00 96.31 745 LEU A CA 1
ATOM 5815 C C . LEU A 1 745 ? -12.685 -13.820 -21.874 1.00 96.31 745 LEU A C 1
ATOM 5817 O O . LEU A 1 745 ? -13.078 -12.673 -22.085 1.00 96.31 745 LEU A O 1
ATOM 5821 N N . ALA A 1 746 ? -13.400 -14.885 -22.235 1.00 96.69 746 ALA A N 1
ATOM 5822 C CA . ALA A 1 746 ? -14.792 -14.766 -22.656 1.00 96.69 746 ALA A CA 1
ATOM 5823 C C . ALA A 1 746 ? -15.672 -14.399 -21.453 1.00 96.69 746 ALA A C 1
ATOM 5825 O O . ALA A 1 746 ? -15.409 -14.850 -20.339 1.00 96.69 746 ALA A O 1
ATOM 5826 N N . PHE A 1 747 ? -16.754 -13.651 -21.664 1.00 96.75 747 PHE A N 1
ATOM 5827 C CA . PHE A 1 747 ? -17.624 -13.183 -20.577 1.00 96.75 747 PHE A CA 1
ATOM 5828 C C . PHE A 1 747 ? -18.179 -14.314 -19.710 1.00 96.75 747 PHE A C 1
ATOM 5830 O O . PHE A 1 747 ? -18.302 -14.155 -18.503 1.00 96.75 747 PHE A O 1
ATOM 5837 N N . GLY A 1 748 ? -18.447 -15.488 -20.288 1.00 94.56 748 GLY A N 1
ATOM 5838 C CA . GLY A 1 748 ? -18.883 -16.667 -19.535 1.00 94.56 748 GLY A CA 1
ATOM 5839 C C . GLY A 1 748 ? -17.822 -17.272 -18.603 1.00 94.56 748 GLY A C 1
ATOM 5840 O O . GLY A 1 748 ? -18.143 -18.194 -17.859 1.00 94.56 748 GLY A O 1
ATOM 5841 N N . LYS A 1 749 ? -16.570 -16.802 -18.664 1.00 94.31 749 LYS A N 1
ATOM 5842 C CA . LYS A 1 749 ? -15.462 -17.163 -17.764 1.00 94.31 749 LYS A CA 1
ATOM 5843 C C . LYS A 1 749 ? -15.154 -16.075 -16.733 1.00 94.31 749 LYS A C 1
ATOM 5845 O O . LYS A 1 749 ? -14.329 -16.305 -15.859 1.00 94.31 749 LYS A O 1
ATOM 5850 N N . VAL A 1 750 ? -15.806 -14.919 -16.828 1.00 94.75 750 VAL A N 1
ATOM 5851 C CA . VAL A 1 750 ? -15.651 -13.811 -15.884 1.00 94.75 750 VAL A CA 1
ATOM 5852 C C . VAL A 1 750 ? -16.675 -13.983 -14.757 1.00 94.75 750 VAL A C 1
ATOM 5854 O O . VAL A 1 750 ? -17.847 -14.237 -15.051 1.00 94.75 750 VAL A O 1
ATOM 5857 N N . PRO A 1 751 ? -16.286 -13.841 -13.477 1.00 92.50 751 PRO A N 1
ATOM 5858 C CA . PRO A 1 751 ? -17.239 -13.899 -12.374 1.00 92.50 751 PRO A CA 1
ATOM 5859 C C . PRO A 1 751 ? -18.370 -12.864 -12.535 1.00 92.50 751 PRO A C 1
ATOM 5861 O O . PRO A 1 751 ? -18.090 -11.718 -12.903 1.00 92.50 751 PRO A O 1
ATOM 5864 N N . PRO A 1 752 ? -19.641 -13.214 -12.245 1.00 93.56 752 PRO A N 1
ATOM 5865 C CA . PRO A 1 752 ? -20.787 -12.334 -12.498 1.00 93.56 752 PRO A CA 1
ATOM 5866 C C . PRO A 1 752 ? -20.674 -10.950 -11.850 1.00 93.56 752 PRO A C 1
ATOM 5868 O O . PRO A 1 752 ? -21.029 -9.951 -12.472 1.00 93.56 752 PRO A O 1
ATOM 5871 N N . ILE A 1 753 ? -20.131 -10.886 -10.630 1.00 93.31 753 ILE A N 1
ATOM 5872 C CA . ILE A 1 753 ? -19.905 -9.629 -9.906 1.00 93.31 753 ILE A CA 1
ATOM 5873 C C . ILE A 1 753 ? -18.895 -8.755 -10.654 1.00 93.31 753 ILE A C 1
ATOM 5875 O O . ILE A 1 753 ? -19.184 -7.596 -10.920 1.00 93.31 753 ILE A O 1
ATOM 5879 N N . VAL A 1 754 ? -17.754 -9.310 -11.080 1.00 94.44 754 VAL A N 1
ATOM 5880 C CA . VAL A 1 754 ? -16.723 -8.570 -11.834 1.00 94.44 754 VAL A CA 1
ATOM 5881 C C . VAL A 1 754 ? -17.293 -7.988 -13.126 1.00 94.44 754 VAL A C 1
ATOM 5883 O O . VAL A 1 754 ? -17.069 -6.812 -13.428 1.00 94.44 754 VAL A O 1
ATOM 5886 N N . TYR A 1 755 ? -18.063 -8.788 -13.870 1.00 96.44 755 TYR A N 1
ATOM 5887 C CA . TYR A 1 755 ? -18.728 -8.330 -15.088 1.00 96.44 755 TYR A CA 1
ATOM 5888 C C . TYR A 1 755 ? -19.701 -7.182 -14.790 1.00 96.44 755 TYR A C 1
ATOM 5890 O O . TYR A 1 755 ? -19.606 -6.122 -15.408 1.00 96.44 755 TYR A O 1
ATOM 5898 N N . SER A 1 756 ? -20.594 -7.375 -13.816 1.00 96.31 756 SER A N 1
ATOM 5899 C CA . SER A 1 756 ? -21.600 -6.386 -13.428 1.00 96.31 756 SER A CA 1
ATOM 5900 C C . SER A 1 756 ? -20.969 -5.062 -13.005 1.00 96.31 756 SER A C 1
ATOM 5902 O O . SER A 1 756 ? -21.319 -4.016 -13.541 1.00 96.31 756 SER A O 1
ATOM 5904 N N . GLU A 1 757 ? -19.992 -5.120 -12.101 1.00 95.50 757 GLU A N 1
ATOM 5905 C CA . GLU A 1 757 ? -19.268 -3.960 -11.576 1.00 95.50 757 GLU A CA 1
ATOM 5906 C C . GLU A 1 757 ? -18.507 -3.201 -12.659 1.00 95.50 757 GLU A C 1
ATOM 5908 O O . GLU A 1 757 ? -18.422 -1.977 -12.631 1.00 95.50 757 GLU A O 1
ATOM 5913 N N . THR A 1 758 ? -17.954 -3.917 -13.636 1.00 96.38 758 THR A N 1
ATOM 5914 C CA . THR A 1 758 ? -17.277 -3.283 -14.769 1.00 96.38 758 THR A CA 1
ATOM 5915 C C . THR A 1 758 ? -18.276 -2.544 -15.655 1.00 96.38 758 THR A C 1
ATOM 5917 O O . THR A 1 758 ? -18.021 -1.412 -16.060 1.00 96.38 758 THR A O 1
ATOM 5920 N N . VAL A 1 759 ? -19.419 -3.161 -15.966 1.00 97.00 759 VAL A N 1
ATOM 5921 C CA . VAL A 1 759 ? -20.448 -2.537 -16.809 1.00 97.00 759 VAL A CA 1
ATOM 5922 C C . VAL A 1 759 ? -20.994 -1.276 -16.147 1.00 97.00 759 VAL A C 1
ATOM 5924 O O . VAL A 1 759 ? -21.006 -0.222 -16.784 1.00 97.00 759 VAL A O 1
ATOM 5927 N N . THR A 1 760 ? -21.380 -1.358 -14.874 1.00 95.62 760 THR A N 1
ATOM 5928 C CA . THR A 1 760 ? -21.944 -0.221 -14.135 1.00 95.62 760 THR A CA 1
ATOM 5929 C C . THR A 1 760 ? -20.918 0.898 -13.939 1.00 95.62 760 THR A C 1
ATOM 5931 O O . THR A 1 760 ? -21.264 2.076 -14.065 1.00 95.62 760 THR A O 1
ATOM 5934 N N . ASP A 1 761 ? -19.640 0.565 -13.725 1.00 95.06 761 ASP A N 1
ATOM 5935 C CA . ASP A 1 761 ? -18.554 1.546 -13.715 1.00 95.06 761 ASP A CA 1
ATOM 5936 C C . ASP A 1 761 ? -18.446 2.284 -15.052 1.00 95.06 761 ASP A C 1
ATOM 5938 O O . ASP A 1 761 ? -18.413 3.516 -15.067 1.00 95.06 761 ASP A O 1
ATOM 5942 N N . LEU A 1 762 ? -18.399 1.559 -16.174 1.00 96.94 762 LEU A N 1
ATOM 5943 C CA . LEU A 1 762 ? -18.256 2.150 -17.507 1.00 96.94 762 LEU A CA 1
ATOM 5944 C C . LEU A 1 762 ? -19.469 3.009 -17.889 1.00 96.94 762 LEU A C 1
ATOM 5946 O O . LEU A 1 762 ? -19.305 4.090 -18.464 1.00 96.94 762 LEU A O 1
ATOM 5950 N N . GLU A 1 763 ? -20.683 2.586 -17.536 1.00 96.06 763 GLU A N 1
ATOM 5951 C CA . GLU A 1 763 ? -21.891 3.403 -17.694 1.00 96.06 763 GLU A CA 1
ATOM 5952 C C . GLU A 1 763 ? -21.774 4.707 -16.906 1.00 96.06 763 GLU A C 1
ATOM 5954 O O . GLU A 1 763 ? -21.955 5.786 -17.466 1.00 96.06 763 GLU A O 1
ATOM 5959 N N . ALA A 1 764 ? -21.371 4.633 -15.639 1.00 94.19 764 ALA A N 1
ATOM 5960 C CA . ALA A 1 764 ? -21.300 5.796 -14.765 1.00 94.19 764 ALA A CA 1
ATOM 5961 C C . ALA A 1 764 ? -20.058 6.689 -14.998 1.00 94.19 764 ALA A C 1
ATOM 5963 O O . ALA A 1 764 ? -20.012 7.838 -14.547 1.00 94.19 764 ALA A O 1
ATOM 5964 N N . ILE A 1 765 ? -19.021 6.180 -15.669 1.00 95.25 765 ILE A N 1
ATOM 5965 C CA . ILE A 1 765 ? -17.899 6.982 -16.185 1.00 95.25 765 ILE A CA 1
ATOM 5966 C C . ILE A 1 765 ? -18.363 7.819 -17.379 1.00 95.25 765 ILE A C 1
ATOM 5968 O O . ILE A 1 765 ? -17.941 8.971 -17.523 1.00 95.25 765 ILE A O 1
ATOM 5972 N N . THR A 1 766 ? -19.243 7.254 -18.205 1.00 94.44 766 THR A N 1
ATOM 5973 C CA . THR A 1 766 ? -19.639 7.827 -19.494 1.00 94.44 766 THR A CA 1
ATOM 5974 C C . THR A 1 766 ? -20.958 8.598 -19.483 1.00 94.44 766 THR A C 1
ATOM 5976 O O . THR A 1 766 ? -21.235 9.304 -20.448 1.00 94.44 766 THR A O 1
ATOM 5979 N N . SER A 1 767 ? -21.736 8.508 -18.401 1.00 89.06 767 SER A N 1
ATOM 5980 C CA . SER A 1 767 ? -22.889 9.372 -18.099 1.00 89.06 767 SER A CA 1
ATOM 5981 C C . SER A 1 767 ? -22.457 10.782 -17.723 1.00 89.06 767 SER A C 1
ATOM 5983 O O . SER A 1 767 ? -22.963 11.768 -18.282 1.00 89.06 767 SER A O 1
#

Foldseek 3Di:
DDPDPVNLVPPPPLPPLLVVQLVVLVPDPRFLVSLLSCLQRPLVSSLVSVLVNLVVCVVDPDDDLVRLLSNLLSLLVCCVRNSLVNLLSCLQRRPPDQDDDPVRDDDPSNLLSNLLRLQVHPRQDLLSSQVSVVSNLVNLVPDPHDPVVSVSSVLSNLQNCLVPADPSCLVVLLVQLLDPPPSSLVSSLSNLVVVVDPCSLVVLLVQLPDPDPSSVLSSLQSLLVVLALVCLVSLVVSLVPDDDPSSNVSSVSNNVSVVPDPPPDDPLDPPVVLLVVLVPADAPPDPLDDPVPADFFAFPVRDGDDPSLVSSQRRQLLVDQDLERRPSCVSVLNRTPLVPQQRRLVVLLVSCVPDPVDSSRLSSLSSNLQRNAPVCQVVLLVVLVVCLVVVVLVSNLSNLSSLLSHDDLVSLQVLVVQLLVCVARSPSNNVSSVVSLCVVCVVVVHDSLLSVLVSLDLLQAFQQQWHDFPPDQWIWHQDLVRATWIARPVVRDIGRDDDPPDDPSSVVSVVVSVVVSVSSLVVVLLSQVVCQLLVDKDFPVSCCVRCNRRSVNVSLQQQFKKFFAAPVRQTDFIWGAHSVRWIAHLQRDTDDDDPRRGIMGGDALVNDDPVRLVSNVVSCVVVVGDNSDPGSVDDFDFDDPVQQQPFWAFLQAFFKDFQLLLCVLQVSLQWAFFAQAPPQDTQWIKHDSVSQQKIKIKGKAPDGPPDDRRDMIGTRIMFMFGHPQADGYYNGDGDDPDPVPPRTHGNNSGPRSNVGSVSVSSNRSRD

pLDDT: mean 84.3, std 14.44, range [36.94, 98.12]

Radius of gyration: 33.35 Å; chains: 1; bounding box: 80×54×100 Å

Secondary structure (DSSP, 8-state):
----HHHHHT-TTHHHHHHHHHHHTTTSPPPHHHHHHHHHH-HHHHHHHHHHHHHHGGG-S---HHHHHHHHHHHHTTIIIIIHHHHHHHHHH----S---TT---SHHHHHHHHHHHHH-TTS-HHHHHHHHHHHHHHHHHS---HHHHHHHHHHHHHHHHHS--GGGHHHHHHHHT-S-HHHHHHHHHHHHHHT-TTHHHHHHHHTT-SSHHHHHHHHHHHHHH--GGGHHHHHHHHHH---HHHHHHHHHHHHHTT--TTS------HHHHHHHHTT------SS--GGGSPPPBBTTSPBPPHHHHHHHHHHHHH--SSS--TTTHHHHTTB-STT-HHHHHHHHHHHHTTT--GGGTHHHHHHHHHSGGGHHHHHHHHHHHHHHTT-HHHHHHHHHHHTTS-SHHHHHHHHHHHHHTSSSSHHHHHHHHHHHHHHHHHTT--HHHHHHHT---TT--TTSEEEPTT-S-EEEE-TTS-EEEEETTTTEEESS--TT--HHHHHHHHHHHHHHHHHHHHHHHHHHHHHHTT--EEHHHHHHHHHH-TTHHHHHHHS-EEEE-TT--EEEEEEE-TTS-EE-TT--EE---TT--EEEEPPGGGS-HHHHHHHHHHHHHTT---SS-STT----PPPGGGTT---B-TTTTEEEEHHHHHHHHHHTT-EE--B-GGGB--EEEEEEGGGTEEEEEEEES-BTT--TTSEEEEEEEEEEETT-S---BS---S--STTSTTBPPGGGS-HHHHHHHHHHHHHHH-

InterPro domains:
  IPR011989 Armadillo-like helical [G3DSA:1.25.10.10] (167-446)
  IPR016024 Armadillo-type fold [SSF48371] (167-459)
  IPR025406 Domain of unknown function DUF4132 [PF13569] (493-671)

Sequence (767 aa):
MLITLDHLRHGQFHDDAVKLITKASQTELPTPFQIIYLADTNPQKCVELTGGLLKSLQNYREVPNYIVTKAFQAIANQWTKGGREVLFAIAKNSILPTSFTNDGQAPSIFSHAFAEMCLSSAQVPGDDLAELVDSATDTLSRQSLEKRAKNELLNSIWAQSARLPNPSLESHYWSNLTSNLKTLQQLAIESLVGLKQADTSQKAIKLLQAKKADARLGAAALLETLAEKECIPDLQNALESETSDKVKTALFSALAACGVEEDSAQPELPLPEILKSAAKLKLPKTSFLNLGALPPLLTQDGSALPEVGLTFLIAKQAKHKPVEPSPEILPLLSHLDLEKSGPFALALYQQWFASEQAAKDRWALTLAGLLGGQKIVPELIAPINDWALNSRHKLAEYAAQAISLVPGDEALTILDSLANRYRSKFKNIGKACRAALEAAAENRGVSLDELADLIVPTLGFDEEGQRPLEDSQIEAVLQPDFKLNFYNPDTEKETKSPPSTLSDTAKEDLKTLRKLIRETIKGQTARLEGCLVRQRRWDTARWQELFENHPLLQTYASNLVWATYDSASSLQRTFRRYPNGLLANAGGDLIEFEKDEVHIGMVHPLELSAEDLLAWQQHLERMKVKPPFAQLDRPVALLDSNHKNRKELKTADKKSLSCGTFRSRAEKRGWQRGSVVDAGGIWYYYKSYQGAGVDVFLHVEEMYVGQDPMEEITLGTAMFVQGDSVHIGSYEYNEPNNTDDPRVLAFGKVPPIVYSETVTDLEAITS